Protein 9OC4 (pdb70)

Organism: Escherichia coli (strain K12) (NCBI:txid83333)

Structure (mmCIF, N/CA/C/O backbone):
data_9OC4
#
_entry.id   9OC4
#
_cell.length_a   1.00
_cell.length_b   1.00
_cell.length_c   1.00
_cell.angle_alpha   90.00
_cell.angle_beta   90.00
_cell.angle_gamma   90.00
#
_symmetry.space_group_name_H-M   'P 1'
#
loop_
_entity.id
_entity.type
_entity.pdbx_description
1 polymer 'Potassium-transporting ATPase potassium-binding subunit'
2 polymer 'Potassium-transporting ATPase ATP-binding subunit'
3 polymer 'Potassium-transporting ATPase KdpC subunit'
4 polymer 'Potassium-transporting ATPase KdpF subunit'
5 non-polymer 'POTASSIUM ION'
6 non-polymer '(2R)-3-(((2-aminoethoxy)(hydroxy)phosphoryl)oxy)-2-(palmitoyloxy)propyl (E)-octadec-9-enoate'
7 non-polymer "ADENOSINE-5'-DIPHOSPHATE"
8 non-polymer 'MAGNESIUM ION'
9 water water
#
loop_
_atom_site.group_PDB
_atom_site.id
_atom_site.type_symbol
_atom_site.label_atom_id
_atom_site.label_alt_id
_atom_site.label_comp_id
_atom_site.label_asym_id
_atom_site.label_entity_id
_atom_site.label_seq_id
_atom_site.pdbx_PDB_ins_code
_atom_site.Cartn_x
_atom_site.Cartn_y
_atom_site.Cartn_z
_atom_site.occupancy
_atom_site.B_iso_or_equiv
_atom_site.auth_seq_id
_atom_site.auth_comp_id
_atom_site.auth_asym_id
_atom_site.auth_atom_id
_atom_site.pdbx_PDB_model_num
ATOM 1 N N . MET A 1 1 ? 174.627 198.848 156.240 1.00 36.43 1 MET A N 1
ATOM 2 C CA . MET A 1 1 ? 174.699 197.392 156.269 1.00 31.12 1 MET A CA 1
ATOM 3 C C . MET A 1 1 ? 173.500 196.805 157.004 1.00 31.56 1 MET A C 1
ATOM 4 O O . MET A 1 1 ? 172.880 195.850 156.537 1.00 35.52 1 MET A O 1
ATOM 9 N N . ALA A 1 2 ? 173.183 197.383 158.166 1.00 32.31 2 ALA A N 1
ATOM 10 C CA . ALA A 1 2 ? 172.022 196.929 158.925 1.00 26.17 2 ALA A CA 1
ATOM 11 C C . ALA A 1 2 ? 170.729 197.186 158.162 1.00 24.91 2 ALA A C 1
ATOM 12 O O . ALA A 1 2 ? 169.823 196.345 158.159 1.00 31.11 2 ALA A O 1
ATOM 14 N N . ALA A 1 3 ? 170.622 198.349 157.514 1.00 30.41 3 ALA A N 1
ATOM 15 C CA . ALA A 1 3 ? 169.431 198.651 156.726 1.00 28.76 3 ALA A CA 1
ATOM 16 C C . ALA A 1 3 ? 169.287 197.689 155.553 1.00 27.93 3 ALA A C 1
ATOM 17 O O . ALA A 1 3 ? 168.178 197.235 155.247 1.00 31.37 3 ALA A O 1
ATOM 19 N N . GLN A 1 4 ? 170.396 197.372 154.882 1.00 28.27 4 GLN A N 1
ATOM 20 C CA . GLN A 1 4 ? 170.347 196.418 153.778 1.00 29.53 4 GLN A CA 1
ATOM 21 C C . GLN A 1 4 ? 169.927 195.037 154.263 1.00 23.99 4 GLN A C 1
ATOM 22 O O . GLN A 1 4 ? 169.141 194.350 153.599 1.00 23.85 4 GLN A O 1
ATOM 28 N N . GLY A 1 5 ? 170.445 194.610 155.416 1.00 23.87 5 GLY A N 1
ATOM 29 C CA . GLY A 1 5 ? 170.043 193.326 155.966 1.00 20.37 5 GLY A CA 1
ATOM 30 C C . GLY A 1 5 ? 168.581 193.292 156.366 1.00 25.63 5 GLY A C 1
ATOM 31 O O . GLY A 1 5 ? 167.890 192.296 156.140 1.00 25.06 5 GLY A O 1
ATOM 32 N N . PHE A 1 6 ? 168.091 194.377 156.973 1.00 22.43 6 PHE A N 1
ATOM 33 C CA . PHE A 1 6 ? 166.684 194.443 157.352 1.00 22.63 6 PHE A CA 1
ATOM 34 C C . PHE A 1 6 ? 165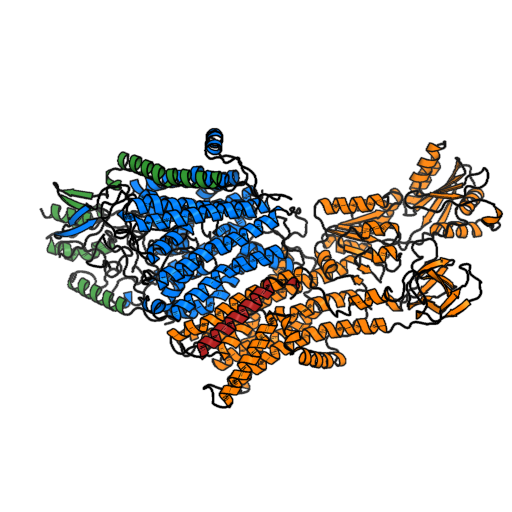.779 194.400 156.127 1.00 20.64 6 PHE A C 1
ATOM 35 O O . PHE A 1 6 ? 164.738 193.733 156.138 1.00 22.87 6 PHE A O 1
ATOM 43 N N . LEU A 1 7 ? 166.156 195.114 155.064 1.00 20.54 7 LEU A N 1
ATOM 44 C CA . LEU A 1 7 ? 165.357 195.104 153.842 1.00 21.46 7 LEU A CA 1
ATOM 45 C C . LEU A 1 7 ? 165.334 193.719 153.209 1.00 14.36 7 LEU A C 1
ATOM 46 O O . LEU A 1 7 ? 164.303 193.286 152.683 1.00 27.53 7 LEU A O 1
ATOM 51 N N . LEU A 1 8 ? 166.468 193.014 153.240 1.00 15.49 8 LEU A N 1
ATOM 52 C CA . LEU A 1 8 ? 166.521 191.668 152.678 1.00 18.73 8 LEU A CA 1
ATOM 53 C C . LEU A 1 8 ? 165.613 190.711 153.443 1.00 17.91 8 LEU A C 1
ATOM 54 O O . LEU A 1 8 ? 164.911 189.893 152.837 1.00 18.93 8 LEU A O 1
ATOM 59 N N . ILE A 1 9 ? 165.616 190.797 154.775 1.00 17.89 9 ILE A N 1
ATOM 60 C CA . ILE A 1 9 ? 164.756 189.934 155.579 1.00 17.27 9 ILE A CA 1
ATOM 61 C C . ILE A 1 9 ? 163.288 190.273 155.350 1.00 24.24 9 ILE A C 1
ATOM 62 O O . ILE A 1 9 ? 162.448 189.379 155.189 1.00 22.86 9 ILE A O 1
ATOM 67 N N . ALA A 1 10 ? 162.955 191.566 155.336 1.00 18.37 10 ALA A N 1
ATOM 68 C CA . ALA A 1 10 ? 161.564 191.973 155.160 1.00 22.65 10 ALA A CA 1
ATOM 69 C C . ALA A 1 10 ? 161.036 191.571 153.789 1.00 21.97 10 ALA A C 1
ATOM 70 O O . ALA A 1 10 ? 159.899 191.102 153.667 1.00 27.12 10 ALA A O 1
ATOM 72 N N . THR A 1 11 ? 161.846 191.752 152.743 1.00 21.12 11 THR A N 1
ATOM 73 C CA . THR A 1 11 ? 161.416 191.374 151.401 1.00 19.82 11 THR A CA 1
ATOM 74 C C . THR A 1 11 ? 161.215 189.867 151.288 1.00 24.98 11 THR A C 1
ATOM 75 O O . THR A 1 11 ? 160.248 189.407 150.671 1.00 26.62 11 THR A O 1
ATOM 79 N N . PHE A 1 12 ? 162.122 189.083 151.877 1.00 15.44 12 PHE A N 1
ATOM 80 C CA . PHE A 1 12 ? 161.999 187.630 151.811 1.00 18.76 12 PHE A CA 1
ATOM 81 C C . PHE A 1 12 ? 160.740 187.145 152.518 1.00 13.41 12 PHE A C 1
ATOM 82 O O . PHE A 1 12 ? 160.021 186.282 152.000 1.00 11.87 12 PHE A O 1
ATOM 90 N N . LEU A 1 13 ? 160.452 187.692 153.701 1.00 21.24 13 LEU A N 1
ATOM 91 C CA . LEU A 1 13 ? 159.281 187.250 154.452 1.00 15.33 13 LEU A CA 1
ATOM 92 C C . LEU A 1 13 ? 157.988 187.712 153.791 1.00 18.80 13 LEU A C 1
ATOM 93 O O . LEU A 1 13 ? 157.002 186.967 153.760 1.00 24.43 13 LEU A O 1
ATOM 98 N N . LEU A 1 14 ? 157.970 188.939 153.263 1.00 19.68 14 LEU A N 1
ATOM 99 C CA . LEU A 1 14 ? 156.757 189.454 152.635 1.00 25.45 14 LEU A CA 1
ATOM 100 C C . LEU A 1 14 ? 156.389 188.652 151.393 1.00 21.71 14 LEU A C 1
ATOM 101 O O . LEU A 1 14 ? 155.217 188.317 151.186 1.00 24.18 14 LEU A O 1
ATOM 106 N N . VAL A 1 15 ? 157.377 188.332 150.555 1.00 17.18 15 VAL A N 1
ATOM 107 C CA . VAL A 1 15 ? 157.103 187.549 149.354 1.00 22.59 15 VAL A CA 1
ATOM 108 C C . VAL A 1 15 ? 156.715 186.122 149.724 1.00 24.56 15 VAL A C 1
ATOM 109 O O . VAL A 1 15 ? 155.836 185.521 149.095 1.00 19.85 15 VAL A O 1
ATOM 113 N N . LEU A 1 16 ? 157.357 185.561 150.752 1.00 16.17 16 LEU A N 1
ATOM 114 C CA . LEU A 1 16 ? 157.042 184.197 151.169 1.00 15.03 16 LEU A CA 1
ATOM 115 C C . LEU A 1 16 ? 155.602 184.082 151.652 1.00 16.25 16 LEU A C 1
ATOM 116 O O . LEU A 1 16 ? 154.900 183.124 151.309 1.00 17.81 16 LEU A O 1
ATOM 121 N N . MET A 1 17 ? 155.142 185.050 152.448 1.00 20.49 17 MET A N 1
ATOM 122 C CA . MET A 1 17 ? 153.771 185.008 152.949 1.00 20.72 17 MET A CA 1
ATOM 123 C C . MET A 1 17 ? 152.762 185.161 151.818 1.00 21.63 17 MET A C 1
ATOM 124 O O . MET A 1 17 ? 151.699 184.530 151.837 1.00 26.08 17 MET A O 1
ATOM 129 N N . VAL A 1 18 ? 153.075 186.000 150.828 1.00 21.16 18 VAL A N 1
ATOM 130 C CA . VAL A 1 18 ? 152.163 186.209 149.707 1.00 20.11 18 VAL A CA 1
ATOM 131 C C . VAL A 1 18 ? 151.991 184.922 148.910 1.00 21.91 18 VAL A C 1
ATOM 132 O O . VAL A 1 18 ? 150.877 184.569 148.506 1.00 29.12 18 VAL A O 1
ATOM 136 N N . LEU A 1 19 ? 153.088 184.201 148.669 1.00 20.98 19 LEU A N 1
ATOM 137 C CA . LEU A 1 19 ? 153.020 182.972 147.886 1.00 20.08 19 LEU A CA 1
ATOM 138 C C . LEU A 1 19 ? 152.458 181.799 148.681 1.00 23.54 19 LEU A C 1
ATOM 139 O O . LEU A 1 19 ? 151.787 180.935 148.107 1.00 22.05 19 LEU A O 1
ATOM 144 N N . ALA A 1 20 ? 152.719 181.746 149.990 1.00 19.77 20 ALA A N 1
ATOM 145 C CA . ALA A 1 20 ? 152.346 180.569 150.769 1.00 17.46 20 ALA A CA 1
ATOM 146 C C . ALA A 1 20 ? 150.848 180.507 151.040 1.00 21.67 20 ALA A C 1
ATOM 147 O O . ALA A 1 20 ? 150.298 179.411 151.195 1.00 25.30 20 ALA A O 1
ATOM 149 N N . ARG A 1 21 ? 150.176 181.656 151.114 1.00 21.89 21 ARG A N 1
ATOM 150 C CA . ARG A 1 21 ? 148.747 181.655 151.424 1.00 24.94 21 ARG A CA 1
ATOM 151 C C . ARG A 1 21 ? 147.908 180.937 150.371 1.00 22.78 21 ARG A C 1
ATOM 152 O O . ARG A 1 21 ? 147.082 180.090 150.753 1.00 28.13 21 ARG A O 1
ATOM 160 N N . PRO A 1 22 ? 148.039 181.213 149.066 1.00 24.19 22 PRO A N 1
ATOM 161 C CA . PRO A 1 22 ? 147.286 180.410 148.087 1.00 26.96 22 PRO A CA 1
ATOM 162 C C . PRO A 1 22 ? 147.651 178.938 148.108 1.00 25.39 22 PRO A C 1
ATOM 163 O O . PRO A 1 22 ? 146.779 178.089 147.882 1.00 26.31 22 PRO A O 1
ATOM 167 N N . LEU A 1 23 ? 148.918 178.608 148.369 1.00 16.08 23 LEU A N 1
ATOM 168 C CA . LEU A 1 23 ? 149.313 177.206 148.447 1.00 17.11 23 LEU A CA 1
ATOM 169 C C . LEU A 1 23 ? 148.705 176.522 149.664 1.00 18.63 23 LEU A C 1
ATOM 170 O O . LEU A 1 23 ? 148.392 175.328 149.609 1.00 19.28 23 LEU A O 1
ATOM 175 N N . GLY A 1 24 ? 148.533 177.257 150.764 1.00 20.09 24 GLY A N 1
ATOM 176 C CA . GLY A 1 24 ? 147.881 176.683 151.930 1.00 19.47 24 GLY A CA 1
ATOM 177 C C . GLY A 1 24 ? 146.445 176.279 151.654 1.00 19.07 24 GLY A C 1
ATOM 178 O O . GLY A 1 24 ? 145.976 175.248 152.141 1.00 28.28 24 GLY A O 1
ATOM 179 N N . SER A 1 25 ? 145.727 177.089 150.873 1.00 24.81 25 SER A N 1
ATOM 180 C CA . SER A 1 25 ? 144.360 176.737 150.501 1.00 22.56 25 SER A CA 1
ATOM 181 C C . SER A 1 25 ? 144.329 175.463 149.666 1.00 24.30 25 SER A C 1
ATOM 182 O O . SER A 1 25 ? 143.449 174.613 149.850 1.00 29.67 25 SER A O 1
ATOM 185 N N . GLY A 1 26 ? 145.275 175.317 148.736 1.00 24.60 26 GLY A N 1
ATOM 186 C CA . GLY A 1 26 ? 145.350 174.092 147.959 1.00 16.40 26 GLY A CA 1
ATOM 187 C C . GLY A 1 26 ? 145.702 172.883 148.806 1.00 23.69 26 GLY A C 1
ATOM 188 O O . GLY A 1 26 ? 145.135 171.802 148.625 1.00 29.24 26 GLY A O 1
ATOM 189 N N . LEU A 1 27 ? 146.641 173.048 149.741 1.00 16.56 27 LEU A N 1
ATOM 190 C CA . LEU A 1 27 ? 146.999 171.949 150.632 1.00 21.00 27 LEU A CA 1
ATOM 191 C C . LEU A 1 27 ? 145.852 171.588 151.565 1.00 16.70 27 LEU A C 1
ATOM 192 O O . LEU A 1 27 ? 145.708 170.420 151.943 1.00 28.14 27 LEU A O 1
ATOM 197 N N . ALA A 1 28 ? 145.033 172.570 151.949 1.00 20.09 28 ALA A N 1
ATOM 198 C CA . ALA A 1 28 ? 143.881 172.287 152.799 1.00 21.31 28 ALA A CA 1
ATOM 199 C C . ALA A 1 28 ? 142.886 171.376 152.091 1.00 22.48 28 ALA A C 1
ATOM 200 O O . ALA A 1 28 ? 142.263 170.515 152.724 1.00 26.23 28 ALA A O 1
ATOM 202 N N . ARG A 1 29 ? 142.717 171.556 150.779 1.00 18.11 29 ARG A N 1
ATOM 203 C CA . ARG A 1 29 ? 141.832 170.681 150.017 1.00 24.77 29 ARG A CA 1
ATOM 204 C C . ARG A 1 29 ? 142.330 169.241 150.036 1.00 25.91 29 ARG A C 1
ATOM 205 O O . ARG A 1 29 ? 141.535 168.303 150.164 1.00 32.22 29 ARG A O 1
ATOM 213 N N . LEU A 1 30 ? 143.644 169.046 149.900 1.00 20.89 30 LEU A N 1
ATOM 214 C CA . LEU A 1 30 ? 144.205 167.700 149.963 1.00 20.41 30 LEU A CA 1
ATOM 215 C C . LEU A 1 30 ? 144.024 167.089 151.347 1.00 20.40 30 LEU A C 1
ATOM 216 O O . LEU A 1 30 ? 143.748 165.890 151.471 1.00 25.09 30 LEU A O 1
ATOM 221 N N . ILE A 1 31 ? 144.186 167.894 152.400 1.00 22.40 31 ILE A N 1
ATOM 222 C CA . ILE A 1 31 ? 143.976 167.397 153.757 1.00 17.29 31 ILE A CA 1
ATOM 223 C C . ILE A 1 31 ? 142.518 167.009 153.963 1.00 22.16 31 ILE A C 1
ATOM 224 O O . ILE A 1 31 ? 142.214 165.966 154.556 1.00 24.52 31 ILE A O 1
ATOM 229 N N . ASN A 1 32 ? 141.594 167.832 153.471 1.00 26.38 32 ASN A N 1
ATOM 230 C CA . ASN A 1 32 ? 140.166 167.573 153.595 1.00 25.13 32 ASN A CA 1
ATOM 231 C C . ASN A 1 32 ? 139.659 166.540 152.595 1.00 25.75 32 ASN A C 1
ATOM 232 O O . ASN A 1 32 ? 138.441 166.364 152.479 1.00 36.25 32 ASN A O 1
ATOM 237 N N . ASP A 1 33 ? 140.560 165.866 151.876 1.00 32.40 33 ASP A N 1
ATOM 238 C CA . ASP A 1 33 ? 140.203 164.849 150.885 1.00 29.16 33 ASP A CA 1
ATOM 239 C C . ASP A 1 33 ? 139.296 165.415 149.796 1.00 30.90 33 ASP A C 1
ATOM 240 O O . ASP A 1 33 ? 138.417 164.722 149.278 1.00 37.22 33 ASP A O 1
ATOM 245 N N . ILE A 1 34 ? 139.500 166.679 149.442 1.00 30.94 34 ILE A N 1
ATOM 246 C CA . ILE A 1 34 ? 138.767 167.343 148.372 1.00 31.09 34 ILE A CA 1
ATOM 247 C C . ILE A 1 34 ? 139.711 167.468 147.177 1.00 38.85 34 ILE A C 1
ATOM 248 O O . ILE A 1 34 ? 140.731 168.167 147.268 1.00 40.23 34 ILE A O 1
ATOM 253 N N . PRO A 1 35 ? 139.429 166.808 146.055 1.00 39.61 35 PRO A N 1
ATOM 254 C CA . PRO A 1 35 ? 140.338 166.887 144.907 1.00 38.38 35 PRO A CA 1
ATOM 255 C C . PRO A 1 35 ? 140.430 168.302 144.357 1.00 37.41 35 PRO A C 1
ATOM 256 O O . PRO A 1 35 ? 139.466 169.070 144.386 1.00 41.91 35 PRO A O 1
ATOM 260 N N . LEU A 1 36 ? 141.614 168.641 143.855 1.00 38.63 36 LEU A N 1
ATOM 261 C CA . LEU A 1 36 ? 141.818 169.942 143.245 1.00 37.40 36 LEU A CA 1
ATOM 262 C C . LEU A 1 36 ? 140.999 170.050 141.958 1.00 42.26 36 LEU A C 1
ATOM 263 O O . LEU A 1 36 ? 140.735 169.042 141.297 1.00 44.91 36 LEU A O 1
ATOM 268 N N . PRO A 1 37 ? 140.569 171.259 141.593 1.00 42.30 37 PRO A N 1
ATOM 269 C CA . PRO A 1 37 ? 139.758 171.411 140.379 1.00 41.25 37 PRO A CA 1
ATOM 270 C C . PRO A 1 37 ? 140.511 170.949 139.140 1.00 40.10 37 PRO A C 1
ATOM 271 O O . PRO A 1 37 ? 141.715 171.174 139.000 1.00 39.43 37 PRO A O 1
ATOM 275 N N . GLY A 1 38 ? 139.784 170.294 138.238 1.00 43.31 38 GLY A N 1
ATOM 276 C CA . GLY A 1 38 ? 140.358 169.782 137.013 1.00 41.32 38 GLY A CA 1
ATOM 277 C C . GLY A 1 38 ? 141.088 168.463 137.141 1.00 43.52 38 GLY A C 1
ATOM 278 O O . GLY A 1 38 ? 141.620 167.973 136.137 1.00 50.47 38 GLY A O 1
ATOM 279 N N . THR A 1 39 ? 141.132 167.871 138.333 1.00 38.04 39 THR A N 1
ATOM 280 C CA . THR A 1 39 ? 141.835 166.615 138.555 1.00 39.40 39 THR A CA 1
ATOM 281 C C . THR A 1 39 ? 140.909 165.466 138.928 1.00 37.40 39 THR A C 1
ATOM 282 O O . THR A 1 39 ? 141.384 164.337 139.088 1.00 41.13 39 THR A O 1
ATOM 286 N N . THR A 1 40 ? 139.606 165.720 139.077 1.00 43.00 40 THR A N 1
ATOM 287 C CA . THR A 1 40 ? 138.684 164.657 139.467 1.00 41.41 40 THR A CA 1
ATOM 288 C C . THR A 1 40 ? 138.613 163.565 138.407 1.00 41.34 40 THR A C 1
ATOM 289 O O . THR A 1 40 ? 138.604 162.372 138.733 1.00 43.83 40 THR A O 1
ATOM 293 N N . GLY A 1 41 ? 138.555 163.952 137.131 1.00 40.68 41 GLY A N 1
ATOM 294 C CA . GLY A 1 41 ? 138.487 162.959 136.071 1.00 38.22 41 GLY A CA 1
ATOM 295 C C . GLY A 1 41 ? 139.753 162.132 135.954 1.00 40.84 41 GLY A C 1
ATOM 296 O O . GLY A 1 41 ? 139.694 160.913 135.769 1.00 43.34 41 GLY A O 1
ATOM 297 N N . VAL A 1 42 ? 140.915 162.780 136.057 1.00 38.22 42 VAL A N 1
ATOM 298 C CA . VAL A 1 42 ? 142.181 162.063 135.936 1.00 36.50 42 VAL A CA 1
ATOM 299 C C . VAL A 1 42 ? 142.396 161.144 137.132 1.00 39.03 42 VAL A C 1
ATOM 300 O O . VAL A 1 42 ? 142.902 160.024 136.987 1.00 42.03 42 VAL A O 1
ATOM 304 N N . GLU A 1 43 ? 142.023 161.600 138.331 1.00 36.88 43 GLU A N 1
ATOM 305 C CA . GLU A 1 43 ? 142.248 160.802 139.532 1.00 38.26 43 GLU A CA 1
ATOM 306 C C . GLU A 1 43 ? 141.436 159.512 139.508 1.00 38.13 43 GLU A C 1
ATOM 307 O O . GLU A 1 43 ? 141.925 158.457 139.928 1.00 38.90 43 GLU A O 1
ATOM 313 N N . ARG A 1 44 ? 140.193 159.578 139.026 1.00 43.03 44 ARG A N 1
ATOM 314 C CA . ARG A 1 44 ? 139.346 158.388 139.002 1.00 43.64 44 ARG A CA 1
ATOM 315 C C . ARG A 1 44 ? 139.937 157.303 138.111 1.00 42.81 44 ARG A C 1
ATOM 316 O O . ARG A 1 44 ? 139.947 156.123 138.479 1.00 43.06 44 ARG A O 1
ATOM 324 N N . VAL A 1 45 ? 140.436 157.683 136.933 1.00 38.96 45 VAL A N 1
ATOM 325 C CA . VAL A 1 45 ? 141.036 156.705 136.033 1.00 38.43 45 VAL A CA 1
ATOM 326 C C . VAL A 1 45 ? 142.365 156.207 136.589 1.00 42.02 45 VAL A C 1
ATOM 327 O O . VAL A 1 45 ? 142.643 155.001 136.584 1.00 44.84 45 VAL A O 1
ATOM 331 N N . LEU A 1 46 ? 143.203 157.122 137.083 1.00 34.11 46 LEU A N 1
ATOM 332 C CA . LEU A 1 46 ? 144.527 156.738 137.565 1.00 30.38 46 LEU A CA 1
ATOM 333 C C . LEU A 1 46 ? 144.442 155.838 138.793 1.00 32.92 46 LEU A C 1
ATOM 334 O O . LEU A 1 46 ? 145.178 154.850 138.894 1.00 34.43 46 LEU A O 1
ATOM 339 N N . PHE A 1 47 ? 143.557 156.166 139.738 1.00 35.67 47 PHE A N 1
ATOM 340 C CA . PHE A 1 47 ? 143.466 155.382 140.967 1.00 34.50 47 PHE A CA 1
ATOM 341 C C . PHE A 1 47 ? 143.010 153.957 140.682 1.00 31.66 47 PHE A C 1
ATOM 342 O O . PHE A 1 47 ? 143.501 153.005 141.302 1.00 37.58 47 PHE A O 1
ATOM 350 N N . ARG A 1 48 ? 142.065 153.790 139.755 1.00 34.09 48 ARG A N 1
ATOM 351 C CA . ARG A 1 48 ? 141.621 152.449 139.385 1.00 37.52 48 ARG A CA 1
ATOM 352 C C . ARG A 1 48 ? 142.743 151.656 138.725 1.00 39.23 48 ARG A C 1
ATOM 353 O O . ARG A 1 48 ? 142.902 150.459 138.990 1.00 42.66 48 ARG A O 1
ATOM 361 N N . ALA A 1 49 ? 143.527 152.306 137.861 1.00 36.91 49 ALA A N 1
ATOM 362 C CA . ALA A 1 49 ? 144.623 151.616 137.186 1.00 34.13 49 ALA A CA 1
ATOM 363 C C . ALA A 1 49 ? 145.689 151.162 138.176 1.00 35.12 49 ALA A C 1
ATOM 364 O O . ALA A 1 49 ? 146.248 150.068 138.035 1.00 40.29 49 ALA A O 1
ATOM 366 N N . LEU A 1 50 ? 145.983 151.984 139.180 1.00 32.12 50 LEU A N 1
ATOM 367 C CA . LEU A 1 50 ? 146.989 151.662 140.183 1.00 30.40 50 LEU A CA 1
ATOM 368 C C . LEU A 1 50 ? 146.446 150.800 141.313 1.00 32.63 50 LEU A C 1
ATOM 369 O O . LEU A 1 50 ? 147.205 150.445 142.221 1.00 39.41 50 LEU A O 1
ATOM 374 N N . GLY A 1 51 ? 145.164 150.455 141.281 1.00 34.59 51 GLY A N 1
ATOM 375 C CA . GLY A 1 51 ? 144.572 149.650 142.335 1.00 30.01 51 GLY A CA 1
ATOM 376 C C . GLY A 1 51 ? 144.487 150.344 143.676 1.00 37.27 51 GLY A C 1
ATOM 377 O O . GLY A 1 51 ? 144.672 149.699 144.717 1.00 35.53 51 GLY A O 1
ATOM 378 N N . VAL A 1 52 ? 144.212 151.644 143.680 1.00 38.61 52 VAL A N 1
ATOM 379 C CA . VAL A 1 52 ? 144.017 152.414 144.903 1.00 37.76 52 VAL A CA 1
ATOM 380 C C . VAL A 1 52 ? 142.548 152.807 144.966 1.00 39.53 52 VAL A C 1
ATOM 381 O O . VAL A 1 52 ? 142.064 153.567 144.119 1.00 42.72 52 VAL A O 1
ATOM 385 N N . SER A 1 53 ? 141.840 152.290 145.968 1.00 48.16 53 SER A N 1
ATOM 386 C CA . SER A 1 53 ? 140.404 152.491 146.100 1.00 45.59 53 SER A CA 1
ATOM 387 C C . SER A 1 53 ? 140.049 153.566 147.117 1.00 46.01 53 SER A C 1
ATOM 388 O O . SER A 1 53 ? 138.878 153.677 147.498 1.00 49.92 53 SER A O 1
ATOM 391 N N . ASP A 1 54 ? 141.029 154.353 147.566 1.00 44.20 54 ASP A N 1
ATOM 392 C CA . ASP A 1 54 ? 140.820 155.390 148.578 1.00 45.24 54 ASP A CA 1
ATOM 393 C C . ASP A 1 54 ? 140.227 154.812 149.860 1.00 47.48 54 ASP A C 1
ATOM 394 O O . ASP A 1 54 ? 139.451 155.475 150.552 1.00 44.12 54 ASP A O 1
ATOM 399 N N . ARG A 1 55 ? 140.588 153.573 150.182 1.00 44.14 55 ARG A N 1
ATOM 400 C CA . ARG A 1 55 ? 140.086 152.934 151.390 1.00 40.79 55 ARG A CA 1
ATOM 401 C C . ARG A 1 55 ? 140.711 153.577 152.621 1.00 37.36 55 ARG A C 1
ATOM 402 O O . ARG A 1 55 ? 141.932 153.751 152.692 1.00 39.91 55 ARG A O 1
ATOM 410 N N . GLU A 1 56 ? 139.871 153.935 153.588 1.00 35.96 56 GLU A N 1
ATOM 411 C CA . GLU A 1 56 ? 140.358 154.553 154.813 1.00 32.27 56 GLU A CA 1
ATOM 412 C C . GLU A 1 56 ? 141.150 153.540 155.631 1.00 31.34 56 GLU A C 1
ATOM 413 O O . GLU A 1 56 ? 140.734 152.387 155.783 1.00 33.36 56 GLU A O 1
ATOM 419 N N . MET A 1 57 ? 142.293 153.970 156.158 1.00 28.30 57 MET A N 1
ATOM 420 C CA . MET A 1 57 ? 143.155 153.111 156.954 1.00 25.97 57 MET A CA 1
ATOM 421 C C . MET A 1 57 ? 143.457 153.779 158.287 1.00 25.04 57 MET A C 1
ATOM 422 O O . MET A 1 57 ? 143.475 155.008 158.396 1.00 30.86 57 MET A O 1
ATOM 427 N N . ASN A 1 58 ? 143.693 152.953 159.304 1.00 17.55 58 ASN A N 1
ATOM 428 C CA . ASN A 1 58 ? 144.040 153.451 160.624 1.00 17.93 58 ASN A CA 1
ATOM 429 C C . ASN A 1 58 ? 145.497 153.910 160.642 1.00 21.33 58 ASN A C 1
ATOM 430 O O . ASN A 1 58 ? 146.203 153.873 159.631 1.00 25.36 58 ASN A O 1
ATOM 435 N N . TRP A 1 59 ? 145.957 154.352 161.815 1.00 20.68 59 TRP A N 1
ATOM 436 C CA . TRP A 1 59 ? 147.320 154.864 161.922 1.00 17.48 59 TRP A CA 1
ATOM 437 C C . TRP A 1 59 ? 148.355 153.768 161.704 1.00 15.50 59 TRP A C 1
ATOM 438 O O . TRP A 1 59 ? 149.422 154.034 161.139 1.00 26.00 59 TRP A O 1
ATOM 449 N N . LYS A 1 60 ? 148.067 152.540 162.143 1.00 23.71 60 LYS A N 1
ATOM 450 C CA . LYS A 1 60 ? 149.002 151.441 161.924 1.00 14.02 60 LYS A CA 1
ATOM 451 C C . LYS A 1 60 ? 149.158 151.131 160.440 1.00 16.48 60 LYS A C 1
ATOM 452 O O . LYS A 1 60 ? 150.277 150.915 159.960 1.00 20.52 60 LYS A O 1
ATOM 458 N N . GLN A 1 61 ? 148.049 151.102 159.699 1.00 20.02 61 GLN A N 1
ATOM 459 C CA . GLN A 1 61 ? 148.127 150.847 158.264 1.00 15.89 61 GLN A CA 1
ATOM 460 C C . GLN A 1 61 ? 148.725 152.037 157.523 1.00 19.57 61 GLN A C 1
ATOM 461 O O . GLN A 1 61 ? 149.491 151.859 156.569 1.00 21.03 61 GLN A O 1
ATOM 467 N N . TYR A 1 62 ? 148.377 153.258 157.940 1.00 21.60 62 TYR A N 1
ATOM 468 C CA . TYR A 1 62 ? 148.948 154.447 157.316 1.00 12.22 62 TYR A CA 1
ATOM 469 C C . TYR A 1 62 ? 150.457 154.504 157.519 1.00 19.14 62 TYR A C 1
ATOM 470 O O . TYR A 1 62 ? 151.205 154.817 156.585 1.00 15.55 62 TYR A O 1
ATOM 479 N N . LEU A 1 63 ? 150.921 154.206 158.735 1.00 17.65 63 LEU A N 1
ATOM 480 C CA . LEU A 1 63 ? 152.356 154.199 159.001 1.00 18.64 63 LEU A CA 1
ATOM 481 C C . LEU A 1 63 ? 153.060 153.113 158.198 1.00 15.57 63 LEU A C 1
ATOM 482 O O . LEU A 1 63 ? 154.154 153.335 157.665 1.00 25.12 63 LEU A O 1
ATOM 487 N N . CYS A 1 64 ? 152.446 151.931 158.098 1.00 20.18 64 CYS A N 1
ATOM 488 C CA . CYS A 1 64 ? 153.053 150.837 157.347 1.00 20.55 64 CYS A CA 1
ATOM 489 C C . CYS A 1 64 ? 153.194 151.189 155.872 1.00 21.25 64 CYS A C 1
ATOM 490 O O . CYS A 1 64 ? 154.191 150.831 155.233 1.00 19.79 64 CYS A O 1
ATOM 493 N N . ALA A 1 65 ? 152.200 151.881 155.310 1.00 20.64 65 ALA A N 1
ATOM 494 C CA . ALA A 1 65 ? 152.282 152.294 153.913 1.00 18.61 65 ALA A CA 1
ATOM 495 C C . ALA A 1 65 ? 153.448 153.248 153.685 1.00 21.97 65 ALA A C 1
ATOM 496 O O . ALA A 1 65 ? 154.173 153.128 152.690 1.00 20.45 65 ALA A O 1
ATOM 498 N N . ILE A 1 66 ? 153.642 154.206 154.594 1.00 16.98 66 ILE A N 1
ATOM 499 C CA . ILE A 1 66 ? 154.772 155.124 154.480 1.00 17.23 66 ILE A CA 1
ATOM 500 C C . ILE A 1 66 ? 156.086 154.375 154.663 1.00 20.38 66 ILE A C 1
ATOM 501 O O . ILE A 1 66 ? 157.042 154.568 153.902 1.00 23.86 66 ILE A O 1
ATOM 506 N N . LEU A 1 67 ? 156.153 153.509 155.678 1.00 21.22 67 LEU A N 1
ATOM 507 C CA . LEU A 1 67 ? 157.372 152.744 155.923 1.00 17.37 67 LEU A CA 1
ATOM 508 C C . LEU A 1 67 ? 157.663 151.779 154.780 1.00 18.18 67 LEU A C 1
ATOM 509 O O . LEU A 1 67 ? 158.821 151.615 154.380 1.00 23.58 67 LEU A O 1
ATOM 514 N N . GLY A 1 68 ? 156.627 151.129 154.247 1.00 19.01 68 GLY A N 1
ATOM 515 C CA . GLY A 1 68 ? 156.839 150.186 153.160 1.00 19.10 68 GLY A CA 1
ATOM 516 C C . GLY A 1 68 ? 157.352 150.849 151.896 1.00 20.39 68 GLY A C 1
ATOM 517 O O . GLY A 1 68 ? 158.253 150.329 151.234 1.00 24.44 68 GLY A O 1
ATOM 518 N N . LEU A 1 69 ? 156.782 152.002 151.540 1.00 20.19 69 LEU A N 1
ATOM 519 C CA . LEU A 1 69 ? 157.239 152.718 150.353 1.00 21.07 69 LEU A CA 1
ATOM 520 C C . LEU A 1 69 ? 158.671 153.211 150.518 1.00 17.26 69 LEU A C 1
ATOM 521 O O . LEU A 1 69 ? 159.467 153.148 149.573 1.00 21.48 69 LEU A O 1
ATOM 526 N N . ASN A 1 70 ? 159.015 153.712 151.707 1.00 16.34 70 ASN A N 1
ATOM 527 C CA . ASN A 1 70 ? 160.375 154.185 151.946 1.00 10.33 70 ASN A CA 1
ATOM 528 C C . ASN A 1 70 ? 161.381 153.042 151.877 1.00 19.91 70 ASN A C 1
ATOM 529 O O . ASN A 1 70 ? 162.477 153.206 151.328 1.00 19.75 70 ASN A O 1
ATOM 534 N N . MET A 1 71 ? 161.032 151.881 152.437 1.00 23.78 71 MET A N 1
ATOM 535 C CA . MET A 1 71 ? 161.931 150.732 152.378 1.00 16.41 71 MET A CA 1
ATOM 536 C C . MET A 1 71 ? 162.123 150.251 150.946 1.00 17.44 71 MET A C 1
ATOM 537 O O . MET A 1 71 ? 163.233 149.871 150.556 1.00 22.61 71 MET A O 1
ATOM 542 N N . LEU A 1 72 ? 161.050 150.249 150.151 1.00 19.17 72 LEU A N 1
ATOM 543 C CA . LEU A 1 72 ? 161.169 149.867 148.747 1.00 17.20 72 LEU A CA 1
ATOM 544 C C . LEU A 1 72 ? 162.063 150.838 147.986 1.00 23.44 72 LEU A C 1
ATOM 545 O O . LEU A 1 72 ? 162.891 150.421 147.169 1.00 22.23 72 LEU A O 1
ATOM 550 N N . GLY A 1 73 ? 161.905 152.139 148.238 1.00 20.94 73 GLY A N 1
ATOM 551 C CA . GLY A 1 73 ? 162.784 153.117 147.622 1.00 14.21 73 GLY A CA 1
ATOM 552 C C . GLY A 1 73 ? 164.223 152.995 148.079 1.00 14.26 73 GLY A C 1
ATOM 553 O O . GLY A 1 73 ? 165.148 153.237 147.298 1.00 18.18 73 GLY A O 1
ATOM 554 N N . LEU A 1 74 ? 164.433 152.630 149.346 1.00 14.25 74 LEU A N 1
ATOM 555 C CA . LEU A 1 74 ? 165.789 152.449 149.854 1.00 16.40 74 LEU A CA 1
ATOM 556 C C . LEU A 1 74 ? 166.504 151.312 149.135 1.00 18.62 74 LEU A C 1
ATOM 557 O O . LEU A 1 74 ? 167.680 151.437 148.775 1.00 22.40 74 LEU A O 1
ATOM 562 N N . ALA A 1 75 ? 165.810 150.191 148.922 1.00 20.01 75 ALA A N 1
ATOM 563 C CA . ALA A 1 75 ? 166.430 149.053 148.250 1.00 21.55 75 ALA A CA 1
ATOM 564 C C . ALA A 1 75 ? 166.736 149.366 146.791 1.00 25.16 75 ALA A C 1
ATOM 565 O O . ALA A 1 75 ? 167.800 148.994 146.282 1.00 26.62 75 ALA A O 1
ATOM 567 N N . VAL A 1 76 ? 165.816 150.044 146.102 1.00 17.77 76 VAL A N 1
ATOM 568 C CA . VAL A 1 76 ? 166.017 150.356 144.690 1.00 12.40 76 VAL A CA 1
ATOM 569 C C . VAL A 1 76 ? 167.197 151.306 144.514 1.00 18.08 76 VAL A C 1
ATOM 570 O O . VAL A 1 76 ? 168.051 151.106 143.642 1.00 25.95 76 VAL A O 1
ATOM 574 N N . LEU A 1 77 ? 167.265 152.350 145.343 1.00 20.84 77 LEU A N 1
ATOM 575 C CA . LEU A 1 77 ? 168.360 153.309 145.237 1.00 20.67 77 LEU A CA 1
ATOM 576 C C . LEU A 1 77 ? 169.696 152.672 145.599 1.00 16.91 77 LEU A C 1
ATOM 577 O O . LEU A 1 77 ? 170.717 152.959 144.964 1.00 18.84 77 LEU A O 1
ATOM 582 N N . PHE A 1 78 ? 169.710 151.809 146.618 1.00 19.53 78 PHE A N 1
ATOM 583 C CA . PHE A 1 78 ? 170.959 151.182 147.040 1.00 14.54 78 PHE A CA 1
ATOM 584 C C . PHE A 1 78 ? 171.546 150.314 145.934 1.00 17.52 78 PHE A C 1
ATOM 585 O O . PHE A 1 78 ? 172.756 150.352 145.682 1.00 18.13 78 PHE A O 1
ATOM 593 N N . PHE A 1 79 ? 170.706 149.528 145.260 1.00 19.93 79 PHE A N 1
ATOM 594 C CA . PHE A 1 79 ? 171.192 148.673 144.184 1.00 22.38 79 PHE A CA 1
ATOM 595 C C . PHE A 1 79 ? 171.470 149.458 142.909 1.00 21.48 79 PHE A C 1
ATOM 596 O O . PHE A 1 79 ? 172.334 149.061 142.120 1.00 23.94 79 PHE A O 1
ATOM 604 N N . MET A 1 80 ? 170.750 150.561 142.686 1.00 22.20 80 MET A N 1
ATOM 605 C CA . MET A 1 80 ? 171.031 151.406 141.529 1.00 19.31 80 MET A CA 1
ATOM 606 C C . MET A 1 80 ? 172.428 152.006 141.614 1.00 21.63 80 MET A C 1
ATOM 607 O O . MET A 1 80 ? 173.154 152.055 140.614 1.00 23.86 80 MET A O 1
ATOM 612 N N . LEU A 1 81 ? 172.821 152.474 142.801 1.00 17.36 81 LEU A N 1
ATOM 613 C CA . LEU A 1 81 ? 174.160 153.026 142.976 1.00 18.95 81 LEU A CA 1
ATOM 614 C C . LEU A 1 81 ? 175.227 151.946 142.844 1.00 24.31 81 LEU A C 1
ATOM 615 O O . LEU A 1 81 ? 176.301 152.193 142.283 1.00 26.81 81 LEU A O 1
ATOM 620 N N . LEU A 1 82 ? 174.956 150.746 143.365 1.00 20.02 82 LEU A N 1
ATOM 621 C CA . LEU A 1 82 ? 175.919 149.654 143.254 1.00 22.33 82 LEU A CA 1
ATOM 622 C C . LEU A 1 82 ? 176.122 149.234 141.803 1.00 18.19 82 LEU A C 1
ATOM 623 O O . LEU A 1 82 ? 177.258 149.008 141.370 1.00 27.43 82 LEU A O 1
ATOM 628 N N . GLY A 1 83 ? 175.038 149.123 141.040 1.00 17.23 83 GLY A N 1
ATOM 629 C CA . GLY A 1 83 ? 175.124 148.709 139.654 1.00 22.56 83 GLY A CA 1
ATOM 630 C C . GLY A 1 83 ? 175.073 149.873 138.689 1.00 15.91 83 GLY A C 1
ATOM 631 O O . GLY A 1 83 ? 174.537 149.753 137.583 1.00 30.88 83 GLY A O 1
ATOM 632 N N . GLN A 1 84 ? 175.634 151.010 139.104 1.00 20.46 84 GLN A N 1
ATOM 633 C CA . GLN A 1 84 ? 175.589 152.213 138.279 1.00 24.60 84 GLN A CA 1
ATOM 634 C C . GLN A 1 84 ? 176.368 152.027 136.982 1.00 24.39 84 GLN A C 1
ATOM 635 O O . GLN A 1 84 ? 175.959 152.527 135.926 1.00 26.20 84 GLN A O 1
ATOM 641 N N . HIS A 1 85 ? 177.489 151.303 137.037 1.00 28.65 85 HIS A N 1
ATOM 642 C CA . HIS A 1 85 ? 178.297 151.082 135.843 1.00 26.03 85 HIS A CA 1
ATOM 643 C C . HIS A 1 85 ? 177.560 150.277 134.780 1.00 29.41 85 HIS A C 1
ATOM 644 O O . HIS A 1 85 ? 177.915 150.361 133.599 1.00 36.97 85 HIS A O 1
ATOM 651 N N . TYR A 1 86 ? 176.549 149.503 135.166 1.00 30.55 86 TYR A N 1
ATOM 652 C CA . TYR A 1 86 ? 175.770 148.709 134.225 1.00 30.24 86 TYR A CA 1
ATOM 653 C C . TYR A 1 86 ? 174.533 149.436 133.715 1.00 30.26 86 TYR A C 1
ATOM 654 O O . TYR A 1 86 ? 173.758 148.848 132.954 1.00 34.87 86 TYR A O 1
ATOM 663 N N . LEU A 1 87 ? 174.329 150.690 134.111 1.00 27.80 87 LEU A N 1
ATOM 664 C CA . LEU A 1 87 ? 173.153 151.457 133.741 1.00 23.89 87 LEU A CA 1
ATOM 665 C C . LEU A 1 87 ? 173.495 152.491 132.670 1.00 23.36 87 LEU A C 1
ATOM 666 O O . LEU A 1 87 ? 174.643 152.937 132.575 1.00 33.72 87 LEU A O 1
ATOM 671 N N . PRO A 1 88 ? 172.521 152.892 131.843 1.00 30.24 88 PRO A N 1
ATOM 672 C CA . PRO A 1 88 ? 172.817 153.845 130.764 1.00 25.57 88 PRO A CA 1
ATOM 673 C C . PRO A 1 88 ? 173.030 155.264 131.265 1.00 24.03 88 PRO A C 1
ATOM 674 O O . PRO A 1 88 ? 173.046 155.509 132.476 1.00 26.27 88 PRO A O 1
ATOM 678 N N . LEU A 1 89 ? 173.197 156.202 130.329 1.00 21.27 89 LEU A N 1
ATOM 679 C CA . LEU A 1 89 ? 173.433 157.613 130.642 1.00 25.16 89 LEU A CA 1
ATOM 680 C C . LEU A 1 89 ? 174.664 157.781 131.532 1.00 22.43 89 LEU A C 1
ATOM 681 O O . LEU A 1 89 ? 174.624 158.432 132.579 1.00 27.36 89 LEU A O 1
ATOM 686 N N . ASN A 1 90 ? 175.770 157.179 131.103 1.00 32.56 90 ASN A N 1
ATOM 687 C CA . ASN A 1 90 ? 177.042 157.228 131.822 1.00 20.96 90 ASN A CA 1
ATOM 688 C C . ASN A 1 90 ? 178.146 157.625 130.850 1.00 25.33 90 ASN A C 1
ATOM 689 O O . ASN A 1 90 ? 178.974 156.794 130.457 1.00 35.80 90 ASN A O 1
ATOM 694 N N . PRO A 1 91 ? 178.180 158.896 130.429 1.00 26.43 91 PRO A N 1
ATOM 695 C CA . PRO A 1 91 ? 179.229 159.319 129.484 1.00 23.88 91 PRO A CA 1
ATOM 696 C C . PRO A 1 91 ? 180.635 159.138 130.029 1.00 26.43 91 PRO A C 1
ATOM 697 O O . PRO A 1 91 ? 181.554 158.806 129.270 1.00 31.33 91 PRO A O 1
ATOM 701 N N . GLN A 1 92 ? 180.826 159.348 131.327 1.00 30.34 92 GLN A N 1
ATOM 702 C CA . GLN A 1 92 ? 182.075 159.031 132.004 1.00 24.67 92 GLN A CA 1
ATOM 703 C C . GLN A 1 92 ? 181.911 157.670 132.665 1.00 31.72 92 GLN A C 1
ATOM 704 O O . GLN A 1 92 ? 181.004 157.482 133.481 1.00 45.27 92 GLN A O 1
ATOM 710 N N . GLN A 1 93 ? 182.790 156.729 132.330 1.00 35.03 93 GLN A N 1
ATOM 711 C CA . GLN A 1 93 ? 182.609 155.357 132.789 1.00 30.06 93 GLN A CA 1
ATOM 712 C C . GLN A 1 93 ? 182.901 155.239 134.280 1.00 32.37 93 GLN A C 1
ATOM 713 O O . GLN A 1 93 ? 183.871 154.591 134.683 1.00 43.02 93 GLN A O 1
ATOM 719 N N . LEU A 1 94 ? 182.062 155.863 135.097 1.00 23.17 94 LEU A N 1
ATOM 720 C CA . LEU A 1 94 ? 182.242 155.811 136.541 1.00 27.31 94 LEU A CA 1
ATOM 721 C C . LEU A 1 94 ? 181.833 154.439 137.066 1.00 30.80 94 LEU A C 1
ATOM 722 O O . LEU A 1 94 ? 180.767 153.933 136.698 1.00 23.86 94 LEU A O 1
ATOM 727 N N . PRO A 1 95 ? 182.641 153.811 137.915 1.00 29.60 95 PRO A N 1
ATOM 728 C CA . PRO A 1 95 ? 182.286 152.486 138.433 1.00 28.21 95 PRO A CA 1
ATOM 729 C C . PRO A 1 95 ? 181.171 152.574 139.464 1.00 26.02 95 PRO A C 1
ATOM 730 O O . PRO A 1 95 ? 180.768 153.650 139.908 1.00 30.25 95 PRO A O 1
ATOM 734 N N . GLY A 1 96 ? 180.664 151.402 139.838 1.00 25.52 96 GLY A N 1
ATOM 735 C CA . GLY A 1 96 ? 179.667 151.339 140.886 1.00 16.69 96 GLY A CA 1
ATOM 736 C C . GLY A 1 96 ? 180.230 151.770 142.227 1.00 24.32 96 GLY A C 1
ATOM 737 O O . GLY A 1 96 ? 181.419 151.623 142.509 1.00 33.22 96 GLY A O 1
ATOM 738 N N . LEU A 1 97 ? 179.354 152.316 143.064 1.00 17.29 97 LEU A N 1
ATOM 739 C CA . LEU A 1 97 ? 179.773 152.818 144.362 1.00 12.84 97 LEU A CA 1
ATOM 740 C C . LEU A 1 97 ? 180.128 151.666 145.298 1.00 22.78 97 LEU A C 1
ATOM 741 O O . LEU A 1 97 ? 179.691 150.526 145.123 1.00 29.74 97 LEU A O 1
ATOM 746 N N . SER A 1 98 ? 180.941 151.981 146.303 1.00 20.72 98 SER A N 1
ATOM 747 C CA . SER A 1 98 ? 181.271 151.009 147.331 1.00 17.22 98 SER A CA 1
ATOM 748 C C . SER A 1 98 ? 180.050 150.743 148.211 1.00 23.26 98 SER A C 1
ATOM 749 O O . SER A 1 98 ? 179.065 151.486 148.196 1.00 27.58 98 SER A O 1
ATOM 752 N N . TRP A 1 99 ? 180.124 149.659 148.987 1.00 18.61 99 TRP A N 1
ATOM 753 C CA . TRP A 1 99 ? 178.981 149.262 149.804 1.00 12.71 99 TRP A CA 1
ATOM 754 C C . TRP A 1 99 ? 178.641 150.325 150.842 1.00 14.60 99 TRP A C 1
ATOM 755 O O . TRP A 1 99 ? 177.462 150.616 151.077 1.00 24.62 99 TRP A O 1
ATOM 766 N N . ASP A 1 100 ? 179.656 150.923 151.470 1.00 16.07 100 ASP A N 1
ATOM 767 C CA . ASP A 1 100 ? 179.395 151.910 152.513 1.00 17.91 100 ASP A CA 1
ATOM 768 C C . ASP A 1 100 ? 178.913 153.229 151.923 1.00 15.27 100 ASP A C 1
ATOM 769 O O . ASP A 1 100 ? 178.006 153.866 152.473 1.00 19.47 100 ASP A O 1
ATOM 774 N N . LEU A 1 101 ? 179.510 153.662 150.810 1.00 15.44 101 LEU A N 1
ATOM 775 C CA . LEU A 1 101 ? 179.076 154.905 150.179 1.00 17.70 101 LEU A CA 1
ATOM 776 C C . LEU A 1 101 ? 177.671 154.773 149.604 1.00 14.18 101 LEU A C 1
ATOM 777 O O . LEU A 1 101 ? 176.853 155.691 149.737 1.00 14.38 101 LEU A O 1
ATOM 782 N N . ALA A 1 102 ? 177.375 153.644 148.955 1.00 16.19 102 ALA A N 1
ATOM 783 C CA . ALA A 1 102 ? 176.038 153.438 148.407 1.00 13.47 102 ALA A CA 1
ATOM 784 C C . ALA A 1 102 ? 174.992 153.364 149.512 1.00 15.23 102 ALA A C 1
ATOM 785 O O . ALA A 1 102 ? 173.904 153.937 149.386 1.00 16.09 102 ALA A O 1
ATOM 787 N N . LEU A 1 103 ? 175.302 152.657 150.602 1.00 16.98 103 LEU A N 1
ATOM 788 C CA . LEU A 1 103 ? 174.358 152.558 151.711 1.00 14.34 103 LEU A CA 1
ATOM 789 C C . LEU A 1 103 ? 174.102 153.921 152.342 1.00 13.80 103 LEU A C 1
ATOM 790 O O . LEU A 1 103 ? 172.954 154.268 152.641 1.00 16.75 103 LEU A O 1
ATOM 795 N N . ASN A 1 104 ? 175.160 154.707 152.550 1.00 6.73 104 ASN A N 1
ATOM 796 C CA . ASN A 1 104 ? 174.987 156.033 153.135 1.00 16.95 104 ASN A CA 1
ATOM 797 C C . ASN A 1 104 ? 174.186 156.944 152.213 1.00 10.05 104 ASN A C 1
ATOM 798 O O . ASN A 1 104 ? 173.288 157.662 152.667 1.00 17.31 104 ASN A O 1
ATOM 803 N N . THR A 1 105 ? 174.493 156.924 150.914 1.00 14.74 105 THR A N 1
ATOM 804 C CA . THR A 1 105 ? 173.779 157.779 149.970 1.00 10.66 105 THR A CA 1
ATOM 805 C C . THR A 1 105 ? 172.323 157.352 149.819 1.00 8.12 105 THR A C 1
ATOM 806 O O . THR A 1 105 ? 171.428 158.202 149.738 1.00 11.19 105 THR A O 1
ATOM 810 N N . ALA A 1 106 ? 172.066 156.042 149.771 1.00 8.31 106 ALA A N 1
ATOM 811 C CA . ALA A 1 106 ? 170.692 155.565 149.647 1.00 10.48 106 ALA A CA 1
ATOM 812 C C . ALA A 1 106 ? 169.864 155.937 150.871 1.00 9.20 106 ALA A C 1
ATOM 813 O O . ALA A 1 106 ? 168.716 156.376 150.742 1.00 17.76 106 ALA A O 1
ATOM 815 N N . VAL A 1 107 ? 170.431 155.767 152.067 1.00 7.70 107 VAL A N 1
ATOM 816 C CA . VAL A 1 107 ? 169.719 156.134 153.287 1.00 6.99 107 VAL A CA 1
ATOM 817 C C . VAL A 1 107 ? 169.539 157.645 153.366 1.00 12.06 107 VAL A C 1
ATOM 818 O O . VAL A 1 107 ? 168.486 158.138 153.790 1.00 12.99 107 VAL A O 1
ATOM 822 N N . SER A 1 108 ? 170.555 158.403 152.945 1.00 10.91 108 SER A N 1
ATOM 823 C CA . SER A 1 108 ? 170.511 159.857 153.068 1.00 15.97 108 SER A CA 1
ATOM 824 C C . SER A 1 108 ? 169.361 160.453 152.265 1.00 14.62 108 SER A C 1
ATOM 825 O O . SER A 1 108 ? 168.628 161.319 152.757 1.00 18.75 108 SER A O 1
ATOM 828 N N . PHE A 1 109 ? 169.188 160.005 151.022 1.00 8.01 109 PHE A N 1
ATOM 829 C CA . PHE A 1 109 ? 168.157 160.587 150.171 1.00 14.32 109 PHE A CA 1
ATOM 830 C C . PHE A 1 109 ? 166.769 160.049 150.493 1.00 13.35 109 PHE A C 1
ATOM 831 O O . PHE A 1 109 ? 165.775 160.757 150.295 1.00 14.71 109 PHE A O 1
ATOM 839 N N . VAL A 1 110 ? 166.677 158.812 150.985 1.00 9.25 110 VAL A N 1
ATOM 840 C CA . VAL A 1 110 ? 165.383 158.267 151.380 1.00 8.08 110 VAL A CA 1
ATOM 841 C C . VAL A 1 110 ? 164.854 158.986 152.617 1.00 5.58 110 VAL A C 1
ATOM 842 O O . VAL A 1 110 ? 163.654 159.266 152.723 1.00 12.17 110 VAL A O 1
ATOM 846 N N . THR A 1 111 ? 165.737 159.308 153.560 1.00 4.02 111 THR A N 1
ATOM 847 C CA . THR A 1 111 ? 165.356 159.972 154.800 1.00 13.96 111 THR A CA 1
ATOM 848 C C . THR A 1 111 ? 165.240 161.487 154.660 1.00 16.61 111 THR A C 1
ATOM 849 O O . THR A 1 111 ? 165.178 162.178 155.683 1.00 15.45 111 THR A O 1
ATOM 853 N N . ASN A 1 112 ? 165.218 162.010 153.432 1.00 11.49 112 ASN A N 1
ATOM 854 C CA . ASN A 1 112 ? 165.090 163.446 153.173 1.00 16.33 112 ASN A CA 1
ATOM 855 C C . ASN A 1 112 ? 166.232 164.243 153.802 1.00 11.23 112 ASN A C 1
ATOM 856 O O . ASN A 1 112 ? 166.062 165.407 154.170 1.00 3.58 112 ASN A O 1
ATOM 861 N N . THR A 1 113 ? 167.405 163.625 153.928 1.00 11.27 113 THR A N 1
ATOM 862 C CA . THR A 1 113 ? 168.585 164.284 154.476 1.00 6.55 113 THR A CA 1
ATOM 863 C C . THR A 1 113 ? 169.506 164.822 153.391 1.00 8.31 113 THR A C 1
ATOM 864 O O . THR A 1 113 ? 169.912 165.987 153.443 1.00 16.20 113 THR A O 1
ATOM 868 N N . ASN A 1 114 ? 169.844 163.984 152.409 1.00 16.77 114 ASN A N 1
ATOM 869 C CA . ASN A 1 114 ? 170.734 164.351 151.307 1.00 11.78 114 ASN A CA 1
ATOM 870 C C . ASN A 1 114 ? 172.113 164.774 151.808 1.00 21.02 114 ASN A C 1
ATOM 871 O O . ASN A 1 114 ? 172.739 165.685 151.265 1.00 19.98 114 ASN A O 1
ATOM 876 N N . TRP A 1 115 ? 172.590 164.109 152.857 1.00 25.52 115 TRP A N 1
ATOM 877 C CA . TRP A 1 115 ? 173.995 164.215 153.220 1.00 14.50 115 TRP A CA 1
ATOM 878 C C . TRP A 1 115 ? 174.842 163.580 152.125 1.00 7.05 115 TRP A C 1
ATOM 879 O O . TRP A 1 115 ? 174.527 162.497 151.625 1.00 26.52 115 TRP A O 1
ATOM 890 N N . GLN A 1 116 ? 175.922 164.258 151.747 1.00 12.22 116 GLN A N 1
ATOM 891 C CA . GLN A 1 116 ? 176.763 163.821 150.637 1.00 14.92 116 GLN A CA 1
ATOM 892 C C . GLN A 1 116 ? 178.218 163.818 151.082 1.00 22.19 116 GLN A C 1
ATOM 893 O O . GLN A 1 116 ? 178.781 164.875 151.385 1.00 31.27 116 GLN A O 1
ATOM 899 N N . SER A 1 117 ? 178.822 162.630 151.121 1.00 18.26 117 SER A N 1
ATOM 900 C CA . SER A 1 117 ? 180.244 162.471 151.394 1.00 26.83 117 SER A CA 1
ATOM 901 C C . SER A 1 117 ? 181.042 162.211 150.121 1.00 23.48 117 SER A C 1
ATOM 902 O O . SER A 1 117 ? 182.092 161.562 150.163 1.00 30.53 117 SER A O 1
ATOM 905 N N . TYR A 1 118 ? 180.556 162.708 148.986 1.00 23.86 118 TYR A N 1
ATOM 906 C CA . TYR A 1 118 ? 181.179 162.485 147.691 1.00 18.38 118 TYR A CA 1
ATOM 907 C C . TYR A 1 118 ? 181.088 163.766 146.873 1.00 19.88 118 TYR A C 1
ATOM 908 O O . TYR A 1 118 ? 180.458 164.746 147.280 1.00 34.37 118 TYR A O 1
ATOM 917 N N . SER A 1 119 ? 181.721 163.747 145.704 1.00 23.94 119 SER A N 1
ATOM 918 C CA . SER A 1 119 ? 181.605 164.817 144.721 1.00 17.70 119 SER A CA 1
ATOM 919 C C . SER A 1 119 ? 180.846 164.276 143.518 1.00 22.22 119 SER A C 1
ATOM 920 O O . SER A 1 119 ? 181.315 163.345 142.855 1.00 30.93 119 SER A O 1
ATOM 923 N N . GLY A 1 120 ? 179.686 164.869 143.232 1.00 24.20 120 GLY A N 1
ATOM 924 C CA . GLY A 1 120 ? 178.809 164.321 142.210 1.00 15.18 120 GLY A CA 1
ATOM 925 C C . GLY A 1 120 ? 179.412 164.315 140.820 1.00 18.38 120 GLY A C 1
ATOM 926 O O . GLY A 1 120 ? 179.140 163.410 140.027 1.00 31.85 120 GLY A O 1
ATOM 927 N N . GLU A 1 121 ? 180.236 165.316 140.502 1.00 20.60 121 GLU A N 1
ATOM 928 C CA . GLU A 1 121 ? 180.790 165.430 139.158 1.00 17.65 121 GLU A CA 1
ATOM 929 C C . GLU A 1 121 ? 181.749 164.296 138.816 1.00 19.44 121 GLU A C 1
ATOM 930 O O . GLU A 1 121 ? 182.005 164.057 137.631 1.00 21.74 121 GLU A O 1
ATOM 936 N N . THR A 1 122 ? 182.285 163.592 139.816 1.00 15.47 122 THR A N 1
ATOM 937 C CA . THR A 1 122 ? 183.210 162.492 139.572 1.00 20.27 122 THR A CA 1
ATOM 938 C C . THR A 1 122 ? 182.767 161.189 140.228 1.00 20.71 122 THR A C 1
ATOM 939 O O . THR A 1 122 ? 183.552 160.235 140.270 1.00 24.53 122 THR A O 1
ATOM 943 N N . THR A 1 123 ? 181.540 161.118 140.741 1.00 25.25 123 THR A N 1
ATOM 944 C CA . THR A 1 123 ? 181.057 159.927 141.430 1.00 16.48 123 THR A CA 1
ATOM 945 C C . THR A 1 123 ? 179.827 159.322 140.775 1.00 21.82 123 THR A C 1
ATOM 946 O O . THR A 1 123 ? 179.776 158.103 140.572 1.00 33.35 123 THR A O 1
ATOM 950 N N . LEU A 1 124 ? 178.835 160.135 140.430 1.00 22.57 124 LEU A N 1
ATOM 951 C CA . LEU A 1 124 ? 177.534 159.643 140.006 1.00 22.12 124 LEU A CA 1
ATOM 952 C C . LEU A 1 124 ? 177.297 159.907 138.525 1.00 17.02 124 LEU A C 1
ATOM 953 O O . LEU A 1 124 ? 177.723 160.928 137.978 1.00 28.35 124 LEU A O 1
ATOM 958 N N . SER A 1 125 ? 176.608 158.967 137.885 1.00 19.49 125 SER A N 1
ATOM 959 C CA . SER A 1 125 ? 176.195 159.110 136.501 1.00 18.04 125 SER A CA 1
ATOM 960 C C . SER A 1 125 ? 174.930 159.960 136.407 1.00 16.60 125 SER A C 1
ATOM 961 O O . SER A 1 125 ? 174.308 160.312 137.412 1.00 19.61 125 SER A O 1
ATOM 964 N N . TYR A 1 126 ? 174.550 160.289 135.171 1.00 18.26 126 TYR A N 1
ATOM 965 C CA . TYR A 1 126 ? 173.312 161.031 134.957 1.00 10.13 126 TYR A CA 1
ATOM 966 C C . TYR A 1 126 ? 172.103 160.209 135.383 1.00 18.67 126 TYR A C 1
ATOM 967 O O . TYR A 1 126 ? 171.145 160.747 135.949 1.00 22.01 126 TYR A O 1
ATOM 976 N N . PHE A 1 127 ? 172.129 158.902 135.111 1.00 23.45 127 PHE A N 1
ATOM 977 C CA . PHE A 1 127 ? 171.029 158.033 135.517 1.00 17.49 127 PHE A CA 1
ATOM 978 C C . PHE A 1 127 ? 170.887 157.991 137.033 1.00 12.87 127 PHE A C 1
ATOM 979 O O . PHE A 1 127 ? 169.770 158.033 137.561 1.00 21.63 127 PHE A O 1
ATOM 987 N N . SER A 1 128 ? 172.010 157.900 137.751 1.00 19.28 128 SER A N 1
ATOM 988 C CA . SER A 1 128 ? 171.957 157.885 139.209 1.00 9.24 128 SER A CA 1
ATOM 989 C C . SER A 1 128 ? 171.391 159.190 139.755 1.00 16.02 128 SER A C 1
ATOM 990 O O . SER A 1 128 ? 170.581 159.182 140.688 1.00 24.75 128 SER A O 1
ATOM 993 N N . GLN A 1 129 ? 171.814 160.323 139.190 1.00 17.21 129 GLN A N 1
ATOM 994 C CA . GLN A 1 129 ? 171.292 161.611 139.633 1.00 19.68 129 GLN A CA 1
ATOM 995 C C . GLN A 1 129 ? 169.815 161.762 139.291 1.00 14.48 129 GLN A C 1
ATOM 996 O O . GLN A 1 129 ? 169.032 162.273 140.100 1.00 18.19 129 GLN A O 1
ATOM 1002 N N . MET A 1 130 ? 169.415 161.318 138.099 1.00 16.13 130 MET A N 1
ATOM 1003 C CA . MET A 1 130 ? 168.056 161.554 137.624 1.00 16.63 130 MET A CA 1
ATOM 1004 C C . MET A 1 130 ? 167.078 160.521 138.176 1.00 23.78 130 MET A C 1
ATOM 1005 O O . MET A 1 130 ? 166.069 160.873 138.795 1.00 22.70 130 MET A O 1
ATOM 1010 N N . ALA A 1 131 ? 167.360 159.238 137.956 1.00 20.91 131 ALA A N 1
ATOM 1011 C CA . ALA A 1 131 ? 166.448 158.177 138.358 1.00 15.93 131 ALA A CA 1
ATOM 1012 C C . ALA A 1 131 ? 166.651 157.712 139.794 1.00 22.32 131 ALA A C 1
ATOM 1013 O O . ALA A 1 131 ? 165.770 157.036 140.337 1.00 27.98 131 ALA A O 1
ATOM 1015 N N . GLY A 1 132 ? 167.777 158.044 140.420 1.00 14.85 132 GLY A N 1
ATOM 1016 C CA . GLY A 1 132 ? 168.028 157.586 141.772 1.00 20.24 132 GLY A CA 1
ATOM 1017 C C . GLY A 1 132 ? 167.887 158.649 142.841 1.00 13.98 132 GLY A C 1
ATOM 1018 O O . GLY A 1 132 ? 167.301 158.397 143.898 1.00 31.89 132 GLY A O 1
ATOM 1019 N N . LEU A 1 133 ? 168.408 159.846 142.578 1.00 17.44 133 LEU A N 1
ATOM 1020 C CA . LEU A 1 133 ? 168.400 160.914 143.571 1.00 13.80 133 LEU A CA 1
ATOM 1021 C C . LEU A 1 133 ? 167.162 161.796 143.455 1.00 15.77 133 LEU A C 1
ATOM 1022 O O . LEU A 1 133 ? 166.519 162.101 144.464 1.00 12.61 133 LEU A O 1
ATOM 1027 N N . THR A 1 134 ? 166.823 162.215 142.234 1.00 14.27 134 THR A N 1
ATOM 1028 C CA . THR A 1 134 ? 165.657 163.071 142.041 1.00 17.83 134 THR A CA 1
ATOM 1029 C C . THR A 1 134 ? 164.372 162.346 142.422 1.00 3.16 134 THR A C 1
ATOM 1030 O O . THR A 1 134 ? 163.446 162.955 142.968 1.00 25.26 134 THR A O 1
ATOM 1034 N N . VAL A 1 135 ? 164.298 161.043 142.139 1.00 20.93 135 VAL A N 1
ATOM 1035 C CA . VAL A 1 135 ? 163.111 160.269 142.494 1.00 18.67 135 VAL A CA 1
ATOM 1036 C C . VAL A 1 135 ? 162.907 160.276 144.004 1.00 19.41 135 VAL A C 1
ATOM 1037 O O . VAL A 1 135 ? 161.799 160.510 144.499 1.00 20.80 135 VAL A O 1
ATOM 1041 N N . GLN A 1 136 ? 163.980 160.033 144.760 1.00 10.49 136 GLN A N 1
ATOM 1042 C CA . GLN A 1 136 ? 163.880 160.074 146.213 1.00 15.53 136 GLN A CA 1
ATOM 1043 C C . GLN A 1 136 ? 163.680 161.488 146.739 1.00 7.58 136 GLN A C 1
ATOM 1044 O O . GLN A 1 136 ? 163.136 161.654 147.834 1.00 15.41 136 GLN A O 1
ATOM 1050 N N . ASN A 1 137 ? 164.105 162.507 145.988 1.00 12.86 137 ASN A N 1
ATOM 1051 C CA . ASN A 1 137 ? 163.803 163.879 146.380 1.00 4.53 137 ASN A CA 1
ATOM 1052 C C . ASN A 1 137 ? 162.299 164.122 146.384 1.00 17.92 137 ASN A C 1
ATOM 1053 O O . ASN A 1 137 ? 161.772 164.790 147.281 1.00 18.26 137 ASN A O 1
ATOM 1058 N N . PHE A 1 138 ? 161.592 163.588 145.386 1.00 11.17 138 PHE A N 1
ATOM 1059 C CA . PHE A 1 138 ? 160.138 163.701 145.363 1.00 16.59 138 PHE A CA 1
ATOM 1060 C C . PHE A 1 138 ? 159.493 162.803 146.412 1.00 7.77 138 PHE A C 1
ATOM 1061 O O . PHE A 1 138 ? 158.581 163.232 147.128 1.00 11.24 138 PHE A O 1
ATOM 1069 N N . LEU A 1 139 ? 159.954 161.554 146.518 1.00 11.55 139 LEU A N 1
ATOM 1070 C CA . LEU A 1 139 ? 159.273 160.579 147.367 1.00 12.97 139 LEU A CA 1
ATOM 1071 C C . LEU A 1 139 ? 159.478 160.878 148.847 1.00 4.38 139 LEU A C 1
ATOM 1072 O O . LEU A 1 139 ? 158.525 160.813 149.633 1.00 11.61 139 LEU A O 1
ATOM 1077 N N . SER A 1 140 ? 160.711 161.197 149.251 1.00 11.78 140 SER A N 1
ATOM 1078 C CA . SER A 1 140 ? 160.969 161.494 150.657 1.00 8.86 140 SER A CA 1
ATOM 1079 C C . SER A 1 140 ? 160.208 162.734 151.106 1.00 13.45 140 SER A C 1
ATOM 1080 O O . SER A 1 140 ? 159.679 162.776 152.223 1.00 20.07 140 SER A O 1
ATOM 1083 N N . ALA A 1 141 ? 160.154 163.760 150.253 1.00 15.56 141 ALA A N 1
ATOM 1084 C CA . ALA A 1 141 ? 159.390 164.957 150.585 1.00 10.92 141 ALA A CA 1
ATOM 1085 C C . ALA A 1 141 ? 157.903 164.648 150.702 1.00 10.84 141 ALA A C 1
ATOM 1086 O O . ALA A 1 141 ? 157.230 165.134 151.618 1.00 12.28 141 ALA A O 1
ATOM 1088 N N . ALA A 1 142 ? 157.371 163.837 149.783 1.00 9.45 142 ALA A N 1
ATOM 1089 C CA . ALA A 1 142 ? 155.958 163.483 149.839 1.00 11.21 142 ALA A CA 1
ATOM 1090 C C . ALA A 1 142 ? 155.635 162.644 151.067 1.00 14.31 142 ALA A C 1
ATOM 1091 O O . ALA A 1 142 ? 154.532 162.750 151.614 1.00 18.20 142 ALA A O 1
ATOM 1093 N N . SER A 1 143 ? 156.575 161.803 151.508 1.00 18.58 143 SER A N 1
ATOM 1094 C CA . SER A 1 143 ? 156.350 161.003 152.708 1.00 11.15 143 SER A CA 1
ATOM 1095 C C . SER A 1 143 ? 156.185 161.886 153.939 1.00 10.14 143 SER A C 1
ATOM 1096 O O . SER A 1 143 ? 155.310 161.638 154.776 1.00 20.22 143 SER A O 1
ATOM 1099 N N . GLY A 1 144 ? 157.018 162.921 154.066 1.00 12.08 144 GLY A N 1
ATOM 1100 C CA . GLY A 1 144 ? 156.891 163.823 155.199 1.00 12.25 144 GLY A CA 1
ATOM 1101 C C . GLY A 1 144 ? 155.598 164.615 155.176 1.00 11.95 144 GLY A C 1
ATOM 1102 O O . GLY A 1 144 ? 154.954 164.799 156.213 1.00 21.62 144 GLY A O 1
ATOM 1103 N N . ILE A 1 145 ? 155.201 165.097 153.996 1.00 13.17 145 ILE A N 1
ATOM 1104 C CA . ILE A 1 145 ? 153.944 165.829 153.874 1.00 16.31 145 ILE A CA 1
ATOM 1105 C C . ILE A 1 145 ? 152.755 164.909 154.123 1.00 15.59 145 ILE A C 1
ATOM 1106 O O . ILE A 1 145 ? 151.735 165.336 154.677 1.00 25.46 145 ILE A O 1
ATOM 1111 N N . ALA A 1 146 ? 152.853 163.642 153.716 1.00 11.80 146 ALA A N 1
ATOM 1112 C CA . ALA A 1 146 ? 151.766 162.701 153.968 1.00 16.20 146 ALA A CA 1
ATOM 1113 C C . ALA A 1 146 ? 151.567 162.472 155.462 1.00 13.21 146 ALA A C 1
ATOM 1114 O O . ALA A 1 146 ? 150.429 162.360 155.934 1.00 16.24 146 ALA A O 1
ATOM 1116 N N . VAL A 1 147 ? 152.661 162.390 156.221 1.00 13.03 147 VAL A N 1
ATOM 1117 C CA . VAL A 1 147 ? 152.557 162.133 157.654 1.00 18.33 147 VAL A CA 1
ATOM 1118 C C . VAL A 1 147 ? 151.874 163.298 158.362 1.00 15.15 147 VAL A C 1
ATOM 1119 O O . VAL A 1 147 ? 150.991 163.099 159.205 1.00 20.47 147 VAL A O 1
ATOM 1123 N N . ILE A 1 148 ? 152.269 164.531 158.033 1.00 8.24 148 ILE A N 1
ATOM 1124 C CA . ILE A 1 148 ? 151.648 165.689 158.670 1.00 18.22 148 ILE A CA 1
ATOM 1125 C C . ILE A 1 148 ? 150.187 165.818 158.252 1.00 11.99 148 ILE A C 1
ATOM 1126 O O . ILE A 1 148 ? 149.376 166.399 158.983 1.00 19.04 148 ILE A O 1
ATOM 1131 N N . PHE A 1 149 ? 149.824 165.284 157.082 1.00 10.60 149 PHE A N 1
ATOM 1132 C CA . PHE A 1 149 ? 148.417 165.244 156.696 1.00 17.08 149 PHE A CA 1
ATOM 1133 C C . PHE A 1 149 ? 147.610 164.395 157.671 1.00 18.40 149 PHE A C 1
ATOM 1134 O O . PHE A 1 149 ? 146.502 164.774 158.068 1.00 25.40 149 PHE A O 1
ATOM 1142 N N . ALA A 1 150 ? 148.152 163.240 158.066 1.00 14.36 150 ALA A N 1
ATOM 1143 C CA . ALA A 1 150 ? 147.457 162.376 159.013 1.00 21.24 150 ALA A CA 1
ATOM 1144 C C . ALA A 1 150 ? 147.332 163.034 160.382 1.00 20.45 150 ALA A C 1
ATOM 1145 O O . ALA A 1 150 ? 146.282 162.936 161.028 1.00 29.44 150 ALA A O 1
ATOM 1147 N N . LEU A 1 151 ? 148.393 163.702 160.844 1.00 10.01 151 LEU A N 1
ATOM 1148 C CA . LEU A 1 151 ? 148.342 164.359 162.146 1.00 18.94 151 LEU A CA 1
ATOM 1149 C C . LEU A 1 151 ? 147.335 165.502 162.156 1.00 15.90 151 LEU A C 1
ATOM 1150 O O . LEU A 1 151 ? 146.604 165.682 163.137 1.00 24.33 151 LEU A O 1
ATOM 1155 N N . ILE A 1 152 ? 147.287 166.290 161.079 1.00 11.22 152 ILE A N 1
ATOM 1156 C CA . ILE A 1 152 ? 146.315 167.377 160.997 1.00 20.51 152 ILE A CA 1
ATOM 1157 C C . ILE A 1 152 ? 144.898 166.819 160.973 1.00 14.01 152 ILE A C 1
ATOM 1158 O O . ILE A 1 152 ? 143.991 167.355 161.622 1.00 23.60 152 ILE A O 1
ATOM 1163 N N . ARG A 1 153 ? 144.686 165.728 160.231 1.00 15.64 153 ARG A N 1
ATOM 1164 C CA . ARG A 1 153 ? 143.371 165.096 160.199 1.00 20.77 153 ARG A CA 1
ATOM 1165 C C . ARG A 1 153 ? 142.965 164.574 161.571 1.00 21.15 153 ARG A C 1
ATOM 1166 O O . ARG A 1 153 ? 141.775 164.567 161.902 1.00 27.97 153 ARG A O 1
ATOM 1174 N N . ALA A 1 154 ? 143.934 164.138 162.379 1.00 17.06 154 ALA A N 1
ATOM 1175 C CA . ALA A 1 154 ? 143.617 163.625 163.708 1.00 20.37 154 ALA A CA 1
ATOM 1176 C C . ALA A 1 154 ? 142.992 164.703 164.585 1.00 25.89 154 ALA A C 1
ATOM 1177 O O . ALA A 1 154 ? 142.077 164.425 165.368 1.00 30.68 154 ALA A O 1
ATOM 1179 N N . PHE A 1 155 ? 143.480 165.940 164.474 1.00 30.10 155 PHE A N 1
ATOM 1180 C CA . PHE A 1 155 ? 142.920 167.029 165.268 1.00 24.89 155 PHE A CA 1
ATOM 1181 C C . PHE A 1 155 ? 141.526 167.416 164.785 1.00 28.25 155 PHE A C 1
ATOM 1182 O O . PHE A 1 155 ? 140.651 167.737 165.596 1.00 36.83 155 PHE A O 1
ATOM 1190 N N . THR A 1 156 ? 141.301 167.394 163.471 1.00 22.04 156 THR A N 1
ATOM 1191 C CA . THR A 1 156 ? 140.053 167.884 162.899 1.00 20.99 156 THR A CA 1
ATOM 1192 C C . THR A 1 156 ? 138.968 166.819 162.790 1.00 28.86 156 THR A C 1
ATOM 1193 O O . THR A 1 156 ? 137.824 167.160 162.470 1.00 39.25 156 THR A O 1
ATOM 1197 N N . ARG A 1 157 ? 139.283 165.553 163.046 1.00 27.47 157 ARG A N 1
ATOM 1198 C CA . ARG A 1 157 ? 138.305 164.478 162.958 1.00 26.14 157 ARG A CA 1
ATOM 1199 C C . ARG A 1 157 ? 137.823 164.096 164.351 1.00 31.68 157 ARG A C 1
ATOM 1200 O O . ARG A 1 157 ? 138.598 164.100 165.312 1.00 28.39 157 ARG A O 1
ATOM 1208 N N . GLN A 1 158 ? 136.538 163.771 164.454 1.00 35.64 158 GLN A N 1
ATOM 1209 C CA . GLN A 1 158 ? 135.889 163.491 165.728 1.00 30.61 158 GLN A CA 1
ATOM 1210 C C . GLN A 1 158 ? 135.489 162.023 165.787 1.00 32.15 158 GLN A C 1
ATOM 1211 O O . GLN A 1 158 ? 134.719 161.554 164.942 1.00 40.22 158 GLN A O 1
ATOM 1217 N N . SER A 1 159 ? 136.005 161.312 166.792 1.00 25.10 159 SER A N 1
ATOM 1218 C CA . SER A 1 159 ? 135.607 159.932 167.082 1.00 29.13 159 SER A CA 1
ATOM 1219 C C . SER A 1 159 ? 135.756 159.030 165.859 1.00 30.56 159 SER A C 1
ATOM 1220 O O . SER A 1 159 ? 134.877 158.227 165.540 1.00 37.51 159 SER A O 1
ATOM 1223 N N . MET A 1 160 ? 136.884 159.162 165.168 1.00 32.94 160 MET A N 1
ATOM 1224 C CA . MET A 1 160 ? 137.177 158.367 163.986 1.00 31.29 160 MET A CA 1
ATOM 1225 C C . MET A 1 160 ? 138.431 157.537 164.222 1.00 28.93 160 MET A C 1
ATOM 1226 O O . MET A 1 160 ? 139.328 157.935 164.971 1.00 42.33 160 MET A O 1
ATOM 1231 N N . SER A 1 161 ? 138.481 156.370 163.582 1.00 30.62 161 SER A N 1
ATOM 1232 C CA . SER A 1 161 ? 139.602 155.449 163.719 1.00 34.53 161 SER A CA 1
ATOM 1233 C C . SER A 1 161 ? 140.489 155.409 162.481 1.00 32.80 161 SER A C 1
ATOM 1234 O O . SER A 1 161 ? 141.393 154.571 162.407 1.00 39.53 161 SER A O 1
ATOM 1237 N N . THR A 1 162 ? 140.257 156.289 161.510 1.00 28.23 162 THR A N 1
ATOM 1238 C CA . THR A 1 162 ? 141.014 156.301 160.268 1.00 24.90 162 THR A CA 1
ATOM 1239 C C . THR A 1 162 ? 141.535 157.706 159.998 1.00 26.77 162 THR A C 1
ATOM 1240 O O . THR A 1 162 ? 140.993 158.699 160.490 1.00 38.44 162 THR A O 1
ATOM 1244 N N . LEU A 1 163 ? 142.604 157.777 159.202 1.00 27.30 163 LEU A N 1
ATOM 1245 C CA . LEU A 1 163 ? 143.292 159.033 158.925 1.00 21.72 163 LEU A CA 1
ATOM 1246 C C . LEU A 1 163 ? 143.484 159.253 157.429 1.00 24.33 163 LEU A C 1
ATOM 1247 O O . LEU A 1 163 ? 144.447 159.901 157.011 1.00 29.12 163 LEU A O 1
ATOM 1252 N N . GLY A 1 164 ? 142.580 158.729 156.610 1.00 25.75 164 GLY A N 1
ATOM 1253 C CA . GLY A 1 164 ? 142.704 158.865 155.174 1.00 20.35 164 GLY A CA 1
ATOM 1254 C C . GLY A 1 164 ? 143.486 157.728 154.549 1.00 23.81 164 GLY A C 1
ATOM 1255 O O . GLY A 1 164 ? 143.842 156.737 155.191 1.00 30.52 164 GLY A O 1
ATOM 1256 N N . ASN A 1 165 ? 143.758 157.886 153.256 1.00 24.08 165 ASN A N 1
ATOM 1257 C CA . ASN A 1 165 ? 144.477 156.892 152.468 1.00 20.52 165 ASN A CA 1
ATOM 1258 C C . ASN A 1 165 ? 145.870 157.422 152.153 1.00 22.28 165 ASN A C 1
ATOM 1259 O O . ASN A 1 165 ? 146.009 158.511 151.586 1.00 24.84 165 ASN A O 1
ATOM 1264 N N . ALA A 1 166 ? 146.896 156.648 152.516 1.00 23.59 166 ALA A N 1
ATOM 1265 C CA . ALA A 1 166 ? 148.270 157.094 152.307 1.00 16.01 166 ALA A CA 1
ATOM 1266 C C . ALA A 1 166 ? 148.641 157.099 150.829 1.00 22.68 166 ALA A C 1
ATOM 1267 O O . ALA A 1 166 ? 149.342 158.006 150.365 1.00 22.51 166 ALA A O 1
ATOM 1269 N N . TRP A 1 167 ? 148.189 156.093 150.076 1.00 20.17 167 TRP A N 1
ATOM 1270 C CA . TRP A 1 167 ? 148.512 156.033 148.653 1.00 18.79 167 TRP A CA 1
ATOM 1271 C C . TRP A 1 167 ? 147.895 157.203 147.897 1.00 21.14 167 TRP A C 1
ATOM 1272 O O . TRP A 1 167 ? 148.532 157.785 147.011 1.00 24.12 167 TRP A O 1
ATOM 1283 N N . VAL A 1 168 ? 146.652 157.558 148.230 1.00 24.20 168 VAL A N 1
ATOM 1284 C CA . VAL A 1 168 ? 146.015 158.712 147.603 1.00 26.78 168 VAL A CA 1
ATOM 1285 C C . VAL A 1 168 ? 146.772 159.989 147.949 1.00 22.02 168 VAL A C 1
ATOM 1286 O O . VAL A 1 168 ? 147.010 160.841 147.084 1.00 27.65 168 VAL A O 1
ATOM 1290 N N . ASP A 1 169 ? 147.167 160.138 149.216 1.00 11.60 169 ASP A N 1
ATOM 1291 C CA . ASP A 1 169 ? 147.893 161.334 149.632 1.00 16.84 169 ASP A CA 1
ATOM 1292 C C . ASP A 1 169 ? 149.230 161.452 148.911 1.00 18.28 169 ASP A C 1
ATOM 1293 O O . ASP A 1 169 ? 149.598 162.537 148.447 1.00 28.74 169 ASP A O 1
ATOM 1298 N N . LEU A 1 170 ? 149.972 160.347 148.809 1.00 12.57 170 LEU A N 1
ATOM 1299 C CA . LEU A 1 170 ? 151.272 160.387 148.147 1.00 15.18 170 LEU A CA 1
ATOM 1300 C C . LEU A 1 170 ? 151.133 160.754 146.675 1.00 20.38 170 LEU A C 1
ATOM 1301 O O . LEU A 1 170 ? 151.915 161.555 146.150 1.00 17.31 170 LEU A O 1
ATOM 1306 N N . LEU A 1 171 ? 150.145 160.173 145.991 1.00 18.90 171 LEU A N 1
ATOM 1307 C CA . LEU A 1 171 ? 149.936 160.488 144.582 1.00 20.42 171 LEU A CA 1
ATOM 1308 C C . LEU A 1 171 ? 149.507 161.938 144.394 1.00 13.20 171 LEU A C 1
ATOM 1309 O O . LEU A 1 171 ? 149.999 162.623 143.491 1.00 27.47 171 LEU A O 1
ATOM 1314 N N . ARG A 1 172 ? 148.590 162.422 145.235 1.00 20.07 172 ARG A N 1
ATOM 1315 C CA . ARG A 1 172 ? 148.099 163.789 145.090 1.00 21.15 172 ARG A CA 1
ATOM 1316 C C . ARG A 1 172 ? 149.190 164.810 145.390 1.00 20.82 172 ARG A C 1
ATOM 1317 O O . ARG A 1 172 ? 149.307 165.824 144.692 1.00 22.51 172 ARG A O 1
ATOM 1325 N N . ILE A 1 173 ? 149.994 164.564 146.426 1.00 17.09 173 ILE A N 1
ATOM 1326 C CA . ILE A 1 173 ? 151.050 165.504 146.791 1.00 18.48 173 ILE A CA 1
ATOM 1327 C C . ILE A 1 173 ? 152.099 165.584 145.688 1.00 18.40 173 ILE A C 1
ATOM 1328 O O . ILE A 1 173 ? 152.520 166.675 145.285 1.00 16.67 173 ILE A O 1
ATOM 1333 N N . THR A 1 174 ? 152.535 164.430 145.180 1.00 19.57 174 THR A N 1
ATOM 1334 C CA . THR A 1 174 ? 153.603 164.416 144.186 1.00 15.59 174 THR A CA 1
ATOM 1335 C C . THR A 1 174 ? 153.126 164.960 142.844 1.00 22.34 174 THR A C 1
ATOM 1336 O O . THR A 1 174 ? 153.783 165.818 142.243 1.00 22.68 174 THR A O 1
ATOM 1340 N N . LEU A 1 175 ? 151.980 164.478 142.361 1.00 18.83 175 LEU A N 1
ATOM 1341 C CA . LEU A 1 175 ? 151.557 164.795 141.000 1.00 19.06 175 LEU A CA 1
ATOM 1342 C C . LEU A 1 175 ? 150.988 166.205 140.880 1.00 22.40 175 LEU A C 1
ATOM 1343 O O . LEU A 1 175 ? 151.243 166.891 139.884 1.00 27.09 175 LEU A O 1
ATOM 1348 N N . TRP A 1 176 ? 150.216 166.656 141.868 1.00 19.04 176 TRP A N 1
ATOM 1349 C CA . TRP A 1 176 ? 149.517 167.929 141.757 1.00 21.77 176 TRP A CA 1
ATOM 1350 C C . TRP A 1 176 ? 150.234 169.087 142.439 1.00 22.12 176 TRP A C 1
ATOM 1351 O O . TRP A 1 176 ? 149.860 170.241 142.208 1.00 29.37 176 TRP A O 1
ATOM 1362 N N . VAL A 1 177 ? 151.241 168.820 143.269 1.00 20.70 177 VAL A N 1
ATOM 1363 C CA . VAL A 1 177 ? 151.920 169.893 143.989 1.00 15.63 177 VAL A CA 1
ATOM 1364 C C . VAL A 1 177 ? 153.410 169.887 143.673 1.00 17.52 177 VAL A C 1
ATOM 1365 O O . VAL A 1 177 ? 153.949 170.873 143.161 1.00 25.90 177 VAL A O 1
ATOM 1369 N N . LEU A 1 178 ? 154.086 168.777 143.978 1.00 18.40 178 LEU A N 1
ATOM 1370 C CA . LEU A 1 178 ? 155.540 168.736 143.849 1.00 6.77 178 LEU A CA 1
ATOM 1371 C C . LEU A 1 178 ? 155.978 168.852 142.393 1.00 17.51 178 LEU A C 1
ATOM 1372 O O . LEU A 1 178 ? 156.834 169.678 142.058 1.00 20.68 178 LEU A O 1
ATOM 1377 N N . VAL A 1 179 ? 155.403 168.028 141.513 1.00 20.58 179 VAL A N 1
ATOM 1378 C CA . VAL A 1 179 ? 155.845 168.011 140.116 1.00 19.36 179 VAL A CA 1
ATOM 1379 C C . VAL A 1 179 ? 155.573 169.329 139.396 1.00 15.53 179 VAL A C 1
ATOM 1380 O O . VAL A 1 179 ? 156.504 169.869 138.777 1.00 14.90 179 VAL A O 1
ATOM 1384 N N . PRO A 1 180 ? 154.358 169.897 139.424 1.00 22.80 180 PRO A N 1
ATOM 1385 C CA . PRO A 1 180 ? 154.136 171.118 138.630 1.00 16.70 180 PRO A CA 1
ATOM 1386 C C . PRO A 1 180 ? 154.896 172.326 139.147 1.00 17.45 180 PRO A C 1
ATOM 1387 O O . PRO A 1 180 ? 155.362 173.145 138.345 1.00 16.90 180 PRO A O 1
ATOM 1391 N N . VAL A 1 181 ? 155.034 172.469 140.467 1.00 10.85 181 VAL A N 1
ATOM 1392 C CA . VAL A 1 181 ? 155.767 173.606 141.013 1.00 15.66 181 VAL A CA 1
ATOM 1393 C C . VAL A 1 181 ? 157.255 173.483 140.702 1.00 17.04 181 VAL A C 1
ATOM 1394 O O . VAL A 1 181 ? 157.917 174.472 140.368 1.00 18.73 181 VAL A O 1
ATOM 1398 N N . ALA A 1 182 ? 157.802 172.269 140.801 1.00 9.45 182 ALA A N 1
ATOM 1399 C CA . ALA A 1 182 ? 159.214 172.067 140.488 1.00 17.24 182 ALA A CA 1
ATOM 1400 C C . ALA A 1 182 ? 159.499 172.338 139.016 1.00 9.84 182 ALA A C 1
ATOM 1401 O O . ALA A 1 182 ? 160.559 172.873 138.671 1.00 19.62 182 ALA A O 1
ATOM 1403 N N . LEU A 1 183 ? 158.567 171.972 138.133 1.00 10.37 183 LEU A N 1
ATOM 1404 C CA . LEU A 1 183 ? 158.770 172.203 136.707 1.00 15.82 183 LEU A CA 1
ATOM 1405 C C . LEU A 1 183 ? 158.888 173.691 136.396 1.00 15.50 183 LEU A C 1
ATOM 1406 O O . LEU A 1 183 ? 159.758 174.103 135.620 1.00 22.67 183 LEU A O 1
ATOM 1411 N N . LEU A 1 184 ? 158.021 174.513 136.993 1.00 13.75 184 LEU A N 1
ATOM 1412 C CA . LEU A 1 184 ? 158.098 175.954 136.776 1.00 18.29 184 LEU A CA 1
ATOM 1413 C C . LEU A 1 184 ? 159.388 176.533 137.344 1.00 15.69 184 LEU A C 1
ATOM 1414 O O . LEU A 1 184 ? 160.012 177.401 136.723 1.00 23.67 184 LEU A O 1
ATOM 1419 N N . ILE A 1 185 ? 159.796 176.072 138.528 1.00 12.84 185 ILE A N 1
ATOM 1420 C CA . ILE A 1 185 ? 161.041 176.543 139.125 1.00 14.77 185 ILE A CA 1
ATOM 1421 C C . ILE A 1 185 ? 162.237 176.113 138.282 1.00 18.55 185 ILE A C 1
ATOM 1422 O O . ILE A 1 185 ? 163.168 176.895 138.058 1.00 13.38 185 ILE A O 1
ATOM 1427 N N . ALA A 1 186 ? 162.231 174.866 137.804 1.00 14.68 186 ALA A N 1
ATOM 1428 C CA . ALA A 1 186 ? 163.343 174.375 136.995 1.00 17.66 186 ALA A CA 1
ATOM 1429 C C . ALA A 1 186 ? 163.473 175.157 135.695 1.00 12.32 186 ALA A C 1
ATOM 1430 O O . ALA A 1 186 ? 164.587 175.482 135.267 1.00 12.30 186 ALA A O 1
ATOM 1432 N N . LEU A 1 187 ? 162.346 175.465 135.049 1.00 18.24 187 LEU A N 1
ATOM 1433 C CA . LEU A 1 187 ? 162.391 176.228 133.806 1.00 12.87 187 LEU A CA 1
ATOM 1434 C C . LEU A 1 187 ? 162.941 177.629 134.039 1.00 11.19 187 LEU A C 1
ATOM 1435 O O . LEU A 1 187 ? 163.693 178.155 133.210 1.00 22.32 187 LEU A O 1
ATOM 1440 N N . PHE A 1 188 ? 162.573 178.253 135.161 1.00 7.70 188 PHE A N 1
ATOM 1441 C CA . PHE A 1 188 ? 163.142 179.551 135.505 1.00 12.10 188 PHE A CA 1
ATOM 1442 C C . PHE A 1 188 ? 164.639 179.442 135.767 1.00 11.64 188 PHE A C 1
ATOM 1443 O O . PHE A 1 188 ? 165.405 180.349 135.422 1.00 13.45 188 PHE A O 1
ATOM 1451 N N . PHE A 1 189 ? 165.072 178.340 136.386 1.00 17.24 189 PHE A N 1
ATOM 1452 C CA . PHE A 1 189 ? 166.497 178.132 136.619 1.00 10.95 189 PHE A CA 1
ATOM 1453 C C . PHE A 1 189 ? 167.262 178.023 135.306 1.00 12.99 189 PHE A C 1
ATOM 1454 O O . PHE A 1 189 ? 168.355 178.585 135.168 1.00 19.12 189 PHE A O 1
ATOM 1462 N N . ILE A 1 190 ? 166.701 177.307 134.327 1.00 16.25 190 ILE A N 1
ATOM 1463 C CA . ILE A 1 190 ? 167.373 177.144 133.039 1.00 10.51 190 ILE A CA 1
ATOM 1464 C C . ILE A 1 190 ? 167.540 178.491 132.349 1.00 8.70 190 ILE A C 1
ATOM 1465 O O . ILE A 1 190 ? 168.601 178.788 131.787 1.00 22.47 190 ILE A O 1
ATOM 1470 N N . GLN A 1 191 ? 166.497 179.325 132.380 1.00 14.36 191 GLN A N 1
ATOM 1471 C CA . GLN A 1 191 ? 166.567 180.630 131.731 1.00 17.54 191 GLN A CA 1
ATOM 1472 C C . GLN A 1 191 ? 167.695 181.482 132.298 1.00 10.62 191 GLN A C 1
ATOM 1473 O O . GLN A 1 191 ? 168.330 182.243 131.559 1.00 22.04 191 GLN A O 1
ATOM 1479 N N . GLN A 1 192 ? 167.962 181.369 133.598 1.00 12.97 192 GLN A N 1
ATOM 1480 C CA . GLN A 1 192 ? 169.008 182.162 134.228 1.00 14.67 192 GLN A CA 1
ATOM 1481 C C . GLN A 1 192 ? 170.400 181.564 134.060 1.00 10.84 192 GLN A C 1
ATOM 1482 O O . GLN A 1 192 ? 171.385 182.254 134.341 1.00 24.54 192 GLN A O 1
ATOM 1488 N N . GLY A 1 193 ? 170.511 180.313 133.617 1.00 9.69 193 GLY A N 1
ATOM 1489 C CA . GLY A 1 193 ? 171.813 179.742 133.335 1.00 1.52 193 GLY A CA 1
ATOM 1490 C C . GLY A 1 193 ? 172.076 178.369 133.920 1.00 6.82 193 GLY A C 1
ATOM 1491 O O . GLY A 1 193 ? 173.201 177.869 133.839 1.00 24.92 193 GLY A O 1
ATOM 1492 N N . ALA A 1 194 ? 171.060 177.743 134.509 1.00 20.27 194 ALA A N 1
ATOM 1493 C CA . ALA A 1 194 ? 171.241 176.414 135.075 1.00 7.58 194 ALA A CA 1
ATOM 1494 C C . ALA A 1 194 ? 171.361 175.367 133.972 1.00 13.91 194 ALA A C 1
ATOM 1495 O O . ALA A 1 194 ? 170.870 175.546 132.855 1.00 24.68 194 ALA A O 1
ATOM 1497 N N . LEU A 1 195 ? 172.025 174.262 134.302 1.00 22.44 195 LEU A N 1
ATOM 1498 C CA . LEU A 1 195 ? 172.254 173.190 133.344 1.00 14.59 195 LEU A CA 1
ATOM 1499 C C . LEU A 1 195 ? 171.037 172.283 133.227 1.00 12.83 195 LEU A C 1
ATOM 1500 O O . LEU A 1 195 ? 170.429 171.900 134.231 1.00 23.29 195 LEU A O 1
ATOM 1505 N N . GLN A 1 196 ? 170.681 171.945 131.988 1.00 16.25 196 GLN A N 1
ATOM 1506 C CA . GLN A 1 196 ? 169.683 170.908 131.728 1.00 16.14 196 GLN A CA 1
ATOM 1507 C C . GLN A 1 196 ? 170.030 170.272 130.384 1.00 16.18 196 GLN A C 1
ATOM 1508 O O . GLN A 1 196 ? 169.624 170.779 129.334 1.00 18.85 196 GLN A O 1
ATOM 1514 N N . ASN A 1 197 ? 170.768 169.168 130.426 1.00 15.41 197 ASN A N 1
ATOM 1515 C CA . ASN A 1 197 ? 171.190 168.475 129.215 1.00 7.10 197 ASN A CA 1
ATOM 1516 C C . ASN A 1 197 ? 171.663 167.078 129.596 1.00 14.76 197 ASN A C 1
ATOM 1517 O O . ASN A 1 197 ? 171.675 166.700 130.770 1.00 12.38 197 ASN A O 1
ATOM 1522 N N . PHE A 1 198 ? 172.050 166.305 128.579 1.00 19.51 198 PHE A N 1
ATOM 1523 C CA . PHE A 1 198 ? 172.633 164.983 128.778 1.00 12.68 198 PHE A CA 1
ATOM 1524 C C . PHE A 1 198 ? 173.916 164.816 127.973 1.00 19.82 198 PHE A C 1
ATOM 1525 O O . PHE A 1 198 ? 174.309 163.686 127.665 1.00 27.19 198 PHE A O 1
ATOM 1533 N N . LEU A 1 199 ? 174.570 165.921 127.625 1.00 21.75 199 LEU A N 1
ATOM 1534 C CA . LEU A 1 199 ? 175.794 165.875 126.850 1.00 21.72 199 LEU A CA 1
ATOM 1535 C C . LEU A 1 199 ? 176.945 165.333 127.693 1.00 19.60 199 LEU A C 1
ATOM 1536 O O . LEU A 1 199 ? 176.923 165.419 128.923 1.00 30.16 199 LEU A O 1
ATOM 1541 N N . PRO A 1 200 ? 177.964 164.764 127.052 1.00 22.67 200 PRO A N 1
ATOM 1542 C CA . PRO A 1 200 ? 179.175 164.381 127.785 1.00 21.44 200 PRO A CA 1
ATOM 1543 C C . PRO A 1 200 ? 179.923 165.612 128.278 1.00 17.49 200 PRO A C 1
ATOM 1544 O O . PRO A 1 200 ? 179.595 166.754 127.950 1.00 25.48 200 PRO A O 1
ATOM 1548 N N . TYR A 1 201 ? 180.948 165.358 129.087 1.00 18.62 201 TYR A N 1
ATOM 1549 C CA . TYR A 1 201 ? 181.735 166.446 129.652 1.00 18.51 201 TYR A CA 1
ATOM 1550 C C . TYR A 1 201 ? 182.439 167.220 128.543 1.00 15.86 201 TYR A C 1
ATOM 1551 O O . TYR A 1 201 ? 182.966 166.637 127.592 1.00 31.67 201 TYR A O 1
ATOM 1560 N N . GLN A 1 202 ? 182.445 168.543 128.672 1.00 13.43 202 GLN A N 1
ATOM 1561 C CA . GLN A 1 202 ? 182.944 169.431 127.631 1.00 20.27 202 GLN A CA 1
ATOM 1562 C C . GLN A 1 202 ? 184.352 169.901 127.971 1.00 21.61 202 GLN A C 1
ATOM 1563 O O . GLN A 1 202 ? 184.589 170.435 129.060 1.00 24.22 202 GLN A O 1
ATOM 1569 N N . ALA A 1 203 ? 185.279 169.700 127.039 1.00 20.78 203 ALA A N 1
ATOM 1570 C CA . ALA A 1 203 ? 186.640 170.190 127.200 1.00 22.61 203 ALA A CA 1
ATOM 1571 C C . ALA A 1 203 ? 186.710 171.668 126.842 1.00 27.94 203 ALA A C 1
ATOM 1572 O O . ALA A 1 203 ? 186.100 172.116 125.867 1.00 29.35 203 ALA A O 1
ATOM 1574 N N . VAL A 1 204 ? 187.458 172.426 127.638 1.00 27.69 204 VAL A N 1
ATOM 1575 C CA . VAL A 1 204 ? 187.565 173.871 127.484 1.00 29.95 204 VAL A CA 1
ATOM 1576 C C . VAL A 1 204 ? 189.033 174.238 127.323 1.00 28.62 204 VAL A C 1
ATOM 1577 O O . VAL A 1 204 ? 189.876 173.818 128.124 1.00 31.55 204 VAL A O 1
ATOM 1581 N N . ASN A 1 205 ? 189.335 175.012 126.283 1.00 31.22 205 ASN A N 1
ATOM 1582 C CA . ASN A 1 205 ? 190.659 175.596 126.084 1.00 32.79 205 ASN A CA 1
ATOM 1583 C C . ASN A 1 205 ? 190.601 177.027 126.608 1.00 35.92 205 ASN A C 1
ATOM 1584 O O . ASN A 1 205 ? 190.075 177.922 125.943 1.00 38.64 205 ASN A O 1
ATOM 1589 N N . THR A 1 206 ? 191.142 177.238 127.805 1.00 29.47 206 THR A N 1
ATOM 1590 C CA . THR A 1 206 ? 191.026 178.526 128.470 1.00 29.42 206 THR A CA 1
ATOM 1591 C C . THR A 1 206 ? 191.853 179.587 127.746 1.00 37.10 206 THR A C 1
ATOM 1592 O O . THR A 1 206 ? 192.659 179.298 126.856 1.00 40.94 206 THR A O 1
ATOM 1596 N N . VAL A 1 207 ? 191.631 180.843 128.141 1.00 38.67 207 VAL A N 1
ATOM 1597 C CA . VAL A 1 207 ? 192.358 181.958 127.539 1.00 39.73 207 VAL A CA 1
ATOM 1598 C C . VAL A 1 207 ? 193.850 181.839 127.823 1.00 42.23 207 VAL A C 1
ATOM 1599 O O . VAL A 1 207 ? 194.686 182.066 126.941 1.00 46.01 207 VAL A O 1
ATOM 1603 N N . GLU A 1 208 ? 194.208 181.484 129.059 1.00 39.67 208 GLU A N 1
ATOM 1604 C CA . GLU A 1 208 ? 195.609 181.340 129.431 1.00 37.94 208 GLU A CA 1
ATOM 1605 C C . GLU A 1 208 ? 196.256 180.095 128.839 1.00 41.98 208 GLU A C 1
ATOM 1606 O O . GLU A 1 208 ? 197.484 179.968 128.904 1.00 46.62 208 GLU A O 1
ATOM 1612 N N . GLY A 1 209 ? 195.474 179.182 128.267 1.00 38.67 209 GLY A N 1
ATOM 1613 C CA . GLY A 1 209 ? 196.004 177.972 127.676 1.00 37.03 209 GLY A CA 1
ATOM 1614 C C . GLY A 1 209 ? 195.884 176.728 128.527 1.00 37.67 209 GLY A C 1
ATOM 1615 O O . GLY A 1 209 ? 196.392 175.675 128.124 1.00 45.83 209 GLY A O 1
ATOM 1616 N N . ALA A 1 210 ? 195.233 176.811 129.684 1.00 39.58 210 ALA A N 1
ATOM 1617 C CA . ALA A 1 210 ? 195.056 175.652 130.544 1.00 34.04 210 ALA A CA 1
ATOM 1618 C C . ALA A 1 210 ? 193.892 174.798 130.045 1.00 37.25 210 ALA A C 1
ATOM 1619 O O . ALA A 1 210 ? 193.205 175.134 129.076 1.00 33.61 210 ALA A O 1
ATOM 1621 N N . GLN A 1 211 ? 193.665 173.675 130.719 1.00 42.35 211 GLN A N 1
ATOM 1622 C CA . GLN A 1 211 ? 192.620 172.729 130.353 1.00 37.60 211 GLN A CA 1
ATOM 1623 C C . GLN A 1 211 ? 191.542 172.712 131.427 1.00 38.11 211 GLN A C 1
ATOM 1624 O O . GLN A 1 211 ? 191.845 172.564 132.616 1.00 44.47 211 GLN A O 1
ATOM 1630 N N . GLN A 1 212 ? 190.289 172.866 131.006 1.00 31.61 212 GLN A N 1
ATOM 1631 C CA . GLN A 1 212 ? 189.138 172.786 131.894 1.00 26.23 212 GLN A CA 1
ATOM 1632 C C . GLN A 1 212 ? 188.151 171.777 131.327 1.00 27.50 212 GLN A C 1
ATOM 1633 O O . GLN A 1 212 ? 187.856 171.802 130.129 1.00 34.22 212 GLN A O 1
ATOM 1639 N N . LEU A 1 213 ? 187.651 170.891 132.183 1.00 23.97 213 LEU A N 1
ATOM 1640 C CA . LEU A 1 213 ? 186.639 169.910 131.806 1.00 19.20 213 LEU A CA 1
ATOM 1641 C C . LEU A 1 213 ? 185.346 170.267 132.530 1.00 16.47 213 LEU A C 1
ATOM 1642 O O . LEU A 1 213 ? 185.272 170.179 133.760 1.00 26.47 213 LEU A O 1
ATOM 1647 N N . LEU A 1 214 ? 184.333 170.669 131.766 1.00 19.03 214 LEU A N 1
ATOM 1648 C CA . LEU A 1 214 ? 183.074 171.119 132.344 1.00 24.25 214 LEU A CA 1
ATOM 1649 C C . LEU A 1 214 ? 182.131 169.938 132.521 1.00 16.70 214 LEU A C 1
ATOM 1650 O O . LEU A 1 214 ? 181.770 169.296 131.525 1.00 27.06 214 LEU A O 1
ATOM 1655 N N . PRO A 1 215 ? 181.716 169.614 133.742 1.00 22.25 215 PRO A N 1
ATOM 1656 C CA . PRO A 1 215 ? 180.702 168.571 133.920 1.00 15.43 215 PRO A CA 1
ATOM 1657 C C . PRO A 1 215 ? 179.348 169.025 133.399 1.00 15.38 215 PRO A C 1
ATOM 1658 O O . PRO A 1 215 ? 179.036 170.218 133.360 1.00 29.37 215 PRO A O 1
ATOM 1662 N N . MET A 1 216 ? 178.539 168.049 132.990 1.00 13.82 216 MET A N 1
ATOM 1663 C CA . MET A 1 216 ? 177.206 168.330 132.471 1.00 16.10 216 MET A CA 1
ATOM 1664 C C . MET A 1 216 ? 176.161 167.499 133.204 1.00 13.19 216 MET A C 1
ATOM 1665 O O . MET A 1 216 ? 176.467 166.867 134.220 1.00 26.44 216 MET A O 1
ATOM 1670 N N . GLY A 1 217 ? 174.926 167.502 132.708 1.00 17.27 217 GLY A N 1
ATOM 1671 C CA . GLY A 1 217 ? 173.870 166.712 133.294 1.00 19.03 217 GLY A CA 1
ATOM 1672 C C . GLY A 1 217 ? 172.599 167.503 133.530 1.00 15.00 217 GLY A C 1
ATOM 1673 O O . GLY A 1 217 ? 172.576 168.734 133.431 1.00 29.27 217 GLY A O 1
ATOM 1674 N N . PRO A 1 218 ? 171.506 166.801 133.845 1.00 19.25 218 PRO A N 1
ATOM 1675 C CA . PRO A 1 218 ? 170.211 167.466 134.114 1.00 12.69 218 PRO A CA 1
ATOM 1676 C C . PRO A 1 218 ? 170.164 168.084 135.507 1.00 9.83 218 PRO A C 1
ATOM 1677 O O . PRO A 1 218 ? 169.500 167.603 136.431 1.00 21.94 218 PRO A O 1
ATOM 1681 N N . VAL A 1 219 ? 170.896 169.187 135.666 1.00 11.17 219 VAL A N 1
ATOM 1682 C CA . VAL A 1 219 ? 171.028 169.820 136.974 1.00 11.63 219 VAL A CA 1
ATOM 1683 C C . VAL A 1 219 ? 169.723 170.493 137.388 1.00 11.44 219 VAL A C 1
ATOM 1684 O O . VAL A 1 219 ? 169.271 170.355 138.530 1.00 23.11 219 VAL A O 1
ATOM 1688 N N . ALA A 1 220 ? 169.098 171.227 136.463 1.00 12.84 220 ALA A N 1
ATOM 1689 C CA . ALA A 1 220 ? 167.989 172.105 136.831 1.00 12.30 220 ALA A CA 1
ATOM 1690 C C . ALA A 1 220 ? 166.788 171.322 137.346 1.00 16.44 220 ALA A C 1
ATOM 1691 O O . ALA A 1 220 ? 166.136 171.740 138.310 1.00 18.57 220 ALA A O 1
ATOM 1693 N N . SER A 1 221 ? 166.470 170.190 136.713 1.00 18.78 221 SER A N 1
ATOM 1694 C CA . SER A 1 221 ? 165.336 169.391 137.167 1.00 16.85 221 SER A CA 1
ATOM 1695 C C . SER A 1 221 ? 165.557 168.881 138.586 1.00 6.33 221 SER A C 1
ATOM 1696 O O . SER A 1 221 ? 164.633 168.885 139.407 1.00 6.96 221 SER A O 1
ATOM 1699 N N . GLN A 1 222 ? 166.778 168.438 138.892 1.00 13.30 222 GLN A N 1
ATOM 1700 C CA . GLN A 1 222 ? 167.098 168.030 140.256 1.00 9.07 222 GLN A CA 1
ATOM 1701 C C . GLN A 1 222 ? 167.110 169.225 141.202 1.00 12.09 222 GLN A C 1
ATOM 1702 O O . GLN A 1 222 ? 166.675 169.115 142.354 1.00 17.41 222 GLN A O 1
ATOM 1708 N N . GLU A 1 223 ? 167.598 170.375 140.730 1.00 8.82 223 GLU A N 1
ATOM 1709 C CA . GLU A 1 223 ? 167.761 171.536 141.601 1.00 9.02 223 GLU A CA 1
ATOM 1710 C C . GLU A 1 223 ? 166.422 172.031 142.135 1.00 19.11 223 GLU A C 1
ATOM 1711 O O . GLU A 1 223 ? 166.323 172.435 143.300 1.00 19.96 223 GLU A O 1
ATOM 1717 N N . ALA A 1 224 ? 165.384 172.018 141.297 1.00 13.30 224 ALA A N 1
ATOM 1718 C CA . ALA A 1 224 ? 164.085 172.536 141.714 1.00 12.05 224 ALA A CA 1
ATOM 1719 C C . ALA A 1 224 ? 163.484 171.697 142.837 1.00 13.63 224 ALA A C 1
ATOM 1720 O O . ALA A 1 224 ? 163.044 172.236 143.859 1.00 24.30 224 ALA A O 1
ATOM 1722 N N . ILE A 1 225 ? 163.455 170.372 142.668 1.00 9.66 225 ILE A N 1
ATOM 1723 C CA . ILE A 1 225 ? 162.900 169.514 143.710 1.00 18.13 225 ILE A CA 1
ATOM 1724 C C . ILE A 1 225 ? 163.831 169.460 144.915 1.00 8.21 225 ILE A C 1
ATOM 1725 O O . ILE A 1 225 ? 163.384 169.224 146.045 1.00 18.49 225 ILE A O 1
ATOM 1730 N N . LYS A 1 226 ? 165.129 169.687 144.705 1.00 10.15 226 LYS A N 1
ATOM 1731 C CA . LYS A 1 226 ? 166.059 169.766 145.827 1.00 5.66 226 LYS A CA 1
ATOM 1732 C C . LYS A 1 226 ? 165.707 170.930 146.745 1.00 20.47 226 LYS A C 1
ATOM 1733 O O . LYS A 1 226 ? 165.799 170.815 147.972 1.00 14.06 226 LYS A O 1
ATOM 1739 N N . MET A 1 227 ? 165.291 172.057 146.165 1.00 19.32 227 MET A N 1
ATOM 1740 C CA . MET A 1 227 ? 164.924 173.223 146.959 1.00 16.36 227 MET A CA 1
ATOM 1741 C C . MET A 1 227 ? 163.503 173.101 147.501 1.00 21.01 227 MET A C 1
ATOM 1742 O O . MET A 1 227 ? 163.257 173.355 148.685 1.00 25.42 227 MET A O 1
ATOM 1747 N N . LEU A 1 228 ? 162.557 172.711 146.641 1.00 13.72 228 LEU A N 1
ATOM 1748 C CA . LEU A 1 228 ? 161.147 172.705 147.023 1.00 9.92 228 LEU A CA 1
ATOM 1749 C C . LEU A 1 228 ? 160.865 171.696 148.130 1.00 18.29 228 LEU A C 1
ATOM 1750 O O . LEU A 1 228 ? 160.095 171.980 149.055 1.00 20.75 228 LEU A O 1
ATOM 1755 N N . GLY A 1 229 ? 161.468 170.516 148.053 1.00 17.56 229 GLY A N 1
ATOM 1756 C CA . GLY A 1 229 ? 161.222 169.465 149.014 1.00 8.59 229 GLY A CA 1
ATOM 1757 C C . GLY A 1 229 ? 162.112 169.476 150.236 1.00 15.42 229 GLY A C 1
ATOM 1758 O O . GLY A 1 229 ? 162.113 168.493 150.984 1.00 9.90 229 GLY A O 1
ATOM 1759 N N . THR A 1 230 ? 162.865 170.556 150.461 1.00 13.33 230 THR A N 1
ATOM 1760 C CA . THR A 1 230 ? 163.830 170.643 151.561 1.00 17.32 230 THR A CA 1
ATOM 1761 C C . THR A 1 230 ? 164.785 169.452 151.547 1.00 14.78 230 THR A C 1
ATOM 1762 O O . THR A 1 230 ? 165.107 168.870 152.584 1.00 9.16 230 THR A O 1
ATOM 1766 N N . ASN A 1 231 ? 165.237 169.085 150.349 1.00 19.44 231 ASN A N 1
ATOM 1767 C CA . ASN A 1 231 ? 166.164 167.971 150.177 1.00 10.22 231 ASN A CA 1
ATOM 1768 C C . ASN A 1 231 ? 167.610 168.421 150.370 1.00 1.00 231 ASN A C 1
ATOM 1769 O O . ASN A 1 231 ? 168.326 167.883 151.220 1.00 11.39 231 ASN A O 1
ATOM 1774 N N . GLY A 1 232 ? 168.048 169.407 149.590 1.00 11.41 232 GLY A N 1
ATOM 1775 C CA . GLY A 1 232 ? 169.364 169.989 149.747 1.00 8.65 232 GLY A CA 1
ATOM 1776 C C . GLY A 1 232 ? 170.498 169.253 149.068 1.00 16.04 232 GLY A C 1
ATOM 1777 O O . GLY A 1 232 ? 171.650 169.685 149.189 1.00 22.44 232 GLY A O 1
ATOM 1778 N N . GLY A 1 233 ? 170.218 168.163 148.358 1.00 9.23 233 GLY A N 1
ATOM 1779 C CA . GLY A 1 233 ? 171.263 167.415 147.687 1.00 3.75 233 GLY A CA 1
ATOM 1780 C C . GLY A 1 233 ? 171.725 168.060 146.398 1.00 14.01 233 GLY A C 1
ATOM 1781 O O . GLY A 1 233 ? 170.996 168.068 145.402 1.00 24.95 233 GLY A O 1
ATOM 1782 N N . GLY A 1 234 ? 172.940 168.604 146.405 1.00 8.34 234 GLY A N 1
ATOM 1783 C CA . GLY A 1 234 ? 173.451 169.278 145.230 1.00 18.04 234 GLY A CA 1
ATOM 1784 C C . GLY A 1 234 ? 173.910 168.311 144.154 1.00 17.33 234 GLY A C 1
ATOM 1785 O O . GLY A 1 234 ? 174.404 167.218 144.428 1.00 19.73 234 GLY A O 1
ATOM 1786 N N . PHE A 1 235 ? 173.732 168.733 142.900 1.00 16.99 235 PHE A N 1
ATOM 1787 C CA . PHE A 1 235 ? 174.221 167.944 141.775 1.00 13.06 235 PHE A CA 1
ATOM 1788 C C . PHE A 1 235 ? 175.740 167.832 141.806 1.00 17.58 235 PHE A C 1
ATOM 1789 O O . PHE A 1 235 ? 176.299 166.763 141.533 1.00 20.37 235 PHE A O 1
ATOM 1797 N N . PHE A 1 236 ? 176.421 168.923 142.134 1.00 15.88 236 PHE A N 1
ATOM 1798 C CA . PHE A 1 236 ? 177.870 168.959 142.251 1.00 15.41 236 PHE A CA 1
ATOM 1799 C C . PHE A 1 236 ? 178.269 169.095 143.715 1.00 16.91 236 PHE A C 1
ATOM 1800 O O . PHE A 1 236 ? 177.433 169.297 144.598 1.00 15.32 236 PHE A O 1
ATOM 1808 N N . ASN A 1 237 ? 179.575 168.975 143.962 1.00 19.19 237 ASN A N 1
ATOM 1809 C CA . ASN A 1 237 ? 180.081 169.054 145.329 1.00 14.89 237 ASN A CA 1
ATOM 1810 C C . ASN A 1 237 ? 179.866 170.441 145.923 1.00 20.96 237 ASN A C 1
ATOM 1811 O O . ASN A 1 237 ? 179.574 170.571 147.118 1.00 20.17 237 ASN A O 1
ATOM 1816 N N . ALA A 1 238 ? 180.003 171.489 145.108 1.00 21.33 238 ALA A N 1
ATOM 1817 C CA . ALA A 1 238 ? 179.820 172.854 145.586 1.00 10.58 238 ALA A CA 1
ATOM 1818 C C . ALA A 1 238 ? 178.383 173.156 145.990 1.00 15.08 238 ALA A C 1
ATOM 1819 O O . ALA A 1 238 ? 178.146 174.184 146.634 1.00 23.00 238 ALA A O 1
ATOM 1821 N N . ASN A 1 239 ? 177.433 172.301 145.625 1.00 16.61 239 ASN A N 1
ATOM 1822 C CA . ASN A 1 239 ? 176.017 172.418 146.017 1.00 7.48 239 ASN A CA 1
ATOM 1823 C C . ASN A 1 239 ? 175.477 173.733 145.445 1.00 11.15 239 ASN A C 1
ATOM 1824 O O . ASN A 1 239 ? 175.753 174.058 144.280 1.00 22.18 239 ASN A O 1
ATOM 1829 N N . SER A 1 240 ? 174.720 174.507 146.224 1.00 9.87 240 SER A N 1
ATOM 1830 C CA . SER A 1 240 ? 174.103 175.728 145.721 1.00 12.39 240 SER A CA 1
ATOM 1831 C C . SER A 1 240 ? 175.104 176.850 145.480 1.00 16.62 240 SER A C 1
ATOM 1832 O O . SER A 1 240 ? 174.727 177.876 144.907 1.00 21.73 240 SER A O 1
ATOM 1835 N N . SER A 1 241 ? 176.357 176.696 145.909 1.00 20.07 241 SER A N 1
ATOM 1836 C CA . SER A 1 241 ? 177.378 177.675 145.559 1.00 11.24 241 SER A CA 1
ATOM 1837 C C . SER A 1 241 ? 177.896 177.487 144.139 1.00 13.87 241 SER A C 1
ATOM 1838 O O . SER A 1 241 ? 178.559 178.386 143.610 1.00 18.70 241 SER A O 1
ATOM 1841 N N . HIS A 1 242 ? 177.610 176.348 143.519 1.00 5.83 242 HIS A N 1
ATOM 1842 C CA . HIS A 1 242 ? 178.056 176.100 142.153 1.00 17.55 242 HIS A CA 1
ATOM 1843 C C . HIS A 1 242 ? 177.313 177.015 141.186 1.00 14.31 242 HIS A C 1
ATOM 1844 O O . HIS A 1 242 ? 176.083 177.117 141.260 1.00 8.47 242 HIS A O 1
ATOM 1851 N N . PRO A 1 243 ? 178.016 177.703 140.282 1.00 20.85 243 PRO A N 1
ATOM 1852 C CA . PRO A 1 243 ? 177.317 178.562 139.311 1.00 12.62 243 PRO A CA 1
ATOM 1853 C C . PRO A 1 243 ? 176.354 177.807 138.412 1.00 18.62 243 PRO A C 1
ATOM 1854 O O . PRO A 1 243 ? 175.333 178.372 138.003 1.00 20.56 243 PRO A O 1
ATOM 1858 N N . PHE A 1 244 ? 176.649 176.548 138.080 1.00 22.08 244 PHE A N 1
ATOM 1859 C CA . PHE A 1 244 ? 175.749 175.774 137.234 1.00 10.64 244 PHE A CA 1
ATOM 1860 C C . PHE A 1 244 ? 174.461 175.391 137.953 1.00 19.46 244 PHE A C 1
ATOM 1861 O O . PHE A 1 244 ? 173.469 175.069 137.290 1.00 19.80 244 PHE A O 1
ATOM 1869 N N . GLU A 1 245 ? 174.453 175.416 139.285 1.00 19.28 245 GLU A N 1
ATOM 1870 C CA . GLU A 1 245 ? 173.263 175.110 140.070 1.00 16.59 245 GLU A CA 1
ATOM 1871 C C . GLU A 1 245 ? 172.483 176.354 140.472 1.00 15.18 245 GLU A C 1
ATOM 1872 O O . GLU A 1 245 ? 171.251 176.357 140.402 1.00 30.28 245 GLU A O 1
ATOM 1878 N N . ASN A 1 246 ? 173.175 177.410 140.896 1.00 14.85 246 ASN A N 1
ATOM 1879 C CA . ASN A 1 246 ? 172.555 178.662 141.328 1.00 20.15 246 ASN A CA 1
ATOM 1880 C C . ASN A 1 246 ? 173.273 179.806 140.624 1.00 5.05 246 ASN A C 1
ATOM 1881 O O . ASN A 1 246 ? 174.187 180.423 141.187 1.00 25.42 246 ASN A O 1
ATOM 1886 N N . PRO A 1 247 ? 172.885 180.115 139.383 1.00 19.60 247 PRO A N 1
ATOM 1887 C CA . PRO A 1 247 ? 173.696 181.051 138.585 1.00 16.10 247 PRO A CA 1
ATOM 1888 C C . PRO A 1 247 ? 173.607 182.498 139.039 1.00 13.41 247 PRO A C 1
ATOM 1889 O O . PRO A 1 247 ? 174.634 183.187 139.075 1.00 27.78 247 PRO A O 1
ATOM 1893 N N . THR A 1 248 ? 172.418 182.988 139.377 1.00 17.26 248 THR A N 1
ATOM 1894 C CA . THR A 1 248 ? 172.219 184.403 139.657 1.00 18.53 248 THR A CA 1
ATOM 1895 C C . THR A 1 248 ? 171.594 184.583 141.033 1.00 19.04 248 THR A C 1
ATOM 1896 O O . THR A 1 248 ? 171.120 183.632 141.660 1.00 32.00 248 THR A O 1
ATOM 1900 N N . ALA A 1 249 ? 171.604 185.834 141.502 1.00 15.97 249 ALA A N 1
ATOM 1901 C CA . ALA A 1 249 ? 170.938 186.160 142.758 1.00 17.21 249 ALA A CA 1
ATOM 1902 C C . ALA A 1 249 ? 169.428 186.000 142.648 1.00 14.82 249 ALA A C 1
ATOM 1903 O O . ALA A 1 249 ? 168.758 185.754 143.657 1.00 14.14 249 ALA A O 1
ATOM 1905 N N . LEU A 1 250 ? 168.876 186.148 141.440 1.00 16.00 250 LEU A N 1
ATOM 1906 C CA . LEU A 1 250 ? 167.450 185.910 141.243 1.00 9.41 250 LEU A CA 1
ATOM 1907 C C . LEU A 1 250 ? 167.092 184.455 141.517 1.00 14.29 250 LEU A C 1
ATOM 1908 O O . LEU A 1 250 ? 166.083 184.168 142.171 1.00 23.92 250 LEU A O 1
ATOM 1913 N N . THR A 1 251 ? 167.909 183.520 141.026 1.00 12.20 251 THR A N 1
ATOM 1914 C CA . THR A 1 251 ? 167.681 182.112 141.335 1.00 19.42 251 THR A CA 1
ATOM 1915 C C . THR A 1 251 ? 167.907 181.834 142.814 1.00 11.39 251 THR A C 1
ATOM 1916 O O . THR A 1 251 ? 167.208 181.007 143.410 1.00 27.43 251 THR A O 1
ATOM 1920 N N . ASN A 1 252 ? 168.884 182.513 143.420 1.00 6.82 252 ASN A N 1
ATOM 1921 C CA . ASN A 1 252 ? 169.139 182.330 144.844 1.00 9.36 252 ASN A CA 1
ATOM 1922 C C . ASN A 1 252 ? 167.941 182.761 145.681 1.00 8.87 252 ASN A C 1
ATOM 1923 O O . ASN A 1 252 ? 167.565 182.075 146.637 1.00 10.14 252 ASN A O 1
ATOM 1928 N N . PHE A 1 253 ? 167.327 183.895 145.333 1.00 8.07 253 PHE A N 1
ATOM 1929 C CA . PHE A 1 253 ? 166.150 184.351 146.066 1.00 17.42 253 PHE A CA 1
ATOM 1930 C C . PHE A 1 253 ? 165.001 183.359 145.934 1.00 13.89 253 PHE A C 1
ATOM 1931 O O . PHE A 1 253 ? 164.289 183.089 146.908 1.00 14.99 253 PHE A O 1
ATOM 1939 N N . VAL A 1 254 ? 164.805 182.809 144.735 1.00 8.29 254 VAL A N 1
ATOM 1940 C CA . VAL A 1 254 ? 163.773 181.796 144.537 1.00 14.62 254 VAL A CA 1
ATOM 1941 C C . VAL A 1 254 ? 164.106 180.535 145.326 1.00 13.35 254 VAL A C 1
ATOM 1942 O O . VAL A 1 254 ? 163.214 179.878 145.878 1.00 21.13 254 VAL A O 1
ATOM 1946 N N . GLN A 1 255 ? 165.393 180.183 145.402 1.00 7.92 255 GLN A N 1
ATOM 1947 C CA . GLN A 1 255 ? 165.795 178.994 146.149 1.00 12.95 255 GLN A CA 1
ATOM 1948 C C . GLN A 1 255 ? 165.432 179.114 147.624 1.00 14.58 255 GLN A C 1
ATOM 1949 O O . GLN A 1 255 ? 164.934 178.156 148.227 1.00 11.15 255 GLN A O 1
ATOM 1955 N N . MET A 1 256 ? 165.676 180.283 148.225 1.00 13.89 256 MET A N 1
ATOM 1956 C CA . MET A 1 256 ? 165.292 180.487 149.619 1.00 14.12 256 MET A CA 1
ATOM 1957 C C . MET A 1 256 ? 163.779 180.440 149.787 1.00 14.37 256 MET A C 1
ATOM 1958 O O . MET A 1 256 ? 163.273 179.872 150.763 1.00 19.25 256 MET A O 1
ATOM 1963 N N . LEU A 1 257 ? 163.040 181.039 148.850 1.00 7.24 257 LEU A N 1
ATOM 1964 C CA . LEU A 1 257 ? 161.583 180.999 148.919 1.00 14.52 257 LEU A CA 1
ATOM 1965 C C . LEU A 1 257 ? 161.066 179.572 148.800 1.00 15.77 257 LEU A C 1
ATOM 1966 O O . LEU A 1 257 ? 160.130 179.182 149.507 1.00 20.98 257 LEU A O 1
ATOM 1971 N N . ALA A 1 258 ? 161.666 178.776 147.910 1.00 16.70 258 ALA A N 1
ATOM 1972 C CA . ALA A 1 258 ? 161.240 177.391 147.745 1.00 18.20 258 ALA A CA 1
ATOM 1973 C C . ALA A 1 258 ? 161.504 176.563 148.996 1.00 14.53 258 ALA A C 1
ATOM 1974 O O . ALA A 1 258 ? 160.767 175.609 149.270 1.00 19.50 258 ALA A O 1
ATOM 1976 N N . ILE A 1 259 ? 162.547 176.903 149.758 1.00 16.69 259 ILE A N 1
ATOM 1977 C CA . ILE A 1 259 ? 162.836 176.178 150.993 1.00 18.19 259 ILE A CA 1
ATOM 1978 C C . ILE A 1 259 ? 161.692 176.345 151.986 1.00 15.56 259 ILE A C 1
ATOM 1979 O O . ILE A 1 259 ? 161.227 175.375 152.597 1.00 27.01 259 ILE A O 1
ATOM 1984 N N . PHE A 1 260 ? 161.217 177.576 152.154 1.00 17.38 260 PHE A N 1
ATOM 1985 C CA . PHE A 1 260 ? 160.195 177.892 153.141 1.00 20.45 260 PHE A CA 1
ATOM 1986 C C . PHE A 1 260 ? 158.778 177.844 152.582 1.00 13.33 260 PHE A C 1
ATOM 1987 O O . PHE A 1 260 ? 157.827 178.026 153.347 1.00 24.82 260 PHE A O 1
ATOM 1995 N N . LEU A 1 261 ? 158.612 177.604 151.279 1.00 13.23 261 LEU A N 1
ATOM 1996 C CA . LEU A 1 261 ? 157.292 177.712 150.661 1.00 11.95 261 LEU A CA 1
ATOM 1997 C C . LEU A 1 261 ? 156.317 176.691 151.239 1.00 14.92 261 LEU A C 1
ATOM 1998 O O . LEU A 1 261 ? 155.310 177.055 151.857 1.00 20.24 261 LEU A O 1
ATOM 2003 N N . ILE A 1 262 ? 156.596 175.403 151.033 1.00 14.83 262 ILE A N 1
ATOM 2004 C CA . ILE A 1 262 ? 155.703 174.360 151.542 1.00 15.13 262 ILE A CA 1
ATOM 2005 C C . ILE A 1 262 ? 155.604 174.376 153.065 1.00 18.91 262 ILE A C 1
ATOM 2006 O O . ILE A 1 262 ? 154.483 174.271 153.588 1.00 22.36 262 ILE A O 1
ATOM 2011 N N . PRO A 1 263 ? 156.701 174.487 153.828 1.00 21.40 263 PRO A N 1
ATOM 2012 C CA . PRO A 1 263 ? 156.548 174.556 155.292 1.00 20.05 263 PRO A CA 1
ATOM 2013 C C . PRO A 1 263 ? 155.671 175.703 155.768 1.00 20.30 263 PRO A C 1
ATOM 2014 O O . PRO A 1 263 ? 154.914 175.536 156.732 1.00 22.28 263 PRO A O 1
ATOM 2018 N N . THR A 1 264 ? 155.754 176.868 155.123 1.00 12.28 264 THR A N 1
ATOM 2019 C CA . THR A 1 264 ? 154.880 177.976 155.499 1.00 14.36 264 THR A CA 1
ATOM 2020 C C . THR A 1 264 ? 153.441 177.708 155.079 1.00 14.80 264 THR A C 1
ATOM 2021 O O . THR A 1 264 ? 152.504 178.007 155.829 1.00 28.33 264 THR A O 1
ATOM 2025 N N . ALA A 1 265 ? 153.245 177.144 153.885 1.00 17.04 265 ALA A N 1
ATOM 2026 C CA . ALA A 1 265 ? 151.896 176.858 153.408 1.00 19.33 265 ALA A CA 1
ATOM 2027 C C . ALA A 1 265 ? 151.204 175.809 154.268 1.00 15.32 265 ALA A C 1
ATOM 2028 O O . ALA A 1 265 ? 149.974 175.829 154.394 1.00 25.17 265 ALA A O 1
ATOM 2030 N N . LEU A 1 266 ? 151.967 174.884 154.854 1.00 13.99 266 LEU A N 1
ATOM 2031 C CA . LEU A 1 266 ? 151.373 173.891 155.742 1.00 12.32 266 LEU A CA 1
ATOM 2032 C C . LEU A 1 266 ? 150.785 174.546 156.985 1.00 19.64 266 LEU A C 1
ATOM 2033 O O . LEU A 1 266 ? 149.724 174.135 157.470 1.00 25.11 266 LEU A O 1
ATOM 2038 N N . CYS A 1 267 ? 151.466 175.562 157.523 1.00 18.54 267 CYS A N 1
ATOM 2039 C CA . CYS A 1 267 ? 150.917 176.301 158.655 1.00 28.81 267 CYS A CA 1
ATOM 2040 C C . CYS A 1 267 ? 149.638 177.032 158.266 1.00 22.36 267 CYS A C 1
ATOM 2041 O O . CYS A 1 267 ? 148.672 177.062 159.038 1.00 25.03 267 CYS A O 1
ATOM 2044 N N . PHE A 1 268 ? 149.616 177.633 157.074 1.00 20.75 268 PHE A N 1
ATOM 2045 C CA . PHE A 1 268 ? 148.398 178.277 156.592 1.00 18.15 268 PHE A CA 1
ATOM 2046 C C . PHE A 1 268 ? 147.285 177.258 156.380 1.00 24.56 268 PHE A C 1
ATOM 2047 O O . PHE A 1 268 ? 146.121 177.521 156.705 1.00 28.55 268 PHE A O 1
ATOM 2055 N N . ALA A 1 269 ? 147.623 176.088 155.831 1.00 16.20 269 ALA A N 1
ATOM 2056 C CA . ALA A 1 269 ? 146.629 175.037 155.648 1.00 20.03 269 ALA A CA 1
ATOM 2057 C C . ALA A 1 269 ? 146.140 174.487 156.981 1.00 24.12 269 ALA A C 1
ATOM 2058 O O . ALA A 1 269 ? 144.980 174.075 157.092 1.00 26.55 269 ALA A O 1
ATOM 2060 N N . PHE A 1 270 ? 147.009 174.462 157.994 1.00 22.09 270 PHE A N 1
ATOM 2061 C CA . PHE A 1 270 ? 146.611 173.958 159.305 1.00 21.69 270 PHE A CA 1
ATOM 2062 C C . PHE A 1 270 ? 145.503 174.810 159.912 1.00 23.47 270 PHE A C 1
ATOM 2063 O O . PHE A 1 270 ? 144.541 174.279 160.480 1.00 27.09 270 PHE A O 1
ATOM 2071 N N . GLY A 1 271 ? 145.620 176.134 159.802 1.00 24.13 271 GLY A N 1
ATOM 2072 C CA . GLY A 1 271 ? 144.576 177.004 160.318 1.00 24.07 271 GLY A CA 1
ATOM 2073 C C . GLY A 1 271 ? 143.272 176.878 159.555 1.00 21.92 271 GLY A C 1
ATOM 2074 O O . GLY A 1 271 ? 142.191 176.884 160.150 1.00 23.28 271 GLY A O 1
ATOM 2075 N N . GLU A 1 272 ? 143.352 176.769 158.226 1.00 26.04 272 GLU A N 1
ATOM 2076 C CA . GLU A 1 272 ? 142.143 176.666 157.414 1.00 23.78 272 GLU A CA 1
ATOM 2077 C C . GLU A 1 272 ? 141.387 175.373 157.699 1.00 26.04 272 GLU A C 1
ATOM 2078 O O . GLU A 1 272 ? 140.154 175.378 157.791 1.00 31.91 272 GLU A O 1
ATOM 2084 N N . VAL A 1 273 ? 142.107 174.258 157.838 1.00 24.14 273 VAL A N 1
ATOM 2085 C CA . VAL A 1 273 ? 141.457 172.977 158.101 1.00 26.02 273 VAL A CA 1
ATOM 2086 C C . VAL A 1 273 ? 140.769 172.993 159.461 1.00 24.87 273 VAL A C 1
ATOM 2087 O O . VAL A 1 273 ? 139.632 172.527 159.602 1.00 35.00 273 VAL A O 1
ATOM 2091 N N . MET A 1 274 ? 141.439 173.536 160.478 1.00 28.69 274 MET A N 1
ATOM 2092 C CA . MET A 1 274 ? 140.866 173.597 161.817 1.00 29.26 274 MET A CA 1
ATOM 2093 C C . MET A 1 274 ? 139.724 174.598 161.930 1.00 30.89 274 MET A C 1
ATOM 2094 O O . MET A 1 274 ? 139.031 174.604 162.953 1.00 36.02 274 MET A O 1
ATOM 2099 N N . GLY A 1 275 ? 139.513 175.438 160.919 1.00 30.79 275 GLY A N 1
ATOM 2100 C CA . GLY A 1 275 ? 138.472 176.440 160.963 1.00 28.35 275 GLY A CA 1
ATOM 2101 C C . GLY A 1 275 ? 138.834 177.709 161.701 1.00 35.59 275 GLY A C 1
ATOM 2102 O O . GLY A 1 275 ? 137.983 178.599 161.820 1.00 44.96 275 GLY A O 1
ATOM 2103 N N . ASP A 1 276 ? 140.064 177.824 162.197 1.00 35.15 276 ASP A N 1
ATOM 2104 C CA . ASP A 1 276 ? 140.526 179.008 162.914 1.00 23.47 276 ASP A CA 1
ATOM 2105 C C . ASP A 1 276 ? 141.901 179.380 162.379 1.00 25.10 276 ASP A C 1
ATOM 2106 O O . ASP A 1 276 ? 142.894 178.717 162.695 1.00 33.07 276 ASP A O 1
ATOM 2111 N N . ARG A 1 277 ? 141.958 180.440 161.569 1.00 30.68 277 ARG A N 1
ATOM 2112 C CA . ARG A 1 277 ? 143.220 180.859 160.972 1.00 25.69 277 ARG A CA 1
ATOM 2113 C C . ARG A 1 277 ? 144.195 181.417 161.999 1.00 26.77 277 ARG A C 1
ATOM 2114 O O . ARG A 1 277 ? 145.392 181.515 161.708 1.00 35.49 277 ARG A O 1
ATOM 2122 N N . ARG A 1 278 ? 143.715 181.789 163.188 1.00 29.43 278 ARG A N 1
ATOM 2123 C CA . ARG A 1 278 ? 144.614 182.281 164.226 1.00 30.34 278 ARG A CA 1
ATOM 2124 C C . ARG A 1 278 ? 145.569 181.194 164.704 1.00 22.24 278 ARG A C 1
ATOM 2125 O O . ARG A 1 278 ? 146.703 181.496 165.092 1.00 27.17 278 ARG A O 1
ATOM 2133 N N . GLN A 1 279 ? 145.128 179.934 164.693 1.00 24.43 279 GLN A N 1
ATOM 2134 C CA . GLN A 1 279 ? 146.010 178.838 165.083 1.00 25.57 279 GLN A CA 1
ATOM 2135 C C . GLN A 1 279 ? 147.189 178.712 164.125 1.00 21.78 279 GLN A C 1
ATOM 2136 O O . GLN A 1 279 ? 148.329 178.504 164.556 1.00 32.29 279 GLN A O 1
ATOM 2142 N N . GLY A 1 280 ? 146.932 178.830 162.821 1.00 22.40 280 GLY A N 1
ATOM 2143 C CA . GLY A 1 280 ? 148.019 178.785 161.857 1.00 22.80 280 GLY A CA 1
ATOM 2144 C C . GLY A 1 280 ? 148.949 179.978 161.964 1.00 24.80 280 GLY A C 1
ATOM 2145 O O . GLY A 1 280 ? 150.167 179.841 161.820 1.00 30.95 280 GLY A O 1
ATOM 2146 N N . ARG A 1 281 ? 148.391 181.164 162.216 1.00 21.67 281 ARG A N 1
ATOM 2147 C CA . ARG A 1 281 ? 149.218 182.358 162.357 1.00 25.25 281 ARG A CA 1
ATOM 2148 C C . ARG A 1 281 ? 150.065 182.310 163.622 1.00 25.54 281 ARG A C 1
ATOM 2149 O O . ARG A 1 281 ? 151.154 182.894 163.657 1.00 26.38 281 ARG A O 1
ATOM 2157 N N . MET A 1 282 ? 149.581 181.636 164.667 1.00 21.26 282 MET A N 1
ATOM 2158 C CA . MET A 1 282 ? 150.362 181.510 165.894 1.00 22.63 282 MET A CA 1
ATOM 2159 C C . MET A 1 282 ? 151.648 180.734 165.639 1.00 21.70 282 MET A C 1
ATOM 2160 O O . MET A 1 282 ? 152.722 181.126 166.112 1.00 24.60 282 MET A O 1
ATOM 2165 N N . LEU A 1 283 ? 151.561 179.637 164.883 1.00 22.34 283 LEU A N 1
ATOM 2166 C CA . LEU A 1 283 ? 152.754 178.857 164.568 1.00 20.70 283 LEU A CA 1
ATOM 2167 C C . LEU A 1 283 ? 153.744 179.670 163.743 1.00 21.52 283 LEU A C 1
ATOM 2168 O O . LEU A 1 283 ? 154.957 179.602 163.972 1.00 20.72 283 LEU A O 1
ATOM 2173 N N . LEU A 1 284 ? 153.244 180.439 162.774 1.00 20.41 284 LEU A N 1
ATOM 2174 C CA . LEU A 1 284 ? 154.126 181.271 161.962 1.00 23.28 284 LEU A CA 1
ATOM 2175 C C . LEU A 1 284 ? 154.788 182.359 162.797 1.00 23.92 284 LEU A C 1
ATOM 2176 O O . LEU A 1 284 ? 155.969 182.665 162.599 1.00 24.97 284 LEU A O 1
ATOM 2181 N N . TRP A 1 285 ? 154.043 182.956 163.732 1.00 22.60 285 TRP A N 1
ATOM 2182 C CA . TRP A 1 285 ? 154.609 184.007 164.573 1.00 18.62 285 TRP A CA 1
ATOM 2183 C C . TRP A 1 285 ? 155.755 183.479 165.427 1.00 17.83 285 TRP A C 1
ATOM 2184 O O . TRP A 1 285 ? 156.803 184.125 165.540 1.00 29.10 285 TRP A O 1
ATOM 2195 N N . ALA A 1 286 ? 155.574 182.306 166.038 1.00 18.56 286 ALA A N 1
ATOM 2196 C CA . ALA A 1 286 ? 156.646 181.715 166.833 1.00 25.24 286 ALA A CA 1
ATOM 2197 C C . ALA A 1 286 ? 157.841 181.352 165.962 1.00 20.01 286 ALA A C 1
ATOM 2198 O O . ALA A 1 286 ? 158.995 181.555 166.359 1.00 22.26 286 ALA A O 1
ATOM 2200 N N . MET A 1 287 ? 157.583 180.810 164.771 1.00 20.37 287 MET A N 1
ATOM 2201 C CA . MET A 1 287 ? 158.667 180.437 163.869 1.00 18.31 287 MET A CA 1
ATOM 2202 C C . MET A 1 287 ? 159.393 181.666 163.333 1.00 18.67 287 MET A C 1
ATOM 2203 O O . MET A 1 287 ? 160.625 181.671 163.233 1.00 20.49 287 MET A O 1
ATOM 2208 N N . SER A 1 288 ? 158.646 182.716 162.982 1.00 23.26 288 SER A N 1
ATOM 2209 C CA . SER A 1 288 ? 159.257 183.897 162.379 1.00 16.38 288 SER A CA 1
ATOM 2210 C C . SER A 1 288 ? 160.120 184.658 163.379 1.00 21.37 288 SER A C 1
ATOM 2211 O O . SER A 1 288 ? 161.188 185.166 163.020 1.00 21.85 288 SER A O 1
ATOM 2214 N N . VAL A 1 289 ? 159.671 184.757 164.633 1.00 15.24 289 VAL A N 1
ATOM 2215 C CA . VAL A 1 289 ? 160.413 185.522 165.633 1.00 16.76 289 VAL A CA 1
ATOM 2216 C C . VAL A 1 289 ? 161.783 184.898 165.871 1.00 15.65 289 VAL A C 1
ATOM 2217 O O . VAL A 1 289 ? 162.804 185.594 165.914 1.00 23.64 289 VAL A O 1
ATOM 2221 N N . ILE A 1 290 ? 161.825 183.573 166.023 1.00 20.67 290 ILE A N 1
ATOM 2222 C CA . ILE A 1 290 ? 163.102 182.884 166.192 1.00 17.09 290 ILE A CA 1
ATOM 2223 C C . ILE A 1 290 ? 163.951 183.025 164.936 1.00 22.49 290 ILE A C 1
ATOM 2224 O O . ILE A 1 290 ? 165.164 183.260 165.010 1.00 18.24 290 ILE A O 1
ATOM 2229 N N . PHE A 1 291 ? 163.328 182.880 163.765 1.00 12.20 291 PHE A N 1
ATOM 2230 C CA . PHE A 1 291 ? 164.066 182.962 162.508 1.00 16.97 291 PHE A CA 1
ATOM 2231 C C . PHE A 1 291 ? 164.672 184.346 162.302 1.00 18.02 291 PHE A C 1
ATOM 2232 O O . PHE A 1 291 ? 165.826 184.467 161.877 1.00 14.97 291 PHE A O 1
ATOM 2240 N N . VAL A 1 292 ? 163.908 185.401 162.595 1.00 11.39 292 VAL A N 1
ATOM 2241 C CA . VAL A 1 292 ? 164.383 186.760 162.346 1.00 22.55 292 VAL A CA 1
ATOM 2242 C C . VAL A 1 292 ? 165.586 187.079 163.226 1.00 17.52 292 VAL A C 1
ATOM 2243 O O . VAL A 1 292 ? 166.575 187.662 162.763 1.00 21.93 292 VAL A O 1
ATOM 2247 N N . ILE A 1 293 ? 165.525 186.700 164.504 1.00 17.82 293 ILE A N 1
ATOM 2248 C CA . ILE A 1 293 ? 166.640 186.954 165.412 1.00 19.04 293 ILE A CA 1
ATOM 2249 C C . ILE A 1 293 ? 167.875 186.177 164.971 1.00 18.60 293 ILE A C 1
ATOM 2250 O O . ILE A 1 293 ? 168.999 186.692 165.012 1.00 23.00 293 ILE A O 1
ATOM 2255 N N . CYS A 1 294 ? 167.684 184.929 164.537 1.00 17.71 294 CYS A N 1
ATOM 2256 C CA . CYS A 1 294 ? 168.813 184.102 164.121 1.00 18.35 294 CYS A CA 1
ATOM 2257 C C . CYS A 1 294 ? 169.528 184.698 162.913 1.00 12.91 294 CYS A C 1
ATOM 2258 O O . CYS A 1 294 ? 170.763 184.672 162.841 1.00 20.43 294 CYS A O 1
ATOM 2261 N N . VAL A 1 295 ? 168.772 185.230 161.949 1.00 17.53 295 VAL A N 1
ATOM 2262 C CA . VAL A 1 295 ? 169.390 185.842 160.774 1.00 15.77 295 VAL A CA 1
ATOM 2263 C C . VAL A 1 295 ? 170.218 187.055 161.176 1.00 23.97 295 VAL A C 1
ATOM 2264 O O . VAL A 1 295 ? 171.341 187.247 160.693 1.00 20.72 295 VAL A O 1
ATOM 2268 N N . GLY A 1 296 ? 169.681 187.891 162.067 1.00 17.51 296 GLY A N 1
ATOM 2269 C CA . GLY A 1 296 ? 170.398 189.090 162.472 1.00 8.44 296 GLY A CA 1
ATOM 2270 C C . GLY A 1 296 ? 171.711 188.788 163.169 1.00 12.53 296 GLY A C 1
ATOM 2271 O O . GLY A 1 296 ? 172.714 189.470 162.944 1.00 17.78 296 GLY A O 1
ATOM 2272 N N . VAL A 1 297 ? 171.721 187.768 164.029 1.00 17.31 297 VAL A N 1
ATOM 2273 C CA . VAL A 1 297 ? 172.946 187.398 164.734 1.00 14.77 297 VAL A CA 1
ATOM 2274 C C . VAL A 1 297 ? 174.000 186.902 163.751 1.00 16.88 297 VAL A C 1
ATOM 2275 O O . VAL A 1 297 ? 175.174 187.286 163.831 1.00 13.07 297 VAL A O 1
ATOM 2279 N N . VAL A 1 298 ? 173.601 186.044 162.810 1.00 17.63 298 VAL A N 1
ATOM 2280 C CA . VAL A 1 298 ? 174.550 185.525 161.829 1.00 16.24 298 VAL A CA 1
ATOM 2281 C C . VAL A 1 298 ? 175.039 186.641 160.914 1.00 7.01 298 VAL A C 1
ATOM 2282 O O . VAL A 1 298 ? 176.229 186.714 160.584 1.00 14.10 298 VAL A O 1
ATOM 2286 N N . MET A 1 299 ? 174.134 187.530 160.493 1.00 13.29 299 MET A N 1
ATOM 2287 C CA . MET A 1 299 ? 174.546 188.669 159.678 1.00 14.66 299 MET A CA 1
ATOM 2288 C C . MET A 1 299 ? 175.535 189.550 160.429 1.00 20.31 299 MET A C 1
ATOM 2289 O O . MET A 1 299 ? 176.546 189.984 159.865 1.00 23.12 299 MET A O 1
ATOM 2294 N N . TRP A 1 300 ? 175.261 189.820 161.707 1.00 18.12 300 TRP A N 1
ATOM 2295 C CA . TRP A 1 300 ? 176.172 190.633 162.505 1.00 17.16 300 TRP A CA 1
ATOM 2296 C C . TRP A 1 300 ? 177.516 189.940 162.690 1.00 17.96 300 TRP A C 1
ATOM 2297 O O . TRP A 1 300 ? 178.570 190.576 162.583 1.00 19.09 300 TRP A O 1
ATOM 2308 N N . ALA A 1 301 ? 177.499 188.633 162.965 1.00 14.73 301 ALA A N 1
ATOM 2309 C CA . ALA A 1 301 ? 178.743 187.903 163.190 1.00 14.69 301 ALA A CA 1
ATOM 2310 C C . ALA A 1 301 ? 179.602 187.860 161.931 1.00 23.02 301 ALA A C 1
ATOM 2311 O O . ALA A 1 301 ? 180.827 188.006 162.004 1.00 25.69 301 ALA A O 1
ATOM 2313 N N . GLU A 1 302 ? 178.979 187.654 160.769 1.00 21.63 302 GLU A N 1
ATOM 2314 C CA . GLU A 1 302 ? 179.746 187.558 159.532 1.00 14.87 302 GLU A CA 1
ATOM 2315 C C . GLU A 1 302 ? 180.239 188.921 159.062 1.00 19.01 302 GLU A C 1
ATOM 2316 O O . GLU A 1 302 ? 181.255 189.001 158.362 1.00 17.65 302 GLU A O 1
ATOM 2322 N N . VAL A 1 303 ? 179.536 189.998 159.423 1.00 20.19 303 VAL A N 1
ATOM 2323 C CA . VAL A 1 303 ? 179.979 191.337 159.040 1.00 21.26 303 VAL A CA 1
ATOM 2324 C C . VAL A 1 303 ? 181.297 191.678 159.726 1.00 20.82 303 VAL A C 1
ATOM 2325 O O . VAL A 1 303 ? 182.228 192.194 159.094 1.00 26.16 303 VAL A O 1
ATOM 2329 N N . GLN A 1 304 ? 181.401 191.396 161.029 1.00 23.07 304 GLN A N 1
ATOM 2330 C CA . GLN A 1 304 ? 182.683 191.557 161.709 1.00 26.56 304 GLN A CA 1
ATOM 2331 C C . GLN A 1 304 ? 183.730 190.621 161.120 1.00 24.83 304 GLN A C 1
ATOM 2332 O O . GLN A 1 304 ? 184.876 191.024 160.890 1.00 34.22 304 GLN A O 1
ATOM 2338 N N . GLY A 1 305 ? 183.351 189.370 160.869 1.00 21.61 305 GLY A N 1
ATOM 2339 C CA . GLY A 1 305 ? 184.201 188.456 160.125 1.00 25.23 305 GLY A CA 1
ATOM 2340 C C . GLY A 1 305 ? 185.509 188.157 160.828 1.00 25.19 305 GLY A C 1
ATOM 2341 O O . GLY A 1 305 ? 185.587 188.084 162.059 1.00 33.17 305 GLY A O 1
ATOM 2342 N N . ASN A 1 306 ? 186.554 187.980 160.028 1.00 30.70 306 ASN A N 1
ATOM 2343 C CA . ASN A 1 306 ? 187.870 187.640 160.552 1.00 26.91 306 ASN A CA 1
ATOM 2344 C C . ASN A 1 306 ? 188.552 188.885 161.104 1.00 29.82 306 ASN A C 1
ATOM 2345 O O . ASN A 1 306 ? 188.790 189.833 160.348 1.00 29.06 306 ASN A O 1
ATOM 2350 N N . PRO A 1 307 ? 188.881 188.929 162.398 1.00 36.58 307 PRO A N 1
ATOM 2351 C CA . PRO A 1 307 ? 189.629 190.082 162.923 1.00 34.45 307 PRO A CA 1
ATOM 2352 C C . PRO A 1 307 ? 191.042 190.185 162.380 1.00 35.55 307 PRO A C 1
ATOM 2353 O O . PRO A 1 307 ? 191.623 191.277 162.419 1.00 42.98 307 PRO A O 1
ATOM 2357 N N . HIS A 1 308 ? 191.614 189.090 161.876 1.00 33.33 308 HIS A N 1
ATOM 2358 C CA . HIS A 1 308 ? 192.980 189.112 161.370 1.00 30.45 308 HIS A CA 1
ATOM 2359 C C . HIS A 1 308 ? 193.082 189.687 159.964 1.00 33.45 308 HIS A C 1
ATOM 2360 O O . HIS A 1 308 ? 194.189 190.023 159.530 1.00 41.05 308 HIS A O 1
ATOM 2367 N N . LEU A 1 309 ? 191.962 189.807 159.247 1.00 32.69 309 LEU A N 1
ATOM 2368 C CA . LEU A 1 309 ? 192.012 190.287 157.869 1.00 33.70 309 LEU A CA 1
ATOM 2369 C C . LEU A 1 309 ? 192.529 191.718 157.795 1.00 30.87 309 LEU A C 1
ATOM 2370 O O . LEU A 1 309 ? 193.341 192.047 156.923 1.00 33.68 309 LEU A O 1
ATOM 2375 N N . LEU A 1 310 ? 192.065 192.586 158.698 1.00 33.67 310 LEU A N 1
ATOM 2376 C CA . LEU A 1 310 ? 192.519 193.973 158.690 1.00 29.57 310 LEU A CA 1
ATOM 2377 C C . LEU A 1 310 ? 194.008 194.070 158.998 1.00 31.22 310 LEU A C 1
ATOM 2378 O O . LEU A 1 310 ? 194.733 194.841 158.358 1.00 33.63 310 LEU A O 1
ATOM 2383 N N . ALA A 1 311 ? 194.482 193.295 159.975 1.00 34.46 311 ALA A N 1
ATOM 2384 C CA . ALA A 1 311 ? 195.898 193.323 160.324 1.00 31.95 311 ALA A CA 1
ATOM 2385 C C . ALA A 1 311 ? 196.764 192.728 159.222 1.00 31.86 311 ALA A C 1
ATOM 2386 O O . ALA A 1 311 ? 197.902 193.167 159.026 1.00 38.80 311 ALA A O 1
ATOM 2388 N N . LEU A 1 312 ? 196.249 191.731 158.498 1.00 34.31 312 LEU A N 1
ATOM 2389 C CA . LEU A 1 312 ? 197.030 191.101 157.441 1.00 27.37 312 LEU A CA 1
ATOM 2390 C C . LEU A 1 312 ? 197.177 191.992 156.214 1.00 27.26 312 LEU A C 1
ATOM 2391 O O . LEU A 1 312 ? 198.073 191.754 155.398 1.00 33.80 312 LEU A O 1
ATOM 2396 N N . GLY A 1 313 ? 196.326 193.005 156.061 1.00 27.97 313 GLY A N 1
ATOM 2397 C CA . GLY A 1 313 ? 196.497 193.963 154.987 1.00 26.45 313 GLY A CA 1
ATOM 2398 C C . GLY A 1 313 ? 195.328 194.094 154.032 1.00 32.70 313 GLY A C 1
ATOM 2399 O O . GLY A 1 313 ? 195.511 194.503 152.882 1.00 35.20 313 GLY A O 1
ATOM 2400 N N . THR A 1 314 ? 194.126 193.755 154.485 1.00 26.98 314 THR A N 1
ATOM 2401 C CA . THR A 1 314 ? 192.928 193.898 153.672 1.00 24.26 314 THR A CA 1
ATOM 2402 C C . THR A 1 314 ? 192.191 195.184 154.031 1.00 27.47 314 THR A C 1
ATOM 2403 O O . THR A 1 314 ? 192.394 195.770 155.097 1.00 35.76 314 THR A O 1
ATOM 2407 N N . ASP A 1 315 ? 191.329 195.623 153.113 1.00 26.66 315 ASP A N 1
ATOM 2408 C CA . ASP A 1 315 ? 190.558 196.842 153.317 1.00 31.60 315 ASP A CA 1
ATOM 2409 C C . ASP A 1 315 ? 189.298 196.625 154.146 1.00 32.91 315 ASP A C 1
ATOM 2410 O O . ASP A 1 315 ? 188.677 197.608 154.565 1.00 35.29 315 ASP A O 1
ATOM 2415 N N . SER A 1 316 ? 188.908 195.376 154.391 1.00 33.66 316 SER A N 1
ATOM 2416 C CA . SER A 1 316 ? 187.707 195.088 155.160 1.00 27.59 316 SER A CA 1
ATOM 2417 C C . SER A 1 316 ? 187.905 193.784 155.919 1.00 27.96 316 SER A C 1
ATOM 2418 O O . SER A 1 316 ? 188.721 192.940 155.542 1.00 37.42 316 SER A O 1
ATOM 2421 N N . SER A 1 317 ? 187.143 193.632 157.000 1.00 32.54 317 SER A N 1
ATOM 2422 C CA . SER A 1 317 ? 187.200 192.443 157.837 1.00 29.05 317 SER A CA 1
ATOM 2423 C C . SER A 1 317 ? 186.034 191.493 157.593 1.00 26.84 317 SER A C 1
ATOM 2424 O O . SER A 1 317 ? 185.910 190.492 158.304 1.00 32.67 317 SER A O 1
ATOM 2427 N N . ILE A 1 318 ? 185.180 191.782 156.607 1.00 18.46 318 ILE A N 1
ATOM 2428 C CA . ILE A 1 318 ? 184.034 190.921 156.344 1.00 18.87 318 ILE A CA 1
ATOM 2429 C C . ILE A 1 318 ? 184.513 189.539 155.920 1.00 19.80 318 ILE A C 1
ATOM 2430 O O . ILE A 1 318 ? 185.460 189.396 155.135 1.00 27.55 318 ILE A O 1
ATOM 2435 N N . ASN A 1 319 ? 183.863 188.508 156.454 1.00 14.52 319 ASN A N 1
ATOM 2436 C CA . ASN A 1 319 ? 184.276 187.124 156.230 1.00 27.29 319 ASN A CA 1
ATOM 2437 C C . ASN A 1 319 ? 183.773 186.676 154.865 1.00 19.62 319 ASN A C 1
ATOM 2438 O O . ASN A 1 319 ? 182.712 186.065 154.735 1.00 25.87 319 ASN A O 1
ATOM 2443 N N . MET A 1 320 ? 184.550 186.985 153.831 1.00 22.68 320 MET A N 1
ATOM 2444 C CA . MET A 1 320 ? 184.247 186.554 152.474 1.00 14.82 320 MET A CA 1
ATOM 2445 C C . MET A 1 320 ? 184.833 185.188 152.147 1.00 12.22 320 MET A C 1
ATOM 2446 O O . MET A 1 320 ? 184.581 184.668 151.055 1.00 22.10 320 MET A O 1
ATOM 2451 N N . GLU A 1 321 ? 185.609 184.602 153.057 1.00 20.03 321 GLU A N 1
ATOM 2452 C CA . GLU A 1 321 ? 186.162 183.273 152.832 1.00 21.00 321 GLU A CA 1
ATOM 2453 C C . GLU A 1 321 ? 185.041 182.245 152.761 1.00 20.92 321 GLU A C 1
ATOM 2454 O O . GLU A 1 321 ? 184.140 182.233 153.606 1.00 20.09 321 GLU A O 1
ATOM 2460 N N . GLY A 1 322 ? 185.098 181.381 151.752 1.00 14.55 322 GLY A N 1
ATOM 2461 C CA . GLY A 1 322 ? 184.041 180.407 151.545 1.00 3.66 322 GLY A CA 1
ATOM 2462 C C . GLY A 1 322 ? 182.705 181.019 151.195 1.00 13.32 322 GLY A C 1
ATOM 2463 O O . GLY A 1 322 ? 181.664 180.494 151.602 1.00 15.56 322 GLY A O 1
ATOM 2464 N N . LYS A 1 323 ? 182.704 182.120 150.446 1.00 15.54 323 LYS A N 1
ATOM 2465 C CA . LYS A 1 323 ? 181.478 182.787 150.035 1.00 15.52 323 LYS A CA 1
ATOM 2466 C C . LYS A 1 323 ? 181.603 183.210 148.579 1.00 6.26 323 LYS A C 1
ATOM 2467 O O . LYS A 1 323 ? 182.706 183.433 148.074 1.00 24.27 323 LYS A O 1
ATOM 2473 N N . GLU A 1 324 ? 180.459 183.317 147.907 1.00 18.80 324 GLU A N 1
ATOM 2474 C CA . GLU A 1 324 ? 180.420 183.707 146.505 1.00 16.05 324 GLU A CA 1
ATOM 2475 C C . GLU A 1 324 ? 180.291 185.219 146.377 1.00 17.87 324 GLU A C 1
ATOM 2476 O O . GLU A 1 324 ? 179.600 185.867 147.169 1.00 25.81 324 GLU A O 1
ATOM 2482 N N . SER A 1 325 ? 180.965 185.778 145.370 1.00 15.29 325 SER A N 1
ATOM 2483 C CA . SER A 1 325 ? 180.941 187.223 145.170 1.00 17.28 325 SER A CA 1
ATOM 2484 C C . SER A 1 325 ? 179.564 187.706 144.731 1.00 17.54 325 SER A C 1
ATOM 2485 O O . SER A 1 325 ? 179.125 188.791 145.130 1.00 25.20 325 SER A O 1
ATOM 2488 N N . ARG A 1 326 ? 178.868 186.920 143.906 1.00 19.93 326 ARG A N 1
ATOM 2489 C CA . ARG A 1 326 ? 177.577 187.341 143.378 1.00 15.76 326 ARG A CA 1
ATOM 2490 C C . ARG A 1 326 ? 176.475 187.351 144.429 1.00 6.63 326 ARG A C 1
ATOM 2491 O O . ARG A 1 326 ? 175.407 187.915 144.171 1.00 23.13 326 ARG A O 1
ATOM 2499 N N . PHE A 1 327 ? 176.702 186.752 145.596 1.00 9.28 327 PHE A N 1
ATOM 2500 C CA . PHE A 1 327 ? 175.712 186.734 146.665 1.00 18.92 327 PHE A CA 1
ATOM 2501 C C . PHE A 1 327 ? 176.031 187.733 147.771 1.00 19.64 327 PHE A C 1
ATOM 2502 O O . PHE A 1 327 ? 175.157 188.499 148.184 1.00 29.00 327 PHE A O 1
ATOM 2510 N N . GLY A 1 328 ? 177.271 187.751 148.248 1.00 9.67 328 GLY A N 1
ATOM 2511 C CA . GLY A 1 328 ? 177.671 188.653 149.305 1.00 18.74 328 GLY A CA 1
ATOM 2512 C C . GLY A 1 328 ? 177.541 188.036 150.686 1.00 16.34 328 GLY A C 1
ATOM 2513 O O . GLY A 1 328 ? 177.014 186.938 150.876 1.00 31.84 328 GLY A O 1
ATOM 2514 N N . VAL A 1 329 ? 178.042 188.777 151.676 1.00 14.29 329 VAL A N 1
ATOM 2515 C CA . VAL A 1 329 ? 178.053 188.280 153.049 1.00 16.50 329 VAL A CA 1
ATOM 2516 C C . VAL A 1 329 ? 176.640 188.237 153.625 1.00 18.55 329 VAL A C 1
ATOM 2517 O O . VAL A 1 329 ? 176.256 187.263 154.283 1.00 25.94 329 VAL A O 1
ATOM 2521 N N . LEU A 1 330 ? 175.847 189.286 153.390 1.00 12.35 330 LEU A N 1
ATOM 2522 C CA . LEU A 1 330 ? 174.508 189.349 153.971 1.00 16.95 330 LEU A CA 1
ATOM 2523 C C . LEU A 1 330 ? 173.601 188.257 153.415 1.00 14.97 330 LEU A C 1
ATOM 2524 O O . LEU A 1 330 ? 172.851 187.625 154.167 1.00 16.35 330 LEU A O 1
ATOM 2529 N N . VAL A 1 331 ? 173.650 188.026 152.102 1.00 19.57 331 VAL A N 1
ATOM 2530 C CA . VAL A 1 331 ? 172.813 186.994 151.498 1.00 16.47 331 VAL A CA 1
ATOM 2531 C C . VAL A 1 331 ? 173.274 185.609 151.934 1.00 12.65 331 VAL A C 1
ATOM 2532 O O . VAL A 1 331 ? 172.454 184.716 152.180 1.00 12.75 331 VAL A O 1
ATOM 2536 N N . SER A 1 332 ? 174.590 185.408 152.043 1.00 14.66 332 SER A N 1
ATOM 2537 C CA . SER A 1 332 ? 175.107 184.129 152.519 1.00 12.12 332 SER A CA 1
ATOM 2538 C C . SER A 1 332 ? 174.667 183.856 153.951 1.00 17.08 332 SER A C 1
ATOM 2539 O O . SER A 1 332 ? 174.354 182.713 154.305 1.00 19.53 332 SER A O 1
ATOM 2542 N N . SER A 1 333 ? 174.646 184.892 154.792 1.00 8.62 333 SER A N 1
ATOM 2543 C CA . SER A 1 333 ? 174.191 184.722 156.169 1.00 10.04 333 SER A CA 1
ATOM 2544 C C . SER A 1 333 ? 172.720 184.327 156.222 1.00 15.53 333 SER A C 1
ATOM 2545 O O . SER A 1 333 ? 172.333 183.452 157.005 1.00 16.17 333 SER A O 1
ATOM 2548 N N . LEU A 1 334 ? 171.884 184.968 155.400 1.00 16.03 334 LEU A N 1
ATOM 2549 C CA . LEU A 1 334 ? 170.463 184.634 155.383 1.00 11.28 334 LEU A CA 1
ATOM 2550 C C . LEU A 1 334 ? 170.236 183.208 154.898 1.00 15.69 334 LEU A C 1
ATOM 2551 O O . LEU A 1 334 ? 169.416 182.475 155.463 1.00 19.92 334 LEU A O 1
ATOM 2556 N N . PHE A 1 335 ? 170.956 182.796 153.851 1.00 12.89 335 PHE A N 1
ATOM 2557 C CA . PHE A 1 335 ? 170.791 181.444 153.325 1.00 8.97 335 PHE A CA 1
ATOM 2558 C C . PHE A 1 335 ? 171.195 180.397 154.355 1.00 6.79 335 PHE A C 1
ATOM 2559 O O . PHE A 1 335 ? 170.552 179.348 154.467 1.00 18.90 335 PHE A O 1
ATOM 2567 N N . ALA A 1 336 ? 172.264 180.662 155.110 1.00 12.11 336 ALA A N 1
ATOM 2568 C CA . ALA A 1 336 ? 172.717 179.705 156.115 1.00 15.58 336 ALA A CA 1
ATOM 2569 C C . ALA A 1 336 ? 171.649 179.471 157.176 1.00 12.59 336 ALA A C 1
ATOM 2570 O O . ALA A 1 336 ? 171.414 178.329 157.588 1.00 16.14 336 ALA A O 1
ATOM 2572 N N . VAL A 1 337 ? 170.994 180.540 157.633 1.00 4.38 337 VAL A N 1
ATOM 2573 C CA . VAL A 1 337 ? 169.929 180.387 158.619 1.00 12.85 337 VAL A CA 1
ATOM 2574 C C . VAL A 1 337 ? 168.721 179.694 158.001 1.00 10.46 337 VAL A C 1
ATOM 2575 O O . VAL A 1 337 ? 168.124 178.800 158.611 1.00 5.91 337 VAL A O 1
ATOM 2579 N N . VAL A 1 338 ? 168.345 180.090 156.782 1.00 15.70 338 VAL A N 1
ATOM 2580 C CA . VAL A 1 338 ? 167.176 179.504 156.129 1.00 9.04 338 VAL A CA 1
ATOM 2581 C C . VAL A 1 338 ? 167.372 178.005 155.937 1.00 16.32 338 VAL A C 1
ATOM 2582 O O . VAL A 1 338 ? 166.475 177.201 156.219 1.00 16.10 338 VAL A O 1
ATOM 2586 N N . THR A 1 339 ? 168.555 177.608 155.469 1.00 18.48 339 THR A N 1
ATOM 2587 C CA . THR A 1 339 ? 168.829 176.204 155.194 1.00 13.89 339 THR A CA 1
ATOM 2588 C C . THR A 1 339 ? 169.046 175.377 156.455 1.00 5.79 339 THR A C 1
ATOM 2589 O O . THR A 1 339 ? 169.017 174.145 156.374 1.00 16.09 339 THR A O 1
ATOM 2593 N N . THR A 1 340 ? 169.262 176.012 157.607 1.00 16.11 340 THR A N 1
ATOM 2594 C CA . THR A 1 340 ? 169.451 175.291 158.860 1.00 14.63 340 THR A CA 1
ATOM 2595 C C . THR A 1 340 ? 168.276 175.411 159.815 1.00 14.02 340 THR A C 1
ATOM 2596 O O . THR A 1 340 ? 168.037 174.484 160.590 1.00 19.98 340 THR A O 1
ATOM 2600 N N . ALA A 1 341 ? 167.546 176.529 159.792 1.00 13.09 341 ALA A N 1
ATOM 2601 C CA . ALA A 1 341 ? 166.255 176.561 160.469 1.00 18.77 341 ALA A CA 1
ATOM 2602 C C . ALA A 1 341 ? 165.310 175.547 159.844 1.00 21.78 341 ALA A C 1
ATOM 2603 O O . ALA A 1 341 ? 164.599 174.824 160.551 1.00 18.86 341 ALA A O 1
ATOM 2605 N N . ALA A 1 342 ? 165.300 175.474 158.517 1.00 23.89 342 ALA A N 1
ATOM 2606 C CA . ALA A 1 342 ? 164.646 174.392 157.807 1.00 14.16 342 ALA A CA 1
ATOM 2607 C C . ALA A 1 342 ? 165.573 173.182 157.732 1.00 16.05 342 ALA A C 1
ATOM 2608 O O . ALA A 1 342 ? 166.749 173.239 158.099 1.00 26.58 342 ALA A O 1
ATOM 2610 N N . SER A 1 343 ? 165.029 172.069 157.242 1.00 14.06 343 SER A N 1
ATOM 2611 C CA . SER A 1 343 ? 165.784 170.834 157.081 1.00 16.43 343 SER A CA 1
ATOM 2612 C C . SER A 1 343 ? 166.288 170.647 155.653 1.00 5.23 343 SER A C 1
ATOM 2613 O O . SER A 1 343 ? 166.399 169.511 155.181 1.00 28.06 343 SER A O 1
ATOM 2616 N N . CYS A 1 344 ? 166.595 171.741 154.955 1.00 8.26 344 CYS A N 1
ATOM 2617 C CA . CYS A 1 344 ? 167.016 171.637 153.561 1.00 14.63 344 CYS A CA 1
ATOM 2618 C C . CYS A 1 344 ? 168.447 171.124 153.453 1.00 10.94 344 CYS A C 1
ATOM 2619 O O . CYS A 1 344 ? 168.697 170.058 152.882 1.00 22.03 344 CYS A O 1
ATOM 2622 N N . GLY A 1 345 ? 169.405 171.872 154.000 1.00 14.64 345 GLY A N 1
ATOM 2623 C CA . GLY A 1 345 ? 170.795 171.473 153.983 1.00 15.13 345 GLY A CA 1
ATOM 2624 C C . GLY A 1 345 ? 171.606 171.971 152.804 1.00 12.61 345 GLY A C 1
ATOM 2625 O O . GLY A 1 345 ? 172.829 171.779 152.794 1.00 30.02 345 GLY A O 1
ATOM 2626 N N . ALA A 1 346 ? 170.977 172.592 151.811 1.00 10.97 346 ALA A N 1
ATOM 2627 C CA . ALA A 1 346 ? 171.724 173.193 150.716 1.00 14.25 346 ALA A CA 1
ATOM 2628 C C . ALA A 1 346 ? 172.502 174.407 151.211 1.00 14.22 346 ALA A C 1
ATOM 2629 O O . ALA A 1 346 ? 172.050 175.145 152.087 1.00 26.35 346 ALA A O 1
ATOM 2631 N N . VAL A 1 347 ? 173.688 174.613 150.644 1.00 11.84 347 VAL A N 1
ATOM 2632 C CA . VAL A 1 347 ? 174.578 175.683 151.078 1.00 17.02 347 VAL A CA 1
ATOM 2633 C C . VAL A 1 347 ? 175.028 176.486 149.866 1.00 14.17 347 VAL A C 1
ATOM 2634 O O . VAL A 1 347 ? 175.410 175.913 148.840 1.00 27.41 347 VAL A O 1
ATOM 2638 N N . ILE A 1 348 ? 174.971 177.816 149.984 1.00 18.65 348 ILE A N 1
ATOM 2639 C CA . ILE A 1 348 ? 175.625 178.708 149.035 1.00 16.74 348 ILE A CA 1
ATOM 2640 C C . ILE A 1 348 ? 176.960 179.212 149.555 1.00 11.26 348 ILE A C 1
ATOM 2641 O O . ILE A 1 348 ? 177.669 179.930 148.837 1.00 25.70 348 ILE A O 1
ATOM 2646 N N . ALA A 1 349 ? 177.321 178.859 150.786 1.00 14.06 349 ALA A N 1
ATOM 2647 C CA . ALA A 1 349 ? 178.589 179.242 151.383 1.00 18.75 349 ALA A CA 1
ATOM 2648 C C . ALA A 1 349 ? 179.071 178.105 152.270 1.00 19.71 349 ALA A C 1
ATOM 2649 O O . ALA A 1 349 ? 178.285 177.271 152.726 1.00 17.46 349 ALA A O 1
ATOM 2651 N N . MET A 1 350 ? 180.378 178.077 152.512 1.00 22.13 350 MET A N 1
ATOM 2652 C CA . MET A 1 350 ? 180.983 177.027 153.324 1.00 12.70 350 MET A CA 1
ATOM 2653 C C . MET A 1 350 ? 180.787 177.365 154.796 1.00 13.53 350 MET A C 1
ATOM 2654 O O . MET A 1 350 ? 181.386 178.316 155.309 1.00 20.58 350 MET A O 1
ATOM 2659 N N . HIS A 1 351 ? 179.943 176.586 155.478 1.00 6.28 351 HIS A N 1
ATOM 2660 C CA . HIS A 1 351 ? 179.685 176.820 156.894 1.00 17.44 351 HIS A CA 1
ATOM 2661 C C . HIS A 1 351 ? 180.920 176.586 157.753 1.00 18.69 351 HIS A C 1
ATOM 2662 O O . HIS A 1 351 ? 181.013 177.150 158.848 1.00 20.13 351 HIS A O 1
ATOM 2669 N N . ASP A 1 352 ? 181.866 175.768 157.283 1.00 19.12 352 ASP A N 1
ATOM 2670 C CA . ASP A 1 352 ? 183.100 175.550 158.030 1.00 9.34 352 ASP A CA 1
ATOM 2671 C C . ASP A 1 352 ? 183.935 176.821 158.122 1.00 17.87 352 ASP A C 1
ATOM 2672 O O . ASP A 1 352 ? 184.645 177.023 159.114 1.00 23.18 352 ASP A O 1
ATOM 2677 N N . SER A 1 353 ? 183.866 177.683 157.111 1.00 23.66 353 SER A N 1
ATOM 2678 C CA . SER A 1 353 ? 184.620 178.930 157.092 1.00 14.45 353 SER A CA 1
ATOM 2679 C C . SER A 1 353 ? 183.893 180.076 157.783 1.00 9.62 353 SER A C 1
ATOM 2680 O O . SER A 1 353 ? 184.437 181.183 157.851 1.00 23.41 353 SER A O 1
ATOM 2683 N N . PHE A 1 354 ? 182.686 179.843 158.292 1.00 11.92 354 PHE A N 1
ATOM 2684 C CA . PHE A 1 354 ? 181.966 180.872 159.023 1.00 19.96 354 PHE A CA 1
ATOM 2685 C C . PHE A 1 354 ? 182.679 181.193 160.334 1.00 13.21 354 PHE A C 1
ATOM 2686 O O . PHE A 1 354 ? 183.484 180.410 160.845 1.00 28.39 354 PHE A O 1
ATOM 2694 N N . THR A 1 355 ? 182.372 182.367 160.880 1.00 19.60 355 THR A N 1
ATOM 2695 C CA . THR A 1 355 ? 182.911 182.740 162.176 1.00 18.17 355 THR A CA 1
ATOM 2696 C C . THR A 1 355 ? 182.340 181.829 163.263 1.00 9.46 355 THR A C 1
ATOM 2697 O O . THR A 1 355 ? 181.372 181.092 163.051 1.00 19.78 355 THR A O 1
ATOM 2701 N N . ALA A 1 356 ? 182.964 181.881 164.442 1.00 16.25 356 ALA A N 1
ATOM 2702 C CA . ALA A 1 356 ? 182.567 180.993 165.531 1.00 20.77 356 ALA A CA 1
ATOM 2703 C C . ALA A 1 356 ? 181.106 181.201 165.909 1.00 21.88 356 ALA A C 1
ATOM 2704 O O . ALA A 1 356 ? 180.336 180.240 166.012 1.00 28.67 356 ALA A O 1
ATOM 2706 N N . LEU A 1 357 ? 180.701 182.456 166.113 1.00 27.64 357 LEU A N 1
ATOM 2707 C CA . LEU A 1 357 ? 179.298 182.742 166.384 1.00 24.68 357 LEU A CA 1
ATOM 2708 C C . LEU A 1 357 ? 178.447 182.644 165.126 1.00 22.59 357 LEU A C 1
ATOM 2709 O O . LEU A 1 357 ? 177.268 182.283 165.207 1.00 25.54 357 LEU A O 1
ATOM 2714 N N . GLY A 1 358 ? 179.023 182.959 163.963 1.00 14.40 358 GLY A N 1
ATOM 2715 C CA . GLY A 1 358 ? 178.273 182.869 162.723 1.00 19.00 358 GLY A CA 1
ATOM 2716 C C . GLY A 1 358 ? 177.853 181.454 162.381 1.00 19.41 358 GLY A C 1
ATOM 2717 O O . GLY A 1 358 ? 176.789 181.245 161.795 1.00 24.70 358 GLY A O 1
ATOM 2718 N N . GLY A 1 359 ? 178.680 180.469 162.728 1.00 18.22 359 GLY A N 1
ATOM 2719 C CA . GLY A 1 359 ? 178.348 179.078 162.497 1.00 17.96 359 GLY A CA 1
ATOM 2720 C C . GLY A 1 359 ? 177.666 178.374 163.645 1.00 25.63 359 GLY A C 1
ATOM 2721 O O . GLY A 1 359 ? 177.128 177.280 163.456 1.00 24.17 359 GLY A O 1
ATOM 2722 N N . MET A 1 360 ? 177.673 178.974 164.837 1.00 23.54 360 MET A N 1
ATOM 2723 C CA . MET A 1 360 ? 177.027 178.348 165.986 1.00 17.49 360 MET A CA 1
ATOM 2724 C C . MET A 1 360 ? 175.509 178.369 165.850 1.00 16.22 360 MET A C 1
ATOM 2725 O O . MET A 1 360 ? 174.840 177.378 166.165 1.00 18.29 360 MET A O 1
ATOM 2730 N N . VAL A 1 361 ? 174.950 179.491 165.391 1.00 16.58 361 VAL A N 1
ATOM 2731 C CA . VAL A 1 361 ? 173.496 179.593 165.253 1.00 21.72 361 VAL A CA 1
ATOM 2732 C C . VAL A 1 361 ? 172.937 178.566 164.273 1.00 15.68 361 VAL A C 1
ATOM 2733 O O . VAL A 1 361 ? 171.948 177.896 164.616 1.00 17.02 361 VAL A O 1
ATOM 2737 N N . PRO A 1 362 ? 173.488 178.391 163.063 1.00 23.05 362 PRO A N 1
ATOM 2738 C CA . PRO A 1 362 ? 172.979 177.311 162.199 1.00 13.39 362 PRO A CA 1
ATOM 2739 C C . PRO A 1 362 ? 173.098 175.933 162.826 1.00 17.61 362 PRO A C 1
ATOM 2740 O O . PRO A 1 362 ? 172.210 175.093 162.639 1.00 22.85 362 PRO A O 1
ATOM 2744 N N . MET A 1 363 ? 174.179 175.678 163.568 1.00 17.48 363 MET A N 1
ATOM 2745 C CA . MET A 1 363 ? 174.324 174.394 164.246 1.00 17.80 363 MET A CA 1
ATOM 2746 C C . MET A 1 363 ? 173.260 174.215 165.322 1.00 19.91 363 MET A C 1
ATOM 2747 O O . MET A 1 363 ? 172.699 173.124 165.474 1.00 24.89 363 MET A O 1
ATOM 2752 N N . TRP A 1 364 ? 172.969 175.276 166.078 1.00 17.63 364 TRP A N 1
ATOM 2753 C CA . TRP A 1 364 ? 171.954 175.185 167.123 1.00 18.73 364 TRP A CA 1
ATOM 2754 C C . TRP A 1 364 ? 170.552 175.073 166.538 1.00 21.30 364 TRP A C 1
ATOM 2755 O O . TRP A 1 364 ? 169.677 174.450 167.150 1.00 10.73 364 TRP A O 1
ATOM 2766 N N . LEU A 1 365 ? 170.317 175.669 165.366 1.00 21.05 365 LEU A N 1
ATOM 2767 C CA . LEU A 1 365 ? 169.009 175.559 164.728 1.00 18.12 365 LEU A CA 1
ATOM 2768 C C . LEU A 1 365 ? 168.688 174.111 164.381 1.00 14.94 365 LEU A C 1
ATOM 2769 O O . LEU A 1 365 ? 167.544 173.667 164.529 1.00 19.95 365 LEU A O 1
ATOM 2774 N N . MET A 1 366 ? 169.683 173.364 163.898 1.00 17.04 366 MET A N 1
ATOM 2775 C CA . MET A 1 366 ? 169.487 171.937 163.662 1.00 17.61 366 MET A CA 1
ATOM 2776 C C . MET A 1 366 ? 169.253 171.187 164.968 1.00 20.53 366 MET A C 1
ATOM 2777 O O . MET A 1 366 ? 168.383 170.314 165.042 1.00 16.42 366 MET A O 1
ATOM 2782 N N . GLN A 1 367 ? 170.011 171.529 166.014 1.00 21.94 367 GLN A N 1
ATOM 2783 C CA . GLN A 1 367 ? 170.007 170.732 167.238 1.00 18.17 367 GLN A CA 1
ATOM 2784 C C . GLN A 1 367 ? 168.674 170.798 167.973 1.00 22.02 367 GLN A C 1
ATOM 2785 O O . GLN A 1 367 ? 168.326 169.859 168.696 1.00 31.92 367 GLN A O 1
ATOM 2791 N N . ILE A 1 368 ? 167.911 171.885 167.805 1.00 16.31 368 ILE A N 1
ATOM 2792 C CA . ILE A 1 368 ? 166.646 172.025 168.526 1.00 19.86 368 ILE A CA 1
ATOM 2793 C C . ILE A 1 368 ? 165.529 171.186 167.930 1.00 23.99 368 ILE A C 1
ATOM 2794 O O . ILE A 1 368 ? 164.388 171.270 168.402 1.00 28.30 368 ILE A O 1
ATOM 2799 N N . GLY A 1 369 ? 165.815 170.380 166.912 1.00 22.82 369 GLY A N 1
ATOM 2800 C CA . GLY A 1 369 ? 164.822 169.512 166.319 1.00 25.00 369 GLY A CA 1
ATOM 2801 C C . GLY A 1 369 ? 164.249 169.973 164.999 1.00 14.17 369 GLY A C 1
ATOM 2802 O O . GLY A 1 369 ? 163.295 169.353 164.515 1.00 28.42 369 GLY A O 1
ATOM 2803 N N . GLU A 1 370 ? 164.793 171.037 164.407 1.00 16.38 370 GLU A N 1
ATOM 2804 C CA . GLU A 1 370 ? 164.333 171.565 163.122 1.00 13.03 370 GLU A CA 1
ATOM 2805 C C . GLU A 1 370 ? 162.849 171.937 163.184 1.00 20.21 370 GLU A C 1
ATOM 2806 O O . GLU A 1 370 ? 162.003 171.364 162.496 1.00 35.29 370 GLU A O 1
ATOM 2812 N N . VAL A 1 371 ? 162.548 172.911 164.039 1.00 25.19 371 VAL A N 1
ATOM 2813 C CA . VAL A 1 371 ? 161.180 173.385 164.222 1.00 25.58 371 VAL A CA 1
ATOM 2814 C C . VAL A 1 371 ? 160.980 174.813 163.741 1.00 23.37 371 VAL A C 1
ATOM 2815 O O . VAL A 1 371 ? 159.831 175.285 163.724 1.00 28.48 371 VAL A O 1
ATOM 2819 N N . VAL A 1 372 ? 162.040 175.511 163.346 1.00 22.17 372 VAL A N 1
ATOM 2820 C CA . VAL A 1 372 ? 161.905 176.874 162.803 1.00 14.00 372 VAL A CA 1
ATOM 2821 C C . VAL A 1 3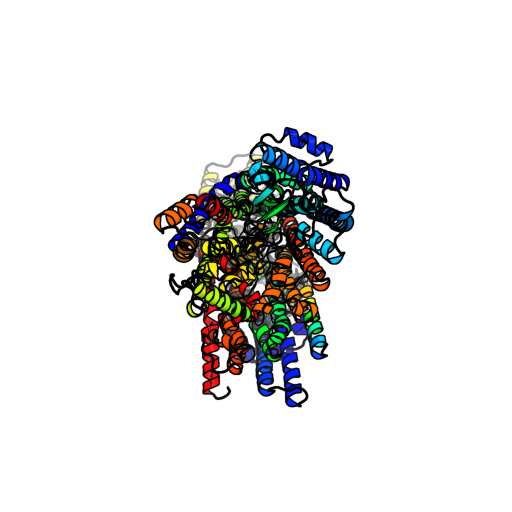72 ? 161.632 176.700 161.314 1.00 19.92 372 VAL A C 1
ATOM 2822 O O . VAL A 1 372 ? 162.525 176.732 160.464 1.00 25.66 372 VAL A O 1
ATOM 2826 N N . PHE A 1 373 ? 160.353 176.481 161.000 1.00 25.99 373 PHE A N 1
ATOM 2827 C CA . PHE A 1 373 ? 159.806 176.176 159.680 1.00 16.51 373 PHE A CA 1
ATOM 2828 C C . PHE A 1 373 ? 160.162 174.761 159.237 1.00 24.48 373 PHE A C 1
ATOM 2829 O O . PHE A 1 373 ? 159.536 174.229 158.317 1.00 43.27 373 PHE A O 1
ATOM 2837 N N . GLY A 1 374 ? 161.114 174.123 159.919 1.00 14.08 374 GLY A N 1
ATOM 2838 C CA . GLY A 1 374 ? 161.465 172.731 159.685 1.00 16.95 374 GLY A CA 1
ATOM 2839 C C . GLY A 1 374 ? 161.602 172.293 158.239 1.00 15.44 374 GLY A C 1
ATOM 2840 O O . GLY A 1 374 ? 161.818 173.113 157.344 1.00 30.10 374 GLY A O 1
ATOM 2841 N N . GLY A 1 375 ? 161.450 170.993 157.996 1.00 27.63 375 GLY A N 1
ATOM 2842 C CA . GLY A 1 375 ? 161.382 170.460 156.653 1.00 9.50 375 GLY A CA 1
ATOM 2843 C C . GLY A 1 375 ? 159.952 170.386 156.155 1.00 18.34 375 GLY A C 1
ATOM 2844 O O . GLY A 1 375 ? 159.017 170.906 156.767 1.00 32.26 375 GLY A O 1
ATOM 2845 N N . VAL A 1 376 ? 159.783 169.718 155.016 1.00 19.56 376 VAL A N 1
ATOM 2846 C CA . VAL A 1 376 ? 158.450 169.544 154.445 1.00 15.36 376 VAL A CA 1
ATOM 2847 C C . VAL A 1 376 ? 157.678 168.557 155.317 1.00 22.48 376 VAL A C 1
ATOM 2848 O O . VAL A 1 376 ? 157.980 167.360 155.350 1.00 23.97 376 VAL A O 1
ATOM 2852 N N . GLY A 1 377 ? 156.694 169.066 156.053 1.00 17.50 377 GLY A N 1
ATOM 2853 C CA . GLY A 1 377 ? 155.912 168.236 156.948 1.00 9.81 377 GLY A CA 1
ATOM 2854 C C . GLY A 1 377 ? 156.603 167.954 158.266 1.00 17.70 377 GLY A C 1
ATOM 2855 O O . GLY A 1 377 ? 155.974 168.018 159.326 1.00 23.58 377 GLY A O 1
ATOM 2856 N N . SER A 1 378 ? 157.902 167.644 158.212 1.00 21.64 378 SER A N 1
ATOM 2857 C CA . SER A 1 378 ? 158.633 167.285 159.424 1.00 11.23 378 SER A CA 1
ATOM 2858 C C . SER A 1 378 ? 158.698 168.450 160.403 1.00 18.26 378 SER A C 1
ATOM 2859 O O . SER A 1 378 ? 158.672 168.248 161.622 1.00 25.61 378 SER A O 1
ATOM 2862 N N . GLY A 1 379 ? 158.790 169.677 159.890 1.00 17.14 379 GLY A N 1
ATOM 2863 C CA . GLY A 1 379 ? 158.809 170.831 160.771 1.00 18.68 379 GLY A CA 1
ATOM 2864 C C . GLY A 1 379 ? 157.498 171.036 161.505 1.00 26.43 379 GLY A C 1
ATOM 2865 O O . GLY A 1 379 ? 157.488 171.438 162.672 1.00 27.32 379 GLY A O 1
ATOM 2866 N N . LEU A 1 380 ? 156.376 170.766 160.836 1.00 20.81 380 LEU A N 1
ATOM 2867 C CA . LEU A 1 380 ? 155.075 171.008 161.452 1.00 21.52 380 LEU A CA 1
ATOM 2868 C C . LEU A 1 380 ? 154.813 170.037 162.599 1.00 17.51 380 LEU A C 1
ATOM 2869 O O . LEU A 1 380 ? 154.414 170.454 163.692 1.00 25.92 380 LEU A O 1
ATOM 2874 N N . TYR A 1 381 ? 155.027 168.737 162.376 1.00 10.74 381 TYR A N 1
ATOM 2875 C CA . TYR A 1 381 ? 154.823 167.798 163.473 1.00 23.54 381 TYR A CA 1
ATOM 2876 C C . TYR A 1 381 ? 155.974 167.814 164.469 1.00 21.20 381 TYR A C 1
ATOM 2877 O O . TYR A 1 381 ? 155.791 167.382 165.612 1.00 24.28 381 TYR A O 1
ATOM 2886 N N . GLY A 1 382 ? 157.149 168.300 164.065 1.00 16.01 382 GLY A N 1
ATOM 2887 C CA . GLY A 1 382 ? 158.196 168.561 165.037 1.00 10.37 382 GLY A CA 1
ATOM 2888 C C . GLY A 1 382 ? 157.827 169.690 165.980 1.00 17.47 382 GLY A C 1
ATOM 2889 O O . GLY A 1 382 ? 158.082 169.615 167.185 1.00 21.36 382 GLY A O 1
ATOM 2890 N N . MET A 1 383 ? 157.221 170.752 165.443 1.00 15.08 383 MET A N 1
ATOM 2891 C CA . MET A 1 383 ? 156.723 171.833 166.286 1.00 20.01 383 MET A CA 1
ATOM 2892 C C . MET A 1 383 ? 155.499 171.400 167.084 1.00 21.29 383 MET A C 1
ATOM 2893 O O . MET A 1 383 ? 155.287 171.886 168.201 1.00 23.19 383 MET A O 1
ATOM 2898 N N . MET A 1 384 ? 154.688 170.493 166.530 1.00 17.42 384 MET A N 1
ATOM 2899 C CA . MET A 1 384 ? 153.536 169.976 167.263 1.00 17.91 384 MET A CA 1
ATOM 2900 C C . MET A 1 384 ? 153.957 169.284 168.552 1.00 17.28 384 MET A C 1
ATOM 2901 O O . MET A 1 384 ? 153.221 169.321 169.544 1.00 27.68 384 MET A O 1
ATOM 2906 N N . LEU A 1 385 ? 155.130 168.646 168.556 1.00 18.59 385 LEU A N 1
ATOM 2907 C CA . LEU A 1 385 ? 155.627 168.024 169.779 1.00 23.57 385 LEU A CA 1
ATOM 2908 C C . LEU A 1 385 ? 155.874 169.066 170.862 1.00 20.73 385 LEU A C 1
ATOM 2909 O O . LEU A 1 385 ? 155.544 168.847 172.034 1.00 30.14 385 LEU A O 1
ATOM 2914 N N . PHE A 1 386 ? 156.451 170.212 170.489 1.00 17.74 386 PHE A N 1
ATOM 2915 C CA . PHE A 1 386 ? 156.667 171.282 171.457 1.00 21.15 386 PHE A CA 1
ATOM 2916 C C . PHE A 1 386 ? 155.364 171.976 171.830 1.00 20.01 386 PHE A C 1
ATOM 2917 O O . PHE A 1 386 ? 155.225 172.463 172.958 1.00 22.78 386 PHE A O 1
ATOM 2925 N N . VAL A 1 387 ? 154.410 172.043 170.899 1.00 17.38 387 VAL A N 1
ATOM 2926 C CA . VAL A 1 387 ? 153.099 172.605 171.213 1.00 19.50 387 VAL A CA 1
ATOM 2927 C C . VAL A 1 387 ? 152.407 171.763 172.278 1.00 19.00 387 VAL A C 1
ATOM 2928 O O . VAL A 1 387 ? 151.775 172.295 173.200 1.00 24.02 387 VAL A O 1
ATOM 2932 N N . LEU A 1 388 ? 152.517 170.437 172.170 1.00 15.42 388 LEU A N 1
ATOM 2933 C CA . LEU A 1 388 ? 151.914 169.556 173.167 1.00 16.12 388 LEU A CA 1
ATOM 2934 C C . LEU A 1 388 ? 152.552 169.749 174.539 1.00 18.07 388 LEU A C 1
ATOM 2935 O O . LEU A 1 388 ? 151.859 169.716 175.563 1.00 23.49 388 LEU A O 1
ATOM 2940 N N . LEU A 1 389 ? 153.873 169.940 174.584 1.00 21.56 389 LEU A N 1
ATOM 2941 C CA . LEU A 1 389 ? 154.523 170.281 175.847 1.00 24.08 389 LEU A CA 1
ATOM 2942 C C . LEU A 1 389 ? 154.051 171.633 176.363 1.00 16.37 389 LEU A C 1
ATOM 2943 O O . LEU A 1 389 ? 153.843 171.808 177.569 1.00 23.15 389 LEU A O 1
ATOM 2948 N N . ALA A 1 390 ? 153.885 172.604 175.462 1.00 24.32 390 ALA A N 1
ATOM 2949 C CA . ALA A 1 390 ? 153.477 173.942 175.876 1.00 21.80 390 ALA A CA 1
ATOM 2950 C C . ALA A 1 390 ? 152.085 173.934 176.497 1.00 22.11 390 ALA A C 1
ATOM 2951 O O . ALA A 1 390 ? 151.862 174.571 177.532 1.00 23.61 390 ALA A O 1
ATOM 2953 N N . VAL A 1 391 ? 151.136 173.224 175.882 1.00 17.95 391 VAL A N 1
ATOM 2954 C CA . VAL A 1 391 ? 149.786 173.183 176.435 1.00 20.75 391 VAL A CA 1
ATOM 2955 C C . VAL A 1 391 ? 149.748 172.358 177.716 1.00 24.34 391 VAL A C 1
ATOM 2956 O O . VAL A 1 391 ? 148.937 172.628 178.610 1.00 22.50 391 VAL A O 1
ATOM 2960 N N . PHE A 1 392 ? 150.607 171.340 177.830 1.00 15.33 392 PHE A N 1
ATOM 2961 C CA . PHE A 1 392 ? 150.660 170.556 179.061 1.00 21.67 392 PHE A CA 1
ATOM 2962 C C . PHE A 1 392 ? 151.145 171.401 180.232 1.00 24.05 392 PHE A C 1
ATOM 2963 O O . PHE A 1 392 ? 150.581 171.336 181.330 1.00 26.10 392 PHE A O 1
ATOM 2971 N N . ILE A 1 393 ? 152.197 172.194 180.020 1.00 27.16 393 ILE A N 1
ATOM 2972 C CA . ILE A 1 393 ? 152.703 173.057 181.082 1.00 24.79 393 ILE A CA 1
ATOM 2973 C C . ILE A 1 393 ? 151.726 174.192 181.361 1.00 27.26 393 ILE A C 1
ATOM 2974 O O . ILE A 1 393 ? 151.455 174.525 182.521 1.00 30.29 393 ILE A O 1
ATOM 2979 N N . ALA A 1 394 ? 151.179 174.802 180.305 1.00 23.03 394 ALA A N 1
ATOM 2980 C CA . ALA A 1 394 ? 150.230 175.896 180.489 1.00 22.15 394 ALA A CA 1
ATOM 2981 C C . ALA A 1 394 ? 148.969 175.423 181.200 1.00 24.07 394 ALA A C 1
ATOM 2982 O O . ALA A 1 394 ? 148.437 176.124 182.068 1.00 33.25 394 ALA A O 1
ATOM 2984 N N . GLY A 1 395 ? 148.470 174.239 180.839 1.00 21.70 395 GLY A N 1
ATOM 2985 C CA . GLY A 1 395 ? 147.288 173.715 181.501 1.00 21.09 395 GLY A CA 1
ATOM 2986 C C . GLY A 1 395 ? 147.511 173.466 182.980 1.00 25.43 395 GLY A C 1
ATOM 2987 O O . GLY A 1 395 ? 146.643 173.754 183.806 1.00 28.99 395 GLY A O 1
ATOM 2988 N N . LEU A 1 396 ? 148.680 172.926 183.332 1.00 26.78 396 LEU A N 1
ATOM 2989 C CA . LEU A 1 396 ? 148.998 172.703 184.739 1.00 28.38 396 LEU A CA 1
ATOM 2990 C C . LEU A 1 396 ? 149.078 174.019 185.502 1.00 25.14 396 LEU A C 1
ATOM 2991 O O . LEU A 1 396 ? 148.572 174.126 186.624 1.00 35.09 396 LEU A O 1
ATOM 2996 N N . MET A 1 397 ? 149.703 175.036 184.905 1.00 23.39 397 MET A N 1
ATOM 2997 C CA . MET A 1 397 ? 149.886 176.315 185.580 1.00 30.23 397 MET A CA 1
ATOM 2998 C C . MET A 1 397 ? 148.588 177.095 185.746 1.00 25.75 397 MET A C 1
ATOM 2999 O O . MET A 1 397 ? 148.569 178.069 186.505 1.00 31.34 397 MET A O 1
ATOM 3004 N N . ILE A 1 398 ? 147.516 176.702 185.062 1.00 28.64 398 ILE A N 1
ATOM 3005 C CA . ILE A 1 398 ? 146.210 177.329 185.221 1.00 22.07 398 ILE A CA 1
ATOM 3006 C C . ILE A 1 398 ? 145.220 176.399 185.910 1.00 26.33 398 ILE A C 1
ATOM 3007 O O . ILE A 1 398 ? 144.035 176.731 186.017 1.00 35.80 398 ILE A O 1
ATOM 3012 N N . GLY A 1 399 ? 145.676 175.244 186.382 1.00 26.80 399 GLY A N 1
ATOM 3013 C CA . GLY A 1 399 ? 144.801 174.300 187.056 1.00 31.64 399 GLY A CA 1
ATOM 3014 C C . GLY A 1 399 ? 143.738 173.687 186.171 1.00 31.05 399 GLY A C 1
ATOM 3015 O O . GLY A 1 399 ? 142.590 173.533 186.606 1.00 36.32 399 GLY A O 1
ATOM 3016 N N . ARG A 1 400 ? 144.091 173.328 184.939 1.00 29.26 400 ARG A N 1
ATOM 3017 C CA . ARG A 1 400 ? 143.145 172.743 184.002 1.00 28.85 400 ARG A CA 1
ATOM 3018 C C . ARG A 1 400 ? 143.799 171.573 183.283 1.00 31.08 400 ARG A C 1
ATOM 3019 O O . ARG A 1 400 ? 145.026 171.474 183.200 1.00 31.52 400 ARG A O 1
ATOM 3027 N N . THR A 1 401 ? 142.960 170.681 182.771 1.00 33.22 401 THR A N 1
ATOM 3028 C CA . THR A 1 401 ? 143.451 169.564 181.979 1.00 34.41 401 THR A CA 1
ATOM 3029 C C . THR A 1 401 ? 144.093 170.090 180.698 1.00 33.75 401 THR A C 1
ATOM 3030 O O . THR A 1 401 ? 143.522 170.974 180.044 1.00 34.15 401 THR A O 1
ATOM 3034 N N . PRO A 1 402 ? 145.274 169.599 180.319 1.00 26.54 402 PRO A N 1
ATOM 3035 C CA . PRO A 1 402 ? 145.907 170.074 179.082 1.00 29.47 402 PRO A CA 1
ATOM 3036 C C . PRO A 1 402 ? 145.023 169.821 177.870 1.00 23.70 402 PRO A C 1
ATOM 3037 O O . PRO A 1 402 ? 144.367 168.783 177.759 1.00 31.04 402 PRO A O 1
ATOM 3041 N N . GLU A 1 403 ? 145.016 170.786 176.954 1.00 34.49 403 GLU A N 1
ATOM 3042 C CA . GLU A 1 403 ? 144.114 170.750 175.813 1.00 32.68 403 GLU A CA 1
ATOM 3043 C C . GLU A 1 403 ? 144.736 171.501 174.647 1.00 30.50 403 GLU A C 1
ATOM 3044 O O . GLU A 1 403 ? 145.421 172.509 174.841 1.00 37.62 403 GLU A O 1
ATOM 3050 N N . TYR A 1 404 ? 144.492 171.002 173.438 1.00 26.33 404 TYR A N 1
ATOM 3051 C CA . TYR A 1 404 ? 144.903 171.690 172.219 1.00 23.27 404 TYR A CA 1
ATOM 3052 C C . TYR A 1 404 ? 143.850 171.435 171.154 1.00 23.95 404 TYR A C 1
ATOM 3053 O O . TYR A 1 404 ? 143.573 170.278 170.825 1.00 31.09 404 TYR A O 1
ATOM 3062 N N . LEU A 1 405 ? 143.267 172.514 170.627 1.00 27.24 405 LEU A N 1
ATOM 3063 C CA . LEU A 1 405 ? 142.208 172.441 169.620 1.00 28.37 405 LEU A CA 1
ATOM 3064 C C . LEU A 1 405 ? 141.014 171.627 170.110 1.00 27.98 405 LEU A C 1
ATOM 3065 O O . LEU A 1 405 ? 140.367 170.922 169.331 1.00 36.85 405 LEU A O 1
ATOM 3070 N N . GLY A 1 406 ? 140.714 171.717 171.404 1.00 28.46 406 GLY A N 1
ATOM 3071 C CA . GLY A 1 406 ? 139.575 171.037 171.978 1.00 31.07 406 GLY A CA 1
ATOM 3072 C C . GLY A 1 406 ? 139.783 169.577 172.310 1.00 32.12 406 GLY A C 1
ATOM 3073 O O . GLY A 1 406 ? 138.851 168.939 172.814 1.00 37.22 406 GLY A O 1
ATOM 3074 N N . LYS A 1 407 ? 140.967 169.027 172.061 1.00 27.77 407 LYS A N 1
ATOM 3075 C CA . LYS A 1 407 ? 141.241 167.617 172.302 1.00 29.72 407 LYS A CA 1
ATOM 3076 C C . LYS A 1 407 ? 142.072 167.460 173.568 1.00 30.34 407 LYS A C 1
ATOM 3077 O O . LYS A 1 407 ? 143.090 168.140 173.738 1.00 35.64 407 LYS A O 1
ATOM 3083 N N . LYS A 1 408 ? 141.632 166.568 174.451 1.00 34.31 408 LYS A N 1
ATOM 3084 C CA . LYS A 1 408 ? 142.346 166.324 175.695 1.00 32.76 408 LYS A CA 1
ATOM 3085 C C . LYS A 1 408 ? 143.691 165.661 175.423 1.00 34.91 408 LYS A C 1
ATOM 3086 O O . LYS A 1 408 ? 143.815 164.804 174.544 1.00 39.75 408 LYS A O 1
ATOM 3092 N N . ILE A 1 409 ? 144.701 166.064 176.185 1.00 31.10 409 ILE A N 1
ATOM 3093 C CA . ILE A 1 409 ? 146.032 165.475 176.111 1.00 32.80 409 ILE A CA 1
ATOM 3094 C C . ILE A 1 409 ? 146.190 164.538 177.299 1.00 34.92 409 ILE A C 1
ATOM 3095 O O . ILE A 1 409 ? 146.129 164.972 178.456 1.00 42.10 409 ILE A O 1
ATOM 3100 N N . ASP A 1 410 ? 146.397 163.255 177.019 1.00 35.03 410 ASP A N 1
ATOM 3101 C CA . ASP A 1 410 ? 146.405 162.215 178.034 1.00 33.65 410 ASP A CA 1
ATOM 3102 C C . ASP A 1 410 ? 147.825 161.700 178.264 1.00 36.83 410 ASP A C 1
ATOM 3103 O O . ASP A 1 410 ? 148.801 162.225 177.716 1.00 36.54 410 ASP A O 1
ATOM 3108 N N . VAL A 1 411 ? 147.933 160.660 179.094 1.00 34.07 411 VAL A N 1
ATOM 3109 C CA . VAL A 1 411 ? 149.235 160.089 179.429 1.00 24.16 411 VAL A CA 1
ATOM 3110 C C . VAL A 1 411 ? 149.893 159.487 178.194 1.00 29.02 411 VAL A C 1
ATOM 3111 O O . VAL A 1 411 ? 151.103 159.637 177.982 1.00 33.83 411 VAL A O 1
ATOM 3115 N N . ARG A 1 412 ? 149.109 158.801 177.357 1.00 32.05 412 ARG A N 1
ATOM 3116 C CA . ARG A 1 412 ? 149.673 158.141 176.183 1.00 30.10 412 ARG A CA 1
ATOM 3117 C C . ARG A 1 412 ? 150.316 159.144 175.232 1.00 25.15 412 ARG A C 1
ATOM 3118 O O . ARG A 1 412 ? 151.393 158.886 174.683 1.00 26.64 412 ARG A O 1
ATOM 3126 N N . GLU A 1 413 ? 149.669 160.293 175.022 1.00 27.55 413 GLU A N 1
ATOM 3127 C CA . GLU A 1 413 ? 150.249 161.318 174.160 1.00 27.81 413 GLU A CA 1
ATOM 3128 C C . GLU A 1 413 ? 151.561 161.842 174.730 1.00 28.26 413 GLU A C 1
ATOM 3129 O O . GLU A 1 413 ? 152.532 162.037 173.990 1.00 35.04 413 GLU A O 1
ATOM 3135 N N . MET A 1 414 ? 151.609 162.075 176.044 1.00 29.08 414 MET A N 1
ATOM 3136 C CA . MET A 1 414 ? 152.848 162.522 176.674 1.00 28.47 414 MET A CA 1
ATOM 3137 C C . MET A 1 414 ? 153.938 161.463 176.574 1.00 24.93 414 MET A C 1
ATOM 3138 O O . MET A 1 414 ? 155.115 161.793 176.388 1.00 31.15 414 MET A O 1
ATOM 3143 N N . LYS A 1 415 ? 153.569 160.186 176.702 1.00 23.24 415 LYS A N 1
ATOM 3144 C CA . LYS A 1 415 ? 154.556 159.119 176.569 1.00 27.54 415 LYS A CA 1
ATOM 3145 C C . LYS A 1 415 ? 155.165 159.103 175.172 1.00 27.12 415 LYS A C 1
ATOM 3146 O O . LYS A 1 415 ? 156.384 158.966 175.018 1.00 35.44 415 LYS A O 1
ATOM 3152 N N . LEU A 1 416 ? 154.332 159.253 174.140 1.00 22.42 416 LEU A N 1
ATOM 3153 C CA . LEU A 1 416 ? 154.845 159.241 172.775 1.00 21.74 416 LEU A CA 1
ATOM 3154 C C . LEU A 1 416 ? 155.574 160.538 172.445 1.00 21.83 416 LEU A C 1
ATOM 3155 O O . LEU A 1 416 ? 156.599 160.521 171.755 1.00 25.70 416 LEU A O 1
ATOM 3160 N N . THR A 1 417 ? 155.055 161.672 172.924 1.00 22.68 417 THR A N 1
ATOM 3161 C CA . THR A 1 417 ? 155.693 162.954 172.641 1.00 13.84 417 THR A CA 1
ATOM 3162 C C . THR A 1 417 ? 157.077 163.030 173.271 1.00 22.62 417 THR A C 1
ATOM 3163 O O . THR A 1 417 ? 158.025 163.527 172.650 1.00 26.13 417 THR A O 1
ATOM 3167 N N . ALA A 1 418 ? 157.212 162.545 174.507 1.00 25.70 418 ALA A N 1
ATOM 3168 C CA . ALA A 1 418 ? 158.517 162.523 175.157 1.00 22.72 418 ALA A CA 1
ATOM 3169 C C . ALA A 1 418 ? 159.493 161.629 174.404 1.00 23.13 418 ALA A C 1
ATOM 3170 O O . ALA A 1 418 ? 160.663 161.986 174.224 1.00 21.72 418 ALA A O 1
ATOM 3172 N N . LEU A 1 419 ? 159.030 160.458 173.961 1.00 25.31 419 LEU A N 1
ATOM 3173 C CA . LEU A 1 419 ? 159.898 159.558 173.209 1.00 20.62 419 LEU A CA 1
ATOM 3174 C C . LEU A 1 419 ? 160.313 160.172 171.878 1.00 24.36 419 LEU A C 1
ATOM 3175 O O . LEU A 1 419 ? 161.479 160.074 171.482 1.00 29.62 419 LEU A O 1
ATOM 3180 N N . ALA A 1 420 ? 159.372 160.809 171.176 1.00 14.23 420 ALA A N 1
ATOM 3181 C CA . ALA A 1 420 ? 159.691 161.418 169.889 1.00 15.98 420 ALA A CA 1
ATOM 3182 C C . ALA A 1 420 ? 160.682 162.564 170.045 1.00 27.84 420 ALA A C 1
ATOM 3183 O O . ALA A 1 420 ? 161.606 162.709 169.236 1.00 23.23 420 ALA A O 1
ATOM 3185 N N . ILE A 1 421 ? 160.503 163.392 171.076 1.00 20.44 421 ILE A N 1
ATOM 3186 C CA . ILE A 1 421 ? 161.401 164.522 171.289 1.00 18.91 421 ILE A CA 1
ATOM 3187 C C . ILE A 1 421 ? 162.797 164.035 171.662 1.00 23.41 421 ILE A C 1
ATOM 3188 O O . ILE A 1 421 ? 163.803 164.626 171.254 1.00 23.50 421 ILE A O 1
ATOM 3193 N N . LEU A 1 422 ? 162.884 162.941 172.418 1.00 21.60 422 LEU A N 1
ATOM 3194 C CA . LEU A 1 422 ? 164.165 162.438 172.899 1.00 22.15 422 LEU A CA 1
ATOM 3195 C C . LEU A 1 422 ? 164.979 161.714 171.834 1.00 24.22 422 LEU A C 1
ATOM 3196 O O . LEU A 1 422 ? 166.161 161.442 172.069 1.00 32.50 422 LEU A O 1
ATOM 3201 N N . VAL A 1 423 ? 164.391 161.395 170.679 1.00 18.85 423 VAL A N 1
ATOM 3202 C CA . VAL A 1 423 ? 165.083 160.562 169.697 1.00 23.66 423 VAL A CA 1
ATOM 3203 C C . VAL A 1 423 ? 166.280 161.302 169.110 1.00 21.19 423 VAL A C 1
ATOM 3204 O O . VAL A 1 423 ? 167.418 160.823 169.169 1.00 15.72 423 VAL A O 1
ATOM 3208 N N . THR A 1 424 ? 166.038 162.478 168.531 1.00 14.88 424 THR A N 1
ATOM 3209 C CA . THR A 1 424 ? 167.102 163.186 167.820 1.00 13.68 424 THR A CA 1
ATOM 3210 C C . THR A 1 424 ? 168.245 163.638 168.726 1.00 22.89 424 THR A C 1
ATOM 3211 O O . THR A 1 424 ? 169.410 163.382 168.376 1.00 23.43 424 THR A O 1
ATOM 3215 N N . PRO A 1 425 ? 168.012 164.301 169.868 1.00 24.48 425 PRO A N 1
ATOM 3216 C CA . PRO A 1 425 ? 169.154 164.685 170.718 1.00 20.97 425 PRO A CA 1
ATOM 3217 C C . PRO A 1 425 ? 169.959 163.503 171.224 1.00 20.71 425 PRO A C 1
ATOM 3218 O O . PRO A 1 425 ? 171.172 163.637 171.429 1.00 23.08 425 PRO A O 1
ATOM 3222 N N . THR A 1 426 ? 169.321 162.351 171.444 1.00 12.03 426 THR A N 1
ATOM 3223 C CA . THR A 1 426 ? 170.060 161.168 171.870 1.00 16.80 426 THR A CA 1
ATOM 3224 C C . THR A 1 426 ? 171.063 160.736 170.808 1.00 22.87 426 THR A C 1
ATOM 3225 O O . THR A 1 426 ? 172.210 160.400 171.126 1.00 23.94 426 THR A O 1
ATOM 3229 N N . LEU A 1 427 ? 170.651 160.744 169.539 1.00 19.41 427 LEU A N 1
ATOM 3230 C CA . LEU A 1 427 ? 171.560 160.363 168.463 1.00 17.24 427 LEU A CA 1
ATOM 3231 C C . LEU A 1 427 ? 172.694 161.369 168.310 1.00 10.97 427 LEU A C 1
ATOM 3232 O O . LEU A 1 427 ? 173.839 160.984 168.043 1.00 20.89 427 LEU A O 1
ATOM 3237 N N . VAL A 1 428 ? 172.396 162.661 168.464 1.00 12.37 428 VAL A N 1
ATOM 3238 C CA . VAL A 1 428 ? 173.418 163.691 168.285 1.00 15.58 428 VAL A CA 1
ATOM 3239 C C . VAL A 1 428 ? 174.507 163.552 169.342 1.00 17.73 428 VAL A C 1
ATOM 3240 O O . VAL A 1 428 ? 175.703 163.569 169.033 1.00 21.90 428 VAL A O 1
ATOM 3244 N N . LEU A 1 429 ? 174.107 163.407 170.607 1.00 14.23 429 LEU A N 1
ATOM 3245 C CA . LEU A 1 429 ? 175.091 163.329 171.682 1.00 16.26 429 LEU A CA 1
ATOM 3246 C C . LEU A 1 429 ? 175.829 161.996 171.665 1.00 23.90 429 LEU A C 1
ATOM 3247 O O . LEU A 1 429 ? 177.056 161.959 171.813 1.00 19.90 429 LEU A O 1
ATOM 3252 N N . MET A 1 430 ? 175.102 160.890 171.490 1.00 23.69 430 MET A N 1
ATOM 3253 C CA . MET A 1 430 ? 175.748 159.583 171.443 1.00 22.55 430 MET A CA 1
ATOM 3254 C C . MET A 1 430 ? 176.598 159.429 170.188 1.00 24.08 430 MET A C 1
ATOM 3255 O O . MET A 1 430 ? 177.704 158.880 170.244 1.00 19.95 430 MET A O 1
ATOM 3260 N N . GLY A 1 431 ? 176.096 159.903 169.045 1.00 15.18 431 GLY A N 1
ATOM 3261 C CA . GLY A 1 431 ? 176.857 159.789 167.812 1.00 11.67 431 GLY A CA 1
ATOM 3262 C C . GLY A 1 431 ? 178.125 160.621 167.821 1.00 15.07 431 GLY A C 1
ATOM 3263 O O . GLY A 1 431 ? 179.186 160.153 167.400 1.00 24.02 431 GLY A O 1
ATOM 3264 N N . ALA A 1 432 ? 178.033 161.865 168.295 1.00 12.69 432 ALA A N 1
ATOM 3265 C CA . ALA A 1 432 ? 179.219 162.710 168.385 1.00 13.33 432 ALA A CA 1
ATOM 3266 C C . ALA A 1 432 ? 180.218 162.151 169.388 1.00 17.22 432 ALA A C 1
ATOM 3267 O O . ALA A 1 432 ? 181.432 162.205 169.159 1.00 18.23 432 ALA A O 1
ATOM 3269 N N . ALA A 1 433 ? 179.727 161.616 170.509 1.00 17.96 433 ALA A N 1
ATOM 3270 C CA . ALA A 1 433 ? 180.623 161.031 171.501 1.00 20.66 433 ALA A CA 1
ATOM 3271 C C . ALA A 1 433 ? 181.379 159.840 170.928 1.00 21.13 433 ALA A C 1
ATOM 3272 O O . ALA A 1 433 ? 182.588 159.706 171.141 1.00 24.30 433 ALA A O 1
ATOM 3274 N N . LEU A 1 434 ? 180.689 158.975 170.181 1.00 24.90 434 LEU A N 1
ATOM 3275 C CA . LEU A 1 434 ? 181.343 157.803 169.607 1.00 18.94 434 LEU A CA 1
ATOM 3276 C C . LEU A 1 434 ? 182.447 158.204 168.637 1.00 18.37 434 LEU A C 1
ATOM 3277 O O . LEU A 1 434 ? 183.507 157.567 168.592 1.00 21.84 434 LEU A O 1
ATOM 3282 N N . ALA A 1 435 ? 182.217 159.257 167.849 1.00 13.36 435 ALA A N 1
ATOM 3283 C CA . ALA A 1 435 ? 183.248 159.734 166.933 1.00 19.56 435 ALA A CA 1
ATOM 3284 C C . ALA A 1 435 ? 184.466 160.250 167.690 1.00 24.38 435 ALA A C 1
ATOM 3285 O O . ALA A 1 435 ? 185.607 160.032 167.268 1.00 26.65 435 ALA A O 1
ATOM 3287 N N . MET A 1 436 ? 184.244 160.936 168.814 1.00 16.61 436 MET A N 1
ATOM 3288 C CA . MET A 1 436 ? 185.349 161.513 169.572 1.00 13.04 436 MET A CA 1
ATOM 3289 C C . MET A 1 436 ? 186.184 160.463 170.295 1.00 21.97 436 MET A C 1
ATOM 3290 O O . MET A 1 436 ? 187.335 160.744 170.644 1.00 31.36 436 MET A O 1
ATOM 3295 N N . MET A 1 437 ? 185.640 159.272 170.535 1.00 26.16 437 MET A N 1
ATOM 3296 C CA . MET A 1 437 ? 186.376 158.207 171.205 1.00 25.19 437 MET A CA 1
ATOM 3297 C C . MET A 1 437 ? 187.040 157.235 170.237 1.00 25.60 437 MET A C 1
ATOM 3298 O O . MET A 1 437 ? 187.646 156.257 170.686 1.00 39.23 437 MET A O 1
ATOM 3303 N N . THR A 1 438 ? 186.945 157.475 168.933 1.00 27.67 438 THR A N 1
ATOM 3304 C CA . THR A 1 438 ? 187.544 156.610 167.928 1.00 24.64 438 THR A CA 1
ATOM 3305 C C . THR A 1 438 ? 188.529 157.407 167.085 1.00 25.13 438 THR A C 1
ATOM 3306 O O . THR A 1 438 ? 188.314 158.594 166.818 1.00 28.23 438 THR A O 1
ATOM 3310 N N . ASP A 1 439 ? 189.615 156.748 166.675 1.00 32.05 439 ASP A N 1
ATOM 3311 C CA . ASP A 1 439 ? 190.603 157.407 165.828 1.00 25.30 439 ASP A CA 1
ATOM 3312 C C . ASP A 1 439 ? 190.016 157.764 164.469 1.00 24.99 439 ASP A C 1
ATOM 3313 O O . ASP A 1 439 ? 190.320 158.827 163.917 1.00 28.22 439 ASP A O 1
ATOM 3318 N N . ALA A 1 440 ? 189.178 156.885 163.913 1.00 27.69 440 ALA A N 1
ATOM 3319 C CA . ALA A 1 440 ? 188.588 157.146 162.603 1.00 30.78 440 ALA A CA 1
ATOM 3320 C C . ALA A 1 440 ? 187.728 158.403 162.622 1.00 30.64 440 ALA A C 1
ATOM 3321 O O . ALA A 1 440 ? 187.774 159.210 161.685 1.00 35.08 440 ALA A O 1
ATOM 3323 N N . GLY A 1 441 ? 186.930 158.584 163.675 1.00 25.56 441 GLY A N 1
ATOM 3324 C CA . GLY A 1 441 ? 186.125 159.790 163.780 1.00 18.39 441 GLY A CA 1
ATOM 3325 C C . GLY A 1 441 ? 186.960 161.042 163.970 1.00 24.20 441 GLY A C 1
ATOM 3326 O O . GLY A 1 441 ? 186.694 162.075 163.350 1.00 27.27 441 GLY A O 1
ATOM 3327 N N . ARG A 1 442 ? 187.981 160.968 164.827 1.00 30.88 442 ARG A N 1
ATOM 3328 C CA . ARG A 1 442 ? 188.790 162.147 165.123 1.00 21.16 442 ARG A CA 1
ATOM 3329 C C . ARG A 1 442 ? 189.671 162.536 163.941 1.00 22.87 442 ARG A C 1
ATOM 3330 O O . ARG A 1 442 ? 189.876 163.726 163.680 1.00 30.07 442 ARG A O 1
ATOM 3338 N N . SER A 1 443 ? 190.203 161.548 163.217 1.00 27.52 443 SER A N 1
ATOM 3339 C CA . SER A 1 443 ? 191.116 161.835 162.116 1.00 22.16 443 SER A CA 1
ATOM 3340 C C . SER A 1 443 ? 190.430 162.530 160.947 1.00 22.59 443 SER A C 1
ATOM 3341 O O . SER A 1 443 ? 191.117 163.107 160.098 1.00 27.93 443 SER A O 1
ATOM 3344 N N . ALA A 1 444 ? 189.098 162.489 160.880 1.00 17.41 444 ALA A N 1
ATOM 3345 C CA . ALA A 1 444 ? 188.377 163.129 159.788 1.00 21.00 444 ALA A CA 1
ATOM 3346 C C . ALA A 1 444 ? 188.365 164.648 159.893 1.00 23.66 444 ALA A C 1
ATOM 3347 O O . ALA A 1 444 ? 187.959 165.312 158.933 1.00 23.74 444 ALA A O 1
ATOM 3349 N N . MET A 1 445 ? 188.789 165.208 161.022 1.00 23.92 445 MET A N 1
ATOM 3350 C CA . MET A 1 445 ? 188.790 166.653 161.193 1.00 19.97 445 MET A CA 1
ATOM 3351 C C . MET A 1 445 ? 189.808 167.310 160.269 1.00 26.03 445 MET A C 1
ATOM 3352 O O . MET A 1 445 ? 190.860 166.744 159.960 1.00 31.82 445 MET A O 1
ATOM 3357 N N . LEU A 1 446 ? 189.482 168.521 159.823 1.00 23.19 446 LEU A N 1
ATOM 3358 C CA . LEU A 1 446 ? 190.392 169.333 159.026 1.00 22.04 446 LEU A CA 1
ATOM 3359 C C . LEU A 1 446 ? 191.016 170.470 159.822 1.00 14.29 446 LEU A C 1
ATOM 3360 O O . LEU A 1 446 ? 192.226 170.696 159.727 1.00 28.33 446 LEU A O 1
ATOM 3365 N N . ASN A 1 447 ? 190.217 171.188 160.610 1.00 8.06 447 ASN A N 1
ATOM 3366 C CA . ASN A 1 447 ? 190.695 172.304 161.409 1.00 16.46 447 ASN A CA 1
ATOM 3367 C C . ASN A 1 447 ? 191.041 171.847 162.822 1.00 15.48 447 ASN A C 1
ATOM 3368 O O . ASN A 1 447 ? 190.439 170.902 163.342 1.00 28.92 447 ASN A O 1
ATOM 3373 N N . PRO A 1 448 ? 192.018 172.491 163.463 1.00 25.86 448 PRO A N 1
ATOM 3374 C CA . PRO A 1 448 ? 192.380 172.105 164.832 1.00 21.51 448 PRO A CA 1
ATOM 3375 C C . PRO A 1 448 ? 191.607 172.883 165.886 1.00 23.59 448 PRO A C 1
ATOM 3376 O O . PRO A 1 448 ? 190.810 173.767 165.559 1.00 31.38 448 PRO A O 1
ATOM 3380 N N . GLY A 1 449 ? 191.837 172.556 167.155 1.00 25.96 449 GLY A N 1
ATOM 3381 C CA . GLY A 1 449 ? 191.246 173.281 168.254 1.00 22.99 449 GLY A CA 1
ATOM 3382 C C . GLY A 1 449 ? 189.765 173.010 168.417 1.00 24.51 449 GLY A C 1
ATOM 3383 O O . GLY A 1 449 ? 189.231 172.017 167.915 1.00 24.40 449 GLY A O 1
ATOM 3384 N N . PRO A 1 450 ? 189.071 173.901 169.131 1.00 28.10 450 PRO A N 1
ATOM 3385 C CA . PRO A 1 450 ? 187.626 173.703 169.344 1.00 19.99 450 PRO A CA 1
ATOM 3386 C C . PRO A 1 450 ? 186.825 173.630 168.056 1.00 19.15 450 PRO A C 1
ATOM 3387 O O . PRO A 1 450 ? 185.790 172.953 168.022 1.00 18.66 450 PRO A O 1
ATOM 3391 N N . HIS A 1 451 ? 187.264 174.314 166.996 1.00 12.82 451 HIS A N 1
ATOM 3392 C CA . HIS A 1 451 ? 186.551 174.235 165.725 1.00 12.46 451 HIS A CA 1
ATOM 3393 C C . HIS A 1 451 ? 186.599 172.830 165.141 1.00 17.99 451 HIS A C 1
ATOM 3394 O O . HIS A 1 451 ? 185.681 172.430 164.416 1.00 17.10 451 HIS A O 1
ATOM 3401 N N . GLY A 1 452 ? 187.655 172.071 165.439 1.00 17.17 452 GLY A N 1
ATOM 3402 C CA . GLY A 1 452 ? 187.708 170.691 164.986 1.00 8.79 452 GLY A CA 1
ATOM 3403 C C . GLY A 1 452 ? 186.593 169.846 165.570 1.00 10.90 452 GLY A C 1
ATOM 3404 O O . GLY A 1 452 ? 185.989 169.029 164.873 1.00 16.45 452 GLY A O 1
ATOM 3405 N N . PHE A 1 453 ? 186.305 170.034 166.861 1.00 15.38 453 PHE A N 1
ATOM 3406 C CA . PHE A 1 453 ? 185.166 169.360 167.472 1.00 14.11 453 PHE A CA 1
ATOM 3407 C C . PHE A 1 453 ? 183.849 169.837 166.874 1.00 11.82 453 PHE A C 1
ATOM 3408 O O . PHE A 1 453 ? 182.896 169.056 166.773 1.00 17.71 453 PHE A O 1
ATOM 3416 N N . SER A 1 454 ? 183.778 171.109 166.470 1.00 7.58 454 SER A N 1
ATOM 3417 C CA . SER A 1 454 ? 182.565 171.623 165.844 1.00 17.97 454 SER A CA 1
ATOM 3418 C C . SER A 1 454 ? 182.259 170.904 164.537 1.00 6.60 454 SER A C 1
ATOM 3419 O O . SER A 1 454 ? 181.086 170.730 164.187 1.00 25.30 454 SER A O 1
ATOM 3422 N N . GLU A 1 455 ? 183.292 170.485 163.801 1.00 8.91 455 GLU A N 1
ATOM 3423 C CA . GLU A 1 455 ? 183.069 169.733 162.570 1.00 13.87 455 GLU A CA 1
ATOM 3424 C C . GLU A 1 455 ? 182.375 168.406 162.853 1.00 15.10 455 GLU A C 1
ATOM 3425 O O . GLU A 1 455 ? 181.446 168.017 162.136 1.00 12.75 455 GLU A O 1
ATOM 3431 N N . VAL A 1 456 ? 182.817 167.697 163.894 1.00 8.03 456 VAL A N 1
ATOM 3432 C CA . VAL A 1 456 ? 182.195 166.426 164.251 1.00 15.27 456 VAL A CA 1
ATOM 3433 C C . VAL A 1 456 ? 180.781 166.649 164.773 1.00 10.81 456 VAL A C 1
ATOM 3434 O O . VAL A 1 456 ? 179.845 165.935 164.395 1.00 17.18 456 VAL A O 1
ATOM 3438 N N . LEU A 1 457 ? 180.603 167.645 165.644 1.00 12.38 457 LEU A N 1
ATOM 3439 C CA . LEU A 1 457 ? 179.285 167.917 166.208 1.00 10.40 457 LEU A CA 1
ATOM 3440 C C . LEU A 1 457 ? 178.294 168.334 165.128 1.00 14.54 457 LEU A C 1
ATOM 3441 O O . LEU A 1 457 ? 177.129 167.921 165.151 1.00 15.86 457 LEU A O 1
ATOM 3446 N N . TYR A 1 458 ? 178.738 169.159 164.176 1.00 7.52 458 TYR A N 1
ATOM 3447 C CA . TYR A 1 458 ? 177.858 169.590 163.094 1.00 13.58 458 TYR A CA 1
ATOM 3448 C C . TYR A 1 458 ? 177.423 168.412 162.230 1.00 13.79 458 TYR A C 1
ATOM 3449 O O . TYR A 1 458 ? 176.259 168.331 161.821 1.00 18.25 458 TYR A O 1
ATOM 3458 N N . ALA A 1 459 ? 178.347 167.495 161.934 1.00 7.96 459 ALA A N 1
ATOM 3459 C CA . ALA A 1 459 ? 178.027 166.368 161.062 1.00 7.11 459 ALA A CA 1
ATOM 3460 C C . ALA A 1 459 ? 176.960 165.472 161.679 1.00 10.63 459 ALA A C 1
ATOM 3461 O O . ALA A 1 459 ? 176.002 165.073 161.006 1.00 12.51 459 ALA A O 1
ATOM 3463 N N . VAL A 1 460 ? 177.108 165.145 162.964 1.00 16.86 460 VAL A N 1
ATOM 3464 C CA . VAL A 1 460 ? 176.146 164.262 163.618 1.00 10.37 460 VAL A CA 1
ATOM 3465 C C . VAL A 1 460 ? 174.810 164.970 163.809 1.00 8.78 460 VAL A C 1
ATOM 3466 O O . VAL A 1 460 ? 173.744 164.366 163.644 1.00 20.98 460 VAL A O 1
ATOM 3470 N N . SER A 1 461 ? 174.844 166.256 164.166 1.00 14.55 461 SER A N 1
ATOM 3471 C CA . SER A 1 461 ? 173.605 167.009 164.333 1.00 15.68 461 SER A CA 1
ATOM 3472 C C . SER A 1 461 ? 172.839 167.113 163.020 1.00 16.79 461 SER A C 1
ATOM 3473 O O . SER A 1 461 ? 171.610 166.985 162.997 1.00 8.22 461 SER A O 1
ATOM 3476 N N . SER A 1 462 ? 173.551 167.350 161.917 1.00 13.18 462 SER A N 1
ATOM 3477 C CA . SER A 1 462 ? 172.896 167.449 160.616 1.00 14.37 462 SER A CA 1
ATOM 3478 C C . SER A 1 462 ? 172.285 166.119 160.193 1.00 14.11 462 SER A C 1
ATOM 3479 O O . SER A 1 462 ? 171.158 166.082 159.685 1.00 5.65 462 SER A O 1
ATOM 3482 N N . ALA A 1 463 ? 173.014 165.017 160.389 1.00 8.21 463 ALA A N 1
ATOM 3483 C CA . ALA A 1 463 ? 172.520 163.715 159.950 1.00 14.44 463 ALA A CA 1
ATOM 3484 C C . ALA A 1 463 ? 171.331 163.256 160.785 1.00 11.40 463 ALA A C 1
ATOM 3485 O O . ALA A 1 463 ? 170.337 162.763 160.239 1.00 14.25 463 ALA A O 1
ATOM 3487 N N . ALA A 1 464 ? 171.412 163.408 162.109 1.00 6.15 464 ALA A N 1
ATOM 3488 C CA . ALA A 1 464 ? 170.326 162.956 162.972 1.00 12.37 464 ALA A CA 1
ATOM 3489 C C . ALA A 1 464 ? 169.055 163.764 162.750 1.00 13.36 464 ALA A C 1
ATOM 3490 O O . ALA A 1 464 ? 167.950 163.220 162.856 1.00 19.01 464 ALA A O 1
ATOM 3492 N N . ASN A 1 465 ? 169.187 165.051 162.441 1.00 10.75 465 ASN A N 1
ATOM 3493 C CA . ASN A 1 465 ? 168.044 165.916 162.188 1.00 7.12 465 ASN A CA 1
ATOM 3494 C C . ASN A 1 465 ? 167.618 165.922 160.727 1.00 10.92 465 ASN A C 1
ATOM 3495 O O . ASN A 1 465 ? 166.706 166.675 160.369 1.00 18.04 465 ASN A O 1
ATOM 3500 N N . ASN A 1 466 ? 168.258 165.109 159.885 1.00 7.90 466 ASN A N 1
ATOM 3501 C CA . ASN A 1 466 ? 167.927 165.013 158.463 1.00 13.25 466 ASN A CA 1
ATOM 3502 C C . ASN A 1 466 ? 168.046 166.367 157.765 1.00 10.37 466 ASN A C 1
ATOM 3503 O O . ASN A 1 466 ? 167.217 166.730 156.928 1.00 16.10 466 ASN A O 1
ATOM 3508 N N . ASN A 1 467 ? 169.090 167.121 158.110 1.00 14.88 467 ASN A N 1
ATOM 3509 C CA . ASN A 1 467 ? 169.345 168.411 157.476 1.00 10.38 467 ASN A CA 1
ATOM 3510 C C . ASN A 1 467 ? 170.176 168.249 156.205 1.00 0.50 467 ASN A C 1
ATOM 3511 O O . ASN A 1 467 ? 169.744 168.646 155.119 1.00 17.87 467 ASN A O 1
ATOM 3516 N N . GLY A 1 468 ? 171.365 167.663 156.326 1.00 8.22 468 GLY A N 1
ATOM 3517 C CA . GLY A 1 468 ? 172.215 167.375 155.194 1.00 19.77 468 GLY A CA 1
ATOM 3518 C C . GLY A 1 468 ? 173.355 168.350 154.979 1.00 1.55 468 GLY A C 1
ATOM 3519 O O . GLY A 1 468 ? 174.315 168.006 154.281 1.00 20.99 468 GLY A O 1
ATOM 3520 N N . SER A 1 469 ? 173.279 169.549 155.550 1.00 14.19 469 SER A N 1
ATOM 3521 C CA . SER A 1 469 ? 174.393 170.480 155.454 1.00 14.02 469 SER A CA 1
ATOM 3522 C C . SER A 1 469 ? 175.574 169.967 156.272 1.00 10.30 469 SER A C 1
ATOM 3523 O O . SER A 1 469 ? 175.426 169.136 157.170 1.00 21.03 469 SER A O 1
ATOM 3526 N N . ALA A 1 470 ? 176.764 170.464 155.949 1.00 3.22 470 ALA A N 1
ATOM 3527 C CA . ALA A 1 470 ? 177.961 169.934 156.578 1.00 21.86 470 ALA A CA 1
ATOM 3528 C C . ALA A 1 470 ? 179.004 171.024 156.756 1.00 18.70 470 ALA A C 1
ATOM 3529 O O . ALA A 1 470 ? 179.042 172.003 156.007 1.00 30.99 470 ALA A O 1
ATOM 3531 N N . PHE A 1 471 ? 179.846 170.839 157.769 1.00 32.79 471 PHE A N 1
ATOM 3532 C CA . PHE A 1 471 ? 181.154 171.483 157.815 1.00 14.27 471 PHE A CA 1
ATOM 3533 C C . PHE A 1 471 ? 182.043 170.672 156.884 1.00 13.85 471 PHE A C 1
ATOM 3534 O O . PHE A 1 471 ? 182.598 169.643 157.275 1.00 30.00 471 PHE A O 1
ATOM 3542 N N . ALA A 1 472 ? 182.175 171.133 155.639 1.00 17.96 472 ALA A N 1
ATOM 3543 C CA . ALA A 1 472 ? 182.694 170.295 154.564 1.00 20.10 472 ALA A CA 1
ATOM 3544 C C . ALA A 1 472 ? 184.159 169.919 154.744 1.00 12.90 472 ALA A C 1
ATOM 3545 O O . ALA A 1 472 ? 184.649 169.057 154.007 1.00 24.27 472 ALA A O 1
ATOM 3547 N N . GLY A 1 473 ? 184.866 170.540 155.690 1.00 14.53 473 GLY A N 1
ATOM 3548 C CA . GLY A 1 473 ? 186.238 170.142 155.954 1.00 13.86 473 GLY A CA 1
ATOM 3549 C C . GLY A 1 473 ? 186.363 168.714 156.447 1.00 13.33 473 GLY A C 1
ATOM 3550 O O . GLY A 1 473 ? 187.393 168.069 156.236 1.00 29.94 473 GLY A O 1
ATOM 3551 N N . LEU A 1 474 ? 185.329 168.203 157.111 1.00 10.46 474 LEU A N 1
ATOM 3552 C CA . LEU A 1 474 ? 185.351 166.829 157.594 1.00 21.67 474 LEU A CA 1
ATOM 3553 C C . LEU A 1 474 ? 185.344 165.846 156.429 1.00 23.68 474 LEU A C 1
ATOM 3554 O O . LEU A 1 474 ? 184.597 166.009 155.460 1.00 30.11 474 LEU A O 1
ATOM 3559 N N . SER A 1 475 ? 186.185 164.818 156.530 1.00 14.42 475 SER A N 1
ATOM 3560 C CA . SER A 1 475 ? 186.282 163.770 155.515 1.00 18.58 475 SER A CA 1
ATOM 3561 C C . SER A 1 475 ? 185.434 162.593 155.985 1.00 23.62 475 SER A C 1
ATOM 3562 O O . SER A 1 475 ? 185.893 161.731 156.735 1.00 27.00 475 SER A O 1
ATOM 3565 N N . ALA A 1 476 ? 184.182 162.558 155.532 1.00 15.71 476 ALA A N 1
ATOM 3566 C CA . ALA A 1 476 ? 183.222 161.553 155.965 1.00 19.31 476 ALA A CA 1
ATOM 3567 C C . ALA A 1 476 ? 183.134 160.358 155.026 1.00 14.14 476 ALA A C 1
ATOM 3568 O O . ALA A 1 476 ? 182.294 159.480 155.245 1.00 29.25 476 ALA A O 1
ATOM 3570 N N . ASN A 1 477 ? 183.971 160.298 153.992 1.00 23.13 477 ASN A N 1
ATOM 3571 C CA . ASN A 1 477 ? 183.946 159.184 153.043 1.00 18.72 477 ASN A CA 1
ATOM 3572 C C . ASN A 1 477 ? 184.791 158.017 153.559 1.00 19.99 477 ASN A C 1
ATOM 3573 O O . ASN A 1 477 ? 185.801 157.624 152.977 1.00 31.95 477 ASN A O 1
ATOM 3578 N N . SER A 1 478 ? 184.350 157.466 154.685 1.00 20.57 478 SER A N 1
ATOM 3579 C CA . SER A 1 478 ? 184.976 156.313 155.310 1.00 18.88 478 SER A CA 1
ATOM 3580 C C . SER A 1 478 ? 183.886 155.359 155.773 1.00 23.18 478 SER A C 1
ATOM 3581 O O . SER A 1 478 ? 182.759 155.790 156.047 1.00 24.07 478 SER A O 1
ATOM 3584 N N . PRO A 1 479 ? 184.186 154.060 155.858 1.00 24.93 479 PRO A N 1
ATOM 3585 C CA . PRO A 1 479 ? 183.161 153.107 156.319 1.00 17.05 479 PRO A CA 1
ATOM 3586 C C . PRO A 1 479 ? 182.622 153.418 157.704 1.00 15.08 479 PRO A C 1
ATOM 3587 O O . PRO A 1 479 ? 181.434 153.184 157.960 1.00 23.91 479 PRO A O 1
ATOM 3591 N N . PHE A 1 480 ? 183.455 153.937 158.609 1.00 19.01 480 PHE A N 1
ATOM 3592 C CA . PHE A 1 480 ? 182.967 154.299 159.936 1.00 15.31 480 PHE A CA 1
ATOM 3593 C C . PHE A 1 480 ? 181.986 155.463 159.862 1.00 14.38 480 PHE A C 1
ATOM 3594 O O . PHE A 1 480 ? 180.895 155.406 160.440 1.00 21.04 480 PHE A O 1
ATOM 3602 N N . TRP A 1 481 ? 182.360 156.531 159.154 1.00 14.75 481 TRP A N 1
ATOM 3603 C CA . TRP A 1 481 ? 181.498 157.706 159.079 1.00 14.44 481 TRP A CA 1
ATOM 3604 C C . TRP A 1 481 ? 180.261 157.435 158.232 1.00 17.95 481 TRP A C 1
ATOM 3605 O O . TRP A 1 481 ? 179.174 157.940 158.535 1.00 15.97 481 TRP A O 1
ATOM 3616 N N . ASN A 1 482 ? 180.406 156.649 157.163 1.00 14.11 482 ASN A N 1
ATOM 3617 C CA . ASN A 1 482 ? 179.252 156.316 156.334 1.00 12.64 482 ASN A CA 1
ATOM 3618 C C . ASN A 1 482 ? 178.220 155.517 157.120 1.00 21.16 482 ASN A C 1
ATOM 3619 O O . ASN A 1 482 ? 177.015 155.771 157.012 1.00 17.68 482 ASN A O 1
ATOM 3624 N N . CYS A 1 483 ? 178.673 154.550 157.920 1.00 23.37 483 CYS A N 1
ATOM 3625 C CA . CYS A 1 483 ? 177.741 153.724 158.681 1.00 20.49 483 CYS A CA 1
ATOM 3626 C C . CYS A 1 483 ? 177.149 154.488 159.859 1.00 19.16 483 CYS A C 1
ATOM 3627 O O . CYS A 1 483 ? 175.950 154.371 160.140 1.00 23.31 483 CYS A O 1
ATOM 3630 N N . LEU A 1 484 ? 177.972 155.270 160.563 1.00 13.91 484 LEU A N 1
ATOM 3631 C CA . LEU A 1 484 ? 177.482 155.998 161.729 1.00 17.96 484 LEU A CA 1
ATOM 3632 C C . LEU A 1 484 ? 176.434 157.033 161.339 1.00 21.96 484 LEU A C 1
ATOM 3633 O O . LEU A 1 484 ? 175.400 157.163 162.005 1.00 14.32 484 LEU A O 1
ATOM 3638 N N . LEU A 1 485 ? 176.679 157.777 160.258 1.00 15.13 485 LEU A N 1
ATOM 3639 C CA . LEU A 1 485 ? 175.715 158.784 159.832 1.00 15.15 485 LEU A CA 1
ATOM 3640 C C . LEU A 1 485 ? 174.474 158.151 159.216 1.00 13.56 485 LEU A C 1
ATOM 3641 O O . LEU A 1 485 ? 173.376 158.704 159.336 1.00 21.99 485 LEU A O 1
ATOM 3646 N N . ALA A 1 486 ? 174.626 156.998 158.557 1.00 18.04 486 ALA A N 1
ATOM 3647 C CA . ALA A 1 486 ? 173.463 156.296 158.021 1.00 14.61 486 ALA A CA 1
ATOM 3648 C C . ALA A 1 486 ? 172.530 155.849 159.138 1.00 14.23 486 ALA A C 1
ATOM 3649 O O . ALA A 1 486 ? 171.304 155.949 159.012 1.00 18.59 486 ALA A O 1
ATOM 3651 N N . PHE A 1 487 ? 173.095 155.349 160.239 1.00 11.13 487 PHE A N 1
ATOM 3652 C CA . PHE A 1 487 ? 172.278 154.982 161.391 1.00 15.78 487 PHE A CA 1
ATOM 3653 C C . PHE A 1 487 ? 171.567 156.199 161.969 1.00 16.32 487 PHE A C 1
ATOM 3654 O O . PHE A 1 487 ? 170.379 156.132 162.304 1.00 20.88 487 PHE A O 1
ATOM 3662 N N . CYS A 1 488 ? 172.279 157.321 162.091 1.00 7.02 488 CYS A N 1
ATOM 3663 C CA . CYS A 1 488 ? 171.668 158.532 162.630 1.00 12.45 488 CYS A CA 1
ATOM 3664 C C . CYS A 1 488 ? 170.569 159.057 161.714 1.00 16.64 488 CYS A C 1
ATOM 3665 O O . CYS A 1 488 ? 169.515 159.495 162.190 1.00 21.45 488 CYS A O 1
ATOM 3668 N N . MET A 1 489 ? 170.798 159.030 160.398 1.00 12.28 489 MET A N 1
ATOM 3669 C CA . MET A 1 489 ? 169.782 159.506 159.464 1.00 16.71 489 MET A CA 1
ATOM 3670 C C . MET A 1 489 ? 168.551 158.607 159.478 1.00 6.56 489 MET A C 1
ATOM 3671 O O . MET A 1 489 ? 167.417 159.099 159.458 1.00 8.49 489 MET A O 1
ATOM 3676 N N . PHE A 1 490 ? 168.753 157.288 159.511 1.00 11.91 490 PHE A N 1
ATOM 3677 C CA . PHE A 1 490 ? 167.628 156.359 159.476 1.00 13.04 490 PHE A CA 1
ATOM 3678 C C . PHE A 1 490 ? 166.807 156.434 160.758 1.00 19.78 490 PHE A C 1
ATOM 3679 O O . PHE A 1 490 ? 165.575 156.536 160.714 1.00 14.33 490 PHE A O 1
ATOM 3687 N N . VAL A 1 491 ? 167.473 156.382 161.913 1.00 13.16 491 VAL A N 1
ATOM 3688 C CA . VAL A 1 491 ? 166.757 156.428 163.184 1.00 14.35 491 VAL A CA 1
ATOM 3689 C C . VAL A 1 491 ? 166.172 157.815 163.420 1.00 12.60 491 VAL A C 1
ATOM 3690 O O . VAL A 1 491 ? 165.049 157.953 163.919 1.00 17.94 491 VAL A O 1
ATOM 3694 N N . GLY A 1 492 ? 166.914 158.863 163.060 1.00 18.49 492 GLY A N 1
ATOM 3695 C CA . GLY A 1 492 ? 166.432 160.218 163.262 1.00 8.38 492 GLY A CA 1
ATOM 3696 C C . GLY A 1 492 ? 165.210 160.567 162.439 1.00 16.38 492 GLY A C 1
ATOM 3697 O O . GLY A 1 492 ? 164.468 161.485 162.805 1.00 27.14 492 GLY A O 1
ATOM 3698 N N . ARG A 1 493 ? 164.979 159.857 161.336 1.00 18.66 493 ARG A N 1
ATOM 3699 C CA . ARG A 1 493 ? 163.832 160.126 160.475 1.00 7.30 493 ARG A CA 1
ATOM 3700 C C . ARG A 1 493 ? 162.632 159.260 160.851 1.00 15.51 493 ARG A C 1
ATOM 3701 O O . ARG A 1 493 ? 161.558 159.779 161.168 1.00 14.05 493 ARG A O 1
ATOM 3709 N N . PHE A 1 494 ? 162.803 157.938 160.817 1.00 13.72 494 PHE A N 1
ATOM 3710 C CA . PHE A 1 494 ? 161.694 157.028 161.075 1.00 14.36 494 PHE A CA 1
ATOM 3711 C C . PHE A 1 494 ? 161.446 156.801 162.559 1.00 19.33 494 PHE A C 1
ATOM 3712 O O . PHE A 1 494 ? 160.381 156.291 162.923 1.00 29.83 494 PHE A O 1
ATOM 3720 N N . GLY A 1 495 ? 162.393 157.170 163.422 1.00 17.83 495 GLY A N 1
ATOM 3721 C CA . GLY A 1 495 ? 162.168 157.083 164.851 1.00 13.05 495 GLY A CA 1
ATOM 3722 C C . GLY A 1 495 ? 161.303 158.183 165.420 1.00 16.53 495 GLY A C 1
ATOM 3723 O O . GLY A 1 495 ? 160.928 158.118 166.594 1.00 25.62 495 GLY A O 1
ATOM 3724 N N . VAL A 1 496 ? 160.987 159.193 164.612 1.00 16.08 496 VAL A N 1
ATOM 3725 C CA . VAL A 1 496 ? 160.093 160.272 165.010 1.00 17.55 496 VAL A CA 1
ATOM 3726 C C . VAL A 1 496 ? 158.756 160.068 164.310 1.00 12.93 496 VAL A C 1
ATOM 3727 O O . VAL A 1 496 ? 157.697 160.402 164.854 1.00 26.08 496 VAL A O 1
ATOM 3731 N N . ILE A 1 497 ? 158.798 159.507 163.100 1.00 20.80 497 ILE A N 1
ATOM 3732 C CA . ILE A 1 497 ? 157.574 159.294 162.332 1.00 13.79 497 ILE A CA 1
ATOM 3733 C C . ILE A 1 497 ? 156.662 158.295 163.034 1.00 9.25 497 ILE A C 1
ATOM 3734 O O . ILE A 1 497 ? 155.444 158.497 163.114 1.00 19.85 497 ILE A O 1
ATOM 3739 N N . ILE A 1 498 ? 157.233 157.207 163.558 1.00 13.81 498 ILE A N 1
ATOM 3740 C CA . ILE A 1 498 ? 156.414 156.184 164.214 1.00 19.78 498 ILE A CA 1
ATOM 3741 C C . ILE A 1 498 ? 155.674 156.728 165.433 1.00 16.04 498 ILE A C 1
ATOM 3742 O O . ILE A 1 498 ? 154.450 156.534 165.519 1.00 23.85 498 ILE A O 1
ATOM 3747 N N . PRO A 1 499 ? 156.324 157.394 166.398 1.00 20.02 499 PRO A N 1
ATOM 3748 C CA . PRO A 1 499 ? 155.550 157.957 167.519 1.00 20.93 499 PRO A CA 1
ATOM 3749 C C . PRO A 1 499 ? 154.562 159.033 167.101 1.00 10.10 499 PRO A C 1
ATOM 3750 O O . PRO A 1 499 ? 153.489 159.141 167.708 1.00 22.50 499 PRO A O 1
ATOM 3754 N N . VAL A 1 500 ? 154.889 159.835 166.085 1.00 6.43 500 VAL A N 1
ATOM 3755 C CA . VAL A 1 500 ? 153.961 160.863 165.622 1.00 17.64 500 VAL A CA 1
ATOM 3756 C C . VAL A 1 500 ? 152.708 160.225 165.036 1.00 19.86 500 VAL A C 1
ATOM 3757 O O . VAL A 1 500 ? 151.586 160.682 165.288 1.00 26.53 500 VAL A O 1
ATOM 3761 N N . MET A 1 501 ? 152.875 159.160 164.249 1.00 18.31 501 MET A N 1
ATOM 3762 C CA . MET A 1 501 ? 151.720 158.442 163.719 1.00 15.61 501 MET A CA 1
ATOM 3763 C C . MET A 1 501 ? 150.886 157.841 164.844 1.00 13.39 501 MET A C 1
ATOM 3764 O O . MET A 1 501 ? 149.651 157.840 164.779 1.00 19.87 501 MET A O 1
ATOM 3769 N N . ALA A 1 502 ? 151.545 157.322 165.883 1.00 14.52 502 ALA A N 1
ATOM 3770 C CA . ALA A 1 502 ? 150.820 156.823 167.046 1.00 20.04 502 ALA A CA 1
ATOM 3771 C C . ALA A 1 502 ? 150.090 157.945 167.774 1.00 12.97 502 ALA A C 1
ATOM 3772 O O . ALA A 1 502 ? 149.009 157.720 168.330 1.00 23.32 502 ALA A O 1
ATOM 3774 N N . ILE A 1 503 ? 150.666 159.150 167.790 1.00 17.24 503 ILE A N 1
ATOM 3775 C CA . ILE A 1 503 ? 149.978 160.299 168.373 1.00 17.99 503 ILE A CA 1
ATOM 3776 C C . ILE A 1 503 ? 148.713 160.615 167.586 1.00 14.94 503 ILE A C 1
ATOM 3777 O O . ILE A 1 503 ? 147.654 160.890 168.164 1.00 20.64 503 ILE A O 1
ATOM 3782 N N . ALA A 1 504 ? 148.801 160.577 166.254 1.00 13.99 504 ALA A N 1
ATOM 3783 C CA . ALA A 1 504 ? 147.628 160.828 165.423 1.00 17.68 504 ALA A CA 1
ATOM 3784 C C . ALA A 1 504 ? 146.557 159.767 165.643 1.00 17.70 504 ALA A C 1
ATOM 3785 O O . ALA A 1 504 ? 145.361 160.077 165.664 1.00 21.38 504 ALA A O 1
ATOM 3787 N N . GLY A 1 505 ? 146.967 158.507 165.801 1.00 18.11 505 GLY A N 1
ATOM 3788 C CA . GLY A 1 505 ? 145.999 157.448 166.034 1.00 14.39 505 GLY A CA 1
ATOM 3789 C C . GLY A 1 505 ? 145.258 157.606 167.348 1.00 20.57 505 GLY A C 1
ATOM 3790 O O . GLY A 1 505 ? 144.064 157.308 167.439 1.00 27.96 505 GLY A O 1
ATOM 3791 N N . SER A 1 506 ? 145.955 158.068 168.388 1.00 17.75 506 SER A N 1
ATOM 3792 C CA . SER A 1 506 ? 145.309 158.263 169.681 1.00 23.29 506 SER A CA 1
ATOM 3793 C C . SER A 1 506 ? 144.431 159.510 169.690 1.00 26.52 506 SER A C 1
ATOM 3794 O O . SER A 1 506 ? 143.374 159.522 170.330 1.00 33.19 506 SER A O 1
ATOM 3797 N N . LEU A 1 507 ? 144.849 160.564 168.987 1.00 17.11 507 LEU A N 1
ATOM 3798 C CA . LEU A 1 507 ? 144.092 161.810 168.984 1.00 24.02 507 LEU A CA 1
ATOM 3799 C C . LEU A 1 507 ? 142.851 161.739 168.102 1.00 26.40 507 LEU A C 1
ATOM 3800 O O . LEU A 1 507 ? 141.846 162.391 168.406 1.00 27.40 507 LEU A O 1
ATOM 3805 N N . VAL A 1 508 ? 142.898 160.968 167.013 1.00 15.51 508 VAL A N 1
ATOM 3806 C CA . VAL A 1 508 ? 141.774 160.935 166.081 1.00 21.64 508 VAL A CA 1
ATOM 3807 C C . VAL A 1 508 ? 140.544 160.303 166.724 1.00 25.12 508 VAL A C 1
ATOM 3808 O O . VAL A 1 508 ? 139.410 160.703 166.433 1.00 23.40 508 VAL A O 1
ATOM 3812 N N . SER A 1 509 ? 140.735 159.321 167.608 1.00 27.91 509 SER A N 1
ATOM 3813 C CA . SER A 1 509 ? 139.608 158.662 168.257 1.00 27.88 509 SER A CA 1
ATOM 3814 C C . SER A 1 509 ? 138.903 159.552 169.273 1.00 27.68 509 SER A C 1
ATOM 3815 O O . SER A 1 509 ? 137.787 159.222 169.686 1.00 33.08 509 SER A O 1
ATOM 3818 N N . LYS A 1 510 ? 139.519 160.657 169.682 1.00 31.05 510 LYS A N 1
ATOM 3819 C CA . LYS A 1 510 ? 138.920 161.538 170.670 1.00 27.96 510 LYS A CA 1
ATOM 3820 C C . LYS A 1 510 ? 137.953 162.518 170.009 1.00 32.16 510 LYS A C 1
ATOM 3821 O O . LYS A 1 510 ? 137.965 162.725 168.793 1.00 39.99 510 LYS A O 1
ATOM 3827 N N . LYS A 1 511 ? 137.108 163.124 170.837 1.00 37.83 511 LYS A N 1
ATOM 3828 C CA . LYS A 1 511 ? 136.133 164.111 170.397 1.00 37.08 511 LYS A CA 1
ATOM 3829 C C . LYS A 1 511 ? 136.528 165.479 170.936 1.00 36.07 511 LYS A C 1
ATOM 3830 O O . LYS A 1 511 ? 136.799 165.623 172.133 1.00 42.94 511 LYS A O 1
ATOM 3836 N N . SER A 1 512 ? 136.571 166.472 170.053 1.00 35.82 512 SER A N 1
ATOM 3837 C CA . SER A 1 512 ? 136.943 167.819 170.461 1.00 35.63 512 SER A CA 1
ATOM 3838 C C . SER A 1 512 ? 135.867 168.429 171.350 1.00 39.71 512 SER A C 1
ATOM 3839 O O . SER A 1 512 ? 134.668 168.276 171.101 1.00 47.85 512 SER A O 1
ATOM 3842 N N . GLN A 1 513 ? 136.304 169.126 172.394 1.00 45.74 513 GLN A N 1
ATOM 3843 C CA . GLN A 1 513 ? 135.407 169.805 173.317 1.00 45.93 513 GLN A CA 1
ATOM 3844 C C . GLN A 1 513 ? 135.326 171.284 172.965 1.00 45.71 513 GLN A C 1
ATOM 3845 O O . GLN A 1 513 ? 136.344 171.922 172.680 1.00 48.04 513 GLN A O 1
ATOM 3851 N N . ALA A 1 514 ? 134.109 171.820 172.980 1.00 50.67 514 ALA A N 1
ATOM 3852 C CA . ALA A 1 514 ? 133.906 173.226 172.662 1.00 51.82 514 ALA A CA 1
ATOM 3853 C C . ALA A 1 514 ? 134.572 174.113 173.706 1.00 52.53 514 ALA A C 1
ATOM 3854 O O . ALA A 1 514 ? 134.610 173.782 174.894 1.00 53.02 514 ALA A O 1
ATOM 3856 N N . ALA A 1 515 ? 135.104 175.245 173.253 1.00 51.67 515 ALA A N 1
ATOM 3857 C CA . ALA A 1 515 ? 135.799 176.159 174.149 1.00 53.05 515 ALA A CA 1
ATOM 3858 C C . ALA A 1 515 ? 134.814 176.814 175.109 1.00 50.80 515 ALA A C 1
ATOM 3859 O O . ALA A 1 515 ? 133.769 177.325 174.693 1.00 53.84 515 ALA A O 1
ATOM 3861 N N . SER A 1 516 ? 135.150 176.799 176.394 1.00 49.73 516 SER A N 1
ATOM 3862 C CA . SER A 1 516 ? 134.334 177.404 177.430 1.00 48.57 516 SER A CA 1
ATOM 3863 C C . SER A 1 516 ? 134.940 178.743 177.845 1.00 50.71 516 SER A C 1
ATOM 3864 O O . SER A 1 516 ? 135.896 179.235 177.237 1.00 49.87 516 SER A O 1
ATOM 3867 N N . SER A 1 517 ? 134.372 179.350 178.890 1.00 52.85 517 SER A N 1
ATOM 3868 C CA . SER A 1 517 ? 134.890 180.625 179.378 1.00 49.59 517 SER A CA 1
ATOM 3869 C C . SER A 1 517 ? 136.300 180.475 179.936 1.00 49.59 517 SER A C 1
ATOM 3870 O O . SER A 1 517 ? 137.150 181.350 179.733 1.00 52.41 517 SER A O 1
ATOM 3873 N N . GLY A 1 518 ? 136.567 179.378 180.641 1.00 44.21 518 GLY A N 1
ATOM 3874 C CA . GLY A 1 518 ? 137.866 179.136 181.232 1.00 42.59 518 GLY A CA 1
ATOM 3875 C C . GLY A 1 518 ? 138.898 178.508 180.326 1.00 43.75 518 GLY A C 1
ATOM 3876 O O . GLY A 1 518 ? 140.019 178.250 180.772 1.00 44.76 518 GLY A O 1
ATOM 3877 N N . THR A 1 519 ? 138.558 178.249 179.066 1.00 44.10 519 THR A N 1
ATOM 3878 C CA . THR A 1 519 ? 139.501 177.630 178.145 1.00 40.31 519 THR A CA 1
ATOM 3879 C C . THR A 1 519 ? 140.636 178.595 177.821 1.00 41.29 519 THR A C 1
ATOM 3880 O O . THR A 1 519 ? 140.400 179.764 177.501 1.00 45.11 519 THR A O 1
ATOM 3884 N N . LEU A 1 520 ? 141.867 178.104 177.905 1.00 33.09 520 LEU A N 1
ATOM 3885 C CA . LEU A 1 520 ? 143.028 178.932 177.607 1.00 33.61 520 LEU A CA 1
ATOM 3886 C C . LEU A 1 520 ? 143.213 179.041 176.099 1.00 36.89 520 LEU A C 1
ATOM 3887 O O . LEU A 1 520 ? 143.346 178.012 175.427 1.00 37.67 520 LEU A O 1
ATOM 3892 N N . PRO A 1 521 ? 143.220 180.245 175.531 1.00 34.88 521 PRO A N 1
ATOM 3893 C CA . PRO A 1 521 ? 143.462 180.372 174.089 1.00 35.36 521 PRO A CA 1
ATOM 3894 C C . PRO A 1 521 ? 144.881 179.961 173.730 1.00 35.63 521 PRO A C 1
ATOM 3895 O O . PRO A 1 521 ? 145.828 180.197 174.485 1.00 37.57 521 PRO A O 1
ATOM 3899 N N . THR A 1 522 ? 145.021 179.344 172.559 1.00 33.14 522 THR A N 1
ATOM 3900 C CA . THR A 1 522 ? 146.312 178.901 172.054 1.00 30.11 522 THR A CA 1
ATOM 3901 C C . THR A 1 522 ? 146.885 179.853 171.014 1.00 28.13 522 THR A C 1
ATOM 3902 O O . THR A 1 522 ? 147.829 179.490 170.306 1.00 34.92 522 THR A O 1
ATOM 3906 N N . HIS A 1 523 ? 146.328 181.055 170.902 1.00 32.11 523 HIS A N 1
ATOM 3907 C CA . HIS A 1 523 ? 146.799 182.066 169.970 1.00 29.01 523 HIS A CA 1
ATOM 3908 C C . HIS A 1 523 ? 147.028 183.368 170.721 1.00 30.61 523 HIS A C 1
ATOM 3909 O O . HIS A 1 523 ? 146.421 183.614 171.766 1.00 40.73 523 HIS A O 1
ATOM 3916 N N . GLY A 1 524 ? 147.912 184.199 170.180 1.00 26.86 524 GLY A N 1
ATOM 3917 C CA . GLY A 1 524 ? 148.214 185.476 170.780 1.00 28.28 524 GLY A CA 1
ATOM 3918 C C . GLY A 1 524 ? 149.653 185.574 171.239 1.00 27.34 524 GLY A C 1
ATOM 3919 O O . GLY A 1 524 ? 150.390 184.584 171.268 1.00 33.57 524 GLY A O 1
ATOM 3920 N N . PRO A 1 525 ? 150.082 186.786 171.603 1.00 29.86 525 PRO A N 1
ATOM 3921 C CA . PRO A 1 525 ? 151.486 186.968 172.016 1.00 33.97 525 PRO A CA 1
ATOM 3922 C C . PRO A 1 525 ? 151.882 186.140 173.228 1.00 32.11 525 PRO A C 1
ATOM 3923 O O . PRO A 1 525 ? 153.029 185.685 173.307 1.00 33.86 525 PRO A O 1
ATOM 3927 N N . LEU A 1 526 ? 150.967 185.935 174.180 1.00 29.79 526 LEU A N 1
ATOM 3928 C CA . LEU A 1 526 ? 151.317 185.190 175.386 1.00 30.77 526 LEU A CA 1
ATOM 3929 C C . LEU A 1 526 ? 151.645 183.735 175.070 1.00 29.13 526 LEU A C 1
ATOM 3930 O O . LEU A 1 526 ? 152.635 183.195 175.576 1.00 31.97 526 LEU A O 1
ATOM 3935 N N . PHE A 1 527 ? 150.828 183.083 174.239 1.00 31.95 527 PHE A N 1
ATOM 3936 C CA . PHE A 1 527 ? 151.111 181.698 173.881 1.00 26.16 527 PHE A CA 1
ATOM 3937 C C . PHE A 1 527 ? 152.294 181.593 172.929 1.00 24.13 527 PHE A C 1
ATOM 3938 O O . PHE A 1 527 ? 153.035 180.605 172.972 1.00 33.74 527 PHE A O 1
ATOM 3946 N N . VAL A 1 528 ? 152.480 182.589 172.059 1.00 22.01 528 VAL A N 1
ATOM 3947 C CA . VAL A 1 528 ? 153.641 182.594 171.173 1.00 24.21 528 VAL A CA 1
ATOM 3948 C C . VAL A 1 528 ? 154.926 182.664 171.988 1.00 25.88 528 VAL A C 1
ATOM 3949 O O . VAL A 1 528 ? 155.889 181.934 171.720 1.00 31.75 528 VAL A O 1
ATOM 3953 N N . GLY A 1 529 ? 154.958 183.533 172.999 1.00 26.87 529 GLY A N 1
ATOM 3954 C CA . GLY A 1 529 ? 156.126 183.607 173.861 1.00 24.77 529 GLY A CA 1
ATOM 3955 C C . GLY A 1 529 ? 156.350 182.333 174.653 1.00 25.97 529 GLY A C 1
ATOM 3956 O O . GLY A 1 529 ? 157.490 181.899 174.840 1.00 32.12 529 GLY A O 1
ATOM 3957 N N . LEU A 1 530 ? 155.267 181.721 175.138 1.00 27.62 530 LEU A N 1
ATOM 3958 C CA . LEU A 1 530 ? 155.392 180.458 175.859 1.00 22.00 530 LEU A CA 1
ATOM 3959 C C . LEU A 1 530 ? 155.910 179.351 174.950 1.00 23.27 530 LEU A C 1
ATOM 3960 O O . LEU A 1 530 ? 156.771 178.560 175.352 1.00 22.76 530 LEU A O 1
ATOM 3965 N N . LEU A 1 531 ? 155.392 179.275 173.722 1.00 22.55 531 LEU A N 1
ATOM 3966 C CA . LEU A 1 531 ? 155.881 178.278 172.775 1.00 16.40 531 LEU A CA 1
ATOM 3967 C C . LEU A 1 531 ? 157.336 178.536 172.405 1.00 23.23 531 LEU A C 1
ATOM 3968 O O . LEU A 1 531 ? 158.132 177.595 172.302 1.00 18.97 531 LEU A O 1
ATOM 3973 N N . ILE A 1 532 ? 157.699 179.804 172.197 1.00 24.87 532 ILE A N 1
ATOM 3974 C CA . ILE A 1 532 ? 159.089 180.145 171.910 1.00 20.64 532 ILE A CA 1
ATOM 3975 C C . ILE A 1 532 ? 159.977 179.797 173.097 1.00 29.25 532 ILE A C 1
ATOM 3976 O O . ILE A 1 532 ? 161.060 179.221 172.935 1.00 29.33 532 ILE A O 1
ATOM 3981 N N . GLY A 1 533 ? 159.531 180.136 174.309 1.00 26.06 533 GLY A N 1
ATOM 3982 C CA . GLY A 1 533 ? 160.311 179.811 175.491 1.00 22.12 533 GLY A CA 1
ATOM 3983 C C . GLY A 1 533 ? 160.482 178.318 175.688 1.00 21.07 533 GLY A C 1
ATOM 3984 O O . GLY A 1 533 ? 161.558 177.853 176.071 1.00 28.85 533 GLY A O 1
ATOM 3985 N N . THR A 1 534 ? 159.423 177.546 175.433 1.00 26.19 534 THR A N 1
ATOM 3986 C CA . THR A 1 534 ? 159.516 176.096 175.562 1.00 24.63 534 THR A CA 1
ATOM 3987 C C . THR A 1 534 ? 160.521 175.515 174.574 1.00 27.38 534 THR A C 1
ATOM 3988 O O . THR A 1 534 ? 161.308 174.628 174.926 1.00 25.72 534 THR A O 1
ATOM 3992 N N . VAL A 1 535 ? 160.509 176.002 173.332 1.00 27.36 535 VAL A N 1
ATOM 3993 C CA . VAL A 1 535 ? 161.432 175.491 172.323 1.00 24.18 535 VAL A CA 1
ATOM 3994 C C . VAL A 1 535 ? 162.865 175.893 172.653 1.00 29.54 535 VAL A C 1
ATOM 3995 O O . VAL A 1 535 ? 163.783 175.066 172.618 1.00 29.89 535 VAL A O 1
ATOM 3999 N N . LEU A 1 536 ? 163.077 177.169 172.985 1.00 26.97 536 LEU A N 1
ATOM 4000 C CA . LEU A 1 536 ? 164.434 177.662 173.208 1.00 26.33 536 LEU A CA 1
ATOM 4001 C C . LEU A 1 536 ? 165.045 177.067 174.471 1.00 28.54 536 LEU A C 1
ATOM 4002 O O . LEU A 1 536 ? 166.202 176.632 174.464 1.00 36.21 536 LEU A O 1
ATOM 4007 N N . LEU A 1 537 ? 164.285 177.044 175.569 1.00 32.05 537 LEU A N 1
ATOM 4008 C CA . LEU A 1 537 ? 164.838 176.571 176.834 1.00 30.63 537 LEU A CA 1
ATOM 4009 C C . LEU A 1 537 ? 165.206 175.094 176.765 1.00 33.82 537 LEU A C 1
ATOM 4010 O O . LEU A 1 537 ? 166.273 174.691 177.240 1.00 43.61 537 LEU A O 1
ATOM 4015 N N . VAL A 1 538 ? 164.338 174.271 176.174 1.00 32.07 538 VAL A N 1
ATOM 4016 C CA . VAL A 1 538 ? 164.641 172.850 176.038 1.00 35.49 538 VAL A CA 1
ATOM 4017 C C . VAL A 1 538 ? 165.838 172.647 175.117 1.00 38.13 538 VAL A C 1
ATOM 4018 O O . VAL A 1 538 ? 166.755 171.875 175.423 1.00 37.82 538 VAL A O 1
ATOM 4022 N N . GLY A 1 539 ? 165.853 173.345 173.980 1.00 30.59 539 GLY A N 1
ATOM 4023 C CA . GLY A 1 539 ? 166.947 173.181 173.037 1.00 26.63 539 GLY A CA 1
ATOM 4024 C C . GLY A 1 539 ? 168.274 173.682 173.572 1.00 31.14 539 GLY A C 1
ATOM 4025 O O . GLY A 1 539 ? 169.311 173.042 173.380 1.00 39.49 539 GLY A O 1
ATOM 4026 N N . ALA A 1 540 ? 168.265 174.835 174.244 1.00 23.64 540 ALA A N 1
ATOM 4027 C CA . ALA A 1 540 ? 169.509 175.395 174.763 1.00 31.99 540 ALA A CA 1
ATOM 4028 C C . ALA A 1 540 ? 170.090 174.522 175.869 1.00 26.64 540 ALA A C 1
ATOM 4029 O O . ALA A 1 540 ? 171.262 174.134 175.812 1.00 33.67 540 ALA A O 1
ATOM 4031 N N . LEU A 1 541 ? 169.273 174.173 176.867 1.00 24.74 541 LEU A N 1
ATOM 4032 C CA . LEU A 1 541 ? 169.784 173.457 178.033 1.00 30.48 541 LEU A CA 1
ATOM 4033 C C . LEU A 1 541 ? 170.387 172.110 177.656 1.00 28.39 541 LEU A C 1
ATOM 4034 O O . LEU A 1 541 ? 171.268 171.606 178.362 1.00 33.81 541 LEU A O 1
ATOM 4039 N N . THR A 1 542 ? 169.931 171.513 176.555 1.00 22.88 542 THR A N 1
ATOM 4040 C CA . THR A 1 542 ? 170.466 170.220 176.143 1.00 18.34 542 THR A CA 1
ATOM 4041 C C . THR A 1 542 ? 171.859 170.359 175.538 1.00 25.42 542 THR A C 1
ATOM 4042 O O . THR A 1 542 ? 172.729 169.511 175.770 1.00 25.60 542 THR A O 1
ATOM 4046 N N . PHE A 1 543 ? 172.098 171.426 174.775 1.00 16.35 543 PHE A N 1
ATOM 4047 C CA . PHE A 1 543 ? 173.295 171.532 173.949 1.00 10.84 543 PHE A CA 1
ATOM 4048 C C . PHE A 1 543 ? 174.258 172.629 174.393 1.00 17.55 543 PHE A C 1
ATOM 4049 O O . PHE A 1 543 ? 175.236 172.891 173.688 1.00 31.52 543 PHE A O 1
ATOM 4057 N N . ILE A 1 544 ? 174.014 173.279 175.535 1.00 21.16 544 ILE A N 1
ATOM 4058 C CA . ILE A 1 544 ? 174.982 174.253 176.047 1.00 23.67 544 ILE A CA 1
ATOM 4059 C C . ILE A 1 544 ? 176.347 173.626 176.314 1.00 22.39 544 ILE A C 1
ATOM 4060 O O . ILE A 1 544 ? 177.357 174.190 175.863 1.00 20.66 544 ILE A O 1
ATOM 4065 N N . PRO A 1 545 ? 176.463 172.494 177.026 1.00 22.92 545 PRO A N 1
ATOM 4066 C CA . PRO A 1 545 ? 177.807 171.928 177.248 1.00 26.76 545 PRO A CA 1
ATOM 4067 C C . PRO A 1 545 ? 178.542 171.577 175.966 1.00 21.38 545 PRO A C 1
ATOM 4068 O O . PRO A 1 545 ? 179.759 171.785 175.880 1.00 21.14 545 PRO A O 1
ATOM 4072 N N . ALA A 1 546 ? 177.837 171.052 174.962 1.00 24.89 546 ALA A N 1
ATOM 4073 C CA . ALA A 1 546 ? 178.492 170.708 173.705 1.00 21.50 546 ALA A CA 1
ATOM 4074 C C . ALA A 1 546 ? 178.925 171.957 172.947 1.00 16.73 546 ALA A C 1
ATOM 4075 O O . ALA A 1 546 ? 180.028 171.999 172.388 1.00 24.35 546 ALA A O 1
ATOM 4077 N N . LEU A 1 547 ? 178.073 172.984 172.918 1.00 18.24 547 LEU A N 1
ATOM 4078 C CA . LEU A 1 547 ? 178.426 174.216 172.222 1.00 19.82 547 LEU A CA 1
ATOM 4079 C C . LEU A 1 547 ? 179.519 174.982 172.955 1.00 15.03 547 LEU A C 1
ATOM 4080 O O . LEU A 1 547 ? 180.296 175.706 172.322 1.00 20.76 547 LEU A O 1
ATOM 4085 N N . ALA A 1 548 ? 179.595 174.838 174.281 1.00 16.87 548 ALA A N 1
ATOM 4086 C CA . ALA A 1 548 ? 180.636 175.520 175.045 1.00 17.40 548 ALA A CA 1
ATOM 4087 C C . ALA A 1 548 ? 182.023 175.035 174.645 1.00 19.20 548 ALA A C 1
ATOM 4088 O O . ALA A 1 548 ? 182.969 175.828 174.571 1.00 23.82 548 ALA A O 1
ATOM 4090 N N . LEU A 1 549 ? 182.165 173.737 174.385 1.00 18.99 549 LEU A N 1
ATOM 4091 C CA . LEU A 1 549 ? 183.445 173.165 173.987 1.00 22.23 549 LEU A CA 1
ATOM 4092 C C . LEU A 1 549 ? 183.731 173.324 172.499 1.00 21.52 549 LEU A C 1
ATOM 4093 O O . LEU A 1 549 ? 184.814 172.936 172.050 1.00 26.96 549 LEU A O 1
ATOM 4098 N N . GLY A 1 550 ? 182.799 173.881 171.731 1.00 20.75 550 GLY A N 1
ATOM 4099 C CA . GLY A 1 550 ? 182.988 174.060 170.312 1.00 15.76 550 GLY A CA 1
ATOM 4100 C C . GLY A 1 550 ? 183.076 175.518 169.912 1.00 16.37 550 GLY A C 1
ATOM 4101 O O . GLY A 1 550 ? 184.084 176.192 170.148 1.00 23.11 550 GLY A O 1
ATOM 4102 N N . PRO A 1 551 ? 182.016 176.029 169.281 1.00 18.41 551 PRO A N 1
ATOM 4103 C CA . PRO A 1 551 ? 182.046 177.424 168.806 1.00 19.34 551 PRO A CA 1
ATOM 4104 C C . PRO A 1 551 ? 182.233 178.451 169.911 1.00 15.25 551 PRO A C 1
ATOM 4105 O O . PRO A 1 551 ? 182.872 179.483 169.674 1.00 27.17 551 PRO A O 1
ATOM 4109 N N . VAL A 1 552 ? 181.687 178.210 171.105 1.00 17.62 552 VAL A N 1
ATOM 4110 C CA . VAL A 1 552 ? 181.849 179.166 172.198 1.00 22.37 552 VAL A CA 1
ATOM 4111 C C . VAL A 1 552 ? 183.312 179.265 172.611 1.00 17.60 552 VAL A C 1
ATOM 4112 O O . VAL A 1 552 ? 183.838 180.365 172.822 1.00 22.45 552 VAL A O 1
ATOM 4116 N N . ALA A 1 553 ? 183.992 178.123 172.734 1.00 23.00 553 ALA A N 1
ATOM 4117 C CA . ALA A 1 553 ? 185.416 178.142 173.054 1.00 23.64 553 ALA A CA 1
ATOM 4118 C C . ALA A 1 553 ? 186.221 178.796 171.938 1.00 24.01 553 ALA A C 1
ATOM 4119 O O . ALA A 1 553 ? 187.182 179.527 172.202 1.00 30.07 553 ALA A O 1
ATOM 4121 N N . GLU A 1 554 ? 185.846 178.536 170.683 1.00 19.17 554 GLU A N 1
ATOM 4122 C CA . GLU A 1 554 ? 186.531 179.166 169.559 1.00 28.36 554 GLU A CA 1
ATOM 4123 C C . GLU A 1 554 ? 186.327 180.676 169.561 1.00 20.13 554 GLU A C 1
ATOM 4124 O O . GLU A 1 554 ? 187.260 181.437 169.278 1.00 29.36 554 GLU A O 1
ATOM 4130 N N . TYR A 1 555 ? 185.108 181.128 169.869 1.00 17.38 555 TYR A N 1
ATOM 4131 C CA . TYR A 1 555 ? 184.826 182.561 169.876 1.00 23.78 555 TYR A CA 1
ATOM 4132 C C . TYR A 1 555 ? 185.605 183.281 170.969 1.00 28.76 555 TYR A C 1
ATOM 4133 O O . TYR A 1 555 ? 186.120 184.383 170.749 1.00 34.34 555 TYR A O 1
ATOM 4142 N N . LEU A 1 556 ? 185.701 182.678 172.154 1.00 26.90 556 LEU A N 1
ATOM 4143 C CA . LEU A 1 556 ? 186.354 183.323 173.285 1.00 24.55 556 LEU A CA 1
ATOM 4144 C C . LEU A 1 556 ? 187.872 183.210 173.245 1.00 23.31 556 LEU A C 1
ATOM 4145 O O . LEU A 1 556 ? 188.544 183.852 174.059 1.00 37.19 556 LEU A O 1
ATOM 4150 N N . SER A 1 557 ? 188.426 182.421 172.330 1.00 26.98 557 SER A N 1
ATOM 4151 C CA . SER A 1 557 ? 189.873 182.275 172.223 1.00 28.70 557 SER A CA 1
ATOM 4152 C C . SER A 1 557 ? 190.464 183.332 171.295 1.00 39.21 557 SER A C 1
ATOM 4153 O O . SER A 1 557 ? 190.403 184.527 171.582 1.00 40.25 557 SER A O 1
ATOM 4156 N N . SER B 2 2 ? 138.916 166.914 212.663 1.00 82.81 2 SER B N 1
ATOM 4157 C CA . SER B 2 2 ? 138.617 167.331 211.269 1.00 83.32 2 SER B CA 1
ATOM 4158 C C . SER B 2 2 ? 138.439 168.850 211.229 1.00 83.99 2 SER B C 1
ATOM 4159 O O . SER B 2 2 ? 137.632 169.353 212.036 1.00 83.17 2 SER B O 1
ATOM 4162 N N . ARG B 2 3 ? 139.217 169.551 210.400 1.00 81.98 3 ARG B N 1
ATOM 4163 C CA . ARG B 2 3 ? 139.102 171.033 210.232 1.00 81.30 3 ARG B CA 1
ATOM 4164 C C . ARG B 2 3 ? 139.869 171.816 211.310 1.00 81.34 3 ARG B C 1
ATOM 4165 O O . ARG B 2 3 ? 139.864 173.056 211.229 1.00 81.35 3 ARG B O 1
ATOM 4173 N N . LYS B 2 4 ? 140.519 171.149 212.266 1.00 86.58 4 LYS B N 1
ATOM 4174 C CA . LYS B 2 4 ? 141.374 171.886 213.239 1.00 87.94 4 LYS B CA 1
ATOM 4175 C C . LYS B 2 4 ? 142.828 171.714 212.792 1.00 87.92 4 LYS B C 1
ATOM 4176 O O . LYS B 2 4 ? 143.369 170.614 212.991 1.00 87.55 4 LYS B O 1
ATOM 4182 N N . GLN B 2 5 ? 143.448 172.761 212.243 1.00 86.28 5 GLN B N 1
ATOM 4183 C CA . GLN B 2 5 ? 144.816 172.606 211.676 1.00 86.47 5 GLN B CA 1
ATOM 4184 C C . GLN B 2 5 ? 145.841 172.509 212.808 1.00 86.46 5 GLN B C 1
ATOM 4185 O O . GLN B 2 5 ? 145.604 173.123 213.864 1.00 86.96 5 GLN B O 1
ATOM 4191 N N . LEU B 2 6 ? 146.940 171.779 212.590 1.00 83.91 6 LEU B N 1
ATOM 4192 C CA . LEU B 2 6 ? 147.913 171.607 213.665 1.00 85.17 6 LEU B CA 1
ATOM 4193 C C . LEU B 2 6 ? 149.018 172.659 213.607 1.00 84.61 6 LEU B C 1
ATOM 4194 O O . LEU B 2 6 ? 149.111 173.517 214.491 1.00 84.99 6 LEU B O 1
ATOM 4199 N N . ALA B 2 7 ? 149.842 172.617 212.563 1.00 77.49 7 ALA B N 1
ATOM 4200 C CA . ALA B 2 7 ? 150.968 173.529 212.391 1.00 77.49 7 ALA B CA 1
ATOM 4201 C C . ALA B 2 7 ? 151.605 173.231 211.040 1.00 78.00 7 ALA B C 1
ATOM 4202 O O . ALA B 2 7 ? 151.176 172.329 210.314 1.00 78.07 7 ALA B O 1
ATOM 4204 N N . LEU B 2 8 ? 152.692 173.934 210.727 1.00 73.55 8 LEU B N 1
ATOM 4205 C CA . LEU B 2 8 ? 153.372 173.548 209.461 1.00 72.81 8 LEU B CA 1
ATOM 4206 C C . LEU B 2 8 ? 154.617 172.780 209.876 1.00 71.95 8 LEU B C 1
ATOM 4207 O O . LEU B 2 8 ? 154.951 171.791 209.216 1.00 71.43 8 LEU B O 1
ATOM 4212 N N . PHE B 2 9 ? 155.226 173.211 210.971 1.00 72.00 9 PHE B N 1
ATOM 4213 C CA . PHE B 2 9 ? 156.415 172.510 211.490 1.00 71.84 9 PHE B CA 1
ATOM 4214 C C . PHE B 2 9 ? 156.248 172.243 212.990 1.00 73.05 9 PHE B C 1
ATOM 4215 O O . PHE B 2 9 ? 156.944 172.906 213.789 1.00 72.55 9 PHE B O 1
ATOM 4223 N N . GLU B 2 10 ? 155.368 171.315 213.367 1.00 69.68 10 GLU B N 1
ATOM 4224 C CA . GLU B 2 10 ? 155.242 170.911 214.791 1.00 68.61 10 GLU B CA 1
ATOM 4225 C C . GLU B 2 10 ? 156.572 170.283 215.216 1.00 70.65 10 GLU B C 1
ATOM 4226 O O . GLU B 2 10 ? 157.022 169.384 214.504 1.00 71.44 10 GLU B O 1
ATOM 4232 N N . PRO B 2 11 ? 157.203 170.622 216.359 1.00 68.43 11 PRO B N 1
ATOM 4233 C CA . PRO B 2 11 ? 158.460 169.964 216.758 1.00 64.76 11 PRO B CA 1
ATOM 4234 C C . PRO B 2 11 ? 158.340 168.464 216.952 1.00 65.69 11 PRO B C 1
ATOM 4235 O O . PRO B 2 11 ? 159.331 167.747 216.765 1.00 65.39 11 PRO B O 1
ATOM 4239 N N . THR B 2 12 ? 157.161 167.963 217.325 1.00 64.03 12 THR B N 1
ATOM 4240 C CA . THR B 2 12 ? 157.002 166.524 217.508 1.00 64.21 12 THR B CA 1
ATOM 4241 C C . THR B 2 12 ? 157.084 165.781 216.179 1.00 64.84 12 THR B C 1
ATOM 4242 O O . THR B 2 12 ? 157.602 164.660 216.121 1.00 66.46 12 THR B O 1
ATOM 4246 N N . LEU B 2 13 ? 156.580 166.386 215.102 1.00 59.84 13 LEU B N 1
ATOM 4247 C CA . LEU B 2 13 ? 156.558 165.713 213.809 1.00 60.49 13 LEU B CA 1
ATOM 4248 C C . LEU B 2 13 ? 157.773 166.030 212.946 1.00 58.56 13 LEU B C 1
ATOM 4249 O O . LEU B 2 13 ? 158.119 165.223 212.076 1.00 60.23 13 LEU B O 1
ATOM 4254 N N . VAL B 2 14 ? 158.421 167.179 213.152 1.00 55.76 14 VAL B N 1
ATOM 4255 C CA . VAL B 2 14 ? 159.628 167.491 212.390 1.00 55.06 14 VAL B CA 1
ATOM 4256 C C . VAL B 2 14 ? 160.745 166.516 212.740 1.00 53.70 14 VAL B C 1
ATOM 4257 O O . VAL B 2 14 ? 161.460 166.024 211.859 1.00 55.15 14 VAL B O 1
ATOM 4261 N N . VAL B 2 15 ? 160.910 166.217 214.031 1.00 54.29 15 VAL B N 1
ATOM 4262 C CA . VAL B 2 15 ? 161.935 165.262 214.438 1.00 56.57 15 VAL B CA 1
ATOM 4263 C C . VAL B 2 15 ? 161.575 163.859 213.963 1.00 55.76 15 VAL B C 1
ATOM 4264 O O . VAL B 2 15 ? 162.457 163.050 213.650 1.00 58.48 15 VAL B O 1
ATOM 4268 N N . GLN B 2 16 ? 160.278 163.547 213.899 1.00 48.66 16 GLN B N 1
ATOM 4269 C CA . GLN B 2 16 ? 159.860 162.246 213.388 1.00 50.92 16 GLN B CA 1
ATOM 4270 C C . GLN B 2 16 ? 159.982 162.186 211.871 1.00 50.17 16 GLN B C 1
ATOM 4271 O O . GLN B 2 16 ? 160.092 161.099 211.294 1.00 49.72 16 GLN B O 1
ATOM 4277 N N . ALA B 2 17 ? 159.970 163.345 211.208 1.00 48.43 17 ALA B N 1
ATOM 4278 C CA . ALA B 2 17 ? 160.135 163.364 209.759 1.00 46.49 17 ALA B CA 1
ATOM 4279 C C . ALA B 2 17 ? 161.594 163.173 209.368 1.00 46.39 17 ALA B C 1
ATOM 4280 O O . ALA B 2 17 ? 161.891 162.577 208.327 1.00 45.88 17 ALA B O 1
ATOM 4282 N N . LEU B 2 18 ? 162.520 163.671 210.192 1.00 48.13 18 LEU B N 1
ATOM 4283 C CA . LEU B 2 18 ? 163.938 163.466 209.915 1.00 47.73 18 LEU B CA 1
ATOM 4284 C C . LEU B 2 18 ? 164.330 162.009 210.120 1.00 48.17 18 LEU B C 1
ATOM 4285 O O . LEU B 2 18 ? 165.237 161.501 209.451 1.00 51.75 18 LEU B O 1
ATOM 4290 N N . LYS B 2 19 ? 163.657 161.319 211.044 1.00 45.84 19 LYS B N 1
ATOM 4291 C CA . LYS B 2 19 ? 163.933 159.902 211.249 1.00 45.15 19 LYS B CA 1
ATOM 4292 C C . LYS B 2 19 ? 163.411 159.070 210.086 1.00 45.31 19 LYS B C 1
ATOM 4293 O O . LYS B 2 19 ? 164.068 158.119 209.649 1.00 50.57 19 LYS B O 1
ATOM 4299 N N . GLU B 2 20 ? 162.231 159.418 209.566 1.00 43.50 20 GLU B N 1
ATOM 4300 C CA . GLU B 2 20 ? 161.694 158.701 208.414 1.00 44.74 20 GLU B CA 1
ATOM 4301 C C . GLU B 2 20 ? 162.472 159.017 207.144 1.00 43.90 20 GLU B C 1
ATOM 4302 O O . GLU B 2 20 ? 162.541 158.180 206.238 1.00 42.26 20 GLU B O 1
ATOM 4308 N N . ALA B 2 21 ? 163.061 160.212 207.058 1.00 41.92 21 ALA B N 1
ATOM 4309 C CA . ALA B 2 21 ? 163.855 160.558 205.885 1.00 39.33 21 ALA B CA 1
ATOM 4310 C C . ALA B 2 21 ? 165.134 159.733 205.825 1.00 42.82 21 ALA B C 1
ATOM 4311 O O . ALA B 2 21 ? 165.601 159.375 204.737 1.00 41.70 21 ALA B O 1
ATOM 4313 N N . VAL B 2 22 ? 165.716 159.425 206.986 1.00 43.20 22 VAL B N 1
ATOM 4314 C CA . VAL B 2 22 ? 166.912 158.588 207.022 1.00 40.25 22 VAL B CA 1
ATOM 4315 C C . VAL B 2 22 ? 166.589 157.177 206.548 1.00 41.84 22 VAL B C 1
ATOM 4316 O O . VAL B 2 22 ? 167.335 156.583 205.759 1.00 49.12 22 VAL B O 1
ATOM 4320 N N . LYS B 2 23 ? 165.465 156.620 207.008 1.00 36.76 23 LYS B N 1
ATOM 4321 C CA . LYS B 2 23 ? 165.078 155.278 206.589 1.00 41.86 23 LYS B CA 1
ATOM 4322 C C . LYS B 2 23 ? 164.571 155.241 205.154 1.00 41.76 23 LYS B C 1
ATOM 4323 O O . LYS B 2 23 ? 164.388 154.151 204.604 1.00 44.21 23 LYS B O 1
ATOM 4329 N N . LYS B 2 24 ? 164.343 156.401 204.537 1.00 39.63 24 LYS B N 1
ATOM 4330 C CA . LYS B 2 24 ? 163.980 156.451 203.128 1.00 41.22 24 LYS B CA 1
ATOM 4331 C C . LYS B 2 24 ? 165.194 156.426 202.212 1.00 40.14 24 LYS B C 1
ATOM 4332 O O . LYS B 2 24 ? 165.027 156.388 200.988 1.00 43.87 24 LYS B O 1
ATOM 4338 N N . LEU B 2 25 ? 166.406 156.444 202.772 1.00 38.79 25 LEU B N 1
ATOM 4339 C CA . LEU B 2 25 ? 167.625 156.353 201.978 1.00 37.60 25 LEU B CA 1
ATOM 4340 C C . LEU B 2 25 ? 167.847 154.963 201.400 1.00 42.87 25 LEU B C 1
ATOM 4341 O O . LEU B 2 25 ? 168.758 154.791 200.584 1.00 47.67 25 LEU B O 1
ATOM 4346 N N . ASN B 2 26 ? 167.054 153.978 201.810 1.00 44.88 26 ASN B N 1
ATOM 4347 C CA . ASN B 2 26 ? 167.214 152.628 201.297 1.00 42.11 26 ASN B CA 1
ATOM 4348 C C . ASN B 2 26 ? 166.955 152.607 199.792 1.00 45.95 26 ASN B C 1
ATOM 4349 O O . ASN B 2 26 ? 166.032 153.276 199.312 1.00 45.89 26 ASN B O 1
ATOM 4354 N N . PRO B 2 27 ? 167.755 151.867 199.019 1.00 47.32 27 PRO B N 1
ATOM 4355 C CA . PRO B 2 27 ? 167.545 151.834 197.561 1.00 44.57 27 PRO B CA 1
ATOM 4356 C C . PRO B 2 27 ? 166.172 151.336 197.144 1.00 43.35 27 PRO B C 1
ATOM 4357 O O . PRO B 2 27 ? 165.685 151.744 196.083 1.00 43.55 27 PRO B O 1
ATOM 4361 N N . GLN B 2 28 ? 165.537 150.463 197.930 1.00 45.99 28 GLN B N 1
ATOM 4362 C CA . GLN B 2 28 ? 164.194 150.008 197.582 1.00 47.46 28 GLN B CA 1
ATOM 4363 C C . GLN B 2 28 ? 163.201 151.164 197.589 1.00 49.59 28 GLN B C 1
ATOM 4364 O O . GLN B 2 28 ? 162.348 151.266 196.699 1.00 52.85 28 GLN B O 1
ATOM 4370 N N . ALA B 2 29 ? 163.292 152.043 198.589 1.00 46.48 29 ALA B N 1
ATOM 4371 C CA . ALA B 2 29 ? 162.407 153.202 198.638 1.00 45.05 29 ALA B CA 1
ATOM 4372 C C . ALA B 2 29 ? 162.696 154.173 197.499 1.00 44.88 29 ALA B C 1
ATOM 4373 O O . ALA B 2 29 ? 161.769 154.725 196.896 1.00 49.46 29 ALA B O 1
ATOM 4375 N N . GLN B 2 30 ? 163.976 154.394 197.189 1.00 36.82 30 GLN B N 1
ATOM 4376 C CA . GLN B 2 30 ? 164.353 155.347 196.152 1.00 38.43 30 GLN B CA 1
ATOM 4377 C C . GLN B 2 30 ? 164.147 154.808 194.743 1.00 34.59 30 GLN B C 1
ATOM 4378 O O . GLN B 2 30 ? 164.244 155.582 193.785 1.00 36.31 30 GLN B O 1
ATOM 4384 N N . TRP B 2 31 ? 163.864 153.512 194.594 1.00 39.95 31 TRP B N 1
ATOM 4385 C CA . TRP B 2 31 ? 163.717 152.930 193.264 1.00 39.75 31 TRP B CA 1
ATOM 4386 C C . TRP B 2 31 ? 162.475 153.451 192.550 1.00 39.61 31 TRP B C 1
ATOM 4387 O O . TRP B 2 31 ? 162.457 153.520 191.316 1.00 40.61 31 TRP B O 1
ATOM 4398 N N . ARG B 2 32 ? 161.439 153.827 193.299 1.00 38.30 32 ARG B N 1
ATOM 4399 C CA . ARG B 2 32 ? 160.181 154.251 192.698 1.00 38.08 32 ARG B CA 1
ATOM 4400 C C . ARG B 2 32 ? 160.185 155.709 192.259 1.00 35.81 32 ARG B C 1
ATOM 4401 O O . ARG B 2 32 ? 159.213 156.151 191.637 1.00 40.19 32 ARG B O 1
ATOM 4409 N N . ASN B 2 33 ? 161.243 156.463 192.560 1.00 32.95 33 ASN B N 1
ATOM 4410 C CA . ASN B 2 33 ? 161.381 157.857 192.140 1.00 31.63 33 ASN B CA 1
ATOM 4411 C C . ASN B 2 33 ? 162.616 157.951 191.255 1.00 32.08 33 ASN B C 1
ATOM 4412 O O . ASN B 2 33 ? 163.741 158.101 191.756 1.00 34.85 33 ASN B O 1
ATOM 4417 N N . PRO B 2 34 ? 162.455 157.859 189.932 1.00 21.81 34 PRO B N 1
ATOM 4418 C CA . PRO B 2 34 ? 163.633 157.849 189.048 1.00 27.24 34 PRO B CA 1
ATOM 4419 C C . PRO B 2 34 ? 164.465 159.116 189.114 1.00 26.42 34 PRO B C 1
ATOM 4420 O O . PRO B 2 34 ? 165.689 159.047 188.947 1.00 32.53 34 PRO B O 1
ATOM 4424 N N . VAL B 2 35 ? 163.844 160.273 189.349 1.00 30.91 35 VAL B N 1
ATOM 4425 C CA . VAL B 2 35 ? 164.605 161.517 189.428 1.00 25.40 35 VAL B CA 1
ATOM 4426 C C . VAL B 2 35 ? 165.497 161.518 190.663 1.00 21.61 35 VAL B C 1
ATOM 4427 O O . VAL B 2 35 ? 166.688 161.842 190.590 1.00 25.89 35 VAL B O 1
ATOM 4431 N N . MET B 2 36 ? 164.937 161.147 191.816 1.00 29.00 36 MET B N 1
ATOM 4432 C CA . MET B 2 36 ? 165.717 161.111 193.046 1.00 28.58 36 MET B CA 1
ATOM 4433 C C . MET B 2 36 ? 166.637 159.900 193.121 1.00 25.01 36 MET B C 1
ATOM 4434 O O . MET B 2 36 ? 167.613 159.929 193.879 1.00 28.19 36 MET B O 1
ATOM 4439 N N . PHE B 2 37 ? 166.350 158.841 192.360 1.00 25.05 37 PHE B N 1
ATOM 4440 C CA . PHE B 2 37 ? 167.254 157.697 192.316 1.00 21.36 37 PHE B CA 1
ATOM 4441 C C . PHE B 2 37 ? 168.577 158.054 191.651 1.00 22.84 37 PHE B C 1
ATOM 4442 O O . PHE B 2 37 ? 169.627 157.538 192.050 1.00 19.06 37 PHE B O 1
ATOM 4450 N N . ILE B 2 38 ? 168.545 158.920 190.636 1.00 20.10 38 ILE B N 1
ATOM 4451 C CA . ILE B 2 38 ? 169.779 159.358 189.989 1.00 23.18 38 ILE B CA 1
ATOM 4452 C C . ILE B 2 38 ? 170.657 160.112 190.979 1.00 21.50 38 ILE B C 1
ATOM 4453 O O . ILE B 2 38 ? 171.879 159.923 191.019 1.00 31.15 38 ILE B O 1
ATOM 4458 N N . VAL B 2 39 ? 170.049 160.979 191.792 1.00 19.31 39 VAL B N 1
ATOM 4459 C CA . VAL B 2 39 ? 170.800 161.686 192.826 1.00 21.50 39 VAL B CA 1
ATOM 4460 C C . VAL B 2 39 ? 171.342 160.704 193.855 1.00 19.84 39 VAL B C 1
ATOM 4461 O O . VAL B 2 39 ? 172.468 160.851 194.344 1.00 28.72 39 VAL B O 1
ATOM 4465 N N . TRP B 2 40 ? 170.543 159.694 194.210 1.00 23.86 40 TRP B N 1
ATOM 4466 C CA . TRP B 2 40 ? 171.012 158.666 195.134 1.00 20.25 40 TRP B CA 1
ATOM 4467 C C . TRP B 2 40 ? 172.195 157.902 194.554 1.00 24.74 40 TRP B C 1
ATOM 4468 O O . TRP B 2 40 ? 173.170 157.622 195.261 1.00 27.69 40 TRP B O 1
ATOM 4479 N N . ILE B 2 41 ? 172.125 157.551 193.268 1.00 21.42 41 ILE B N 1
ATOM 4480 C CA . ILE B 2 41 ? 173.235 156.859 192.622 1.00 26.85 41 ILE B CA 1
ATOM 4481 C C . ILE B 2 41 ? 174.458 157.763 192.546 1.00 24.37 41 ILE B C 1
ATOM 4482 O O . ILE B 2 41 ? 175.586 157.329 192.809 1.00 26.82 41 ILE B O 1
ATOM 4487 N N . GLY B 2 42 ? 174.256 159.035 192.194 1.00 27.23 42 GLY B N 1
ATOM 4488 C CA . GLY B 2 42 ? 175.377 159.957 192.112 1.00 19.92 42 GLY B CA 1
ATOM 4489 C C . GLY B 2 42 ? 176.039 160.197 193.455 1.00 25.16 42 GLY B C 1
ATOM 4490 O O . GLY B 2 42 ? 177.256 160.387 193.532 1.00 29.15 42 GLY B O 1
ATOM 4491 N N . SER B 2 43 ? 175.248 160.200 194.531 1.00 23.05 43 SER B N 1
ATOM 4492 C CA . SER B 2 43 ? 175.817 160.367 195.864 1.00 22.57 43 SER B CA 1
ATOM 4493 C C . SER B 2 43 ? 176.704 159.185 196.237 1.00 23.10 43 SER B C 1
ATOM 4494 O O . SER B 2 43 ? 177.771 159.364 196.835 1.00 28.43 43 SER B O 1
ATOM 4497 N N . LEU B 2 44 ? 176.275 157.968 195.896 1.00 26.04 44 LEU B N 1
ATOM 4498 C CA . LEU B 2 44 ? 177.094 156.791 196.170 1.00 21.87 44 LEU B CA 1
ATOM 4499 C C . LEU B 2 44 ? 178.356 156.783 195.316 1.00 26.35 44 LEU B C 1
ATOM 4500 O O . LEU B 2 44 ? 179.427 156.385 195.787 1.00 33.02 44 LEU B O 1
ATOM 4505 N N . LEU B 2 45 ? 178.246 157.212 194.056 1.00 24.72 45 LEU B N 1
ATOM 4506 C CA . LEU B 2 45 ? 179.411 157.236 193.178 1.00 25.99 45 LEU B CA 1
ATOM 4507 C C . LEU B 2 45 ? 180.455 158.231 193.669 1.00 24.46 45 LEU B C 1
ATOM 4508 O O . LEU B 2 45 ? 181.656 157.940 193.654 1.00 33.58 45 LEU B O 1
ATOM 4513 N N . THR B 2 46 ? 180.017 159.413 194.109 1.00 25.81 46 THR B N 1
ATOM 4514 C CA . THR B 2 46 ? 180.960 160.401 194.622 1.00 28.27 46 THR B CA 1
ATOM 4515 C C . THR B 2 46 ? 181.536 159.979 195.967 1.00 28.03 46 THR B C 1
ATOM 4516 O O . THR B 2 46 ? 182.698 160.282 196.263 1.00 34.79 46 THR B O 1
ATOM 4520 N N . THR B 2 47 ? 180.743 159.295 196.795 1.00 30.52 47 THR B N 1
ATOM 4521 C CA . THR B 2 47 ? 181.257 158.786 198.063 1.00 31.80 47 THR B CA 1
ATOM 4522 C C . THR B 2 47 ? 182.351 157.751 197.836 1.00 33.24 47 THR B C 1
ATOM 4523 O O . THR B 2 47 ? 183.397 157.785 198.496 1.00 37.90 47 THR B O 1
ATOM 4527 N N . CYS B 2 48 ? 182.130 156.824 196.900 1.00 34.17 48 CYS B N 1
ATOM 4528 C CA . CYS B 2 48 ? 183.149 155.827 196.586 1.00 34.10 48 CYS B CA 1
ATOM 4529 C C . CYS B 2 48 ? 184.387 156.476 195.978 1.00 35.29 48 CYS B C 1
ATOM 4530 O O . CYS B 2 48 ? 185.516 156.070 196.275 1.00 37.94 48 CYS B O 1
ATOM 4533 N N . ILE B 2 49 ? 184.192 157.477 195.118 1.00 33.24 49 ILE B N 1
ATOM 4534 C CA . ILE B 2 49 ? 185.322 158.176 194.512 1.00 31.00 49 ILE B CA 1
ATOM 4535 C C . ILE B 2 49 ? 186.138 158.897 195.579 1.00 31.65 49 ILE B C 1
ATOM 4536 O O . ILE B 2 49 ? 187.375 158.863 195.565 1.00 38.19 49 ILE B O 1
ATOM 4541 N N . SER B 2 50 ? 185.460 159.554 196.523 1.00 32.79 50 SER B N 1
ATOM 4542 C CA . SER B 2 50 ? 186.168 160.246 197.596 1.00 30.97 50 SER B CA 1
ATOM 4543 C C . SER B 2 50 ? 186.931 159.265 198.477 1.00 37.78 50 SER B C 1
ATOM 4544 O O . SER B 2 50 ? 188.011 159.587 198.986 1.00 40.60 50 SER B O 1
ATOM 4547 N N . ILE B 2 51 ? 186.381 158.065 198.673 1.00 37.79 51 ILE B N 1
ATOM 4548 C CA . ILE B 2 51 ? 187.075 157.048 199.458 1.00 36.97 51 ILE B CA 1
ATOM 4549 C C . ILE B 2 51 ? 188.347 156.606 198.744 1.00 39.74 51 ILE B C 1
ATOM 4550 O O . ILE B 2 51 ? 189.390 156.391 199.374 1.00 45.29 51 ILE B O 1
ATOM 4555 N N . ALA B 2 52 ? 188.286 156.480 197.416 1.00 40.01 52 ALA B N 1
ATOM 4556 C CA . ALA B 2 52 ? 189.461 156.066 196.657 1.00 38.67 52 ALA B CA 1
ATOM 4557 C C . ALA B 2 52 ? 190.549 157.132 196.694 1.00 45.37 52 ALA B C 1
ATOM 4558 O O . ALA B 2 52 ? 191.741 156.810 196.763 1.00 47.32 52 ALA B O 1
ATOM 4560 N N . MET B 2 53 ? 190.161 158.409 196.647 1.00 40.67 53 MET B N 1
ATOM 4561 C CA . MET B 2 53 ? 191.149 159.480 196.735 1.00 39.25 53 MET B CA 1
ATOM 4562 C C . MET B 2 53 ? 191.768 159.550 198.125 1.00 43.25 53 MET B C 1
ATOM 4563 O O . MET B 2 53 ? 192.968 159.813 198.263 1.00 46.66 53 MET B O 1
ATOM 4568 N N . ALA B 2 54 ? 190.963 159.326 199.167 1.00 44.93 54 ALA B N 1
ATOM 4569 C CA . ALA B 2 54 ? 191.489 159.351 200.528 1.00 43.79 54 ALA B CA 1
ATOM 4570 C C . ALA B 2 54 ? 192.498 158.232 200.751 1.00 47.00 54 ALA B C 1
ATOM 4571 O O . ALA B 2 54 ? 193.534 158.439 201.393 1.00 49.21 54 ALA B O 1
ATOM 4573 N N . SER B 2 55 ? 192.213 157.040 200.227 1.00 50.89 55 SER B N 1
ATOM 4574 C CA . SER B 2 55 ? 193.123 155.910 200.351 1.00 48.05 55 SER B CA 1
ATOM 4575 C C . SER B 2 55 ? 194.323 156.007 199.418 1.00 49.49 55 SER B C 1
ATOM 4576 O O . SER B 2 55 ? 195.249 155.198 199.543 1.00 53.94 55 SER B O 1
ATOM 4579 N N . GLY B 2 56 ? 194.332 156.966 198.495 1.00 51.92 56 GLY B N 1
ATOM 4580 C CA . GLY B 2 56 ? 195.423 157.120 197.558 1.00 49.99 56 GLY B CA 1
ATOM 4581 C C . GLY B 2 56 ? 195.338 156.254 196.321 1.00 52.49 56 GLY B C 1
ATOM 4582 O O . GLY B 2 56 ? 196.262 156.291 195.497 1.00 54.34 56 GLY B O 1
ATOM 4583 N N . ALA B 2 57 ? 194.265 155.477 196.161 1.00 51.69 57 ALA B N 1
ATOM 4584 C CA . ALA B 2 57 ? 194.139 154.626 194.983 1.00 52.18 57 ALA B CA 1
ATOM 4585 C C . ALA B 2 57 ? 193.876 155.439 193.722 1.00 51.03 57 ALA B C 1
ATOM 4586 O O . ALA B 2 57 ? 194.194 154.985 192.617 1.00 51.91 57 ALA B O 1
ATOM 4588 N N . MET B 2 58 ? 193.301 156.634 193.862 1.00 53.03 58 MET B N 1
ATOM 4589 C CA . MET B 2 58 ? 192.983 157.483 192.724 1.00 49.25 58 MET B CA 1
ATOM 4590 C C . MET B 2 58 ? 193.425 158.910 193.024 1.00 50.82 58 MET B C 1
ATOM 4591 O O . MET B 2 58 ? 193.091 159.451 194.093 1.00 53.96 58 MET B O 1
ATOM 4596 N N . PRO B 2 59 ? 194.180 159.546 192.132 1.00 52.38 59 PRO B N 1
ATOM 4597 C CA . PRO B 2 59 ? 194.581 160.938 192.359 1.00 52.80 59 PRO B CA 1
ATOM 4598 C C . PRO B 2 59 ? 193.384 161.876 192.353 1.00 52.22 59 PRO B C 1
ATOM 4599 O O . PRO B 2 59 ? 192.370 161.640 191.693 1.00 52.78 59 PRO B O 1
ATOM 4603 N N . GLY B 2 60 ? 193.519 162.961 193.107 1.00 45.44 60 GLY B N 1
ATOM 4604 C CA . GLY B 2 60 ? 192.512 163.996 193.178 1.00 44.05 60 GLY B CA 1
ATOM 4605 C C . GLY B 2 60 ? 192.404 164.578 194.570 1.00 43.33 60 GLY B C 1
ATOM 4606 O O . GLY B 2 60 ? 193.171 164.257 195.475 1.00 45.31 60 GLY B O 1
ATOM 4607 N N . ASN B 2 61 ? 191.416 165.455 194.731 1.00 41.63 61 ASN B N 1
ATOM 4608 C CA . ASN B 2 61 ? 191.151 166.109 196.008 1.00 40.52 61 ASN B CA 1
ATOM 4609 C C . ASN B 2 61 ? 190.022 165.362 196.709 1.00 41.36 61 ASN B C 1
ATOM 4610 O O . ASN B 2 61 ? 188.859 165.457 196.303 1.00 44.42 61 ASN B O 1
ATOM 4615 N N . ALA B 2 62 ? 190.367 164.617 197.761 1.00 37.23 62 ALA B N 1
ATOM 4616 C CA . ALA B 2 62 ? 189.362 163.843 198.483 1.00 36.67 62 ALA B CA 1
ATOM 4617 C C . ALA B 2 62 ? 188.375 164.750 199.208 1.00 39.08 62 ALA B C 1
ATOM 4618 O O . ALA B 2 62 ? 187.182 164.435 199.290 1.00 41.46 62 ALA B O 1
ATOM 4620 N N . LEU B 2 63 ? 188.854 165.874 199.747 1.00 36.20 63 LEU B N 1
ATOM 4621 C CA . LEU B 2 63 ? 187.974 166.774 200.487 1.00 36.37 63 LEU B CA 1
ATOM 4622 C C . LEU B 2 63 ? 186.903 167.374 199.585 1.00 38.33 63 LEU B C 1
ATOM 4623 O O . LEU B 2 63 ? 185.738 167.488 199.985 1.00 37.93 63 LEU B O 1
ATOM 4628 N N . PHE B 2 64 ? 187.276 167.769 198.365 1.00 33.43 64 PHE B N 1
ATOM 4629 C CA . PHE B 2 64 ? 186.296 168.335 197.444 1.00 26.81 64 PHE B CA 1
ATOM 4630 C C . PHE B 2 64 ? 185.241 167.306 197.059 1.00 27.52 64 PHE B C 1
ATOM 4631 O O . PHE B 2 64 ? 184.048 167.625 196.992 1.00 30.11 64 PHE B O 1
ATOM 4639 N N . SER B 2 65 ? 185.661 166.065 196.802 1.00 31.89 65 SER B N 1
ATOM 4640 C CA . SER B 2 65 ? 184.703 165.017 196.469 1.00 27.29 65 SER B CA 1
ATOM 4641 C C . SER B 2 65 ? 183.811 164.688 197.660 1.00 29.32 65 SER B C 1
ATOM 4642 O O . SER B 2 65 ? 182.622 164.391 197.491 1.00 30.72 65 SER B O 1
ATOM 4645 N N . ALA B 2 66 ? 184.365 164.737 198.873 1.00 28.55 66 ALA B N 1
ATOM 4646 C CA . ALA B 2 66 ? 183.562 164.463 200.060 1.00 23.62 66 ALA B CA 1
ATOM 4647 C C . ALA B 2 66 ? 182.607 165.611 200.355 1.00 27.64 66 ALA B C 1
ATOM 4648 O O . ALA B 2 66 ? 181.560 165.413 200.982 1.00 30.89 66 ALA B O 1
ATOM 4650 N N . ALA B 2 67 ? 182.944 166.820 199.901 1.00 23.67 67 ALA B N 1
ATOM 4651 C CA . ALA B 2 67 ? 182.044 167.951 200.094 1.00 24.70 67 ALA B CA 1
ATOM 4652 C C . ALA B 2 67 ? 180.882 167.896 199.113 1.00 28.67 67 ALA B C 1
ATOM 4653 O O . ALA B 2 67 ? 179.743 168.223 199.467 1.00 25.99 67 ALA B O 1
ATOM 4655 N N . ILE B 2 68 ? 181.149 167.479 197.874 1.00 26.11 68 ILE B N 1
ATOM 4656 C CA . ILE B 2 68 ? 180.077 167.323 196.896 1.00 23.39 68 ILE B CA 1
ATOM 4657 C C . ILE B 2 68 ? 179.194 166.137 197.258 1.00 22.55 68 ILE B C 1
ATOM 4658 O O . ILE B 2 68 ? 177.962 166.218 197.188 1.00 24.00 68 ILE B O 1
ATOM 4663 N N . SER B 2 69 ? 179.808 165.018 197.655 1.00 26.72 69 SER B N 1
ATOM 4664 C CA . SER B 2 69 ? 179.038 163.833 198.017 1.00 24.78 69 SER B CA 1
ATOM 4665 C C . SER B 2 69 ? 178.170 164.088 199.242 1.00 25.14 69 SER B C 1
ATOM 4666 O O . SER B 2 69 ? 177.019 163.640 199.300 1.00 32.63 69 SER B O 1
ATOM 4669 N N . GLY B 2 70 ? 178.707 164.802 200.234 1.00 22.89 70 GLY B N 1
ATOM 4670 C CA . GLY B 2 70 ? 177.934 165.081 201.433 1.00 19.12 70 GLY B CA 1
ATOM 4671 C C . GLY B 2 70 ? 176.684 165.892 201.152 1.00 23.10 70 GLY B C 1
ATOM 4672 O O . GLY B 2 70 ? 175.613 165.607 201.693 1.00 22.40 70 GLY B O 1
ATOM 4673 N N . TRP B 2 71 ? 176.800 166.912 200.299 1.00 24.88 71 TRP B N 1
ATOM 4674 C CA . TRP B 2 71 ? 175.633 167.717 199.956 1.00 20.63 71 TRP B CA 1
ATOM 4675 C C . TRP B 2 71 ? 174.694 166.972 199.017 1.00 23.23 71 TRP B C 1
ATOM 4676 O O . TRP B 2 71 ? 173.490 167.249 199.001 1.00 25.10 71 TRP B O 1
ATOM 4687 N N . LEU B 2 72 ? 175.223 166.036 198.224 1.00 21.93 72 LEU B N 1
ATOM 4688 C CA . LEU B 2 72 ? 174.358 165.179 197.420 1.00 23.38 72 LEU B CA 1
ATOM 4689 C C . LEU B 2 72 ? 173.492 164.291 198.306 1.00 23.59 72 LEU B C 1
ATOM 4690 O O . LEU B 2 72 ? 172.303 164.097 198.027 1.00 33.61 72 LEU B O 1
ATOM 4695 N N . TRP B 2 73 ? 174.073 163.741 199.376 1.00 22.04 73 TRP B N 1
ATOM 4696 C CA . TRP B 2 73 ? 173.283 162.988 200.345 1.00 24.08 73 TRP B CA 1
ATOM 4697 C C . TRP B 2 73 ? 172.291 163.886 201.071 1.00 23.33 73 TRP B C 1
ATOM 4698 O O . TRP B 2 73 ? 171.228 163.422 201.496 1.00 32.29 73 TRP B O 1
ATOM 4709 N N . ILE B 2 74 ? 172.628 165.165 201.242 1.00 28.15 74 ILE B N 1
ATOM 4710 C CA . ILE B 2 74 ? 171.688 166.105 201.843 1.00 24.01 74 ILE B CA 1
ATOM 4711 C C . ILE B 2 74 ? 170.502 166.335 200.913 1.00 22.57 74 ILE B C 1
ATOM 4712 O O . ILE B 2 74 ? 169.358 166.470 201.364 1.00 25.32 74 ILE B O 1
ATOM 4717 N N . THR B 2 75 ? 170.753 166.370 199.602 1.00 17.97 75 THR B N 1
ATOM 4718 C CA . THR B 2 75 ? 169.678 166.594 198.639 1.00 24.00 75 THR B CA 1
ATOM 4719 C C . THR B 2 75 ? 168.650 165.468 198.682 1.00 22.52 75 THR B C 1
ATOM 4720 O O . THR B 2 75 ? 167.440 165.718 198.675 1.00 26.76 75 THR B O 1
ATOM 4724 N N . VAL B 2 76 ? 169.113 164.215 198.727 1.00 29.24 76 VAL B N 1
ATOM 4725 C CA . VAL B 2 76 ? 168.172 163.101 198.798 1.00 25.21 76 VAL B CA 1
ATOM 4726 C C . VAL B 2 76 ? 167.510 163.045 200.168 1.00 22.92 76 VAL B C 1
ATOM 4727 O O . VAL B 2 76 ? 166.360 162.607 200.290 1.00 28.27 76 VAL B O 1
ATOM 4731 N N . LEU B 2 77 ? 168.210 163.486 201.216 1.00 22.74 77 LEU B N 1
ATOM 4732 C CA . LEU B 2 77 ? 167.601 163.527 202.541 1.00 22.54 77 LEU B CA 1
ATOM 4733 C C . LEU B 2 77 ? 166.556 164.632 202.633 1.00 22.05 77 LEU B C 1
ATOM 4734 O O . LEU B 2 77 ? 165.535 164.473 203.312 1.00 30.84 77 LEU B O 1
ATOM 4739 N N . PHE B 2 78 ? 166.793 165.758 201.957 1.00 23.22 78 PHE B N 1
ATOM 4740 C CA . PHE B 2 78 ? 165.823 166.847 201.976 1.00 22.97 78 PHE B CA 1
ATOM 4741 C C . PHE B 2 78 ? 164.563 166.475 201.205 1.00 26.39 78 PHE B C 1
ATOM 4742 O O . PHE B 2 78 ? 163.453 166.843 201.604 1.00 27.59 78 PHE B O 1
ATOM 4750 N N . ALA B 2 79 ? 164.717 165.751 200.093 1.00 22.66 79 ALA B N 1
ATOM 4751 C CA . ALA B 2 79 ? 163.553 165.305 199.334 1.00 28.23 79 ALA B CA 1
ATOM 4752 C C . ALA B 2 79 ? 162.724 164.304 200.129 1.00 26.47 79 ALA B C 1
ATOM 4753 O O . ALA B 2 79 ? 161.489 164.342 200.092 1.00 33.03 79 ALA B O 1
ATOM 4755 N N . ASN B 2 80 ? 163.386 163.399 200.854 1.00 25.80 80 ASN B N 1
ATOM 4756 C CA . ASN B 2 80 ? 162.655 162.420 201.651 1.00 29.12 80 ASN B CA 1
ATOM 4757 C C . ASN B 2 80 ? 162.062 163.057 202.901 1.00 30.86 80 ASN B C 1
ATOM 4758 O O . ASN B 2 80 ? 161.093 162.540 203.468 1.00 37.14 80 ASN B O 1
ATOM 4763 N N . PHE B 2 81 ? 162.627 164.182 203.343 1.00 32.56 81 PHE B N 1
ATOM 4764 C CA . PHE B 2 81 ? 162.088 164.865 204.514 1.00 29.43 81 PHE B CA 1
ATOM 4765 C C . PHE B 2 81 ? 160.774 165.559 204.184 1.00 32.12 81 PHE B C 1
ATOM 4766 O O . PHE B 2 81 ? 159.843 165.563 204.997 1.00 36.68 81 PHE B O 1
ATOM 4774 N N . ALA B 2 82 ? 160.681 166.157 202.993 1.00 33.04 82 ALA B N 1
ATOM 4775 C CA . ALA B 2 82 ? 159.429 166.777 202.573 1.00 29.87 82 ALA B CA 1
ATOM 4776 C C . ALA B 2 82 ? 158.328 165.738 202.407 1.00 36.94 82 ALA B C 1
ATOM 4777 O O . ALA B 2 82 ? 157.177 165.974 202.793 1.00 33.82 82 ALA B O 1
ATOM 4779 N N . GLU B 2 83 ? 158.662 164.584 201.825 1.00 33.45 83 GLU B N 1
ATOM 4780 C CA . GLU B 2 83 ? 157.680 163.514 201.682 1.00 35.64 83 GLU B CA 1
ATOM 4781 C C . GLU B 2 83 ? 157.244 162.978 203.040 1.00 34.63 83 GLU B C 1
ATOM 4782 O O . GLU B 2 83 ? 156.056 162.717 203.258 1.00 39.60 83 GLU B O 1
ATOM 4788 N N . ALA B 2 84 ? 158.192 162.810 203.965 1.00 35.64 84 ALA B N 1
ATOM 4789 C CA . ALA B 2 84 ? 157.848 162.329 205.299 1.00 36.51 84 ALA B CA 1
ATOM 4790 C C . ALA B 2 84 ? 157.023 163.356 206.063 1.00 38.30 84 ALA B C 1
ATOM 4791 O O . ALA B 2 84 ? 156.118 162.992 206.823 1.00 39.89 84 ALA B O 1
ATOM 4793 N N . LEU B 2 85 ? 157.326 164.644 205.883 1.00 34.40 85 LEU B N 1
ATOM 4794 C CA . LEU B 2 85 ? 156.556 165.687 206.553 1.00 35.87 85 LEU B CA 1
ATOM 4795 C C . LEU B 2 85 ? 155.107 165.696 206.082 1.00 39.61 85 LEU B C 1
ATOM 4796 O O . LEU B 2 85 ? 154.183 165.819 206.894 1.00 40.51 85 LEU B O 1
ATOM 4801 N N . ALA B 2 86 ? 154.888 165.573 204.770 1.00 35.12 86 ALA B N 1
ATOM 4802 C CA . ALA B 2 86 ? 153.524 165.526 204.254 1.00 33.66 86 ALA B CA 1
ATOM 4803 C C . ALA B 2 86 ? 152.805 164.263 204.708 1.00 40.34 86 ALA B C 1
ATOM 4804 O O . ALA B 2 86 ? 151.638 164.317 205.112 1.00 41.92 86 ALA B O 1
ATOM 4806 N N . GLU B 2 87 ? 153.485 163.115 204.648 1.00 42.96 87 GLU B N 1
ATOM 4807 C CA . GLU B 2 87 ? 152.882 161.872 205.116 1.00 40.46 87 GLU B CA 1
ATOM 4808 C C . GLU B 2 87 ? 152.661 161.898 206.623 1.00 42.32 87 GLU B C 1
ATOM 4809 O O . GLU B 2 87 ? 151.619 161.444 207.110 1.00 46.17 87 GLU B O 1
ATOM 4815 N N . GLY B 2 88 ? 153.629 162.426 207.376 1.00 45.20 88 GLY B N 1
ATOM 4816 C CA . GLY B 2 88 ? 153.476 162.494 208.820 1.00 43.46 88 GLY B CA 1
ATOM 4817 C C . GLY B 2 88 ? 152.313 163.369 209.245 1.00 46.04 88 GLY B C 1
ATOM 4818 O O . GLY B 2 88 ? 151.580 163.033 210.179 1.00 48.62 88 GLY B O 1
ATOM 4819 N N . ARG B 2 89 ? 152.131 164.505 208.569 1.00 49.21 89 ARG B N 1
ATOM 4820 C CA . ARG B 2 89 ? 150.975 165.350 208.849 1.00 49.83 89 ARG B CA 1
ATOM 4821 C C . ARG B 2 89 ? 149.684 164.677 208.400 1.00 50.46 89 ARG B C 1
ATOM 4822 O O . ARG B 2 89 ? 148.620 164.908 208.985 1.00 50.05 89 ARG B O 1
ATOM 4830 N N . SER B 2 90 ? 149.758 163.843 207.359 1.00 52.57 90 SER B N 1
ATOM 4831 C CA . SER B 2 90 ? 148.572 163.131 206.896 1.00 50.47 90 SER B CA 1
ATOM 4832 C C . SER B 2 90 ? 148.172 162.028 207.870 1.00 51.19 90 SER B C 1
ATOM 4833 O O . SER B 2 90 ? 146.985 161.862 208.173 1.00 53.72 90 SER B O 1
ATOM 4836 N N . LYS B 2 91 ? 149.147 161.263 208.369 1.00 53.30 91 LYS B N 1
ATOM 4837 C CA . LYS B 2 91 ? 148.831 160.212 209.330 1.00 52.83 91 LYS B CA 1
ATOM 4838 C C . LYS B 2 91 ? 148.426 160.788 210.680 1.00 55.33 91 LYS B C 1
ATOM 4839 O O . LYS B 2 91 ? 147.746 160.112 211.460 1.00 56.12 91 LYS B O 1
ATOM 4845 N N . ALA B 2 92 ? 148.838 162.023 210.978 1.00 54.04 92 ALA B N 1
ATOM 4846 C CA . ALA B 2 92 ? 148.387 162.674 212.203 1.00 53.42 92 ALA B CA 1
ATOM 4847 C C . ALA B 2 92 ? 146.879 162.891 212.184 1.00 56.82 92 ALA B C 1
ATOM 4848 O O . ALA B 2 92 ? 146.199 162.674 213.193 1.00 61.44 92 ALA B O 1
ATOM 4850 N N . GLN B 2 93 ? 146.340 163.326 211.042 1.00 57.93 93 GLN B N 1
ATOM 4851 C CA . GLN B 2 93 ? 144.892 163.455 210.910 1.00 56.80 93 GLN B CA 1
ATOM 4852 C C . GLN B 2 93 ? 144.212 162.092 210.949 1.00 56.07 93 GLN B C 1
ATOM 4853 O O . GLN B 2 93 ? 143.134 161.947 211.538 1.00 54.94 93 GLN B O 1
ATOM 4859 N N . ALA B 2 94 ? 144.822 161.085 210.319 1.00 61.79 94 ALA B N 1
ATOM 4860 C CA . ALA B 2 94 ? 144.259 159.739 210.352 1.00 63.03 94 ALA B CA 1
ATOM 4861 C C . ALA B 2 94 ? 144.254 159.177 211.768 1.00 65.08 94 ALA B C 1
ATOM 4862 O O . ALA B 2 94 ? 143.285 158.532 212.185 1.00 66.49 94 ALA B O 1
ATOM 4864 N N . ASN B 2 95 ? 145.332 159.409 212.523 1.00 65.64 95 ASN B N 1
ATOM 4865 C CA . ASN B 2 95 ? 145.371 158.958 213.910 1.00 66.42 95 ASN B CA 1
ATOM 4866 C C . ASN B 2 95 ? 144.346 159.700 214.758 1.00 67.71 95 ASN B C 1
ATOM 4867 O O . ASN B 2 95 ? 143.764 159.126 215.686 1.00 69.93 95 ASN B O 1
ATOM 4872 N N . SER B 2 96 ? 144.081 160.951 214.395 1.00 65.99 96 SER B N 1
ATOM 4873 C CA . SER B 2 96 ? 143.075 161.744 215.138 1.00 65.98 96 SER B CA 1
ATOM 4874 C C . SER B 2 96 ? 141.698 161.111 214.962 1.00 68.21 96 SER B C 1
ATOM 4875 O O . SER B 2 96 ? 140.904 161.162 215.908 1.00 69.60 96 SER B O 1
ATOM 4878 N N . LEU B 2 97 ? 141.432 160.530 213.798 1.00 84.91 97 LEU B N 1
ATOM 4879 C CA . LEU B 2 97 ? 140.080 159.976 213.533 1.00 80.42 97 LEU B CA 1
ATOM 4880 C C . LEU B 2 97 ? 139.991 158.587 214.148 1.00 75.81 97 LEU B C 1
ATOM 4881 O O . LEU B 2 97 ? 138.947 158.273 214.707 1.00 81.41 97 LEU B O 1
ATOM 4886 N N . LYS B 2 98 ? 141.047 157.789 214.067 1.00 81.61 98 LYS B N 1
ATOM 4887 C CA . LYS B 2 98 ? 140.914 156.495 214.728 1.00 81.79 98 LYS B CA 1
ATOM 4888 C C . LYS B 2 98 ? 140.629 156.667 216.214 1.00 84.85 98 LYS B C 1
ATOM 4889 O O . LYS B 2 98 ? 140.164 155.734 216.879 1.00 90.70 98 LYS B O 1
ATOM 4895 N N . GLY B 2 99 ? 140.900 157.854 216.751 1.00 93.33 99 GLY B N 1
ATOM 4896 C CA . GLY B 2 99 ? 140.742 158.114 218.167 1.00 96.52 99 GLY B CA 1
ATOM 4897 C C . GLY B 2 99 ? 139.305 158.210 218.634 1.00 101.12 99 GLY B C 1
ATOM 4898 O O . GLY B 2 99 ? 139.052 158.279 219.841 1.00 103.46 99 GLY B O 1
ATOM 4899 N N . VAL B 2 100 ? 138.357 158.232 217.697 1.00 110.86 100 VAL B N 1
ATOM 4900 C CA . VAL B 2 100 ? 136.940 158.315 218.037 1.00 110.77 100 VAL B CA 1
ATOM 4901 C C . VAL B 2 100 ? 136.563 157.126 218.911 1.00 112.86 100 VAL B C 1
ATOM 4902 O O . VAL B 2 100 ? 136.941 155.983 218.629 1.00 116.27 100 VAL B O 1
ATOM 4906 N N . LYS B 2 101 ? 135.833 157.391 219.990 1.00 120.64 101 LYS B N 1
ATOM 4907 C CA . LYS B 2 101 ? 135.506 156.343 220.943 1.00 119.92 101 LYS B CA 1
ATOM 4908 C C . LYS B 2 101 ? 134.338 155.502 220.444 1.00 121.26 101 LYS B C 1
ATOM 4909 O O . LYS B 2 101 ? 133.305 156.028 220.024 1.00 122.85 101 LYS B O 1
ATOM 4915 N N . LYS B 2 102 ? 134.512 154.185 220.491 1.00 131.52 102 LYS B N 1
ATOM 4916 C CA . LYS B 2 102 ? 133.446 153.233 220.215 1.00 130.86 102 LYS B CA 1
ATOM 4917 C C . LYS B 2 102 ? 132.865 152.764 221.540 1.00 131.89 102 LYS B C 1
ATOM 4918 O O . LYS B 2 102 ? 133.595 152.253 222.396 1.00 132.50 102 LYS B O 1
ATOM 4924 N N . THR B 2 103 ? 131.552 152.942 221.705 1.00 132.54 103 THR B N 1
ATOM 4925 C CA . THR B 2 103 ? 130.928 152.699 223.003 1.00 132.73 103 THR B CA 1
ATOM 4926 C C . THR B 2 103 ? 131.033 151.235 223.414 1.00 133.21 103 THR B C 1
ATOM 4927 O O . THR B 2 103 ? 131.173 150.931 224.605 1.00 133.63 103 THR B O 1
ATOM 4931 N N . ALA B 2 104 ? 130.938 150.317 222.448 1.00 134.74 104 ALA B N 1
ATOM 4932 C CA . ALA B 2 104 ? 130.949 148.877 222.693 1.00 134.21 104 ALA B CA 1
ATOM 4933 C C . ALA B 2 104 ? 129.753 148.454 223.540 1.00 137.82 104 ALA B C 1
ATOM 4934 O O . ALA B 2 104 ? 129.656 147.295 223.956 1.00 138.73 104 ALA B O 1
ATOM 4936 N N . PHE B 2 105 ? 128.839 149.388 223.799 1.00 151.07 105 PHE B N 1
ATOM 4937 C CA . PHE B 2 105 ? 127.620 149.130 224.562 1.00 150.47 105 PHE B CA 1
ATOM 4938 C C . PHE B 2 105 ? 126.449 149.224 223.589 1.00 150.31 105 PHE B C 1
ATOM 4939 O O . PHE B 2 105 ? 125.817 150.271 223.444 1.00 149.72 105 PHE B O 1
ATOM 4947 N N . ALA B 2 106 ? 126.160 148.113 222.918 1.00 137.39 106 ALA B N 1
ATOM 4948 C CA . ALA B 2 106 ? 125.094 148.043 221.929 1.00 135.71 106 ALA B CA 1
ATOM 4949 C C . ALA B 2 106 ? 123.948 147.220 222.499 1.00 137.97 106 ALA B C 1
ATOM 4950 O O . ALA B 2 106 ? 124.130 146.045 222.836 1.00 141.41 106 ALA B O 1
ATOM 4952 N N . ARG B 2 107 ? 122.770 147.837 222.601 1.00 112.59 107 ARG B N 1
ATOM 4953 C CA . ARG B 2 107 ? 121.582 147.159 223.115 1.00 109.13 107 ARG B CA 1
ATOM 4954 C C . ARG B 2 107 ? 120.826 146.561 221.933 1.00 110.09 107 ARG B C 1
ATOM 4955 O O . ARG B 2 107 ? 119.873 147.135 221.402 1.00 118.99 107 ARG B O 1
ATOM 4963 N N . LYS B 2 108 ? 121.274 145.382 221.515 1.00 109.27 108 LYS B N 1
ATOM 4964 C CA . LYS B 2 108 ? 120.629 144.692 220.407 1.00 110.57 108 LYS B CA 1
ATOM 4965 C C . LYS B 2 108 ? 119.216 144.280 220.796 1.00 116.93 108 LYS B C 1
ATOM 4966 O O . LYS B 2 108 ? 118.967 143.831 221.917 1.00 119.44 108 LYS B O 1
ATOM 4972 N N . LEU B 2 109 ? 118.285 144.443 219.862 1.00 132.39 109 LEU B N 1
ATOM 4973 C CA . LEU B 2 109 ? 116.882 144.137 220.097 1.00 131.51 109 LEU B CA 1
ATOM 4974 C C . LEU B 2 109 ? 116.504 142.838 219.399 1.00 133.36 109 LEU B C 1
ATOM 4975 O O . LEU B 2 109 ? 116.879 142.607 218.246 1.00 134.46 109 LEU B O 1
ATOM 4980 N N . ARG B 2 110 ? 115.765 141.986 220.113 1.00 140.26 110 ARG B N 1
ATOM 4981 C CA . ARG B 2 110 ? 115.323 140.723 219.531 1.00 140.31 110 ARG B CA 1
ATOM 4982 C C . ARG B 2 110 ? 114.374 140.951 218.360 1.00 142.93 110 ARG B C 1
ATOM 4983 O O . ARG B 2 110 ? 114.424 140.225 217.360 1.00 143.16 110 ARG B O 1
ATOM 4991 N N . GLU B 2 111 ? 113.489 141.938 218.473 1.00 152.26 111 GLU B N 1
ATOM 4992 C CA . GLU B 2 111 ? 112.568 142.294 217.406 1.00 153.13 111 GLU B CA 1
ATOM 4993 C C . GLU B 2 111 ? 112.583 143.798 217.161 1.00 152.04 111 GLU B C 1
ATOM 4994 O O . GLU B 2 111 ? 112.893 144.577 218.067 1.00 152.32 111 GLU B O 1
ATOM 5000 N N . PRO B 2 112 ? 112.287 144.228 215.929 1.00 129.52 112 PRO B N 1
ATOM 5001 C CA . PRO B 2 112 ? 112.489 145.645 215.571 1.00 129.43 112 PRO B CA 1
ATOM 5002 C C . PRO B 2 112 ? 111.674 146.637 216.388 1.00 130.33 112 PRO B C 1
ATOM 5003 O O . PRO B 2 112 ? 112.135 147.767 216.596 1.00 131.13 112 PRO B O 1
ATOM 5007 N N . LYS B 2 113 ? 110.484 146.262 216.850 1.00 127.79 113 LYS B N 1
ATOM 5008 C CA . LYS B 2 113 ? 109.612 147.216 217.524 1.00 126.71 113 LYS B CA 1
ATOM 5009 C C . LYS B 2 113 ? 110.258 147.721 218.810 1.00 124.95 113 LYS B C 1
ATOM 5010 O O . LYS B 2 113 ? 110.857 146.955 219.569 1.00 127.99 113 LYS B O 1
ATOM 5016 N N . TYR B 2 114 ? 110.142 149.027 219.041 1.00 100.74 114 TYR B N 1
ATOM 5017 C CA . TYR B 2 114 ? 110.675 149.628 220.255 1.00 103.91 114 TYR B CA 1
ATOM 5018 C C . TYR B 2 114 ? 109.975 149.056 221.482 1.00 107.06 114 TYR B C 1
ATOM 5019 O O . TYR B 2 114 ? 108.780 148.749 221.450 1.00 107.44 114 TYR B O 1
ATOM 5028 N N . GLY B 2 115 ? 110.730 148.910 222.569 1.00 118.42 115 GLY B N 1
ATOM 5029 C CA . GLY B 2 115 ? 110.200 148.409 223.819 1.00 117.85 115 GLY B CA 1
ATOM 5030 C C . GLY B 2 115 ? 110.520 146.964 224.131 1.00 117.69 115 GLY B C 1
ATOM 5031 O O . GLY B 2 115 ? 110.058 146.457 225.162 1.00 118.63 115 GLY B O 1
ATOM 5032 N N . ALA B 2 116 ? 111.290 146.285 223.285 1.00 123.18 116 ALA B N 1
ATOM 5033 C CA . ALA B 2 116 ? 111.638 144.896 223.525 1.00 122.71 116 ALA B CA 1
ATOM 5034 C C . ALA B 2 116 ? 112.819 144.793 224.490 1.00 128.22 116 ALA B C 1
ATOM 5035 O O . ALA B 2 116 ? 113.482 145.782 224.822 1.00 130.05 116 ALA B O 1
ATOM 5037 N N . ALA B 2 117 ? 113.077 143.570 224.945 1.00 142.37 117 ALA B N 1
ATOM 5038 C CA . ALA B 2 117 ? 114.219 143.306 225.809 1.00 142.06 117 ALA B CA 1
ATOM 5039 C C . ALA B 2 117 ? 115.514 143.394 225.014 1.00 142.19 117 ALA B C 1
ATOM 5040 O O . ALA B 2 117 ? 115.597 142.923 223.876 1.00 139.60 117 ALA B O 1
ATOM 5042 N N . ALA B 2 118 ? 116.528 144.001 225.624 1.00 147.23 118 ALA B N 1
ATOM 5043 C CA . ALA B 2 118 ? 117.818 144.221 224.986 1.00 146.98 118 ALA B CA 1
ATOM 5044 C C . ALA B 2 118 ? 118.892 143.422 225.712 1.00 147.61 118 ALA B C 1
ATOM 5045 O O . ALA B 2 118 ? 118.946 143.425 226.947 1.00 146.71 118 ALA B O 1
ATOM 5047 N N . ASP B 2 119 ? 119.741 142.744 224.945 1.00 149.42 119 ASP B N 1
ATOM 5048 C CA . ASP B 2 119 ? 120.826 141.938 225.485 1.00 149.82 119 ASP B CA 1
ATOM 5049 C C . ASP B 2 119 ? 122.159 142.634 225.247 1.00 149.51 119 ASP B C 1
ATOM 5050 O O . ASP B 2 119 ? 122.404 143.178 224.165 1.00 148.53 119 ASP B O 1
ATOM 5055 N N . LYS B 2 120 ? 123.014 142.621 226.267 1.00 150.26 120 LYS B N 1
ATOM 5056 C CA . LYS B 2 120 ? 124.322 143.258 226.176 1.00 148.51 120 LYS B CA 1
ATOM 5057 C C . LYS B 2 120 ? 125.174 142.547 225.131 1.00 149.45 120 LYS B C 1
ATOM 5058 O O . LYS B 2 120 ? 125.491 141.362 225.277 1.00 150.71 120 LYS B O 1
ATOM 5064 N N . VAL B 2 121 ? 125.542 143.271 224.079 1.00 142.67 121 VAL B N 1
ATOM 5065 C CA . VAL B 2 121 ? 126.399 142.745 223.019 1.00 144.17 121 VAL B CA 1
ATOM 5066 C C . VAL B 2 121 ? 127.410 143.821 222.638 1.00 144.48 121 VAL B C 1
ATOM 5067 O O . VAL B 2 121 ? 127.020 144.970 222.384 1.00 145.58 121 VAL B O 1
ATOM 5071 N N . PRO B 2 122 ? 128.703 143.509 222.597 1.00 139.73 122 PRO B N 1
ATOM 5072 C CA . PRO B 2 122 ? 129.692 144.514 222.194 1.00 138.83 122 PRO B CA 1
ATOM 5073 C C . PRO B 2 122 ? 129.511 144.923 220.740 1.00 138.46 122 PRO B C 1
ATOM 5074 O O . PRO B 2 122 ? 128.976 144.181 219.912 1.00 139.28 122 PRO B O 1
ATOM 5078 N N . ALA B 2 123 ? 129.972 146.140 220.441 1.00 127.50 123 ALA B N 1
ATOM 5079 C CA . ALA B 2 123 ? 129.710 146.741 219.136 1.00 127.43 123 ALA B CA 1
ATOM 5080 C C . ALA B 2 123 ? 130.349 145.944 218.004 1.00 128.70 123 ALA B C 1
ATOM 5081 O O . ALA B 2 123 ? 129.781 145.847 216.910 1.00 130.66 123 ALA B O 1
ATOM 5083 N N . ASP B 2 124 ? 131.533 145.375 218.241 1.00 130.30 124 ASP B N 1
ATOM 5084 C CA . ASP B 2 124 ? 132.259 144.704 217.168 1.00 130.62 124 ASP B CA 1
ATOM 5085 C C . ASP B 2 124 ? 131.518 143.486 216.628 1.00 131.58 124 ASP B C 1
ATOM 5086 O O . ASP B 2 124 ? 131.733 143.110 215.470 1.00 130.16 124 ASP B O 1
ATOM 5091 N N . GLN B 2 125 ? 130.654 142.860 217.430 1.00 129.87 125 GLN B N 1
ATOM 5092 C CA . GLN B 2 125 ? 129.884 141.720 216.947 1.00 129.72 125 GLN B CA 1
ATOM 5093 C C . GLN B 2 125 ? 128.737 142.124 216.031 1.00 130.88 125 GLN B C 1
ATOM 5094 O O . GLN B 2 125 ? 128.175 141.258 215.350 1.00 131.03 125 GLN B O 1
ATOM 5100 N N . LEU B 2 126 ? 128.374 143.404 216.001 1.00 118.90 126 LEU B N 1
ATOM 5101 C CA . LEU B 2 126 ? 127.261 143.847 215.173 1.00 116.90 126 LEU B CA 1
ATOM 5102 C C . LEU B 2 126 ? 127.599 143.690 213.696 1.00 114.48 126 LEU B C 1
ATOM 5103 O O . LEU B 2 126 ? 128.697 144.045 213.256 1.00 115.69 126 LEU B O 1
ATOM 5108 N N . ARG B 2 127 ? 126.648 143.158 212.930 1.00 112.24 127 ARG B N 1
ATOM 5109 C CA . ARG B 2 127 ? 126.826 142.986 211.494 1.00 115.79 127 ARG B CA 1
ATOM 5110 C C . ARG B 2 127 ? 125.633 143.558 210.741 1.00 118.16 127 ARG B C 1
ATOM 5111 O O . ARG B 2 127 ? 124.773 144.213 211.338 1.00 117.54 127 ARG B O 1
ATOM 5119 N N . LYS B 2 128 ? 125.575 143.318 209.434 1.00 112.34 128 LYS B N 1
ATOM 5120 C CA . LYS B 2 128 ? 124.480 143.838 208.627 1.00 110.76 128 LYS B CA 1
ATOM 5121 C C . LYS B 2 128 ? 123.158 143.204 209.040 1.00 114.59 128 LYS B C 1
ATOM 5122 O O . LYS B 2 128 ? 123.075 141.997 209.282 1.00 114.50 128 LYS B O 1
ATOM 5128 N N . GLY B 2 129 ? 122.117 144.030 209.120 1.00 121.21 129 GLY B N 1
ATOM 5129 C CA . GLY B 2 129 ? 120.787 143.563 209.444 1.00 119.12 129 GLY B CA 1
ATOM 5130 C C . GLY B 2 129 ? 120.483 143.420 210.919 1.00 118.14 129 GLY B C 1
ATOM 5131 O O . GLY B 2 129 ? 119.400 142.931 211.264 1.00 121.49 129 GLY B O 1
ATOM 5132 N N . ASP B 2 130 ? 121.391 143.829 211.800 1.00 111.15 130 ASP B N 1
ATOM 5133 C CA . ASP B 2 130 ? 121.179 143.717 213.238 1.00 113.78 130 ASP B CA 1
ATOM 5134 C C . ASP B 2 130 ? 120.525 144.993 213.754 1.00 111.19 130 ASP B C 1
ATOM 5135 O O . ASP B 2 130 ? 121.035 146.095 213.527 1.00 114.03 130 ASP B O 1
ATOM 5140 N N . ILE B 2 131 ? 119.401 144.841 214.446 1.00 100.03 131 ILE B N 1
ATOM 5141 C CA . ILE B 2 131 ? 118.686 145.983 215.006 1.00 99.23 131 ILE B CA 1
ATOM 5142 C C . ILE B 2 131 ? 119.254 146.285 216.386 1.00 102.64 131 ILE B C 1
ATOM 5143 O O . ILE B 2 131 ? 119.335 145.400 217.246 1.00 110.54 131 ILE B O 1
ATOM 5148 N N . VAL B 2 132 ? 119.658 147.535 216.599 1.00 89.37 132 VAL B N 1
ATOM 5149 C CA . VAL B 2 132 ? 120.234 147.970 217.865 1.00 90.26 132 VAL B CA 1
ATOM 5150 C C . VAL B 2 132 ? 119.439 149.162 218.378 1.00 87.13 132 VAL B C 1
ATOM 5151 O O . VAL B 2 132 ? 119.207 150.126 217.639 1.00 92.24 132 VAL B O 1
ATOM 5155 N N . LEU B 2 133 ? 119.017 149.092 219.635 1.00 91.34 133 LEU B N 1
ATOM 5156 C CA . LEU B 2 133 ? 118.304 150.175 220.291 1.00 88.75 133 LEU B CA 1
ATOM 5157 C C . LEU B 2 133 ? 119.279 151.042 221.076 1.00 89.97 133 LEU B C 1
ATOM 5158 O O . LEU B 2 133 ? 120.186 150.540 221.743 1.00 98.56 133 LEU B O 1
ATOM 5163 N N . VAL B 2 134 ? 119.085 152.356 220.986 1.00 85.63 134 VAL B N 1
ATOM 5164 C CA . VAL B 2 134 ? 119.947 153.315 221.663 1.00 86.80 134 VAL B CA 1
ATOM 5165 C C . VAL B 2 134 ? 119.080 154.322 222.407 1.00 92.39 134 VAL B C 1
ATOM 5166 O O . VAL B 2 134 ? 117.927 154.571 222.040 1.00 96.67 134 VAL B O 1
ATOM 5170 N N . GLU B 2 135 ? 119.641 154.890 223.471 1.00 99.13 135 GLU B N 1
ATOM 5171 C CA . GLU B 2 135 ? 118.963 155.876 224.296 1.00 98.98 135 GLU B CA 1
ATOM 5172 C C . GLU B 2 135 ? 119.760 157.173 224.304 1.00 94.92 135 GLU B C 1
ATOM 5173 O O . GLU B 2 135 ? 120.922 157.214 223.892 1.00 97.03 135 GLU B O 1
ATOM 5179 N N . ALA B 2 136 ? 119.118 158.235 224.787 1.00 95.07 136 ALA B N 1
ATOM 5180 C CA . ALA B 2 136 ? 119.742 159.551 224.792 1.00 100.06 136 ALA B CA 1
ATOM 5181 C C . ALA B 2 136 ? 121.014 159.548 225.631 1.00 100.42 136 ALA B C 1
ATOM 5182 O O . ALA B 2 136 ? 121.078 158.924 226.694 1.00 101.61 136 ALA B O 1
ATOM 5184 N N . GLY B 2 137 ? 122.034 160.251 225.141 1.00 98.43 137 GLY B N 1
ATOM 5185 C CA . GLY B 2 137 ? 123.308 160.340 225.817 1.00 93.50 137 GLY B CA 1
ATOM 5186 C C . GLY B 2 137 ? 124.312 159.272 225.444 1.00 96.80 137 GLY B C 1
ATOM 5187 O O . GLY B 2 137 ? 125.467 159.352 225.883 1.00 101.33 137 GLY B O 1
ATOM 5188 N N . ASP B 2 138 ? 123.918 158.280 224.651 1.00 102.73 138 ASP B N 1
ATOM 5189 C CA . ASP B 2 138 ? 124.812 157.199 224.271 1.00 102.76 138 ASP B CA 1
ATOM 5190 C C . ASP B 2 138 ? 125.505 157.521 222.948 1.00 104.96 138 ASP B C 1
ATOM 5191 O O . ASP B 2 138 ? 125.334 158.595 222.367 1.00 105.51 138 ASP B O 1
ATOM 5196 N N . ILE B 2 139 ? 126.306 156.573 222.467 1.00 100.84 139 ILE B N 1
ATOM 5197 C CA . ILE B 2 139 ? 127.043 156.706 221.216 1.00 98.59 139 ILE B CA 1
ATOM 5198 C C . ILE B 2 139 ? 126.510 155.662 220.245 1.00 96.90 139 ILE B C 1
ATOM 5199 O O . ILE B 2 139 ? 126.307 154.502 220.623 1.00 95.74 139 ILE B O 1
ATOM 5204 N N . ILE B 2 140 ? 126.264 156.078 219.005 1.00 83.79 140 ILE B N 1
ATOM 5205 C CA . ILE B 2 140 ? 125.766 155.135 217.997 1.00 79.50 140 ILE B CA 1
ATOM 5206 C C . ILE B 2 140 ? 126.821 154.063 217.750 1.00 82.39 140 ILE B C 1
ATOM 5207 O O . ILE B 2 140 ? 127.986 154.395 217.456 1.00 86.49 140 ILE B O 1
ATOM 5212 N N . PRO B 2 141 ? 126.483 152.779 217.859 1.00 81.35 141 PRO B N 1
ATOM 5213 C CA . PRO B 2 141 ? 127.501 151.730 217.704 1.00 85.09 141 PRO B CA 1
ATOM 5214 C C . PRO B 2 141 ? 128.017 151.587 216.281 1.00 89.22 141 PRO B C 1
ATOM 5215 O O . PRO B 2 141 ? 129.229 151.502 216.064 1.00 89.27 141 PRO B O 1
ATOM 5219 N N . CYS B 2 142 ? 127.114 151.561 215.303 1.00 90.71 142 CYS B N 1
ATOM 5220 C CA . CYS B 2 142 ? 127.505 151.309 213.925 1.00 91.09 142 CYS B CA 1
ATOM 5221 C C . CYS B 2 142 ? 126.628 152.124 212.988 1.00 91.37 142 CYS B C 1
ATOM 5222 O O . CYS B 2 142 ? 125.540 152.575 213.354 1.00 95.62 142 CYS B O 1
ATOM 5225 N N . ASP B 2 143 ? 127.123 152.309 211.767 1.00 84.46 143 ASP B N 1
ATOM 5226 C CA . ASP B 2 143 ? 126.358 153.000 210.741 1.00 90.41 143 ASP B CA 1
ATOM 5227 C C . ASP B 2 143 ? 125.139 152.178 210.346 1.00 94.06 143 ASP B C 1
ATOM 5228 O O . ASP B 2 143 ? 125.188 150.946 210.300 1.00 98.69 143 ASP B O 1
ATOM 5233 N N . GLY B 2 144 ? 124.043 152.866 210.057 1.00 87.38 144 GLY B N 1
ATOM 5234 C CA . GLY B 2 144 ? 122.830 152.180 209.655 1.00 86.89 144 GLY B CA 1
ATOM 5235 C C . GLY B 2 144 ? 121.733 153.174 209.355 1.00 89.96 144 GLY B C 1
ATOM 5236 O O . GLY B 2 144 ? 121.919 154.392 209.442 1.00 93.11 144 GLY B O 1
ATOM 5237 N N . GLU B 2 145 ? 120.576 152.629 208.997 1.00 91.46 145 GLU B N 1
ATOM 5238 C CA . GLU B 2 145 ? 119.394 153.421 208.689 1.00 87.33 145 GLU B CA 1
ATOM 5239 C C . GLU B 2 145 ? 118.412 153.328 209.847 1.00 83.54 145 GLU B C 1
ATOM 5240 O O . GLU B 2 145 ? 118.088 152.227 210.304 1.00 89.44 145 GLU B O 1
ATOM 5246 N N . VAL B 2 146 ? 117.947 154.483 210.322 1.00 67.37 146 VAL B N 1
ATOM 5247 C CA . VAL B 2 146 ? 116.978 154.505 211.410 1.00 65.40 146 VAL B CA 1
ATOM 5248 C C . VAL B 2 146 ? 115.678 153.875 210.932 1.00 75.38 146 VAL B C 1
ATOM 5249 O O . VAL B 2 146 ? 115.100 154.293 209.920 1.00 88.17 146 VAL B O 1
ATOM 5253 N N . ILE B 2 147 ? 115.214 152.858 211.656 1.00 77.52 147 ILE B N 1
ATOM 5254 C CA . ILE B 2 147 ? 114.005 152.142 211.269 1.00 76.03 147 ILE B CA 1
ATOM 5255 C C . ILE B 2 147 ? 112.774 152.601 212.044 1.00 75.72 147 ILE B C 1
ATOM 5256 O O . ILE B 2 147 ? 111.646 152.336 211.600 1.00 84.43 147 ILE B O 1
ATOM 5261 N N . GLU B 2 148 ? 112.952 153.289 213.170 1.00 85.30 148 GLU B N 1
ATOM 5262 C CA . GLU B 2 148 ? 111.827 153.755 213.968 1.00 94.51 148 GLU B CA 1
ATOM 5263 C C . GLU B 2 148 ? 112.319 154.813 214.943 1.00 90.78 148 GLU B C 1
ATOM 5264 O O . GLU B 2 148 ? 113.442 154.726 215.446 1.00 95.18 148 GLU B O 1
ATOM 5270 N N . GLY B 2 149 ? 111.474 155.806 215.202 1.00 78.34 149 GLY B N 1
ATOM 5271 C CA . GLY B 2 149 ? 111.787 156.853 216.150 1.00 72.18 149 GLY B CA 1
ATOM 5272 C C . GLY B 2 149 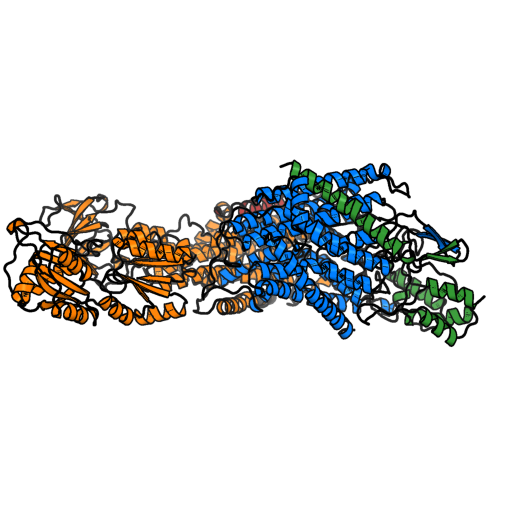? 112.535 158.015 215.523 1.00 77.36 149 GLY B C 1
ATOM 5273 O O . GLY B 2 149 ? 113.026 157.958 214.393 1.00 83.11 149 GLY B O 1
ATOM 5274 N N . GLY B 2 150 ? 112.614 159.100 216.288 1.00 76.14 150 GLY B N 1
ATOM 5275 C CA . GLY B 2 150 ? 113.318 160.290 215.853 1.00 80.19 150 GLY B CA 1
ATOM 5276 C C . GLY B 2 150 ? 113.876 161.086 217.013 1.00 80.29 150 GLY B C 1
ATOM 5277 O O . GLY B 2 150 ? 113.169 161.346 217.990 1.00 83.76 150 GLY B O 1
ATOM 5278 N N . ALA B 2 151 ? 115.142 161.484 216.918 1.00 87.86 151 ALA B N 1
ATOM 5279 C CA . ALA B 2 151 ? 115.798 162.195 218.006 1.00 90.61 151 ALA B CA 1
ATOM 5280 C C . ALA B 2 151 ? 116.955 163.004 217.441 1.00 88.32 151 ALA B C 1
ATOM 5281 O O . ALA B 2 151 ? 117.416 162.772 216.321 1.00 91.13 151 ALA B O 1
ATOM 5283 N N . SER B 2 152 ? 117.418 163.965 218.236 1.00 87.81 152 SER B N 1
ATOM 5284 C CA . SER B 2 152 ? 118.559 164.784 217.856 1.00 87.55 152 SER B CA 1
ATOM 5285 C C . SER B 2 152 ? 119.851 163.994 218.010 1.00 88.55 152 SER B C 1
ATOM 5286 O O . SER B 2 152 ? 119.995 163.181 218.928 1.00 96.97 152 SER B O 1
ATOM 5289 N N . VAL B 2 153 ? 120.792 164.232 217.099 1.00 74.18 153 VAL B N 1
ATOM 5290 C CA . VAL B 2 153 ? 122.074 163.541 217.088 1.00 71.88 153 VAL B CA 1
ATOM 5291 C C . VAL B 2 153 ? 123.188 164.574 217.005 1.00 75.97 153 VAL B C 1
ATOM 5292 O O . VAL B 2 153 ? 123.130 165.498 216.186 1.00 82.06 153 VAL B O 1
ATOM 5296 N N . ASP B 2 154 ? 124.197 164.421 217.858 1.00 86.97 154 ASP B N 1
ATOM 5297 C CA . ASP B 2 154 ? 125.378 165.274 217.853 1.00 89.35 154 ASP B CA 1
ATOM 5298 C C . ASP B 2 154 ? 126.473 164.571 217.062 1.00 91.72 154 ASP B C 1
ATOM 5299 O O . ASP B 2 154 ? 126.894 163.467 217.425 1.00 92.68 154 ASP B O 1
ATOM 5304 N N . GLU B 2 155 ? 126.930 165.210 215.986 1.00 87.87 155 GLU B N 1
ATOM 5305 C CA . GLU B 2 155 ? 127.937 164.641 215.100 1.00 83.40 155 GLU B CA 1
ATOM 5306 C C . GLU B 2 155 ? 129.264 165.389 215.185 1.00 86.37 155 GLU B C 1
ATOM 5307 O O . GLU B 2 155 ? 130.029 165.420 214.218 1.00 93.82 155 GLU B O 1
ATOM 5313 N N . SER B 2 156 ? 129.548 165.999 216.338 1.00 84.43 156 SER B N 1
ATOM 5314 C CA . SER B 2 156 ? 130.799 166.728 216.510 1.00 84.09 156 SER B CA 1
ATOM 5315 C C . SER B 2 156 ? 132.017 165.817 216.460 1.00 88.18 156 SER B C 1
ATOM 5316 O O . SER B 2 156 ? 133.126 166.301 216.215 1.00 88.68 156 SER B O 1
ATOM 5319 N N . ALA B 2 157 ? 131.839 164.515 216.695 1.00 80.10 157 ALA B N 1
ATOM 5320 C CA . ALA B 2 157 ? 132.964 163.591 216.623 1.00 75.60 157 ALA B CA 1
ATOM 5321 C C . ALA B 2 157 ? 133.513 163.495 215.205 1.00 70.77 157 ALA B C 1
ATOM 5322 O O . ALA B 2 157 ? 134.731 163.415 215.009 1.00 75.12 157 ALA B O 1
ATOM 5324 N N . ILE B 2 158 ? 132.635 163.500 214.208 1.00 62.80 158 ILE B N 1
ATOM 5325 C CA . ILE B 2 158 ? 133.031 163.354 212.812 1.00 65.28 158 ILE B CA 1
ATOM 5326 C C . ILE B 2 158 ? 133.088 164.698 212.099 1.00 58.99 158 ILE B C 1
ATOM 5327 O O . ILE B 2 158 ? 134.120 165.068 211.539 1.00 62.57 158 ILE B O 1
ATOM 5332 N N . THR B 2 159 ? 131.983 165.446 212.111 1.00 62.06 159 THR B N 1
ATOM 5333 C CA . THR B 2 159 ? 131.936 166.704 211.373 1.00 61.39 159 THR B CA 1
ATOM 5334 C C . THR B 2 159 ? 132.751 167.795 212.054 1.00 66.29 159 THR B C 1
ATOM 5335 O O . THR B 2 159 ? 133.166 168.755 211.396 1.00 73.80 159 THR B O 1
ATOM 5339 N N . GLY B 2 160 ? 132.988 167.674 213.357 1.00 76.38 160 GLY B N 1
ATOM 5340 C CA . GLY B 2 160 ? 133.721 168.682 214.089 1.00 83.07 160 GLY B CA 1
ATOM 5341 C C . GLY B 2 160 ? 132.899 169.856 214.572 1.00 86.61 160 GLY B C 1
ATOM 5342 O O . GLY B 2 160 ? 133.468 170.790 215.150 1.00 87.23 160 GLY B O 1
ATOM 5343 N N . GLU B 2 161 ? 131.587 169.847 214.353 1.00 98.80 161 GLU B N 1
ATOM 5344 C CA . GLU B 2 161 ? 130.704 170.913 214.798 1.00 97.81 161 GLU B CA 1
ATOM 5345 C C . GLU B 2 161 ? 129.636 170.343 215.721 1.00 103.68 161 GLU B C 1
ATOM 5346 O O . GLU B 2 161 ? 129.082 169.270 215.469 1.00 105.22 161 GLU B O 1
ATOM 5352 N N . SER B 2 162 ? 129.347 171.080 216.795 1.00 118.38 162 SER B N 1
ATOM 5353 C CA . SER B 2 162 ? 128.451 170.602 217.839 1.00 118.28 162 SER B CA 1
ATOM 5354 C C . SER B 2 162 ? 126.982 170.900 217.571 1.00 115.42 162 SER B C 1
ATOM 5355 O O . SER B 2 162 ? 126.140 170.563 218.410 1.00 112.45 162 SER B O 1
ATOM 5358 N N . ALA B 2 163 ? 126.656 171.518 216.442 1.00 105.87 163 ALA B N 1
ATOM 5359 C CA . ALA B 2 163 ? 125.267 171.824 216.139 1.00 103.44 163 ALA B CA 1
ATOM 5360 C C . ALA B 2 163 ? 124.478 170.530 215.951 1.00 105.78 163 ALA B C 1
ATOM 5361 O O . ALA B 2 163 ? 124.865 169.688 215.129 1.00 109.25 163 ALA B O 1
ATOM 5363 N N . PRO B 2 164 ? 123.386 170.332 216.686 1.00 99.73 164 PRO B N 1
ATOM 5364 C CA . PRO B 2 164 ? 122.626 169.085 216.563 1.00 97.60 164 PRO B CA 1
ATOM 5365 C C . PRO B 2 164 ? 121.940 168.968 215.210 1.00 95.07 164 PRO B C 1
ATOM 5366 O O . PRO B 2 164 ? 121.607 169.958 214.556 1.00 96.61 164 PRO B O 1
ATOM 5370 N N . VAL B 2 165 ? 121.729 167.720 214.797 1.00 80.54 165 VAL B N 1
ATOM 5371 C CA . VAL B 2 165 ? 121.019 167.406 213.567 1.00 82.30 165 VAL B CA 1
ATOM 5372 C C . VAL B 2 165 ? 119.802 166.561 213.917 1.00 81.40 165 VAL B C 1
ATOM 5373 O O . VAL B 2 165 ? 119.664 166.056 215.034 1.00 84.67 165 VAL B O 1
ATOM 5377 N N . ILE B 2 166 ? 118.911 166.413 212.943 1.00 84.41 166 ILE B N 1
ATOM 5378 C CA . ILE B 2 166 ? 117.666 165.675 213.120 1.00 86.13 166 ILE B CA 1
ATOM 5379 C C . ILE B 2 166 ? 117.771 164.363 212.356 1.00 85.04 166 ILE B C 1
ATOM 5380 O O . ILE B 2 166 ? 118.053 164.356 211.151 1.00 93.14 166 ILE B O 1
ATOM 5385 N N . ARG B 2 167 ? 117.546 163.253 213.053 1.00 65.74 167 ARG B N 1
ATOM 5386 C CA . ARG B 2 167 ? 117.539 161.927 212.453 1.00 67.80 167 ARG B CA 1
ATOM 5387 C C . ARG B 2 167 ? 116.203 161.260 212.741 1.00 72.44 167 ARG B C 1
ATOM 5388 O O . ARG B 2 167 ? 115.782 161.181 213.900 1.00 74.84 167 ARG B O 1
ATOM 5396 N N . GLU B 2 168 ? 115.542 160.784 211.690 1.00 90.84 168 GLU B N 1
ATOM 5397 C CA . GLU B 2 168 ? 114.243 160.143 211.827 1.00 89.46 168 GLU B CA 1
ATOM 5398 C C . GLU B 2 168 ? 114.060 159.148 210.691 1.00 94.10 168 GLU B C 1
ATOM 5399 O O . GLU B 2 168 ? 114.712 159.239 209.649 1.00 98.90 168 GLU B O 1
ATOM 5405 N N . SER B 2 169 ? 113.156 158.199 210.904 1.00 86.88 169 SER B N 1
ATOM 5406 C CA . SER B 2 169 ? 112.927 157.124 209.952 1.00 86.17 169 SER B CA 1
ATOM 5407 C C . SER B 2 169 ? 111.953 157.554 208.859 1.00 88.43 169 SER B C 1
ATOM 5408 O O . SER B 2 169 ? 111.148 158.471 209.031 1.00 91.84 169 SER B O 1
ATOM 5411 N N . GLY B 2 170 ? 112.043 156.870 207.719 1.00 95.62 170 GLY B N 1
ATOM 5412 C CA . GLY B 2 170 ? 111.108 157.049 206.630 1.00 98.20 170 GLY B CA 1
ATOM 5413 C C . GLY B 2 170 ? 111.434 158.157 205.654 1.00 96.43 170 GLY B C 1
ATOM 5414 O O . GLY B 2 170 ? 110.720 158.306 204.654 1.00 96.03 170 GLY B O 1
ATOM 5415 N N . GLY B 2 171 ? 112.481 158.938 205.902 1.00 103.77 171 GLY B N 1
ATOM 5416 C CA . GLY B 2 171 ? 112.833 160.019 205.004 1.00 102.70 171 GLY B CA 1
ATOM 5417 C C . GLY B 2 171 ? 114.292 160.005 204.601 1.00 103.83 171 GLY B C 1
ATOM 5418 O O . GLY B 2 171 ? 114.934 158.950 204.599 1.00 107.82 171 GLY B O 1
ATOM 5419 N N . ASP B 2 172 ? 114.827 161.173 204.255 1.00 93.10 172 ASP B N 1
ATOM 5420 C CA . ASP B 2 172 ? 116.236 161.299 203.911 1.00 94.41 172 ASP B CA 1
ATOM 5421 C C . ASP B 2 172 ? 117.126 161.469 205.134 1.00 93.71 172 ASP B C 1
ATOM 5422 O O . ASP B 2 172 ? 118.349 161.558 204.984 1.00 97.42 172 ASP B O 1
ATOM 5427 N N . PHE B 2 173 ? 116.546 161.519 206.332 1.00 78.94 173 PHE B N 1
ATOM 5428 C CA . PHE B 2 173 ? 117.299 161.626 207.572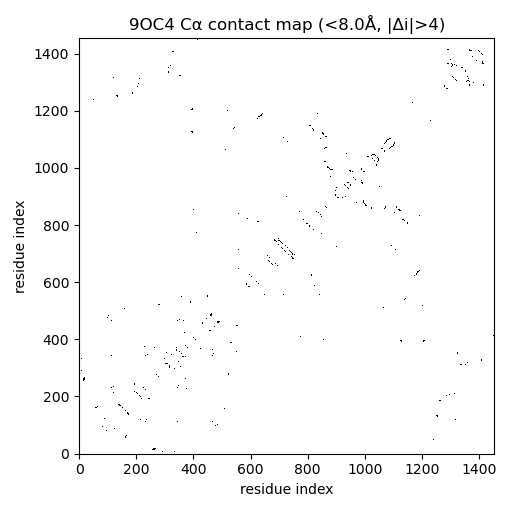 1.00 79.94 173 PHE B CA 1
ATOM 5429 C C . PHE B 2 173 ? 117.458 160.284 208.273 1.00 82.69 173 PHE B C 1
ATOM 5430 O O . PHE B 2 173 ? 117.858 160.248 209.441 1.00 81.82 173 PHE B O 1
ATOM 5438 N N . ALA B 2 174 ? 117.147 159.180 207.590 1.00 82.27 174 ALA B N 1
ATOM 5439 C CA . ALA B 2 174 ? 117.250 157.868 208.216 1.00 79.10 174 ALA B CA 1
ATOM 5440 C C . ALA B 2 174 ? 118.697 157.420 208.364 1.00 85.30 174 ALA B C 1
ATOM 5441 O O . ALA B 2 174 ? 119.016 156.656 209.282 1.00 92.68 174 ALA B O 1
ATOM 5443 N N . SER B 2 175 ? 119.581 157.876 207.479 1.00 75.07 175 SER B N 1
ATOM 5444 C CA . SER B 2 175 ? 120.974 157.453 207.528 1.00 71.75 175 SER B CA 1
ATOM 5445 C C . SER B 2 175 ? 121.664 158.024 208.760 1.00 70.00 175 SER B C 1
ATOM 5446 O O . SER B 2 175 ? 121.562 159.221 209.045 1.00 73.30 175 SER B O 1
ATOM 5449 N N . VAL B 2 176 ? 122.367 157.161 209.492 1.00 74.60 176 VAL B N 1
ATOM 5450 C CA . VAL B 2 176 ? 123.132 157.556 210.664 1.00 78.88 176 VAL B CA 1
ATOM 5451 C C . VAL B 2 176 ? 124.511 156.916 210.570 1.00 81.26 176 VAL B C 1
ATOM 5452 O O . VAL B 2 176 ? 124.715 155.921 209.871 1.00 81.68 176 VAL B O 1
ATOM 5456 N N . THR B 2 177 ? 125.468 157.510 211.277 1.00 74.62 177 THR B N 1
ATOM 5457 C CA . THR B 2 177 ? 126.852 157.061 211.256 1.00 72.33 177 THR B CA 1
ATOM 5458 C C . THR B 2 177 ? 127.331 156.781 212.673 1.00 75.63 177 THR B C 1
ATOM 5459 O O . THR B 2 177 ? 126.964 157.489 213.616 1.00 78.90 177 THR B O 1
ATOM 5463 N N . GLY B 2 178 ? 128.150 155.741 212.815 1.00 83.46 178 GLY B N 1
ATOM 5464 C CA . GLY B 2 178 ? 128.672 155.387 214.116 1.00 81.16 178 GLY B CA 1
ATOM 5465 C C . GLY B 2 178 ? 129.661 156.408 214.642 1.00 80.04 178 GLY B C 1
ATOM 5466 O O . GLY B 2 178 ? 130.301 157.149 213.897 1.00 84.62 178 GLY B O 1
ATOM 5467 N N . GLY B 2 179 ? 129.785 156.439 215.968 1.00 64.57 179 GLY B N 1
ATOM 5468 C CA . GLY B 2 179 ? 130.645 157.387 216.638 1.00 62.69 179 GLY B CA 1
ATOM 5469 C C . GLY B 2 179 ? 129.981 158.690 217.021 1.00 65.93 179 GLY B C 1
ATOM 5470 O O . GLY B 2 179 ? 130.594 159.491 217.739 1.00 66.62 179 GLY B O 1
ATOM 5471 N N . THR B 2 180 ? 128.756 158.930 216.570 1.00 80.14 180 THR B N 1
ATOM 5472 C CA . THR B 2 180 ? 128.016 160.129 216.929 1.00 81.98 180 THR B CA 1
ATOM 5473 C C . THR B 2 180 ? 127.219 159.894 218.208 1.00 84.91 180 THR B C 1
ATOM 5474 O O . THR B 2 180 ? 126.960 158.757 218.610 1.00 86.52 180 THR B O 1
ATOM 5478 N N . ARG B 2 181 ? 126.828 160.992 218.848 1.00 93.60 181 ARG B N 1
ATOM 5479 C CA . ARG B 2 181 ? 126.142 160.951 220.133 1.00 92.96 181 ARG B CA 1
ATOM 5480 C C . ARG B 2 181 ? 124.680 161.333 219.945 1.00 95.91 181 ARG B C 1
ATOM 5481 O O . ARG B 2 181 ? 124.376 162.452 219.518 1.00 100.48 181 ARG B O 1
ATOM 5489 N N . ILE B 2 182 ? 123.781 160.400 220.266 1.00 90.82 182 ILE B N 1
ATOM 5490 C CA . ILE B 2 182 ? 122.359 160.706 220.270 1.00 84.60 182 ILE B CA 1
ATOM 5491 C C . ILE B 2 182 ? 122.043 161.618 221.453 1.00 84.80 182 ILE B C 1
ATOM 5492 O O . ILE B 2 182 ? 122.619 161.487 222.541 1.00 91.42 182 ILE B O 1
ATOM 5497 N N . LEU B 2 183 ? 121.122 162.555 221.241 1.00 88.45 183 LEU B N 1
ATOM 5498 C CA . LEU B 2 183 ? 120.943 163.655 222.178 1.00 88.96 183 LEU B CA 1
ATOM 5499 C C . LEU B 2 183 ? 119.653 163.609 222.983 1.00 93.38 183 LEU B C 1
ATOM 5500 O O . LEU B 2 183 ? 119.703 163.786 224.203 1.00 91.86 183 LEU B O 1
ATOM 5505 N N . SER B 2 184 ? 118.494 163.381 222.361 1.00 103.62 184 SER B N 1
ATOM 5506 C CA . SER B 2 184 ? 117.244 163.774 223.003 1.00 103.89 184 SER B CA 1
ATOM 5507 C C . SER B 2 184 ? 116.389 162.610 223.494 1.00 102.47 184 SER B C 1
ATOM 5508 O O . SER B 2 184 ? 116.160 162.506 224.702 1.00 104.33 184 SER B O 1
ATOM 5511 N N . ASP B 2 185 ? 115.899 161.724 222.621 1.00 97.61 185 ASP B N 1
ATOM 5512 C CA . ASP B 2 185 ? 114.958 160.704 223.084 1.00 98.20 185 ASP B CA 1
ATOM 5513 C C . ASP B 2 185 ? 115.448 159.278 222.860 1.00 99.04 185 ASP B C 1
ATOM 5514 O O . ASP B 2 185 ? 115.754 158.589 223.836 1.00 105.41 185 ASP B O 1
ATOM 5519 N N . TRP B 2 186 ? 115.570 158.826 221.612 1.00 87.71 186 TRP B N 1
ATOM 5520 C CA . TRP B 2 186 ? 115.937 157.448 221.292 1.00 89.50 186 TRP B CA 1
ATOM 5521 C C . TRP B 2 186 ? 115.911 157.278 219.779 1.00 90.76 186 TRP B C 1
ATOM 5522 O O . TRP B 2 186 ? 115.283 158.061 219.062 1.00 99.60 186 TRP B O 1
ATOM 5533 N N . LEU B 2 187 ? 116.589 156.233 219.308 1.00 78.26 187 LEU B N 1
ATOM 5534 C CA . LEU B 2 187 ? 116.501 155.792 217.923 1.00 76.02 187 LEU B CA 1
ATOM 5535 C C . LEU B 2 187 ? 116.583 154.274 217.878 1.00 70.21 187 LEU B C 1
ATOM 5536 O O . LEU B 2 187 ? 117.104 153.631 218.793 1.00 82.17 187 LEU B O 1
ATOM 5541 N N . VAL B 2 188 ? 116.057 153.705 216.798 1.00 67.16 188 VAL B N 1
ATOM 5542 C CA . VAL B 2 188 ? 116.152 152.275 216.523 1.00 70.01 188 VAL B CA 1
ATOM 5543 C C . VAL B 2 188 ? 116.865 152.145 215.185 1.00 75.29 188 VAL B C 1
ATOM 5544 O O . VAL B 2 188 ? 116.269 152.376 214.126 1.00 91.30 188 VAL B O 1
ATOM 5548 N N . ILE B 2 189 ? 118.140 151.771 215.223 1.00 68.95 189 ILE B N 1
ATOM 5549 C CA . ILE B 2 189 ? 118.995 151.750 214.043 1.00 68.38 189 ILE B CA 1
ATOM 5550 C C . ILE B 2 189 ? 119.201 150.309 213.603 1.00 71.21 189 ILE B C 1
ATOM 5551 O O . ILE B 2 189 ? 119.492 149.434 214.428 1.00 86.07 189 ILE B O 1
ATOM 5556 N N . GLU B 2 190 ? 119.042 150.060 212.307 1.00 85.96 190 GLU B N 1
ATOM 5557 C CA . GLU B 2 190 ? 119.370 148.776 211.705 1.00 89.95 190 GLU B CA 1
ATOM 5558 C C . GLU B 2 190 ? 120.714 148.907 210.999 1.00 96.66 190 GLU B C 1
ATOM 5559 O O . GLU B 2 190 ? 120.839 149.672 210.037 1.00 101.48 190 GLU B O 1
ATOM 5565 N N . CYS B 2 191 ? 121.713 148.169 211.481 1.00 110.48 191 CYS B N 1
ATOM 5566 C CA . CYS B 2 191 ? 123.054 148.264 210.920 1.00 107.05 191 CYS B CA 1
ATOM 5567 C C . CYS B 2 191 ? 123.051 147.856 209.453 1.00 107.25 191 CYS B C 1
ATOM 5568 O O . CYS B 2 191 ? 122.479 146.827 209.081 1.00 112.44 191 CYS B O 1
ATOM 5571 N N . SER B 2 192 ? 123.697 148.670 208.616 1.00 99.20 192 SER B N 1
ATOM 5572 C CA . SER B 2 192 ? 123.704 148.453 207.178 1.00 102.68 192 SER B CA 1
ATOM 5573 C C . SER B 2 192 ? 125.051 148.018 206.624 1.00 106.95 192 SER B C 1
ATOM 5574 O O . SER B 2 192 ? 125.094 147.478 205.514 1.00 108.42 192 SER B O 1
ATOM 5577 N N . VAL B 2 193 ? 126.143 148.239 207.352 1.00 106.19 193 VAL B N 1
ATOM 5578 C CA . VAL B 2 193 ? 127.481 147.897 206.887 1.00 104.87 193 VAL B CA 1
ATOM 5579 C C . VAL B 2 193 ? 128.164 147.036 207.940 1.00 103.70 193 VAL B C 1
ATOM 5580 O O . VAL B 2 193 ? 128.121 147.352 209.134 1.00 102.42 193 VAL B O 1
ATOM 5584 N N . ASN B 2 194 ? 128.776 145.941 207.497 1.00 112.30 194 ASN B N 1
ATOM 5585 C CA . ASN B 2 194 ? 129.555 145.100 208.385 1.00 112.57 194 ASN B CA 1
ATOM 5586 C C . ASN B 2 194 ? 130.853 145.810 208.767 1.00 113.73 194 ASN B C 1
ATOM 5587 O O . ASN B 2 194 ? 131.288 146.735 208.077 1.00 116.22 194 ASN B O 1
ATOM 5592 N N . PRO B 2 195 ? 131.478 145.409 209.875 1.00 117.10 195 PRO B N 1
ATOM 5593 C CA . PRO B 2 195 ? 132.750 146.031 210.263 1.00 116.73 195 PRO B CA 1
ATOM 5594 C C . PRO B 2 195 ? 133.795 145.890 209.165 1.00 117.24 195 PRO B C 1
ATOM 5595 O O . PRO B 2 195 ? 133.889 144.859 208.497 1.00 119.59 195 PRO B O 1
ATOM 5599 N N . GLY B 2 196 ? 134.583 146.949 208.986 1.00 99.11 196 GLY B N 1
ATOM 5600 C CA . GLY B 2 196 ? 135.537 147.044 207.908 1.00 99.67 196 GLY B CA 1
ATOM 5601 C C . GLY B 2 196 ? 135.090 147.916 206.754 1.00 96.48 196 GLY B C 1
ATOM 5602 O O . GLY B 2 196 ? 135.924 148.303 205.927 1.00 96.47 196 GLY B O 1
ATOM 5603 N N . GLU B 2 197 ? 133.797 148.237 206.679 1.00 95.30 197 GLU B N 1
ATOM 5604 C CA . GLU B 2 197 ? 133.260 149.125 205.654 1.00 97.42 197 GLU B CA 1
ATOM 5605 C C . GLU B 2 197 ? 132.559 150.331 206.270 1.00 98.79 197 GLU B C 1
ATOM 5606 O O . GLU B 2 197 ? 131.703 150.947 205.627 1.00 100.62 197 GLU B O 1
ATOM 5612 N N . THR B 2 198 ? 132.905 150.675 207.507 1.00 88.27 198 THR B N 1
ATOM 5613 C CA . THR B 2 198 ? 132.303 151.816 208.178 1.00 87.87 198 THR B CA 1
ATOM 5614 C C . THR B 2 198 ? 132.713 153.113 207.486 1.00 85.36 198 THR B C 1
ATOM 5615 O O . THR B 2 198 ? 133.761 153.193 206.840 1.00 86.64 198 THR B O 1
ATOM 5619 N N . PHE B 2 199 ? 131.860 154.133 207.611 1.00 66.97 199 PHE B N 1
ATOM 5620 C CA . PHE B 2 199 ? 132.170 155.438 207.036 1.00 67.17 199 PHE B CA 1
ATOM 5621 C C . PHE B 2 199 ? 133.470 155.995 207.603 1.00 75.49 199 PHE B C 1
ATOM 5622 O O . PHE B 2 199 ? 134.208 156.704 206.912 1.00 78.89 199 PHE B O 1
ATOM 5630 N N . LEU B 2 200 ? 133.765 155.682 208.868 1.00 79.59 200 LEU B N 1
ATOM 5631 C CA . LEU B 2 200 ? 135.030 156.108 209.457 1.00 67.98 200 LEU B CA 1
ATOM 5632 C C . LEU B 2 200 ? 136.213 155.487 208.727 1.00 66.81 200 LEU B C 1
ATOM 5633 O O . LEU B 2 200 ? 137.240 156.143 208.519 1.00 77.06 200 LEU B O 1
ATOM 5638 N N . ASP B 2 201 ? 136.088 154.217 208.335 1.00 72.01 201 ASP B N 1
ATOM 5639 C CA . ASP B 2 201 ? 137.143 153.580 207.553 1.00 75.13 201 ASP B CA 1
ATOM 5640 C C . ASP B 2 201 ? 137.320 154.270 206.207 1.00 74.21 201 ASP B C 1
ATOM 5641 O O . ASP B 2 201 ? 138.425 154.294 205.653 1.00 78.14 201 ASP B O 1
ATOM 5646 N N . ARG B 2 202 ? 136.237 154.828 205.660 1.00 74.93 202 ARG B N 1
ATOM 5647 C CA . ARG B 2 202 ? 136.345 155.589 204.420 1.00 77.18 202 ARG B CA 1
ATOM 5648 C C . ARG B 2 202 ? 137.190 156.841 204.619 1.00 80.62 202 ARG B C 1
ATOM 5649 O O . ARG B 2 202 ? 138.007 157.191 203.758 1.00 87.84 202 ARG B O 1
ATOM 5657 N N . MET B 2 203 ? 136.982 157.468 205.773 1.00 70.38 203 MET B N 1
ATOM 5658 C CA . MET B 2 203 ? 137.723 158.703 206.108 1.00 71.16 203 MET B CA 1
ATOM 5659 C C . MET B 2 203 ? 139.185 158.359 206.388 1.00 72.35 203 MET B C 1
ATOM 5660 O O . MET B 2 203 ? 140.051 159.128 205.963 1.00 69.71 203 MET B O 1
ATOM 5665 N N . ILE B 2 204 ? 139.440 157.261 207.095 1.00 71.96 204 ILE B N 1
ATOM 5666 C CA . ILE B 2 204 ? 140.840 156.839 207.361 1.00 71.00 204 ILE B CA 1
ATOM 5667 C C . ILE B 2 204 ? 141.473 156.531 206.013 1.00 70.61 204 ILE B C 1
ATOM 5668 O O . ILE B 2 204 ? 142.414 157.232 205.649 1.00 72.27 204 ILE B O 1
ATOM 5673 N N . ALA B 2 205 ? 140.971 155.538 205.288 1.00 69.84 205 ALA B N 1
ATOM 5674 C CA . ALA B 2 205 ? 141.672 155.256 204.042 1.00 70.33 205 ALA B CA 1
ATOM 5675 C C . ALA B 2 205 ? 141.877 156.499 203.187 1.00 70.43 205 ALA B C 1
ATOM 5676 O O . ALA B 2 205 ? 142.633 156.441 202.212 1.00 71.28 205 ALA B O 1
ATOM 5678 N N . MET B 2 206 ? 141.225 157.612 203.526 1.00 65.83 206 MET B N 1
ATOM 5679 C CA . MET B 2 206 ? 141.367 158.827 202.733 1.00 65.40 206 MET B CA 1
ATOM 5680 C C . MET B 2 206 ? 142.725 159.484 202.953 1.00 66.03 206 MET B C 1
ATOM 5681 O O . MET B 2 206 ? 143.297 160.064 202.024 1.00 63.95 206 MET B O 1
ATOM 5686 N N . VAL B 2 207 ? 143.258 159.401 204.172 1.00 66.17 207 VAL B N 1
ATOM 5687 C CA . VAL B 2 207 ? 144.492 160.089 204.534 1.00 64.28 207 VAL B CA 1
ATOM 5688 C C . VAL B 2 207 ? 145.579 159.137 204.999 1.00 65.38 207 VAL B C 1
ATOM 5689 O O . VAL B 2 207 ? 146.706 159.585 205.257 1.00 66.16 207 VAL B O 1
ATOM 5693 N N . GLU B 2 208 ? 145.282 157.842 205.129 1.00 74.86 208 GLU B N 1
ATOM 5694 C CA . GLU B 2 208 ? 146.310 156.886 205.532 1.00 74.04 208 GLU B CA 1
ATOM 5695 C C . GLU B 2 208 ? 147.451 156.856 204.523 1.00 76.84 208 GLU B C 1
ATOM 5696 O O . GLU B 2 208 ? 148.628 156.926 204.896 1.00 78.91 208 GLU B O 1
ATOM 5702 N N . GLY B 2 209 ? 147.119 156.759 203.239 1.00 79.76 209 GLY B N 1
ATOM 5703 C CA . GLY B 2 209 ? 148.118 156.862 202.186 1.00 79.89 209 GLY B CA 1
ATOM 5704 C C . GLY B 2 209 ? 149.207 155.812 202.237 1.00 80.36 209 GLY B C 1
ATOM 5705 O O . GLY B 2 209 ? 150.378 156.126 201.986 1.00 81.67 209 GLY B O 1
ATOM 5706 N N . ALA B 2 210 ? 148.851 154.569 202.566 1.00 79.31 210 ALA B N 1
ATOM 5707 C CA . ALA B 2 210 ? 149.839 153.495 202.560 1.00 80.25 210 ALA B CA 1
ATOM 5708 C C . ALA B 2 210 ? 150.385 153.267 201.156 1.00 81.13 210 ALA B C 1
ATOM 5709 O O . ALA B 2 210 ? 151.580 153.461 200.901 1.00 81.31 210 ALA B O 1
ATOM 5711 N N . GLN B 2 211 ? 149.521 152.862 200.230 1.00 78.11 211 GLN B N 1
ATOM 5712 C CA . GLN B 2 211 ? 149.866 152.701 198.819 1.00 78.58 211 GLN B CA 1
ATOM 5713 C C . GLN B 2 211 ? 149.065 153.742 198.042 1.00 77.81 211 GLN B C 1
ATOM 5714 O O . GLN B 2 211 ? 147.966 153.462 197.560 1.00 78.20 211 GLN B O 1
ATOM 5720 N N . ARG B 2 212 ? 149.620 154.946 197.926 1.00 66.01 212 ARG B N 1
ATOM 5721 C CA . ARG B 2 212 ? 148.939 156.033 197.237 1.00 65.64 212 ARG B CA 1
ATOM 5722 C C . ARG B 2 212 ? 148.937 155.782 195.734 1.00 64.98 212 ARG B C 1
ATOM 5723 O O . ARG B 2 212 ? 149.960 155.397 195.159 1.00 64.29 212 ARG B O 1
ATOM 5731 N N . ARG B 2 213 ? 147.787 156.001 195.102 1.00 61.03 213 ARG B N 1
ATOM 5732 C CA . ARG B 2 213 ? 147.645 155.816 193.664 1.00 58.61 213 ARG B CA 1
ATOM 5733 C C . ARG B 2 213 ? 147.902 157.144 192.963 1.00 58.97 213 ARG B C 1
ATOM 5734 O O . ARG B 2 213 ? 147.235 158.144 193.250 1.00 59.84 213 ARG B O 1
ATOM 5742 N N . LYS B 2 214 ? 148.868 157.151 192.049 1.00 47.76 214 LYS B N 1
ATOM 5743 C CA . LYS B 2 214 ? 149.211 158.370 191.330 1.00 43.74 214 LYS B CA 1
ATOM 5744 C C . LYS B 2 214 ? 148.109 158.730 190.341 1.00 41.74 214 LYS B C 1
ATOM 5745 O O . LYS B 2 214 ? 147.645 157.881 189.574 1.00 41.35 214 LYS B O 1
ATOM 5751 N N . THR B 2 215 ? 147.692 159.993 190.361 1.00 38.47 215 THR B N 1
ATOM 5752 C CA . THR B 2 215 ? 146.705 160.471 189.411 1.00 35.04 215 THR B CA 1
ATOM 5753 C C . THR B 2 215 ? 147.320 160.551 188.015 1.00 36.26 215 THR B C 1
ATOM 5754 O O . THR B 2 215 ? 148.541 160.637 187.870 1.00 36.62 215 THR B O 1
ATOM 5758 N N . PRO B 2 216 ? 146.490 160.505 186.967 1.00 37.23 216 PRO B N 1
ATOM 5759 C CA . PRO B 2 216 ? 147.039 160.599 185.603 1.00 30.83 216 PRO B CA 1
ATOM 5760 C C . PRO B 2 216 ? 147.845 161.863 185.359 1.00 29.89 216 PRO B C 1
ATOM 5761 O O . PRO B 2 216 ? 148.789 161.837 184.560 1.00 39.12 216 PRO B O 1
ATOM 5765 N N . ASN B 2 217 ? 147.498 162.973 186.017 1.00 28.82 217 ASN B N 1
ATOM 5766 C CA . ASN B 2 217 ? 148.294 164.188 185.877 1.00 28.07 217 ASN B CA 1
ATOM 5767 C C . ASN B 2 217 ? 149.701 163.995 186.430 1.00 28.03 217 ASN B C 1
ATOM 5768 O O . ASN B 2 217 ? 150.680 164.447 185.825 1.00 28.88 217 ASN B O 1
ATOM 5773 N N . GLU B 2 218 ? 149.820 163.337 187.587 1.00 28.15 218 GLU B N 1
ATOM 5774 C CA . GLU B 2 218 ? 151.141 163.054 188.142 1.00 33.15 218 GLU B CA 1
ATOM 5775 C C . GLU B 2 218 ? 151.926 162.110 187.242 1.00 30.83 218 GLU B C 1
ATOM 5776 O O . GLU B 2 218 ? 153.135 162.285 187.050 1.00 34.22 218 GLU B O 1
ATOM 5782 N N . ILE B 2 219 ? 151.256 161.097 186.688 1.00 27.35 219 ILE B N 1
ATOM 5783 C CA . ILE B 2 219 ? 151.925 160.163 185.788 1.00 30.43 219 ILE B CA 1
ATOM 5784 C C . ILE B 2 219 ? 152.408 160.884 184.537 1.00 21.71 219 ILE B C 1
ATOM 5785 O O . ILE B 2 219 ? 153.527 160.656 184.063 1.00 26.69 219 ILE B O 1
ATOM 5790 N N . ALA B 2 220 ? 151.577 161.773 183.988 1.00 24.64 220 ALA B N 1
ATOM 5791 C CA . ALA B 2 220 ? 151.978 162.523 182.803 1.00 22.39 220 ALA B CA 1
ATOM 5792 C C . ALA B 2 220 ? 153.122 163.479 183.116 1.00 25.78 220 ALA B C 1
ATOM 5793 O O . ALA B 2 220 ? 154.005 163.697 182.278 1.00 20.85 220 ALA B O 1
ATOM 5795 N N . LEU B 2 221 ? 153.127 164.056 184.319 1.00 24.52 221 LEU B N 1
ATOM 5796 C CA . LEU B 2 221 ? 154.231 164.924 184.714 1.00 20.58 221 LEU B CA 1
ATOM 5797 C C . LEU B 2 221 ? 155.508 164.124 184.932 1.00 26.14 221 LEU B C 1
ATOM 5798 O O . LEU B 2 221 ? 156.606 164.601 184.622 1.00 28.27 221 LEU B O 1
ATOM 5803 N N . THR B 2 222 ? 155.384 162.905 185.463 1.00 20.20 222 THR B N 1
ATOM 5804 C CA . THR B 2 222 ? 156.557 162.066 185.683 1.00 18.98 222 THR B CA 1
ATOM 5805 C C . THR B 2 222 ? 157.233 161.707 184.365 1.00 23.84 222 THR B C 1
ATOM 5806 O O . THR B 2 222 ? 158.464 161.610 184.297 1.00 18.08 222 THR B O 1
ATOM 5810 N N . ILE B 2 223 ? 156.443 161.507 183.307 1.00 26.63 223 ILE B N 1
ATOM 5811 C CA . ILE B 2 223 ? 157.012 161.193 181.999 1.00 20.96 223 ILE B CA 1
ATOM 5812 C C . ILE B 2 223 ? 157.901 162.332 181.517 1.00 18.33 223 ILE B C 1
ATOM 5813 O O . ILE B 2 223 ? 159.014 162.107 181.025 1.00 26.96 223 ILE B O 1
ATOM 5818 N N . LEU B 2 224 ? 157.426 163.572 181.652 1.00 16.78 224 LEU B N 1
ATOM 5819 C CA . LEU B 2 224 ? 158.232 164.723 181.257 1.00 23.19 224 LEU B CA 1
ATOM 5820 C C . LEU B 2 224 ? 159.474 164.856 182.131 1.00 17.84 224 LEU B C 1
ATOM 5821 O O . LEU B 2 224 ? 160.561 165.167 181.630 1.00 26.95 224 LEU B O 1
ATOM 5826 N N . LEU B 2 225 ? 159.332 164.626 183.440 1.00 18.63 225 LEU B N 1
ATOM 5827 C CA . LEU B 2 225 ? 160.481 164.710 184.337 1.00 20.40 225 LEU B CA 1
ATOM 5828 C C . LEU B 2 225 ? 161.523 163.650 184.000 1.00 19.36 225 LEU B C 1
ATOM 5829 O O . LEU B 2 225 ? 162.729 163.918 184.048 1.00 21.37 225 LEU B O 1
ATOM 5834 N N . ILE B 2 226 ? 161.076 162.437 183.669 1.00 19.18 226 ILE B N 1
ATOM 5835 C CA . ILE B 2 226 ? 162.003 161.387 183.255 1.00 16.66 226 ILE B CA 1
ATOM 5836 C C . ILE B 2 226 ? 162.691 161.770 181.950 1.00 16.37 226 ILE B C 1
ATOM 5837 O O . ILE B 2 226 ? 163.902 161.577 181.789 1.00 21.53 226 ILE B O 1
ATOM 5842 N N . ALA B 2 227 ? 161.930 162.321 181.001 1.00 19.11 227 ALA B N 1
ATOM 5843 C CA . ALA B 2 227 ? 162.505 162.703 179.714 1.00 20.01 227 ALA B CA 1
ATOM 5844 C C . ALA B 2 227 ? 163.576 163.774 179.882 1.00 24.01 227 ALA B C 1
ATOM 5845 O O . ALA B 2 227 ? 164.620 163.726 179.222 1.00 22.68 227 ALA B O 1
ATOM 5847 N N . LEU B 2 228 ? 163.332 164.752 180.757 1.00 20.71 228 LEU B N 1
ATOM 5848 C CA . LEU B 2 228 ? 164.342 165.769 181.030 1.00 20.13 228 LEU B CA 1
ATOM 5849 C C . LEU B 2 228 ? 165.580 165.156 181.672 1.00 22.12 228 LEU B C 1
ATOM 5850 O O . LEU B 2 228 ? 166.711 165.540 181.350 1.00 24.50 228 LEU B O 1
ATOM 5855 N N . THR B 2 229 ? 165.384 164.201 182.584 1.00 15.51 229 THR B N 1
ATOM 5856 C CA . THR B 2 229 ? 166.516 163.534 183.220 1.00 22.00 229 THR B CA 1
ATOM 5857 C C . THR B 2 229 ? 167.336 162.750 182.203 1.00 20.97 229 THR B C 1
ATOM 5858 O O . THR B 2 229 ? 168.570 162.719 182.280 1.00 25.93 229 THR B O 1
ATOM 5862 N N . ILE B 2 230 ? 166.667 162.109 181.242 1.00 22.53 230 ILE B N 1
ATOM 5863 C CA . ILE B 2 230 ? 167.374 161.341 180.219 1.00 21.02 230 ILE B CA 1
ATOM 5864 C C . ILE B 2 230 ? 168.243 162.261 179.371 1.00 23.63 230 ILE B C 1
ATOM 5865 O O . ILE B 2 230 ? 169.413 161.965 179.100 1.00 24.61 230 ILE B O 1
ATOM 5870 N N . VAL B 2 231 ? 167.684 163.396 178.943 1.00 14.05 231 VAL B N 1
ATOM 5871 C CA . VAL B 2 231 ? 168.419 164.293 178.057 1.00 19.73 231 VAL B CA 1
ATOM 5872 C C . VAL B 2 231 ? 169.584 164.950 178.790 1.00 22.81 231 VAL B C 1
ATOM 5873 O O . VAL B 2 231 ? 170.629 165.220 178.187 1.00 30.68 231 VAL B O 1
ATOM 5877 N N . PHE B 2 232 ? 169.438 165.213 180.092 1.00 27.18 232 PHE B N 1
ATOM 5878 C CA . PHE B 2 232 ? 170.536 165.795 180.854 1.00 18.96 232 PHE B CA 1
ATOM 5879 C C . PHE B 2 232 ? 171.603 164.763 181.190 1.00 20.84 232 PHE B C 1
ATOM 5880 O O . PHE B 2 232 ? 172.783 165.114 181.302 1.00 26.43 232 PHE B O 1
ATOM 5888 N N . LEU B 2 233 ? 171.212 163.499 181.362 1.00 18.70 233 LEU B N 1
ATOM 5889 C CA . LEU B 2 233 ? 172.198 162.442 181.564 1.00 12.10 233 LEU B CA 1
ATOM 5890 C C . LEU B 2 233 ? 173.062 162.255 180.323 1.00 23.65 233 LEU B C 1
ATOM 5891 O O . LEU B 2 233 ? 174.279 162.067 180.429 1.00 23.73 233 LEU B O 1
ATOM 5896 N N . LEU B 2 234 ? 172.449 162.302 179.138 1.00 21.62 234 LEU B N 1
ATOM 5897 C CA . LEU B 2 234 ? 173.217 162.192 177.902 1.00 21.60 234 LEU B CA 1
ATOM 5898 C C . LEU B 2 234 ? 174.115 163.406 177.696 1.00 24.02 234 LEU B C 1
ATOM 5899 O O . LEU B 2 234 ? 175.248 163.275 177.222 1.00 29.20 234 LEU B O 1
ATOM 5904 N N . ALA B 2 235 ? 173.628 164.597 178.052 1.00 23.42 235 ALA B N 1
ATOM 5905 C CA . ALA B 2 235 ? 174.412 165.808 177.831 1.00 24.16 235 ALA B CA 1
ATOM 5906 C C . ALA B 2 235 ? 175.542 165.931 178.845 1.00 24.01 235 ALA B C 1
ATOM 5907 O O . ALA B 2 235 ? 176.454 166.747 178.673 1.00 34.67 235 ALA B O 1
ATOM 5909 N N . THR B 2 236 ? 175.502 165.126 179.909 1.00 22.20 236 THR B N 1
ATOM 5910 C CA . THR B 2 236 ? 176.564 165.173 180.907 1.00 18.27 236 THR B CA 1
ATOM 5911 C C . THR B 2 236 ? 177.544 164.021 180.722 1.00 19.34 236 THR B C 1
ATOM 5912 O O . THR B 2 236 ? 178.758 164.201 180.871 1.00 25.58 236 THR B O 1
ATOM 5916 N N . ALA B 2 237 ? 177.035 162.830 180.398 1.00 25.28 237 ALA B N 1
ATOM 5917 C CA . ALA B 2 237 ? 177.913 161.687 180.168 1.00 25.06 237 ALA B CA 1
ATOM 5918 C C . ALA B 2 237 ? 178.804 161.908 178.953 1.00 26.91 237 ALA B C 1
ATOM 5919 O O . ALA B 2 237 ? 180.002 161.606 178.989 1.00 29.33 237 ALA B O 1
ATOM 5921 N N . THR B 2 238 ? 178.239 162.439 177.866 1.00 24.85 238 THR B N 1
ATOM 5922 C CA . THR B 2 238 ? 179.016 162.694 176.660 1.00 23.39 238 THR B CA 1
ATOM 5923 C C . THR B 2 238 ? 179.982 163.859 176.819 1.00 25.74 238 THR B C 1
ATOM 5924 O O . THR B 2 238 ? 180.815 164.075 175.932 1.00 31.73 238 THR B O 1
ATOM 5928 N N . LEU B 2 239 ? 179.886 164.616 177.914 1.00 22.96 239 LEU B N 1
ATOM 5929 C CA . LEU B 2 239 ? 180.821 165.709 178.145 1.00 24.97 239 LEU B CA 1
ATOM 5930 C C . LEU B 2 239 ? 182.232 165.197 178.409 1.00 25.31 239 LEU B C 1
ATOM 5931 O O . LEU B 2 239 ? 183.207 165.868 178.053 1.00 22.68 239 LEU B O 1
ATOM 5936 N N . TRP B 2 240 ? 182.361 164.027 179.037 1.00 23.72 240 TRP B N 1
ATOM 5937 C CA . TRP B 2 240 ? 183.688 163.481 179.319 1.00 21.29 240 TRP B CA 1
ATOM 5938 C C . TRP B 2 240 ? 184.495 163.200 178.056 1.00 22.38 240 TRP B C 1
ATOM 5939 O O . TRP B 2 240 ? 185.643 163.671 177.973 1.00 26.96 240 TRP B O 1
ATOM 5950 N N . PRO B 2 241 ? 183.995 162.462 177.056 1.00 27.33 241 PRO B N 1
ATOM 5951 C CA . PRO B 2 241 ? 184.775 162.329 175.815 1.00 20.58 241 PRO B CA 1
ATOM 5952 C C . PRO B 2 241 ? 184.928 163.639 175.065 1.00 21.34 241 PRO B C 1
ATOM 5953 O O . PRO B 2 241 ? 185.924 163.825 174.355 1.00 34.85 241 PRO B O 1
ATOM 5957 N N . PHE B 2 242 ? 183.963 164.552 175.199 1.00 22.94 242 PHE B N 1
ATOM 5958 C CA . PHE B 2 242 ? 184.057 165.843 174.525 1.00 20.61 242 PHE B CA 1
ATOM 5959 C C . PHE B 2 242 ? 185.230 166.658 175.055 1.00 22.35 242 PHE B C 1
ATOM 5960 O O . PHE B 2 242 ? 185.998 167.234 174.275 1.00 30.53 242 PHE B O 1
ATOM 5968 N N . SER B 2 243 ? 185.382 166.721 176.378 1.00 24.57 243 SER B N 1
ATOM 5969 C CA . SER B 2 243 ? 186.475 167.460 176.996 1.00 21.02 243 SER B CA 1
ATOM 5970 C C . SER B 2 243 ? 187.809 166.730 176.922 1.00 25.12 243 SER B C 1
ATOM 5971 O O . SER B 2 243 ? 188.855 167.384 176.983 1.00 32.13 243 SER B O 1
ATOM 5974 N N . ALA B 2 244 ? 187.799 165.400 176.801 1.00 29.87 244 ALA B N 1
ATOM 5975 C CA . ALA B 2 244 ? 189.041 164.638 176.792 1.00 23.71 244 ALA B CA 1
ATOM 5976 C C . ALA B 2 244 ? 189.894 164.921 175.564 1.00 29.38 244 ALA B C 1
ATOM 5977 O O . ALA B 2 244 ? 191.113 164.721 175.614 1.00 41.10 244 ALA B O 1
ATOM 5979 N N . TRP B 2 245 ? 189.290 165.375 174.468 1.00 30.06 245 TRP B N 1
ATOM 5980 C CA . TRP B 2 245 ? 190.048 165.672 173.260 1.00 30.17 245 TRP B CA 1
ATOM 5981 C C . TRP B 2 245 ? 190.706 167.044 173.300 1.00 33.89 245 TRP B C 1
ATOM 5982 O O . TRP B 2 245 ? 191.792 167.218 172.734 1.00 41.10 245 TRP B O 1
ATOM 5993 N N . GLY B 2 246 ? 190.081 168.019 173.953 1.00 30.97 246 GLY B N 1
ATOM 5994 C CA . GLY B 2 246 ? 190.643 169.348 174.068 1.00 28.98 246 GLY B CA 1
ATOM 5995 C C . GLY B 2 246 ? 191.629 169.541 175.194 1.00 33.57 246 GLY B C 1
ATOM 5996 O O . GLY B 2 246 ? 192.115 170.657 175.397 1.00 34.57 246 GLY B O 1
ATOM 5997 N N . GLY B 2 247 ? 191.941 168.492 175.929 1.00 37.23 247 GLY B N 1
ATOM 5998 C CA . GLY B 2 247 ? 192.852 168.566 177.053 1.00 37.34 247 GLY B CA 1
ATOM 5999 C C . GLY B 2 247 ? 192.526 167.476 178.059 1.00 37.78 247 GLY B C 1
ATOM 6000 O O . GLY B 2 247 ? 192.059 166.400 177.691 1.00 41.65 247 GLY B O 1
ATOM 6001 N N . ASN B 2 248 ? 192.787 167.778 179.328 1.00 42.79 248 ASN B N 1
ATOM 6002 C CA . ASN B 2 248 ? 192.447 166.849 180.396 1.00 39.49 248 ASN B CA 1
ATOM 6003 C C . ASN B 2 248 ? 190.934 166.712 180.514 1.00 36.31 248 ASN B C 1
ATOM 6004 O O . ASN B 2 248 ? 190.195 167.696 180.420 1.00 37.70 248 ASN B O 1
ATOM 6009 N N . ALA B 2 249 ? 190.476 165.481 180.716 1.00 33.93 249 ALA B N 1
ATOM 6010 C CA . ALA B 2 249 ? 189.049 165.222 180.831 1.00 27.70 249 ALA B CA 1
ATOM 6011 C C . ALA B 2 249 ? 188.494 165.804 182.127 1.00 28.12 249 ALA B C 1
ATOM 6012 O O . ALA B 2 249 ? 189.180 165.871 183.150 1.00 39.48 249 ALA B O 1
ATOM 6014 N N . VAL B 2 250 ? 187.233 166.235 182.069 1.00 28.17 250 VAL B N 1
ATOM 6015 C CA . VAL B 2 250 ? 186.564 166.759 183.252 1.00 26.71 250 VAL B CA 1
ATOM 6016 C C . VAL B 2 250 ? 186.386 165.641 184.271 1.00 28.77 250 VAL B C 1
ATOM 6017 O O . VAL B 2 250 ? 186.077 164.494 183.917 1.00 36.45 250 VAL B O 1
ATOM 6021 N N . SER B 2 251 ? 186.603 165.964 185.543 1.00 24.80 251 SER B N 1
ATOM 6022 C CA . SER B 2 251 ? 186.534 164.962 186.596 1.00 27.69 251 SER B CA 1
ATOM 6023 C C . SER B 2 251 ? 185.117 164.416 186.735 1.00 25.78 251 SER B C 1
ATOM 6024 O O . SER B 2 251 ? 184.130 165.097 186.445 1.00 28.80 251 SER B O 1
ATOM 6027 N N . VAL B 2 252 ? 185.029 163.160 187.180 1.00 24.61 252 VAL B N 1
ATOM 6028 C CA . VAL B 2 252 ? 183.732 162.506 187.334 1.00 25.16 252 VAL B CA 1
ATOM 6029 C C . VAL B 2 252 ? 182.905 163.202 188.408 1.00 21.25 252 VAL B C 1
ATOM 6030 O O . VAL B 2 252 ? 181.679 163.317 188.290 1.00 30.97 252 VAL B O 1
ATOM 6034 N N . THR B 2 253 ? 183.561 163.681 189.468 1.00 21.23 253 THR B N 1
ATOM 6035 C CA . THR B 2 253 ? 182.841 164.358 190.543 1.00 21.82 253 THR B CA 1
ATOM 6036 C C . THR B 2 253 ? 182.132 165.608 190.033 1.00 19.62 253 THR B C 1
ATOM 6037 O O . THR B 2 253 ? 180.984 165.876 190.407 1.00 26.91 253 THR B O 1
ATOM 6041 N N . VAL B 2 254 ? 182.799 166.382 189.175 1.00 22.07 254 VAL B N 1
ATOM 6042 C CA . VAL B 2 254 ? 182.177 167.574 188.606 1.00 21.67 254 VAL B CA 1
ATOM 6043 C C . VAL B 2 254 ? 180.987 167.192 187.735 1.00 20.74 254 VAL B C 1
ATOM 6044 O O . VAL B 2 254 ? 179.930 167.834 187.785 1.00 23.43 254 VAL B O 1
ATOM 6048 N N . LEU B 2 255 ? 181.136 166.140 186.926 1.00 21.06 255 LEU B N 1
ATOM 6049 C CA . LEU B 2 255 ? 180.045 165.708 186.057 1.00 18.69 255 LEU B CA 1
ATOM 6050 C C . LEU B 2 255 ? 178.834 165.260 186.865 1.00 19.41 255 LEU B C 1
ATOM 6051 O O . LEU B 2 255 ? 177.691 165.566 186.506 1.00 24.79 255 LEU B O 1
ATOM 6056 N N . VAL B 2 256 ? 179.063 164.526 187.957 1.00 22.25 256 VAL B N 1
ATOM 6057 C CA . VAL B 2 256 ? 177.956 164.110 188.814 1.00 22.42 256 VAL B CA 1
ATOM 6058 C C . VAL B 2 256 ? 177.273 165.327 189.425 1.00 21.93 256 VAL B C 1
ATOM 6059 O O . VAL B 2 256 ? 176.040 165.402 189.483 1.00 24.96 256 VAL B O 1
ATOM 6063 N N . ALA B 2 257 ? 178.062 166.301 189.884 1.00 22.83 257 ALA B N 1
ATOM 6064 C CA . ALA B 2 257 ? 177.487 167.519 190.445 1.00 21.67 257 ALA B CA 1
ATOM 6065 C C . ALA B 2 257 ? 176.687 168.285 189.399 1.00 19.75 257 ALA B C 1
ATOM 6066 O O . ALA B 2 257 ? 175.625 168.841 189.703 1.00 26.67 257 ALA B O 1
ATOM 6068 N N . LEU B 2 258 ? 177.185 168.330 188.161 1.00 12.94 258 LEU B N 1
ATOM 6069 C CA . LEU B 2 258 ? 176.459 169.007 187.091 1.00 20.01 258 LEU B CA 1
ATOM 6070 C C . LEU B 2 258 ? 175.131 168.319 186.794 1.00 21.06 258 LEU B C 1
ATOM 6071 O O . LEU B 2 258 ? 174.119 168.989 186.561 1.00 19.01 258 LEU B O 1
ATOM 6076 N N . LEU B 2 259 ? 175.117 166.983 186.792 1.00 18.92 259 LEU B N 1
ATOM 6077 C CA . LEU B 2 259 ? 173.898 166.256 186.452 1.00 15.76 259 LEU B CA 1
ATOM 6078 C C . LEU B 2 259 ? 172.796 166.503 187.475 1.00 17.80 259 LEU B C 1
ATOM 6079 O O . LEU B 2 259 ? 171.632 166.703 187.107 1.00 17.43 259 LEU B O 1
ATOM 6084 N N . VAL B 2 260 ? 173.141 166.493 188.765 1.00 24.67 260 VAL B N 1
ATOM 6085 C CA . VAL B 2 260 ? 172.144 166.723 189.808 1.00 15.75 260 VAL B CA 1
ATOM 6086 C C . VAL B 2 260 ? 171.572 168.131 189.705 1.00 20.66 260 VAL B C 1
ATOM 6087 O O . VAL B 2 260 ? 170.359 168.335 189.832 1.00 26.38 260 VAL B O 1
ATOM 6091 N N . CYS B 2 261 ? 172.434 169.124 189.474 1.00 18.66 261 CYS B N 1
ATOM 6092 C CA . CYS B 2 261 ? 171.969 170.499 189.338 1.00 22.93 261 CYS B CA 1
ATOM 6093 C C . CYS B 2 261 ? 171.091 170.697 188.109 1.00 19.24 261 CYS B C 1
ATOM 6094 O O . CYS B 2 261 ? 170.280 171.628 188.085 1.00 22.44 261 CYS B O 1
ATOM 6097 N N . LEU B 2 262 ? 171.230 169.846 187.094 1.00 19.72 262 LEU B N 1
ATOM 6098 C CA . LEU B 2 262 ? 170.468 169.997 185.861 1.00 13.35 262 LEU B CA 1
ATOM 6099 C C . LEU B 2 262 ? 169.129 169.271 185.905 1.00 20.69 262 LEU B C 1
ATOM 6100 O O . LEU B 2 262 ? 168.119 169.816 185.449 1.00 26.48 262 LEU B O 1
ATOM 6105 N N . ILE B 2 263 ? 169.095 168.054 186.442 1.00 19.37 263 ILE B N 1
ATOM 6106 C CA . ILE B 2 263 ? 167.870 167.259 186.472 1.00 23.60 263 ILE B CA 1
ATOM 6107 C C . ILE B 2 263 ? 166.858 167.937 187.388 1.00 25.94 263 ILE B C 1
ATOM 6108 O O . ILE B 2 263 ? 167.249 168.590 188.366 1.00 29.28 263 ILE B O 1
ATOM 6113 N N . PRO B 2 264 ? 165.556 167.819 187.115 1.00 25.08 264 PRO B N 1
ATOM 6114 C CA . PRO B 2 264 ? 164.562 168.532 187.929 1.00 19.85 264 PRO B CA 1
ATOM 6115 C C . PRO B 2 264 ? 164.412 167.951 189.326 1.00 18.43 264 PRO B C 1
ATOM 6116 O O . PRO B 2 264 ? 163.428 167.266 189.622 1.00 22.63 264 PRO B O 1
ATOM 6120 N N . THR B 2 265 ? 165.387 168.224 190.197 1.00 24.69 265 THR B N 1
ATOM 6121 C CA . THR B 2 265 ? 165.334 167.698 191.556 1.00 16.99 265 THR B CA 1
ATOM 6122 C C . THR B 2 265 ? 164.325 168.446 192.417 1.00 16.08 265 THR B C 1
ATOM 6123 O O . THR B 2 265 ? 163.779 167.872 193.366 1.00 25.75 265 THR B O 1
ATOM 6127 N N . THR B 2 266 ? 164.071 169.721 192.114 1.00 16.99 266 THR B N 1
ATOM 6128 C CA . THR B 2 266 ? 163.161 170.511 192.938 1.00 23.69 266 THR B CA 1
ATOM 6129 C C . THR B 2 266 ? 161.734 169.983 192.846 1.00 21.77 266 THR B C 1
ATOM 6130 O O . THR B 2 266 ? 161.086 169.731 193.868 1.00 26.29 266 THR B O 1
ATOM 6134 N N . ILE B 2 267 ? 161.228 169.804 191.624 1.00 16.26 267 ILE B N 1
ATOM 6135 C CA . ILE B 2 267 ? 159.883 169.261 191.459 1.00 15.25 267 ILE B CA 1
ATOM 6136 C C . ILE B 2 267 ? 159.876 167.761 191.734 1.00 17.46 267 ILE B C 1
ATOM 6137 O O . ILE B 2 267 ? 158.931 167.230 192.328 1.00 27.60 267 ILE B O 1
ATOM 6142 N N . GLY B 2 268 ? 160.932 167.058 191.318 1.00 16.23 268 GLY B N 1
ATOM 6143 C CA . GLY B 2 268 ? 160.984 165.620 191.531 1.00 23.53 268 GLY B CA 1
ATOM 6144 C C . GLY B 2 268 ? 160.986 165.241 192.999 1.00 23.48 268 GLY B C 1
ATOM 6145 O O . GLY B 2 268 ? 160.312 164.292 193.406 1.00 34.03 268 GLY B O 1
ATOM 6146 N N . GLY B 2 269 ? 161.746 165.975 193.815 1.00 20.62 269 GLY B N 1
ATOM 6147 C CA . GLY B 2 269 ? 161.763 165.714 195.243 1.00 21.65 269 GLY B CA 1
ATOM 6148 C C . GLY B 2 269 ? 160.533 166.190 195.983 1.00 20.89 269 GLY B C 1
ATOM 6149 O O . GLY B 2 269 ? 160.276 165.724 197.097 1.00 32.48 269 GLY B O 1
ATOM 6150 N N . LEU B 2 270 ? 159.766 167.106 195.391 1.00 21.30 270 LEU B N 1
ATOM 6151 C CA . LEU B 2 270 ? 158.569 167.645 196.018 1.00 24.03 270 LEU B CA 1
ATOM 6152 C C . LEU B 2 270 ? 157.275 167.106 195.425 1.00 25.59 270 LEU B C 1
ATOM 6153 O O . LEU B 2 270 ? 156.202 167.402 195.962 1.00 30.99 270 LEU B O 1
ATOM 6158 N N . LEU B 2 271 ? 157.344 166.326 194.343 1.00 24.19 271 LEU B N 1
ATOM 6159 C CA . LEU B 2 271 ? 156.130 165.865 193.676 1.00 26.56 271 LEU B CA 1
ATOM 6160 C C . LEU B 2 271 ? 155.295 164.971 194.584 1.00 32.13 271 LEU B C 1
ATOM 6161 O O . LEU B 2 271 ? 154.062 165.071 194.603 1.00 30.99 271 LEU B O 1
ATOM 6166 N N . SER B 2 272 ? 155.947 164.091 195.346 1.00 26.87 272 SER B N 1
ATOM 6167 C CA . SER B 2 272 ? 155.205 163.168 196.199 1.00 27.52 272 SER B CA 1
ATOM 6168 C C . SER B 2 272 ? 154.634 163.876 197.422 1.00 28.94 272 SER B C 1
ATOM 6169 O O . SER B 2 272 ? 153.833 163.295 198.162 1.00 32.23 272 SER B O 1
ATOM 6172 N N . ALA B 2 273 ? 155.030 165.129 197.652 1.00 32.08 273 ALA B N 1
ATOM 6173 C CA . ALA B 2 273 ? 154.524 165.853 198.811 1.00 24.16 273 ALA B CA 1
ATOM 6174 C C . ALA B 2 273 ? 153.353 166.756 198.446 1.00 29.55 273 ALA B C 1
ATOM 6175 O O . ALA B 2 273 ? 152.554 167.113 199.319 1.00 30.77 273 ALA B O 1
ATOM 6177 N N . ILE B 2 274 ? 153.229 167.130 197.171 1.00 22.34 274 ILE B N 1
ATOM 6178 C CA . ILE B 2 274 ? 152.109 167.968 196.747 1.00 26.31 274 ILE B CA 1
ATOM 6179 C C . ILE B 2 274 ? 150.808 167.177 196.792 1.00 29.73 274 ILE B C 1
ATOM 6180 O O . ILE B 2 274 ? 149.765 167.684 197.221 1.00 27.91 274 ILE B O 1
ATOM 6185 N N . GLY B 2 275 ? 150.849 165.920 196.344 1.00 35.36 275 GLY B N 1
ATOM 6186 C CA . GLY B 2 275 ? 149.645 165.105 196.341 1.00 32.64 275 GLY B CA 1
ATOM 6187 C C . GLY B 2 275 ? 149.110 164.824 197.733 1.00 32.97 275 GLY B C 1
ATOM 6188 O O . GLY B 2 275 ? 147.905 164.930 197.975 1.00 35.95 275 GLY B O 1
ATOM 6189 N N . VAL B 2 276 ? 149.994 164.461 198.665 1.00 32.78 276 VAL B N 1
ATOM 6190 C CA . VAL B 2 276 ? 149.553 164.159 200.024 1.00 33.22 276 VAL B CA 1
ATOM 6191 C C . VAL B 2 276 ? 149.078 165.422 200.731 1.00 30.23 276 VAL B C 1
ATOM 6192 O O . VAL B 2 276 ? 148.087 165.399 201.470 1.00 32.65 276 VAL B O 1
ATOM 6196 N N . ALA B 2 277 ? 149.776 166.542 200.523 1.00 33.75 277 ALA B N 1
ATOM 6197 C CA . ALA B 2 277 ? 149.361 167.797 201.141 1.00 29.22 277 ALA B CA 1
ATOM 6198 C C . ALA B 2 277 ? 148.005 168.257 200.625 1.00 35.71 277 ALA B C 1
ATOM 6199 O O . ALA B 2 277 ? 147.191 168.771 201.401 1.00 34.20 277 ALA B O 1
ATOM 6201 N N . GLY B 2 278 ? 147.747 168.091 199.326 1.00 32.40 278 GLY B N 1
ATOM 6202 C CA . GLY B 2 278 ? 146.439 168.437 198.794 1.00 31.58 278 GLY B CA 1
ATOM 6203 C C . GLY B 2 278 ? 145.331 167.577 199.370 1.00 35.98 278 GLY B C 1
ATOM 6204 O O . GLY B 2 278 ? 144.237 168.067 199.658 1.00 36.47 278 GLY B O 1
ATOM 6205 N N . MET B 2 279 ? 145.599 166.280 199.546 1.00 35.70 279 MET B N 1
ATOM 6206 C CA . MET B 2 279 ? 144.620 165.403 200.177 1.00 32.33 279 MET B CA 1
ATOM 6207 C C . MET B 2 279 ? 144.416 165.758 201.644 1.00 38.09 279 MET B C 1
ATOM 6208 O O . MET B 2 279 ? 143.309 165.595 202.171 1.00 42.12 279 MET B O 1
ATOM 6213 N N . SER B 2 280 ? 145.464 166.240 202.316 1.00 38.76 280 SER B N 1
ATOM 6214 C CA . SER B 2 280 ? 145.323 166.642 203.711 1.00 35.12 280 SER B CA 1
ATOM 6215 C C . SER B 2 280 ? 144.523 167.933 203.834 1.00 37.63 280 SER B C 1
ATOM 6216 O O . SER B 2 280 ? 143.795 168.128 204.813 1.00 37.67 280 SER B O 1
ATOM 6219 N N . ARG B 2 281 ? 144.644 168.827 202.849 1.00 33.02 281 ARG B N 1
ATOM 6220 C CA . ARG B 2 281 ? 143.861 170.056 202.868 1.00 36.09 281 ARG B CA 1
ATOM 6221 C C . ARG B 2 281 ? 142.385 169.797 202.601 1.00 37.26 281 ARG B C 1
ATOM 6222 O O . ARG B 2 281 ? 141.544 170.615 202.991 1.00 39.64 281 ARG B O 1
ATOM 6230 N N . MET B 2 282 ? 142.053 168.685 201.941 1.00 40.04 282 MET B N 1
ATOM 6231 C CA . MET B 2 282 ? 140.656 168.283 201.818 1.00 37.57 282 MET B CA 1
ATOM 6232 C C . MET B 2 282 ? 140.057 167.948 203.178 1.00 38.03 282 MET B C 1
ATOM 6233 O O . MET B 2 282 ? 138.918 168.329 203.474 1.00 43.81 282 MET B O 1
ATOM 6238 N N . LEU B 2 283 ? 140.808 167.229 204.016 1.00 42.60 283 LEU B N 1
ATOM 6239 C CA . LEU B 2 283 ? 140.315 166.889 205.347 1.00 42.05 283 LEU B CA 1
ATOM 6240 C C . LEU B 2 283 ? 140.121 168.137 206.197 1.00 44.60 283 LEU B C 1
ATOM 6241 O O . LEU B 2 283 ? 139.155 168.232 206.962 1.00 47.40 283 LEU B O 1
ATOM 6246 N N . GLY B 2 284 ? 141.032 169.105 206.079 1.00 40.89 284 GLY B N 1
ATOM 6247 C CA . GLY B 2 284 ? 140.861 170.369 206.771 1.00 41.73 284 GLY B CA 1
ATOM 6248 C C . GLY B 2 284 ? 139.670 171.167 206.287 1.00 42.24 284 GLY B C 1
ATOM 6249 O O . GLY B 2 284 ? 139.201 172.062 206.999 1.00 46.38 284 GLY B O 1
ATOM 6250 N N . ALA B 2 285 ? 139.168 170.865 205.091 1.00 46.52 285 ALA B N 1
ATOM 6251 C CA . ALA B 2 285 ? 137.976 171.499 204.548 1.00 43.93 285 ALA B CA 1
ATOM 6252 C C . ALA B 2 285 ? 136.722 170.664 204.769 1.00 43.89 285 ALA B C 1
ATOM 6253 O O . ALA B 2 285 ? 135.676 170.973 204.191 1.00 51.17 285 ALA B O 1
ATOM 6255 N N . ASN B 2 286 ? 136.808 169.614 205.590 1.00 48.19 286 ASN B N 1
ATOM 6256 C CA . ASN B 2 286 ? 135.671 168.745 205.903 1.00 46.16 286 ASN B CA 1
ATOM 6257 C C . ASN B 2 286 ? 135.073 168.120 204.644 1.00 45.68 286 ASN B C 1
ATOM 6258 O O . ASN B 2 286 ? 133.854 168.022 204.495 1.00 51.68 286 ASN B O 1
ATOM 6263 N N . VAL B 2 287 ? 135.940 167.694 203.729 1.00 42.82 287 VAL B N 1
ATOM 6264 C CA . VAL B 2 287 ? 135.535 167.006 202.508 1.00 46.62 287 VAL B CA 1
ATOM 6265 C C . VAL B 2 287 ? 136.264 165.671 202.453 1.00 45.29 287 VAL B C 1
ATOM 6266 O O . VAL B 2 287 ? 137.493 165.624 202.578 1.00 48.89 287 VAL B O 1
ATOM 6270 N N . ILE B 2 288 ? 135.508 164.592 202.270 1.00 49.34 288 ILE B N 1
ATOM 6271 C CA . ILE B 2 288 ? 136.051 163.240 202.212 1.00 49.02 288 ILE B CA 1
ATOM 6272 C C . ILE B 2 288 ? 135.988 162.780 200.763 1.00 50.48 288 ILE B C 1
ATOM 6273 O O . ILE B 2 288 ? 134.917 162.417 200.263 1.00 56.56 288 ILE B O 1
ATOM 6278 N N . ALA B 2 289 ? 137.134 162.785 200.089 1.00 51.09 289 ALA B N 1
ATOM 6279 C CA . ALA B 2 289 ? 137.221 162.403 198.688 1.00 55.66 289 ALA B CA 1
ATOM 6280 C C . ALA B 2 289 ? 137.711 160.967 198.562 1.00 56.41 289 ALA B C 1
ATOM 6281 O O . ALA B 2 289 ? 138.625 160.546 199.277 1.00 58.11 289 ALA B O 1
ATOM 6283 N N . THR B 2 290 ? 137.090 160.215 197.650 1.00 55.68 290 THR B N 1
ATOM 6284 C CA . THR B 2 290 ? 137.492 158.828 197.438 1.00 57.08 290 THR B CA 1
ATOM 6285 C C . THR B 2 290 ? 138.916 158.739 196.901 1.00 59.88 290 THR B C 1
ATOM 6286 O O . THR B 2 290 ? 139.702 157.892 197.342 1.00 61.29 290 THR B O 1
ATOM 6290 N N . SER B 2 291 ? 139.270 159.611 195.959 1.00 53.75 291 SER B N 1
ATOM 6291 C CA . SER B 2 291 ? 140.593 159.586 195.355 1.00 53.15 291 SER B CA 1
ATOM 6292 C C . SER B 2 291 ? 140.956 160.986 194.883 1.00 53.15 291 SER B C 1
ATOM 6293 O O . SER B 2 291 ? 140.087 161.819 194.616 1.00 54.49 291 SER B O 1
ATOM 6296 N N . GLY B 2 292 ? 142.264 161.235 194.789 1.00 43.65 292 GLY B N 1
ATOM 6297 C CA . GLY B 2 292 ? 142.750 162.517 194.309 1.00 40.17 292 GLY B CA 1
ATOM 6298 C C . GLY B 2 292 ? 142.407 162.809 192.864 1.00 41.58 292 GLY B C 1
ATOM 6299 O O . GLY B 2 292 ? 142.387 163.979 192.468 1.00 44.26 292 GLY B O 1
ATOM 6300 N N . ARG B 2 293 ? 142.143 161.772 192.065 1.00 47.13 293 ARG B N 1
ATOM 6301 C CA . ARG B 2 293 ? 141.797 161.981 190.662 1.00 50.46 293 ARG B CA 1
ATOM 6302 C C . ARG B 2 293 ? 140.495 162.760 190.523 1.00 47.49 293 ARG B C 1
ATOM 6303 O O . ARG B 2 293 ? 140.382 163.642 189.663 1.00 50.35 293 ARG B O 1
ATOM 6311 N N . ALA B 2 294 ? 139.501 162.449 191.358 1.00 44.60 294 ALA B N 1
ATOM 6312 C CA . ALA B 2 294 ? 138.240 163.183 191.313 1.00 45.91 294 ALA B CA 1
ATOM 6313 C C . ALA B 2 294 ? 138.428 164.631 191.748 1.00 44.01 294 ALA B C 1
ATOM 6314 O O . ALA B 2 294 ? 137.741 165.529 191.248 1.00 46.86 294 ALA B O 1
ATOM 6316 N N . VAL B 2 295 ? 139.346 164.874 192.685 1.00 42.81 295 VAL B N 1
ATOM 6317 C CA . VAL B 2 295 ? 139.624 166.240 193.122 1.00 44.56 295 VAL B CA 1
ATOM 6318 C C . VAL B 2 295 ? 140.204 167.061 191.979 1.00 41.24 295 VAL B C 1
ATOM 6319 O O . VAL B 2 295 ? 139.813 168.215 191.762 1.00 44.20 295 VAL B O 1
ATOM 6323 N N . GLU B 2 296 ? 141.145 166.483 191.231 1.00 42.51 296 GLU B N 1
ATOM 6324 C CA . GLU B 2 296 ? 141.758 167.210 190.124 1.00 43.27 296 GLU B CA 1
ATOM 6325 C C . GLU B 2 296 ? 140.771 167.440 188.987 1.00 45.02 296 GLU B C 1
ATOM 6326 O O . GLU B 2 296 ? 140.960 168.357 188.181 1.00 48.23 296 GLU B O 1
ATOM 6332 N N . ALA B 2 297 ? 139.718 166.624 188.906 1.00 46.27 297 ALA B N 1
ATOM 6333 C CA . ALA B 2 297 ? 138.688 166.834 187.897 1.00 46.01 297 ALA B CA 1
ATOM 6334 C C . ALA B 2 297 ? 137.816 168.043 188.206 1.00 44.29 297 ALA B C 1
ATOM 6335 O O . ALA B 2 297 ? 137.146 168.555 187.304 1.00 49.19 297 ALA B O 1
ATOM 6337 N N . ALA B 2 298 ? 137.812 168.510 189.457 1.00 43.07 298 ALA B N 1
ATOM 6338 C CA . ALA B 2 298 ? 137.023 169.677 189.830 1.00 42.29 298 ALA B CA 1
ATOM 6339 C C . ALA B 2 298 ? 137.597 170.977 189.285 1.00 45.32 298 ALA B C 1
ATOM 6340 O O . ALA B 2 298 ? 136.920 172.008 189.355 1.00 47.60 298 ALA B O 1
ATOM 6342 N N . GLY B 2 299 ? 138.815 170.960 188.754 1.00 44.25 299 GLY B N 1
ATOM 6343 C CA . GLY B 2 299 ? 139.384 172.140 188.141 1.00 40.78 299 GLY B CA 1
ATOM 6344 C C . GLY B 2 299 ? 138.925 172.412 186.730 1.00 42.50 299 GLY B C 1
ATOM 6345 O O . GLY B 2 299 ? 139.311 173.429 186.146 1.00 45.43 299 GLY B O 1
ATOM 6346 N N . ASP B 2 300 ? 138.105 171.529 186.161 1.00 47.84 300 ASP B N 1
ATOM 6347 C CA . ASP B 2 300 ? 137.613 171.683 184.801 1.00 46.21 300 ASP B CA 1
ATOM 6348 C C . ASP B 2 300 ? 136.094 171.741 184.711 1.00 47.23 300 ASP B C 1
ATOM 6349 O O . ASP B 2 300 ? 135.562 171.841 183.599 1.00 50.68 300 ASP B O 1
ATOM 6354 N N . VAL B 2 301 ? 135.381 171.678 185.836 1.00 47.83 301 VAL B N 1
ATOM 6355 C CA . VAL B 2 301 ? 133.925 171.684 185.795 1.00 50.64 301 VAL B CA 1
ATOM 6356 C C . VAL B 2 301 ? 133.426 173.068 185.403 1.00 50.01 301 VAL B C 1
ATOM 6357 O O . VAL B 2 301 ? 133.939 174.094 185.871 1.00 52.30 301 VAL B O 1
ATOM 6361 N N . ASP B 2 302 ? 132.420 173.102 184.527 1.00 55.82 302 ASP B N 1
ATOM 6362 C CA . ASP B 2 302 ? 131.834 174.351 184.066 1.00 57.22 302 ASP B CA 1
ATOM 6363 C C . ASP B 2 302 ? 130.394 174.557 184.506 1.00 56.59 302 ASP B C 1
ATOM 6364 O O . ASP B 2 302 ? 129.918 175.697 184.469 1.00 57.32 302 ASP B O 1
ATOM 6369 N N . VAL B 2 303 ? 129.692 173.504 184.918 1.00 57.17 303 VAL B N 1
ATOM 6370 C CA . VAL B 2 303 ? 128.312 173.601 185.376 1.00 57.92 303 VAL B CA 1
ATOM 6371 C C . VAL B 2 303 ? 128.176 172.817 186.675 1.00 56.85 303 VAL B C 1
ATOM 6372 O O . VAL B 2 303 ? 128.782 171.750 186.831 1.00 56.60 303 VAL B O 1
ATOM 6376 N N . LEU B 2 304 ? 127.423 173.369 187.622 1.00 50.99 304 LEU B N 1
ATOM 6377 C CA . LEU B 2 304 ? 127.146 172.720 188.895 1.00 50.79 304 LEU B CA 1
ATOM 6378 C C . LEU B 2 304 ? 125.648 172.475 189.023 1.00 52.22 304 LEU B C 1
ATOM 6379 O O . LEU B 2 304 ? 124.848 173.403 188.863 1.00 54.53 304 LEU B O 1
ATOM 6384 N N . LEU B 2 305 ? 125.275 171.232 189.311 1.00 54.77 305 LEU B N 1
ATOM 6385 C CA . LEU B 2 305 ? 123.881 170.854 189.502 1.00 55.11 305 LEU B CA 1
ATOM 6386 C C . LEU B 2 305 ? 123.608 170.670 190.988 1.00 55.07 305 LEU B C 1
ATOM 6387 O O . LEU B 2 305 ? 124.311 169.911 191.664 1.00 58.97 305 LEU B O 1
ATOM 6392 N N . LEU B 2 306 ? 122.590 171.359 191.491 1.00 55.20 306 LEU B N 1
ATOM 6393 C CA . LEU B 2 306 ? 122.270 171.312 192.913 1.00 59.02 306 LEU B CA 1
ATOM 6394 C C . LEU B 2 306 ? 120.829 170.888 193.163 1.00 58.33 306 LEU B C 1
ATOM 6395 O O . LEU B 2 306 ? 119.918 171.285 192.438 1.00 63.20 306 LEU B O 1
ATOM 6412 N N . LYS B 2 308 ? 117.386 170.931 195.559 1.00 65.15 308 LYS B N 1
ATOM 6413 C CA . LYS B 2 308 ? 116.735 171.965 196.353 1.00 66.56 308 LYS B CA 1
ATOM 6414 C C . LYS B 2 308 ? 116.569 171.526 197.804 1.00 66.77 308 LYS B C 1
ATOM 6415 O O . LYS B 2 308 ? 117.292 171.988 198.687 1.00 68.47 308 LYS B O 1
ATOM 6421 N N . THR B 2 309 ? 115.612 170.634 198.045 1.00 65.55 309 THR B N 1
ATOM 6422 C CA . THR B 2 309 ? 115.334 170.153 199.392 1.00 65.90 309 THR B CA 1
ATOM 6423 C C . THR B 2 309 ? 116.474 169.258 199.862 1.00 65.74 309 THR B C 1
ATOM 6424 O O . THR B 2 309 ? 116.878 168.331 199.152 1.00 66.18 309 THR B O 1
ATOM 6428 N N . GLY B 2 310 ? 116.992 169.534 201.058 1.00 63.41 310 GLY B N 1
ATOM 6429 C CA . GLY B 2 310 ? 118.077 168.771 201.626 1.00 64.90 310 GLY B CA 1
ATOM 6430 C C . GLY B 2 310 ? 119.460 169.322 201.351 1.00 64.55 310 GLY B C 1
ATOM 6431 O O . GLY B 2 310 ? 120.326 169.247 202.229 1.00 65.02 310 GLY B O 1
ATOM 6432 N N . THR B 2 311 ? 119.654 169.886 200.154 1.00 62.34 311 THR B N 1
ATOM 6433 C CA . THR B 2 311 ? 120.979 170.445 199.769 1.00 62.56 311 THR B CA 1
ATOM 6434 C C . THR B 2 311 ? 120.953 171.972 199.905 1.00 61.96 311 THR B C 1
ATOM 6435 O O . THR B 2 311 ? 121.680 172.494 200.770 1.00 65.68 311 THR B O 1
ATOM 6439 N N . ILE B 2 312 ? 120.154 172.654 199.078 1.00 31.32 312 ILE B N 1
ATOM 6440 C CA . ILE B 2 312 ? 120.055 174.144 199.139 1.00 37.33 312 ILE B CA 1
ATOM 6441 C C . ILE B 2 312 ? 119.291 174.529 200.409 1.00 43.53 312 ILE B C 1
ATOM 6442 O O . ILE B 2 312 ? 119.809 175.365 201.174 1.00 60.10 312 ILE B O 1
ATOM 6447 N N . THR B 2 313 ? 118.109 173.943 200.622 1.00 45.73 313 THR B N 1
ATOM 6448 C CA . THR B 2 313 ? 117.338 174.207 201.825 1.00 44.86 313 THR B CA 1
ATOM 6449 C C . THR B 2 313 ? 117.675 173.169 202.886 1.00 52.54 313 THR B C 1
ATOM 6450 O O . THR B 2 313 ? 118.235 172.111 202.588 1.00 55.29 313 THR B O 1
ATOM 6454 N N . LEU B 2 314 ? 117.324 173.481 204.133 1.00 63.45 314 LEU B N 1
ATOM 6455 C CA . LEU B 2 314 ? 117.613 172.578 205.240 1.00 60.92 314 LEU B CA 1
ATOM 6456 C C . LEU B 2 314 ? 116.752 171.324 205.221 1.00 55.60 314 LEU B C 1
ATOM 6457 O O . LEU B 2 314 ? 117.013 170.406 206.005 1.00 60.79 314 LEU B O 1
ATOM 6462 N N . GLY B 2 315 ? 115.744 171.259 204.356 1.00 50.36 315 GLY B N 1
ATOM 6463 C CA . GLY B 2 315 ? 114.832 170.140 204.402 1.00 53.63 315 GLY B CA 1
ATOM 6464 C C . GLY B 2 315 ? 113.889 170.282 205.585 1.00 59.04 315 GLY B C 1
ATOM 6465 O O . GLY B 2 315 ? 113.665 171.375 206.115 1.00 76.57 315 GLY B O 1
ATOM 6466 N N . ASN B 2 316 ? 113.340 169.143 206.004 1.00 59.64 316 ASN B N 1
ATOM 6467 C CA . ASN B 2 316 ? 112.422 169.085 207.140 1.00 69.88 316 ASN B CA 1
ATOM 6468 C C . ASN B 2 316 ? 111.268 170.067 206.957 1.00 71.16 316 ASN B C 1
ATOM 6469 O O . ASN B 2 316 ? 110.993 170.914 207.809 1.00 72.49 316 ASN B O 1
ATOM 6474 N N . ARG B 2 317 ? 110.597 169.954 205.813 1.00 73.36 317 ARG B N 1
ATOM 6475 C CA . ARG B 2 317 ? 109.510 170.865 205.478 1.00 71.25 317 ARG B CA 1
ATOM 6476 C C . ARG B 2 317 ? 108.372 170.728 206.479 1.00 71.92 317 ARG B C 1
ATOM 6477 O O . ARG B 2 317 ? 107.837 169.634 206.681 1.00 77.99 317 ARG B O 1
ATOM 6485 N N . GLN B 2 318 ? 108.006 171.842 207.105 1.00 77.48 318 GLN B N 1
ATOM 6486 C CA . GLN B 2 318 ? 106.963 171.876 208.120 1.00 78.76 318 GLN B CA 1
ATOM 6487 C C . GLN B 2 318 ? 105.742 172.598 207.569 1.00 83.08 318 GLN B C 1
ATOM 6488 O O . GLN B 2 318 ? 105.865 173.691 207.005 1.00 85.93 318 GLN B O 1
ATOM 6494 N N . ALA B 2 319 ? 104.573 171.986 207.729 1.00 77.25 319 ALA B N 1
ATOM 6495 C CA . ALA B 2 319 ? 103.334 172.626 207.313 1.00 73.75 319 ALA B CA 1
ATOM 6496 C C . ALA B 2 319 ? 103.050 173.843 208.183 1.00 79.82 319 ALA B C 1
ATOM 6497 O O . ALA B 2 319 ? 103.238 173.813 209.402 1.00 85.60 319 ALA B O 1
ATOM 6499 N N . SER B 2 320 ? 102.594 174.921 207.549 1.00 91.31 320 SER B N 1
ATOM 6500 C CA . SER B 2 320 ? 102.344 176.182 208.234 1.00 94.20 320 SER B CA 1
ATOM 6501 C C . SER B 2 320 ? 100.863 176.473 208.422 1.00 97.04 320 SER B C 1
ATOM 6502 O O . SER B 2 320 ? 100.425 176.749 209.543 1.00 100.63 320 SER B O 1
ATOM 6505 N N . GLU B 2 321 ? 100.075 176.419 207.351 1.00 107.33 321 GLU B N 1
ATOM 6506 C CA . GLU B 2 321 ? 98.659 176.743 207.424 1.00 109.17 321 GLU B CA 1
ATOM 6507 C C . GLU B 2 321 ? 97.862 175.757 206.584 1.00 111.14 321 GLU B C 1
ATOM 6508 O O . GLU B 2 321 ? 98.373 175.176 205.623 1.00 108.96 321 GLU B O 1
ATOM 6514 N N . PHE B 2 322 ? 96.599 175.576 206.962 1.00 110.95 322 PHE B N 1
ATOM 6515 C CA . PHE B 2 322 ? 95.663 174.727 206.230 1.00 109.36 322 PHE B CA 1
ATOM 6516 C C . PHE B 2 322 ? 94.740 175.639 205.429 1.00 113.30 322 PHE B C 1
ATOM 6517 O O . PHE B 2 322 ? 93.805 176.228 205.975 1.00 114.33 322 PHE B O 1
ATOM 6525 N N . ILE B 2 323 ? 95.007 175.755 204.131 1.00 106.35 323 ILE B N 1
ATOM 6526 C CA . ILE B 2 323 ? 94.203 176.587 203.237 1.00 103.34 323 ILE B CA 1
ATOM 6527 C C . ILE B 2 323 ? 93.112 175.702 202.639 1.00 105.17 323 ILE B C 1
ATOM 6528 O O . ILE B 2 323 ? 93.431 174.793 201.854 1.00 101.43 323 ILE B O 1
ATOM 6533 N N . PRO B 2 324 ? 91.842 175.924 202.968 1.00 117.82 324 PRO B N 1
ATOM 6534 C CA . PRO B 2 324 ? 90.775 175.066 202.452 1.00 115.18 324 PRO B CA 1
ATOM 6535 C C . PRO B 2 324 ? 90.186 175.579 201.148 1.00 112.91 324 PRO B C 1
ATOM 6536 O O . PRO B 2 324 ? 90.202 176.773 200.844 1.00 114.10 324 PRO B O 1
ATOM 6540 N N . ALA B 2 325 ? 89.657 174.638 200.371 1.00 116.10 325 ALA B N 1
ATOM 6541 C CA . ALA B 2 325 ? 88.986 174.980 199.129 1.00 117.89 325 ALA B CA 1
ATOM 6542 C C . ALA B 2 325 ? 87.607 175.570 199.418 1.00 124.83 325 ALA B C 1
ATOM 6543 O O . ALA B 2 325 ? 87.095 175.513 200.540 1.00 128.66 325 ALA B O 1
ATOM 6545 N N . GLN B 2 326 ? 87.007 176.154 198.383 1.00 132.34 326 GLN B N 1
ATOM 6546 C CA . GLN B 2 326 ? 85.671 176.720 198.518 1.00 130.48 326 GLN B CA 1
ATOM 6547 C C . GLN B 2 326 ? 84.664 175.627 198.849 1.00 129.73 326 GLN B C 1
ATOM 6548 O O . GLN B 2 326 ? 84.656 174.561 198.227 1.00 128.65 326 GLN B O 1
ATOM 6554 N N . GLY B 2 327 ? 83.811 175.896 199.835 1.00 130.05 327 GLY B N 1
ATOM 6555 C CA . GLY B 2 327 ? 82.846 174.923 200.297 1.00 131.39 327 GLY B CA 1
ATOM 6556 C C . GLY B 2 327 ? 83.374 173.921 201.299 1.00 133.67 327 GLY B C 1
ATOM 6557 O O . GLY B 2 327 ? 82.612 173.047 201.733 1.00 134.06 327 GLY B O 1
ATOM 6558 N N . VAL B 2 328 ? 84.646 174.012 201.679 1.00 124.55 328 VAL B N 1
ATOM 6559 C CA . VAL B 2 328 ? 85.255 173.116 202.653 1.00 121.78 328 VAL B CA 1
ATOM 6560 C C . VAL B 2 328 ? 85.803 173.957 203.796 1.00 122.13 328 VAL B C 1
ATOM 6561 O O . VAL B 2 328 ? 86.514 174.941 203.562 1.00 122.46 328 VAL B O 1
ATOM 6565 N N . ASP B 2 329 ? 85.468 173.575 205.024 1.00 135.48 329 ASP B N 1
ATOM 6566 C CA . ASP B 2 329 ? 85.982 174.266 206.194 1.00 137.50 329 ASP B CA 1
ATOM 6567 C C . ASP B 2 329 ? 87.364 173.730 206.566 1.00 139.33 329 ASP B C 1
ATOM 6568 O O . ASP B 2 329 ? 87.804 172.677 206.095 1.00 139.06 329 ASP B O 1
ATOM 6573 N N . GLU B 2 330 ? 88.056 174.479 207.427 1.00 139.15 330 GLU B N 1
ATOM 6574 C CA . GLU B 2 330 ? 89.386 174.068 207.864 1.00 136.58 330 GLU B CA 1
ATOM 6575 C C . GLU B 2 330 ? 89.331 172.775 208.668 1.00 138.05 330 GLU B C 1
ATOM 6576 O O . GLU B 2 330 ? 90.267 171.968 208.620 1.00 138.21 330 GLU B O 1
ATOM 6582 N N . LYS B 2 331 ? 88.247 172.566 209.418 1.00 138.41 331 LYS B N 1
ATOM 6583 C CA . LYS B 2 331 ? 88.106 171.341 210.199 1.00 137.68 331 LYS B CA 1
ATOM 6584 C C . LYS B 2 331 ? 88.058 170.115 209.295 1.00 136.89 331 LYS B C 1
ATOM 6585 O O . LYS B 2 331 ? 88.699 169.097 209.582 1.00 137.54 331 LYS B O 1
ATOM 6591 N N . THR B 2 332 ? 87.310 170.195 208.192 1.00 126.08 332 THR B N 1
ATOM 6592 C CA . THR B 2 332 ? 87.234 169.068 207.268 1.00 125.94 332 THR B CA 1
ATOM 6593 C C . THR B 2 332 ? 88.572 168.825 206.580 1.00 125.61 332 THR B C 1
ATOM 6594 O O . THR B 2 332 ? 88.936 167.675 206.306 1.00 127.99 332 THR B O 1
ATOM 6598 N N . LEU B 2 333 ? 89.314 169.896 206.290 1.00 116.00 333 LEU B N 1
ATOM 6599 C CA . LEU B 2 333 ? 90.599 169.749 205.613 1.00 119.16 333 LEU B CA 1
ATOM 6600 C C . LEU B 2 333 ? 91.591 168.965 206.463 1.00 121.87 333 LEU B C 1
ATOM 6601 O O . LEU B 2 333 ? 92.329 168.117 205.946 1.00 120.62 333 LEU B O 1
ATOM 6606 N N . ALA B 2 334 ? 91.625 169.236 207.769 1.00 130.28 334 ALA B N 1
ATOM 6607 C CA . ALA B 2 334 ? 92.585 168.565 208.641 1.00 127.18 334 ALA B CA 1
ATOM 6608 C C . ALA B 2 334 ? 92.291 167.075 208.755 1.00 128.42 334 ALA B C 1
ATOM 6609 O O . ALA B 2 334 ? 93.218 166.260 208.839 1.00 130.17 334 ALA B O 1
ATOM 6611 N N . ASP B 2 335 ? 91.009 166.699 208.770 1.00 128.63 335 ASP B N 1
ATOM 6612 C CA . ASP B 2 335 ? 90.654 165.290 208.909 1.00 129.33 335 ASP B CA 1
ATOM 6613 C C . ASP B 2 335 ? 91.183 164.467 207.742 1.00 129.88 335 ASP B C 1
ATOM 6614 O O . ASP B 2 335 ? 91.713 163.368 207.938 1.00 130.65 335 ASP B O 1
ATOM 6619 N N . ALA B 2 336 ? 91.046 164.982 206.518 1.00 123.77 336 ALA B N 1
ATOM 6620 C CA . ALA B 2 336 ? 91.603 164.286 205.364 1.00 126.06 336 ALA B CA 1
ATOM 6621 C C . ALA B 2 336 ? 93.126 164.306 205.392 1.00 130.47 336 ALA B C 1
ATOM 6622 O O . ALA B 2 336 ? 93.773 163.326 205.004 1.00 131.16 336 ALA B O 1
ATOM 6624 N N . ALA B 2 337 ? 93.714 165.416 205.842 1.00 124.09 337 ALA B N 1
ATOM 6625 C CA . ALA B 2 337 ? 95.168 165.510 205.915 1.00 120.48 337 ALA B CA 1
ATOM 6626 C C . ALA B 2 337 ? 95.738 164.517 206.920 1.00 118.26 337 ALA B C 1
ATOM 6627 O O . ALA B 2 337 ? 96.776 163.894 206.667 1.00 119.23 337 ALA B O 1
ATOM 6629 N N . GLN B 2 338 ? 95.076 164.361 208.070 1.00 115.73 338 GLN B N 1
ATOM 6630 C CA . GLN B 2 338 ? 95.554 163.419 209.077 1.00 115.17 338 GLN B CA 1
ATOM 6631 C C . GLN B 2 338 ? 95.509 161.986 208.563 1.00 115.84 338 GLN B C 1
ATOM 6632 O O . GLN B 2 338 ? 96.431 161.201 208.813 1.00 120.99 338 GLN B O 1
ATOM 6638 N N . LEU B 2 339 ? 94.441 161.627 207.847 1.00 119.20 339 LEU B N 1
ATOM 6639 C CA . LEU B 2 339 ? 94.291 160.253 207.376 1.00 121.35 339 LEU B CA 1
ATOM 6640 C C . LEU B 2 339 ? 95.422 159.859 206.437 1.00 123.06 339 LEU B C 1
ATOM 6641 O O . LEU B 2 339 ? 95.973 158.757 206.543 1.00 127.55 339 LEU B O 1
ATOM 6646 N N . ALA B 2 340 ? 95.788 160.747 205.513 1.00 113.64 340 ALA B N 1
ATOM 6647 C CA . ALA B 2 340 ? 96.833 160.445 204.545 1.00 115.40 340 ALA B CA 1
ATOM 6648 C C . ALA B 2 340 ? 98.233 160.492 205.141 1.00 116.27 340 ALA B C 1
ATOM 6649 O O . ALA B 2 340 ? 99.183 160.063 204.478 1.00 115.51 340 ALA B O 1
ATOM 6651 N N . SER B 2 341 ? 98.387 160.995 206.366 1.00 114.32 341 SER B N 1
ATOM 6652 C CA . SER B 2 341 ? 99.699 161.139 206.985 1.00 112.62 341 SER B CA 1
ATOM 6653 C C . SER B 2 341 ? 99.828 160.371 208.294 1.00 114.30 341 SER B C 1
ATOM 6654 O O . SER B 2 341 ? 100.774 160.619 209.051 1.00 116.99 341 SER B O 1
ATOM 6657 N N . LEU B 2 342 ? 98.906 159.451 208.586 1.00 122.42 342 LEU B N 1
ATOM 6658 C CA . LEU B 2 342 ? 98.994 158.685 209.826 1.00 122.75 342 LEU B CA 1
ATOM 6659 C C . LEU B 2 342 ? 100.248 157.819 209.850 1.00 125.20 342 LEU B C 1
ATOM 6660 O O . LEU B 2 342 ? 100.965 157.770 210.856 1.00 125.83 342 LEU B O 1
ATOM 6665 N N . ALA B 2 343 ? 100.529 157.127 208.747 1.00 120.32 343 ALA B N 1
ATOM 6666 C CA . ALA B 2 343 ? 101.699 156.269 208.640 1.00 121.57 343 ALA B CA 1
ATOM 6667 C C . ALA B 2 343 ? 102.799 156.879 207.781 1.00 121.74 343 ALA B C 1
ATOM 6668 O O . ALA B 2 343 ? 103.782 156.197 207.476 1.00 120.53 343 ALA B O 1
ATOM 6670 N N . ASP B 2 344 ? 102.658 158.141 207.384 1.00 117.82 344 ASP B N 1
ATOM 6671 C CA . ASP B 2 344 ? 103.679 158.804 206.580 1.00 114.43 344 ASP B CA 1
ATOM 6672 C C . ASP B 2 344 ? 104.842 159.207 207.477 1.00 114.45 344 ASP B C 1
ATOM 6673 O O . ASP B 2 344 ? 104.708 160.103 208.317 1.00 112.20 344 ASP B O 1
ATOM 6678 N N . GLU B 2 345 ? 105.983 158.549 207.302 1.00 111.35 345 GLU B N 1
ATOM 6679 C CA . GLU B 2 345 ? 107.171 158.824 208.097 1.00 108.34 345 GLU B CA 1
ATOM 6680 C C . GLU B 2 345 ? 108.047 159.915 207.496 1.00 109.11 345 GLU B C 1
ATOM 6681 O O . GLU B 2 345 ? 109.061 160.277 208.101 1.00 108.83 345 GLU B O 1
ATOM 6687 N N . THR B 2 346 ? 107.685 160.442 206.329 1.00 94.99 346 THR B N 1
ATOM 6688 C CA . THR B 2 346 ? 108.440 161.532 205.737 1.00 90.68 346 THR B CA 1
ATOM 6689 C C . THR B 2 346 ? 108.305 162.788 206.596 1.00 89.40 346 THR B C 1
ATOM 6690 O O . THR B 2 346 ? 107.298 162.970 207.284 1.00 92.80 346 THR B O 1
ATOM 6694 N N . PRO B 2 347 ? 109.314 163.667 206.582 1.00 80.73 347 PRO B N 1
ATOM 6695 C CA . PRO B 2 347 ? 109.229 164.878 207.418 1.00 76.34 347 PRO B CA 1
ATOM 6696 C C . PRO B 2 347 ? 108.009 165.728 207.119 1.00 82.34 347 PRO B C 1
ATOM 6697 O O . PRO B 2 347 ? 107.446 166.340 208.035 1.00 86.59 347 PRO B O 1
ATOM 6701 N N . GLU B 2 348 ? 107.585 165.787 205.856 1.00 88.52 348 GLU B N 1
ATOM 6702 C CA . GLU B 2 348 ? 106.350 166.491 205.528 1.00 86.06 348 GLU B CA 1
ATOM 6703 C C . GLU B 2 348 ? 105.142 165.802 206.150 1.00 84.64 348 GLU B C 1
ATOM 6704 O O . GLU B 2 348 ? 104.239 166.470 206.665 1.00 85.57 348 GLU B O 1
ATOM 6710 N N . GLY B 2 349 ? 105.112 164.468 206.116 1.00 91.48 349 GLY B N 1
ATOM 6711 C CA . GLY B 2 349 ? 103.970 163.747 206.655 1.00 88.73 349 GLY B CA 1
ATOM 6712 C C . GLY B 2 349 ? 103.793 163.944 208.148 1.00 88.34 349 GLY B C 1
ATOM 6713 O O . GLY B 2 349 ? 102.674 164.135 208.630 1.00 93.71 349 GLY B O 1
ATOM 6714 N N . ARG B 2 350 ? 104.893 163.895 208.903 1.00 85.63 350 ARG B N 1
ATOM 6715 C CA . ARG B 2 350 ? 104.805 164.087 210.347 1.00 87.90 350 ARG B CA 1
ATOM 6716 C C . ARG B 2 350 ? 104.341 165.496 210.690 1.00 90.71 350 ARG B C 1
ATOM 6717 O O . ARG B 2 350 ? 103.565 165.690 211.633 1.00 96.54 350 ARG B O 1
ATOM 6725 N N . SER B 2 351 ? 104.811 166.495 209.939 1.00 84.85 351 SER B N 1
ATOM 6726 C CA . SER B 2 351 ? 104.386 167.868 210.185 1.00 85.25 351 SER B CA 1
ATOM 6727 C C . SER B 2 351 ? 102.900 168.057 209.913 1.00 95.40 351 SER B C 1
ATOM 6728 O O . SER B 2 351 ? 102.252 168.879 210.571 1.00 98.37 351 SER B O 1
ATOM 6731 N N . ILE B 2 352 ? 102.347 167.319 208.948 1.00 100.02 352 ILE B N 1
ATOM 6732 C CA . ILE B 2 352 ? 100.918 167.416 208.658 1.00 94.40 352 ILE B CA 1
ATOM 6733 C C . ILE B 2 352 ? 100.101 166.967 209.862 1.00 94.51 352 ILE B C 1
ATOM 6734 O O . ILE B 2 352 ? 99.141 167.632 210.269 1.00 96.17 352 ILE B O 1
ATOM 6739 N N . VAL B 2 353 ? 100.474 165.830 210.452 1.00 96.27 353 VAL B N 1
ATOM 6740 C CA . VAL B 2 353 ? 99.745 165.315 211.605 1.00 99.36 353 VAL B CA 1
ATOM 6741 C C . VAL B 2 353 ? 99.905 166.243 212.802 1.00 100.90 353 VAL B C 1
ATOM 6742 O O . VAL B 2 353 ? 98.930 166.556 213.496 1.00 106.34 353 VAL B O 1
ATOM 6746 N N . ILE B 2 354 ? 101.131 166.708 213.055 1.00 105.23 354 ILE B N 1
ATOM 6747 C CA . ILE B 2 354 ? 101.394 167.527 214.236 1.00 106.22 354 ILE B CA 1
ATOM 6748 C C . ILE B 2 354 ? 100.619 168.837 214.171 1.00 107.79 354 ILE B C 1
ATOM 6749 O O . ILE B 2 354 ? 100.010 169.264 215.160 1.00 110.11 354 ILE B O 1
ATOM 6754 N N . LEU B 2 355 ? 100.621 169.492 213.007 1.00 109.02 355 LEU B N 1
ATOM 6755 C CA . LEU B 2 355 ? 99.952 170.785 212.881 1.00 108.66 355 LEU B CA 1
ATOM 6756 C C . LEU B 2 355 ? 98.446 170.669 213.079 1.00 111.06 355 LEU B C 1
ATOM 6757 O O . LEU B 2 355 ? 97.805 171.626 213.529 1.00 114.65 355 LEU B O 1
ATOM 6762 N N . ALA B 2 356 ? 97.862 169.515 212.754 1.00 115.17 356 ALA B N 1
ATOM 6763 C CA . ALA B 2 356 ? 96.415 169.373 212.858 1.00 116.47 356 ALA B CA 1
ATOM 6764 C C . ALA B 2 356 ? 95.954 169.240 214.305 1.00 117.06 356 ALA B C 1
ATOM 6765 O O . ALA B 2 356 ? 94.799 169.553 214.611 1.00 120.36 356 ALA B O 1
ATOM 6767 N N . LYS B 2 357 ? 96.831 168.783 215.203 1.00 126.70 357 LYS B N 1
ATOM 6768 C CA . LYS B 2 357 ? 96.411 168.514 216.576 1.00 126.92 357 LYS B CA 1
ATOM 6769 C C . LYS B 2 357 ? 96.022 169.794 217.306 1.00 128.66 357 LYS B C 1
ATOM 6770 O O . LYS B 2 357 ? 94.947 169.869 217.913 1.00 131.87 357 LYS B O 1
ATOM 6776 N N . GLN B 2 358 ? 96.883 170.814 217.265 1.00 127.31 358 GLN B N 1
ATOM 6777 C CA . GLN B 2 358 ? 96.580 172.049 217.981 1.00 128.76 358 GLN B CA 1
ATOM 6778 C C . GLN B 2 358 ? 95.415 172.793 217.339 1.00 129.75 358 GLN B C 1
ATOM 6779 O O . GLN B 2 358 ? 94.604 173.407 218.041 1.00 132.15 358 GLN B O 1
ATOM 6785 N N . ARG B 2 359 ? 95.320 172.757 216.008 1.00 125.95 359 ARG B N 1
ATOM 6786 C CA . ARG B 2 359 ? 94.204 173.410 215.331 1.00 127.35 359 ARG B CA 1
ATOM 6787 C C . ARG B 2 359 ? 92.880 172.746 215.691 1.00 129.77 359 ARG B C 1
ATOM 6788 O O . ARG B 2 359 ? 91.895 173.425 216.003 1.00 128.24 359 ARG B O 1
ATOM 6796 N N . PHE B 2 360 ? 92.839 171.415 215.655 1.00 136.46 360 PHE B N 1
ATOM 6797 C CA . PHE B 2 360 ? 91.646 170.655 216.014 1.00 133.44 360 PHE B CA 1
ATOM 6798 C C . PHE B 2 360 ? 92.080 169.394 216.743 1.00 133.75 360 PHE B C 1
ATOM 6799 O O . PHE B 2 360 ? 92.731 168.528 216.152 1.00 135.67 360 PHE B O 1
ATOM 6807 N N . ASN B 2 361 ? 91.710 169.286 218.018 1.00 139.17 361 ASN B N 1
ATOM 6808 C CA . ASN B 2 361 ? 92.120 168.150 218.833 1.00 141.35 361 ASN B CA 1
ATOM 6809 C C . ASN B 2 361 ? 91.337 166.899 218.456 1.00 142.88 361 ASN B C 1
ATOM 6810 O O . ASN B 2 361 ? 90.431 166.481 219.184 1.00 143.08 361 ASN B O 1
ATOM 6815 N N . LEU B 2 362 ? 91.680 166.298 217.321 1.00 146.51 362 LEU B N 1
ATOM 6816 C CA . LEU B 2 362 ? 90.999 165.092 216.874 1.00 145.97 362 LEU B CA 1
ATOM 6817 C C . LEU B 2 362 ? 91.519 163.871 217.624 1.00 147.07 362 LEU B C 1
ATOM 6818 O O . LEU B 2 362 ? 92.662 163.836 218.086 1.00 145.77 362 LEU B O 1
ATOM 6823 N N . ARG B 2 363 ? 90.660 162.862 217.744 1.00 169.52 363 ARG B N 1
ATOM 6824 C CA . ARG B 2 363 ? 91.061 161.615 218.380 1.00 170.61 363 ARG B CA 1
ATOM 6825 C C . ARG B 2 363 ? 92.107 160.904 217.528 1.00 171.08 363 ARG B C 1
ATOM 6826 O O . ARG B 2 363 ? 92.028 160.889 216.297 1.00 172.78 363 ARG B O 1
ATOM 6834 N N . GLU B 2 364 ? 93.105 160.325 218.197 1.00 171.90 364 GLU B N 1
ATOM 6835 C CA . GLU B 2 364 ? 94.283 159.777 217.523 1.00 171.50 364 GLU B CA 1
ATOM 6836 C C . GLU B 2 364 ? 93.941 158.408 216.941 1.00 172.00 364 GLU B C 1
ATOM 6837 O O . GLU B 2 364 ? 94.047 157.368 217.595 1.00 170.87 364 GLU B O 1
ATOM 6843 N N . ARG B 2 365 ? 93.522 158.419 215.679 1.00 173.86 365 ARG B N 1
ATOM 6844 C CA . ARG B 2 365 ? 93.273 157.174 214.968 1.00 173.72 365 ARG B CA 1
ATOM 6845 C C . ARG B 2 365 ? 94.589 156.481 214.636 1.00 172.70 365 ARG B C 1
ATOM 6846 O O . ARG B 2 365 ? 95.609 157.132 214.393 1.00 171.46 365 ARG B O 1
ATOM 6854 N N . ASP B 2 366 ? 94.563 155.154 214.630 1.00 180.03 366 ASP B N 1
ATOM 6855 C CA . ASP B 2 366 ? 95.704 154.353 214.215 1.00 179.05 366 ASP B CA 1
ATOM 6856 C C . ASP B 2 366 ? 95.357 153.555 212.961 1.00 179.67 366 ASP B C 1
ATOM 6857 O O . ASP B 2 366 ? 94.189 153.358 212.620 1.00 180.32 366 ASP B O 1
ATOM 6862 N N . VAL B 2 367 ? 96.403 153.103 212.265 1.00 180.98 367 VAL B N 1
ATOM 6863 C CA . VAL B 2 367 ? 96.210 152.441 210.978 1.00 181.47 367 VAL B CA 1
ATOM 6864 C C . VAL B 2 367 ? 95.446 151.131 211.147 1.00 181.91 367 VAL B C 1
ATOM 6865 O O . VAL B 2 367 ? 94.549 150.816 210.356 1.00 181.26 367 VAL B O 1
ATOM 6869 N N . GLN B 2 368 ? 95.777 150.351 212.180 1.00 186.14 368 GLN B N 1
ATOM 6870 C CA . GLN B 2 368 ? 95.094 149.075 212.376 1.00 185.88 368 GLN B CA 1
ATOM 6871 C C . GLN B 2 368 ? 93.649 149.271 212.820 1.00 184.75 368 GLN B C 1
ATOM 6872 O O . GLN B 2 368 ? 92.805 148.401 212.575 1.00 184.45 368 GLN B O 1
ATOM 6878 N N . SER B 2 369 ? 93.344 150.396 213.472 1.00 176.13 369 SER B N 1
ATOM 6879 C CA . SER B 2 369 ? 91.971 150.653 213.895 1.00 175.29 369 SER B CA 1
ATOM 6880 C C . SER B 2 369 ? 91.052 150.901 212.707 1.00 176.46 369 SER B C 1
ATOM 6881 O O . SER B 2 369 ? 89.858 150.590 212.773 1.00 178.73 369 SER B O 1
ATOM 6884 N N . LEU B 2 370 ? 91.580 151.465 211.623 1.00 171.68 370 LEU B N 1
ATOM 6885 C CA . LEU B 2 370 ? 90.783 151.741 210.436 1.00 171.60 370 LEU B CA 1
ATOM 6886 C C . LEU B 2 370 ? 90.736 150.573 209.461 1.00 171.73 370 LEU B C 1
ATOM 6887 O O . LEU B 2 370 ? 89.944 150.616 208.513 1.00 171.15 370 LEU B O 1
ATOM 6892 N N . HIS B 2 371 ? 91.545 149.535 209.680 1.00 171.73 371 HIS B N 1
ATOM 6893 C CA . HIS B 2 371 ? 91.608 148.368 208.797 1.00 170.74 371 HIS B CA 1
ATOM 6894 C C . HIS B 2 371 ? 91.818 148.787 207.343 1.00 171.31 371 HIS B C 1
ATOM 6895 O O . HIS B 2 371 ? 91.141 148.315 206.427 1.00 171.06 371 HIS B O 1
ATOM 6902 N N . ALA B 2 372 ? 92.773 149.689 207.136 1.00 155.31 372 ALA B N 1
ATOM 6903 C CA . ALA B 2 372 ? 93.062 150.233 205.820 1.00 154.04 372 ALA B CA 1
ATOM 6904 C C . ALA B 2 372 ? 94.558 150.156 205.547 1.00 153.34 372 ALA B C 1
ATOM 6905 O O . ALA B 2 372 ? 95.371 149.938 206.450 1.00 153.39 372 ALA B O 1
ATOM 6907 N N . THR B 2 373 ? 94.913 150.340 204.281 1.00 152.46 373 THR B N 1
ATOM 6908 C CA . THR B 2 373 ? 96.296 150.336 203.833 1.00 154.73 373 THR B CA 1
ATOM 6909 C C . THR B 2 373 ? 96.722 151.749 203.456 1.00 153.11 373 THR B C 1
ATOM 6910 O O . THR B 2 373 ? 95.893 152.634 203.230 1.00 153.35 373 THR B O 1
ATOM 6914 N N . PHE B 2 374 ? 98.035 151.953 203.397 1.00 129.59 374 PHE B N 1
ATOM 6915 C CA . PHE B 2 374 ? 98.610 153.254 203.092 1.00 127.58 374 PHE B CA 1
ATOM 6916 C C . PHE B 2 374 ? 99.475 153.160 201.845 1.00 126.92 374 PHE B C 1
ATOM 6917 O O . PHE B 2 374 ? 100.167 152.159 201.630 1.00 128.85 374 PHE B O 1
ATOM 6925 N N . VAL B 2 375 ? 99.430 154.206 201.025 1.00 106.73 375 VAL B N 1
ATOM 6926 C CA . VAL B 2 375 ? 100.278 154.314 199.842 1.00 107.10 375 VAL B CA 1
ATOM 6927 C C . VAL B 2 375 ? 101.503 155.140 200.227 1.00 109.91 375 VAL B C 1
ATOM 6928 O O . VAL B 2 375 ? 101.359 156.342 200.507 1.00 114.51 375 VAL B O 1
ATOM 6932 N N . PRO B 2 376 ? 102.697 154.554 200.265 1.00 98.70 376 PRO B N 1
ATOM 6933 C CA . PRO B 2 376 ? 103.883 155.328 200.643 1.00 97.30 376 PRO B CA 1
ATOM 6934 C C . PRO B 2 376 ? 104.238 156.361 199.587 1.00 97.96 376 PRO B C 1
ATOM 6935 O O . PRO B 2 376 ? 103.970 156.187 198.395 1.00 99.66 376 PRO B O 1
ATOM 6939 N N . PHE B 2 377 ? 104.848 157.452 200.042 1.00 85.49 377 PHE B N 1
ATOM 6940 C CA . PHE B 2 377 ? 105.283 158.498 199.130 1.00 83.72 377 PHE B CA 1
ATOM 6941 C C . PHE B 2 377 ? 106.409 157.987 198.240 1.00 86.02 377 PHE B C 1
ATOM 6942 O O . PHE B 2 377 ? 107.330 157.309 198.702 1.00 87.44 377 PHE B O 1
ATOM 6950 N N . THR B 2 378 ? 106.329 158.315 196.953 1.00 96.28 378 THR B N 1
ATOM 6951 C CA . THR B 2 378 ? 107.323 157.888 195.981 1.00 98.05 378 THR B CA 1
ATOM 6952 C C . THR B 2 378 ? 107.695 159.072 195.103 1.00 99.01 378 THR B C 1
ATOM 6953 O O . THR B 2 378 ? 106.843 159.902 194.776 1.00 98.79 378 THR B O 1
ATOM 6957 N N . ALA B 2 379 ? 108.975 159.148 194.731 1.00 112.03 379 ALA B N 1
ATOM 6958 C CA . ALA B 2 379 ? 109.438 160.246 193.889 1.00 112.68 379 ALA B CA 1
ATOM 6959 C C . ALA B 2 379 ? 108.753 160.230 192.529 1.00 111.62 379 ALA B C 1
ATOM 6960 O O . ALA B 2 379 ? 108.396 161.285 191.992 1.00 112.32 379 ALA B O 1
ATOM 6962 N N . GLN B 2 380 ? 108.571 159.042 191.947 1.00 114.49 380 GLN B N 1
ATOM 6963 C CA . GLN B 2 380 ? 107.902 158.951 190.653 1.00 113.73 380 GLN B CA 1
ATOM 6964 C C . GLN B 2 380 ? 106.420 159.287 190.769 1.00 114.81 380 GLN B C 1
ATOM 6965 O O . GLN B 2 380 ? 105.877 160.019 189.932 1.00 115.47 380 GLN B O 1
ATOM 6971 N N . SER B 2 381 ? 105.748 158.763 191.797 1.00 108.98 381 SER B N 1
ATOM 6972 C CA . SER B 2 381 ? 104.313 158.992 191.933 1.00 109.12 381 SER B CA 1
ATOM 6973 C C . SER B 2 381 ? 104.012 160.429 192.338 1.00 107.96 381 SER B C 1
ATOM 6974 O O . SER B 2 381 ? 103.012 161.006 191.896 1.00 109.80 381 SER B O 1
ATOM 6977 N N . ARG B 2 382 ? 104.859 161.017 193.186 1.00 102.05 382 ARG B N 1
ATOM 6978 C CA . ARG B 2 382 ? 104.671 162.376 193.697 1.00 99.74 382 ARG B CA 1
ATOM 6979 C C . ARG B 2 382 ? 103.349 162.524 194.445 1.00 97.46 382 ARG B C 1
ATOM 6980 O O . ARG B 2 382 ? 102.761 163.607 194.478 1.00 96.79 382 ARG B O 1
ATOM 6988 N N . MET B 2 383 ? 102.871 161.440 195.051 1.00 97.14 383 MET B N 1
ATOM 6989 C CA . MET B 2 383 ? 101.616 161.479 195.788 1.00 96.80 383 MET B CA 1
ATOM 6990 C C . MET B 2 383 ? 101.598 160.347 196.804 1.00 101.03 383 MET B C 1
ATOM 6991 O O . MET B 2 383 ? 102.336 159.366 196.683 1.00 104.51 383 MET B O 1
ATOM 6996 N N . SER B 2 384 ? 100.740 160.502 197.809 1.00 95.99 384 SER B N 1
ATOM 6997 C CA . SER B 2 384 ? 100.567 159.492 198.843 1.00 96.47 384 SER B CA 1
ATOM 6998 C C . SER B 2 384 ? 99.208 159.698 199.494 1.00 101.04 384 SER B C 1
ATOM 6999 O O . SER B 2 384 ? 98.610 160.772 199.395 1.00 102.33 384 SER B O 1
ATOM 7002 N N . GLY B 2 385 ? 98.728 158.657 200.162 1.00 111.58 385 GLY B N 1
ATOM 7003 C CA . GLY B 2 385 ? 97.439 158.737 200.815 1.00 111.17 385 GLY B CA 1
ATOM 7004 C C . GLY B 2 385 ? 97.019 157.388 201.362 1.00 112.25 385 GLY B C 1
ATOM 7005 O O . GLY B 2 385 ? 97.788 156.424 201.357 1.00 109.46 385 GLY B O 1
ATOM 7006 N N . ILE B 2 386 ? 95.776 157.347 201.833 1.00 130.14 386 ILE B N 1
ATOM 7007 C CA . ILE B 2 386 ? 95.186 156.160 202.438 1.00 129.74 386 ILE B CA 1
ATOM 7008 C C . ILE B 2 386 ? 93.978 155.747 201.609 1.00 128.61 386 ILE B C 1
ATOM 7009 O O . ILE B 2 386 ? 93.112 156.577 201.308 1.00 128.03 386 ILE B O 1
ATOM 7014 N N . ASN B 2 387 ? 93.928 154.470 201.230 1.00 139.60 387 ASN B N 1
ATOM 7015 C CA . ASN B 2 387 ? 92.773 153.913 200.528 1.00 140.06 387 ASN B CA 1
ATOM 7016 C C . ASN B 2 387 ? 91.895 153.171 201.536 1.00 140.03 387 ASN B C 1
ATOM 7017 O O . ASN B 2 387 ? 91.823 151.942 201.571 1.00 140.40 387 ASN B O 1
ATOM 7022 N N . ILE B 2 388 ? 91.195 153.952 202.357 1.00 147.53 388 ILE B N 1
ATOM 7023 C CA . ILE B 2 388 ? 90.284 153.409 203.359 1.00 148.14 388 ILE B CA 1
ATOM 7024 C C . ILE B 2 388 ? 89.079 152.811 202.645 1.00 151.11 388 ILE B C 1
ATOM 7025 O O . ILE B 2 388 ? 88.918 152.984 201.432 1.00 151.85 388 ILE B O 1
ATOM 7030 N N . ASP B 2 389 ? 88.245 152.075 203.380 1.00 171.11 389 ASP B N 1
ATOM 7031 C CA . ASP B 2 389 ? 87.075 151.444 202.784 1.00 170.52 389 ASP B CA 1
ATOM 7032 C C . ASP B 2 389 ? 86.188 152.480 202.105 1.00 170.08 389 ASP B C 1
ATOM 7033 O O . ASP B 2 389 ? 85.864 153.518 202.689 1.00 170.04 389 ASP B O 1
ATOM 7038 N N . ASN B 2 390 ? 85.820 152.194 200.854 1.00 167.85 390 ASN B N 1
ATOM 7039 C CA . ASN B 2 390 ? 84.969 153.058 200.040 1.00 168.88 390 ASN B CA 1
ATOM 7040 C C . ASN B 2 390 ? 85.625 154.410 199.779 1.00 168.97 390 ASN B C 1
ATOM 7041 O O . ASN B 2 390 ? 86.004 154.712 198.642 1.00 167.52 390 ASN B O 1
ATOM 7046 N N . ARG B 2 391 ? 85.761 155.228 200.820 1.00 149.77 391 ARG B N 1
ATOM 7047 C CA . ARG B 2 391 ? 86.330 156.559 200.666 1.00 147.93 391 ARG B CA 1
ATOM 7048 C C . ARG B 2 391 ? 87.813 156.477 200.321 1.00 148.48 391 ARG B C 1
ATOM 7049 O O . ARG B 2 391 ? 88.533 155.601 200.805 1.00 146.75 391 ARG B O 1
ATOM 7057 N N . MET B 2 392 ? 88.269 157.394 199.471 1.00 142.67 392 MET B N 1
ATOM 7058 C CA . MET B 2 392 ? 89.667 157.464 199.066 1.00 138.22 392 MET B CA 1
ATOM 7059 C C . MET B 2 392 ? 90.223 158.839 199.404 1.00 138.05 392 MET B C 1
ATOM 7060 O O . MET B 2 392 ? 89.631 159.860 199.039 1.00 138.50 392 MET B O 1
ATOM 7065 N N . ILE B 2 393 ? 91.358 158.861 200.099 1.00 116.54 393 ILE B N 1
ATOM 7066 C CA . ILE B 2 393 ? 92.040 160.092 200.480 1.00 113.09 393 ILE B CA 1
ATOM 7067 C C . ILE B 2 393 ? 93.438 160.064 199.881 1.00 111.03 393 ILE B C 1
ATOM 7068 O O . ILE B 2 393 ? 94.159 159.069 200.024 1.00 113.26 393 ILE B O 1
ATOM 7073 N N . ARG B 2 394 ? 93.818 161.150 199.212 1.00 94.57 394 ARG B N 1
ATOM 7074 C CA . ARG B 2 394 ? 95.120 161.227 198.568 1.00 96.28 394 ARG B CA 1
ATOM 7075 C C . ARG B 2 394 ? 95.646 162.652 198.656 1.00 99.02 394 ARG B C 1
ATOM 7076 O O . ARG B 2 394 ? 94.874 163.614 198.697 1.00 98.08 394 ARG B O 1
ATOM 7084 N N . LYS B 2 395 ? 96.972 162.774 198.688 1.00 94.86 395 LYS B N 1
ATOM 7085 C CA . LYS B 2 395 ? 97.643 164.064 198.693 1.00 92.16 395 LYS B CA 1
ATOM 7086 C C . LYS B 2 395 ? 98.953 163.943 197.930 1.00 90.60 395 LYS B C 1
ATOM 7087 O O . LYS B 2 395 ? 99.521 162.854 197.814 1.00 90.33 395 LYS B O 1
ATOM 7093 N N . GLY B 2 396 ? 99.429 165.069 197.409 1.00 80.19 396 GLY B N 1
ATOM 7094 C CA . GLY B 2 396 ? 100.667 165.057 196.653 1.00 80.41 396 GLY B CA 1
ATOM 7095 C C . GLY B 2 396 ? 100.869 166.365 195.915 1.00 82.27 396 GLY B C 1
ATOM 7096 O O . GLY B 2 396 ? 100.275 167.388 196.260 1.00 78.81 396 GLY B O 1
ATOM 7097 N N . SER B 2 397 ? 101.720 166.307 194.894 1.00 94.20 397 SER B N 1
ATOM 7098 C CA . SER B 2 397 ? 102.039 167.486 194.105 1.00 90.48 397 SER B CA 1
ATOM 7099 C C . SER B 2 397 ? 100.821 167.950 193.312 1.00 91.75 397 SER B C 1
ATOM 7100 O O . SER B 2 397 ? 99.880 167.192 193.059 1.00 100.74 397 SER B O 1
ATOM 7103 N N . VAL B 2 398 ? 100.849 169.226 192.921 1.00 92.31 398 VAL B N 1
ATOM 7104 C CA . VAL B 2 398 ? 99.726 169.809 192.191 1.00 95.51 398 VAL B CA 1
ATOM 7105 C C . VAL B 2 398 ? 99.540 169.107 190.851 1.00 93.67 398 VAL B C 1
ATOM 7106 O O . VAL B 2 398 ? 98.418 168.764 190.461 1.00 104.49 398 VAL B O 1
ATOM 7110 N N . ASP B 2 399 ? 100.639 168.886 190.126 1.00 94.12 399 ASP B N 1
ATOM 7111 C CA . ASP B 2 399 ? 100.546 168.215 188.834 1.00 100.83 399 ASP B CA 1
ATOM 7112 C C . ASP B 2 399 ? 100.088 166.770 188.989 1.00 105.71 399 ASP B C 1
ATOM 7113 O O . ASP B 2 399 ? 99.270 166.285 188.199 1.00 110.75 399 ASP B O 1
ATOM 7118 N N . ALA B 2 400 ? 100.608 166.064 189.996 1.00 97.69 400 ALA B N 1
ATOM 7119 C CA . ALA B 2 400 ? 100.217 164.674 190.204 1.00 97.01 400 ALA B CA 1
ATOM 7120 C C . ALA B 2 400 ? 98.749 164.561 190.596 1.00 99.79 400 ALA B C 1
ATOM 7121 O O . ALA B 2 400 ? 98.041 163.667 190.119 1.00 105.10 400 ALA B O 1
ATOM 7123 N N . ILE B 2 401 ? 98.276 165.454 191.468 1.00 100.89 401 ILE B N 1
ATOM 7124 C CA . ILE B 2 401 ? 96.882 165.401 191.897 1.00 102.28 401 ILE B CA 1
ATOM 7125 C C . ILE B 2 401 ? 95.953 165.788 190.753 1.00 105.42 401 ILE B C 1
ATOM 7126 O O . ILE B 2 401 ? 94.919 165.146 190.532 1.00 106.60 401 ILE B O 1
ATOM 7131 N N . ARG B 2 402 ? 96.305 166.837 190.005 1.00 105.34 402 ARG B N 1
ATOM 7132 C CA . ARG B 2 402 ? 95.462 167.269 188.894 1.00 100.48 402 ARG B CA 1
ATOM 7133 C C . ARG B 2 402 ? 95.337 166.178 187.839 1.00 103.67 402 ARG B C 1
ATOM 7134 O O . ARG B 2 402 ? 94.240 165.922 187.328 1.00 111.99 402 ARG B O 1
ATOM 7142 N N . ARG B 2 403 ? 96.449 165.521 187.502 1.00 108.12 403 ARG B N 1
ATOM 7143 C CA . ARG B 2 403 ? 96.393 164.428 186.536 1.00 111.72 403 ARG B CA 1
ATOM 7144 C C . ARG B 2 403 ? 95.545 163.275 187.058 1.00 115.18 403 ARG B C 1
ATOM 7145 O O . ARG B 2 403 ? 94.757 162.685 186.310 1.00 121.58 403 ARG B O 1
ATOM 7153 N N . HIS B 2 404 ? 95.694 162.939 188.341 1.00 105.50 404 HIS B N 1
ATOM 7154 C CA . HIS B 2 404 ? 94.878 161.882 188.930 1.00 105.91 404 HIS B CA 1
ATOM 7155 C C . HIS B 2 404 ? 93.407 162.277 188.972 1.00 109.86 404 HIS B C 1
ATOM 7156 O O . HIS B 2 404 ? 92.528 161.443 188.722 1.00 111.64 404 HIS B O 1
ATOM 7163 N N . VAL B 2 405 ? 93.119 163.539 189.293 1.00 117.61 405 VAL B N 1
ATOM 7164 C CA . VAL B 2 405 ? 91.735 164.001 189.345 1.00 118.40 405 VAL B CA 1
ATOM 7165 C C . VAL B 2 405 ? 91.106 163.960 187.957 1.00 121.19 405 VAL B C 1
ATOM 7166 O O . VAL B 2 405 ? 89.971 163.500 187.785 1.00 122.83 405 VAL B O 1
ATOM 7170 N N . GLU B 2 406 ? 91.836 164.436 186.944 1.00 127.86 406 GLU B N 1
ATOM 7171 C CA . GLU B 2 406 ? 91.295 164.457 185.589 1.00 126.06 406 GLU B CA 1
ATOM 7172 C C . GLU B 2 406 ? 91.018 163.048 185.079 1.00 127.06 406 GLU B C 1
ATOM 7173 O O . GLU B 2 406 ? 89.992 162.805 184.432 1.00 128.12 406 GLU B O 1
ATOM 7179 N N . ALA B 2 407 ? 91.925 162.107 185.352 1.00 127.22 407 ALA B N 1
ATOM 7180 C CA . ALA B 2 407 ? 91.702 160.727 184.934 1.00 128.96 407 ALA B CA 1
ATOM 7181 C C . ALA B 2 407 ? 90.483 160.130 185.627 1.00 131.57 407 ALA B C 1
ATOM 7182 O O . ALA B 2 407 ? 89.668 159.452 184.992 1.00 132.12 407 ALA B O 1
ATOM 7184 N N . ASN B 2 408 ? 90.343 160.371 186.932 1.00 131.90 408 ASN B N 1
ATOM 7185 C CA . ASN B 2 408 ? 89.173 159.882 187.654 1.00 131.50 408 ASN B CA 1
ATOM 7186 C C . ASN B 2 408 ? 87.925 160.655 187.242 1.00 132.12 408 ASN B C 1
ATOM 7187 O O . ASN B 2 408 ? 86.878 160.061 186.957 1.00 131.04 408 ASN B O 1
ATOM 7192 N N . GLY B 2 409 ? 88.021 161.973 187.195 1.00 134.42 409 GLY B N 1
ATOM 7193 C CA . GLY B 2 409 ? 86.895 162.828 186.863 1.00 131.47 409 GLY B CA 1
ATOM 7194 C C . GLY B 2 409 ? 86.888 164.046 187.764 1.00 132.69 409 GLY B C 1
ATOM 7195 O O . GLY B 2 409 ? 87.362 164.018 188.901 1.00 133.22 409 GLY B O 1
ATOM 7196 N N . GLY B 2 410 ? 86.339 165.138 187.252 1.00 138.23 410 GLY B N 1
ATOM 7197 C CA . GLY B 2 410 ? 86.285 166.395 187.970 1.00 138.68 410 GLY B CA 1
ATOM 7198 C C . GLY B 2 410 ? 87.239 167.418 187.377 1.00 140.80 410 GLY B C 1
ATOM 7199 O O . GLY B 2 410 ? 88.037 167.132 186.483 1.00 140.26 410 GLY B O 1
ATOM 7200 N N . HIS B 2 411 ? 87.133 168.636 187.903 1.00 150.70 411 HIS B N 1
ATOM 7201 C CA . HIS B 2 411 ? 87.930 169.758 187.435 1.00 151.34 411 HIS B CA 1
ATOM 7202 C C . HIS B 2 411 ? 88.447 170.534 188.637 1.00 149.04 411 HIS B C 1
ATOM 7203 O O . HIS B 2 411 ? 87.752 170.675 189.648 1.00 148.95 411 HIS B O 1
ATOM 7210 N N . PHE B 2 412 ? 89.671 171.037 188.520 1.00 124.72 412 PHE B N 1
ATOM 7211 C CA . PHE B 2 412 ? 90.275 171.788 189.615 1.00 127.22 412 PHE B CA 1
ATOM 7212 C C . PHE B 2 412 ? 89.537 173.106 189.813 1.00 129.97 412 PHE B C 1
ATOM 7213 O O . PHE B 2 412 ? 89.387 173.876 188.857 1.00 128.72 412 PHE B O 1
ATOM 7221 N N . PRO B 2 413 ? 89.068 173.404 191.024 1.00 140.26 413 PRO B N 1
ATOM 7222 C CA . PRO B 2 413 ? 88.382 174.679 191.256 1.00 137.76 413 PRO B CA 1
ATOM 7223 C C . PRO B 2 413 ? 89.293 175.862 190.966 1.00 138.51 413 PRO B C 1
ATOM 7224 O O . PRO B 2 413 ? 90.510 175.802 191.154 1.00 140.88 413 PRO B O 1
ATOM 7228 N N . THR B 2 414 ? 88.679 176.947 190.487 1.00 140.08 414 THR B N 1
ATOM 7229 C CA . THR B 2 414 ? 89.442 178.139 190.130 1.00 142.74 414 THR B CA 1
ATOM 7230 C C . THR B 2 414 ? 90.147 178.727 191.347 1.00 144.72 414 THR B C 1
ATOM 7231 O O . THR B 2 414 ? 91.312 179.135 191.262 1.00 144.59 414 THR B O 1
ATOM 7235 N N . ASP B 2 415 ? 89.462 178.767 192.492 1.00 147.70 415 ASP B N 1
ATOM 7236 C CA . ASP B 2 415 ? 90.078 179.293 193.706 1.00 148.22 415 ASP B CA 1
ATOM 7237 C C . ASP B 2 415 ? 91.267 178.443 194.135 1.00 148.39 415 ASP B C 1
ATOM 7238 O O . ASP B 2 415 ? 92.270 178.971 194.630 1.00 148.01 415 ASP B O 1
ATOM 7243 N N . VAL B 2 416 ? 91.172 177.123 193.956 1.00 138.09 416 VAL B N 1
ATOM 7244 C CA . VAL B 2 416 ? 92.270 176.236 194.332 1.00 134.72 416 VAL B CA 1
ATOM 7245 C C . VAL B 2 416 ? 93.516 176.548 193.513 1.00 134.54 416 VAL B C 1
ATOM 7246 O O . VAL B 2 416 ? 94.630 176.608 194.047 1.00 135.43 416 VAL B O 1
ATOM 7250 N N . ASP B 2 417 ? 93.349 176.756 192.204 1.00 128.98 417 ASP B N 1
ATOM 7251 C CA . ASP B 2 417 ? 94.492 177.080 191.356 1.00 128.70 417 ASP B CA 1
ATOM 7252 C C . ASP B 2 417 ? 95.125 178.403 191.769 1.00 129.37 417 ASP B C 1
ATOM 7253 O O . ASP B 2 417 ? 96.354 178.539 191.765 1.00 132.82 417 ASP B O 1
ATOM 7258 N N . GLN B 2 418 ? 94.301 179.392 192.120 1.00 126.15 418 GLN B N 1
ATOM 7259 C CA . GLN B 2 418 ? 94.835 180.653 192.623 1.00 127.77 418 GLN B CA 1
ATOM 7260 C C . GLN B 2 418 ? 95.565 180.443 193.945 1.00 128.69 418 GLN B C 1
ATOM 7261 O O . GLN B 2 418 ? 96.628 181.032 194.177 1.00 131.48 418 GLN B O 1
ATOM 7267 N N . LYS B 2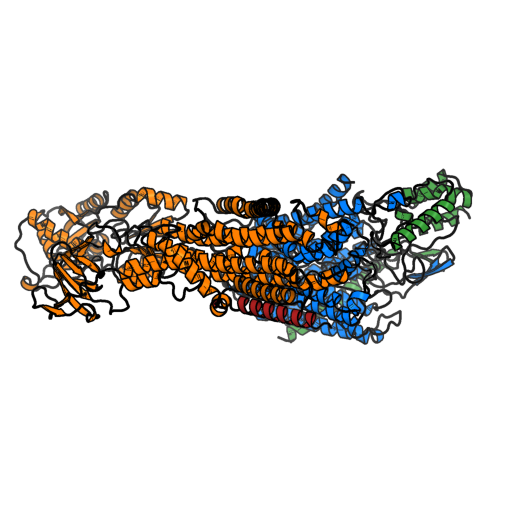 419 ? 95.008 179.605 194.824 1.00 118.73 419 LYS B N 1
ATOM 7268 C CA . LYS B 2 419 ? 95.657 179.332 196.103 1.00 117.12 419 LYS B CA 1
ATOM 7269 C C . LYS B 2 419 ? 97.002 178.644 195.906 1.00 119.37 419 LYS B C 1
ATOM 7270 O O . LYS B 2 419 ? 97.964 178.930 196.629 1.00 119.48 419 LYS B O 1
ATOM 7276 N N . VAL B 2 420 ? 97.087 177.728 194.938 1.00 107.57 420 VAL B N 1
ATOM 7277 C CA . VAL B 2 420 ? 98.347 177.039 194.668 1.00 105.06 420 VAL B CA 1
ATOM 7278 C C . VAL B 2 420 ? 99.419 178.039 194.255 1.00 106.17 420 VAL B C 1
ATOM 7279 O O . VAL B 2 420 ? 100.559 177.989 194.731 1.00 109.42 420 VAL B O 1
ATOM 7283 N N . ASP B 2 421 ? 99.065 178.969 193.365 1.00 113.23 421 ASP B N 1
ATOM 7284 C CA . ASP B 2 421 ? 100.021 179.985 192.938 1.00 111.45 421 ASP B CA 1
ATOM 7285 C C . ASP B 2 421 ? 100.414 180.894 194.095 1.00 110.81 421 ASP B C 1
ATOM 7286 O O . ASP B 2 421 ? 101.578 181.298 194.209 1.00 114.19 421 ASP B O 1
ATOM 7291 N N . GLN B 2 422 ? 99.455 181.233 194.959 1.00 108.06 422 GLN B N 1
ATOM 7292 C CA . GLN B 2 422 ? 99.741 182.134 196.072 1.00 107.58 422 GLN B CA 1
ATOM 7293 C C . GLN B 2 422 ? 100.731 181.508 197.047 1.00 111.35 422 GLN B C 1
ATOM 7294 O O . GLN B 2 422 ? 101.712 182.145 197.447 1.00 112.89 422 GLN B O 1
ATOM 7300 N N . VAL B 2 423 ? 100.493 180.253 197.439 1.00 99.58 423 VAL B N 1
ATOM 7301 C CA . VAL B 2 423 ? 101.363 179.609 198.415 1.00 94.17 423 VAL B CA 1
ATOM 7302 C C . VAL B 2 423 ? 102.710 179.227 197.816 1.00 95.98 423 VAL B C 1
ATOM 7303 O O . VAL B 2 423 ? 103.671 179.001 198.560 1.00 102.17 423 VAL B O 1
ATOM 7307 N N . ALA B 2 424 ? 102.809 179.140 196.492 1.00 91.18 424 ALA B N 1
ATOM 7308 C CA . ALA B 2 424 ? 104.078 178.853 195.840 1.00 87.73 424 ALA B CA 1
ATOM 7309 C C . ALA B 2 424 ? 104.876 180.107 195.514 1.00 89.45 424 ALA B C 1
ATOM 7310 O O . ALA B 2 424 ? 106.033 179.994 195.096 1.00 90.98 424 ALA B O 1
ATOM 7312 N N . ARG B 2 425 ? 104.290 181.293 195.692 1.00 99.46 425 ARG B N 1
ATOM 7313 C CA . ARG B 2 425 ? 105.000 182.524 195.364 1.00 98.90 425 ARG B CA 1
ATOM 7314 C C . ARG B 2 425 ? 106.097 182.824 196.378 1.00 101.49 425 ARG B C 1
ATOM 7315 O O . ARG B 2 425 ? 107.216 183.189 195.998 1.00 103.72 425 ARG B O 1
ATOM 7323 N N . GLN B 2 426 ? 105.799 182.680 197.671 1.00 97.34 426 GLN B N 1
ATOM 7324 C CA . GLN B 2 426 ? 106.805 182.972 198.688 1.00 101.40 426 GLN B CA 1
ATOM 7325 C C . GLN B 2 426 ? 107.882 181.897 198.743 1.00 102.93 426 GLN B C 1
ATOM 7326 O O . GLN B 2 426 ? 109.039 182.198 199.056 1.00 104.35 426 GLN B O 1
ATOM 7332 N N . GLY B 2 427 ? 107.530 180.648 198.448 1.00 88.22 427 GLY B N 1
ATOM 7333 C CA . GLY B 2 427 ? 108.510 179.581 198.437 1.00 87.06 427 GLY B CA 1
ATOM 7334 C C . GLY B 2 427 ? 108.002 178.273 199.007 1.00 88.66 427 GLY B C 1
ATOM 7335 O O . GLY B 2 427 ? 108.653 177.235 198.865 1.00 93.59 427 GLY B O 1
ATOM 7336 N N . ALA B 2 428 ? 106.842 178.309 199.656 1.00 76.48 428 ALA B N 1
ATOM 7337 C CA . ALA B 2 428 ? 106.272 177.098 200.227 1.00 73.12 428 ALA B CA 1
ATOM 7338 C C . ALA B 2 428 ? 105.817 176.149 199.126 1.00 73.78 428 ALA B C 1
ATOM 7339 O O . ALA B 2 428 ? 105.206 176.565 198.138 1.00 86.67 428 ALA B O 1
ATOM 7341 N N . THR B 2 429 ? 106.121 174.869 199.299 1.00 69.77 429 THR B N 1
ATOM 7342 C CA . THR B 2 429 ? 105.708 173.862 198.331 1.00 72.16 429 THR B CA 1
ATOM 7343 C C . THR B 2 429 ? 104.241 173.515 198.548 1.00 74.85 429 THR B C 1
ATOM 7344 O O . THR B 2 429 ? 103.865 173.134 199.662 1.00 84.70 429 THR B O 1
ATOM 7348 N N . PRO B 2 430 ? 103.388 173.631 197.530 1.00 74.42 430 PRO B N 1
ATOM 7349 C CA . PRO B 2 430 ? 101.958 173.359 197.727 1.00 72.19 430 PRO B CA 1
ATOM 7350 C C . PRO B 2 430 ? 101.666 171.867 197.649 1.00 76.88 430 PRO B C 1
ATOM 7351 O O . PRO B 2 430 ? 102.054 171.193 196.693 1.00 80.72 430 PRO B O 1
ATOM 7355 N N . LEU B 2 431 ? 100.979 171.356 198.666 1.00 79.08 431 LEU B N 1
ATOM 7356 C CA . LEU B 2 431 ? 100.489 169.984 198.682 1.00 79.09 431 LEU B CA 1
ATOM 7357 C C . LEU B 2 431 ? 98.974 170.018 198.546 1.00 83.70 431 LEU B C 1
ATOM 7358 O O . LEU B 2 431 ? 98.287 170.616 199.381 1.00 88.20 431 LEU B O 1
ATOM 7363 N N . VAL B 2 432 ? 98.458 169.378 197.503 1.00 93.95 432 VAL B N 1
ATOM 7364 C CA . VAL B 2 432 ? 97.026 169.338 197.234 1.00 94.18 432 VAL B CA 1
ATOM 7365 C C . VAL B 2 432 ? 96.487 168.011 197.744 1.00 94.76 432 VAL B C 1
ATOM 7366 O O . VAL B 2 432 ? 96.968 166.943 197.348 1.00 99.15 432 VAL B O 1
ATOM 7370 N N . VAL B 2 433 ? 95.488 168.075 198.619 1.00 94.74 433 VAL B N 1
ATOM 7371 C CA . VAL B 2 433 ? 94.862 166.894 199.201 1.00 95.82 433 VAL B CA 1
ATOM 7372 C C . VAL B 2 433 ? 93.483 166.729 198.580 1.00 100.17 433 VAL B C 1
ATOM 7373 O O . VAL B 2 433 ? 92.694 167.681 198.536 1.00 103.06 433 VAL B O 1
ATOM 7377 N N . VAL B 2 434 ? 93.199 165.527 198.087 1.00 108.63 434 VAL B N 1
ATOM 7378 C CA . VAL B 2 434 ? 91.940 165.221 197.422 1.00 108.16 434 VAL B CA 1
ATOM 7379 C C . VAL B 2 434 ? 91.245 164.101 198.183 1.00 110.74 434 VAL B C 1
ATOM 7380 O O . VAL B 2 434 ? 91.901 163.234 198.772 1.00 113.25 434 VAL B O 1
ATOM 7384 N N . GLU B 2 435 ? 89.918 164.146 198.201 1.00 122.12 435 GLU B N 1
ATOM 7385 C CA . GLU B 2 435 ? 89.089 163.120 198.826 1.00 121.94 435 GLU B CA 1
ATOM 7386 C C . GLU B 2 435 ? 88.261 162.478 197.719 1.00 122.73 435 GLU B C 1
ATOM 7387 O O . GLU B 2 435 ? 87.263 163.047 197.269 1.00 123.70 435 GLU B O 1
ATOM 7393 N N . GLY B 2 436 ? 88.677 161.292 197.283 1.00 122.72 436 GLY B N 1
ATOM 7394 C CA . GLY B 2 436 ? 88.050 160.663 196.139 1.00 124.57 436 GLY B CA 1
ATOM 7395 C C . GLY B 2 436 ? 88.289 161.462 194.876 1.00 127.34 436 GLY B C 1
ATOM 7396 O O . GLY B 2 436 ? 89.406 161.486 194.349 1.00 129.61 436 GLY B O 1
ATOM 7397 N N . SER B 2 437 ? 87.244 162.121 194.377 1.00 122.96 437 SER B N 1
ATOM 7398 C CA . SER B 2 437 ? 87.360 163.017 193.233 1.00 121.64 437 SER B CA 1
ATOM 7399 C C . SER B 2 437 ? 87.055 164.464 193.597 1.00 120.36 437 SER B C 1
ATOM 7400 O O . SER B 2 437 ? 86.864 165.291 192.698 1.00 119.53 437 SER B O 1
ATOM 7403 N N . ARG B 2 438 ? 87.002 164.792 194.885 1.00 116.84 438 ARG B N 1
ATOM 7404 C CA . ARG B 2 438 ? 86.656 166.128 195.353 1.00 118.02 438 ARG B CA 1
ATOM 7405 C C . ARG B 2 438 ? 87.884 166.769 195.987 1.00 120.93 438 ARG B C 1
ATOM 7406 O O . ARG B 2 438 ? 88.445 166.230 196.947 1.00 121.21 438 ARG B O 1
ATOM 7414 N N . VAL B 2 439 ? 88.290 167.919 195.456 1.00 118.00 439 VAL B N 1
ATOM 7415 C CA . VAL B 2 439 ? 89.436 168.648 195.989 1.00 115.59 439 VAL B CA 1
ATOM 7416 C C . VAL B 2 439 ? 89.014 169.375 197.257 1.00 117.47 439 VAL B C 1
ATOM 7417 O O . VAL B 2 439 ? 88.007 170.094 197.270 1.00 119.48 439 VAL B O 1
ATOM 7421 N N . LEU B 2 440 ? 89.783 169.192 198.329 1.00 106.17 440 LEU B N 1
ATOM 7422 C CA . LEU B 2 440 ? 89.443 169.761 199.627 1.00 107.51 440 LEU B CA 1
ATOM 7423 C C . LEU B 2 440 ? 90.245 171.007 199.975 1.00 107.77 440 LEU B C 1
ATOM 7424 O O . LEU B 2 440 ? 89.766 171.835 200.756 1.00 107.95 440 LEU B O 1
ATOM 7429 N N . GLY B 2 441 ? 91.440 171.162 199.425 1.00 106.56 441 GLY B N 1
ATOM 7430 C CA . GLY B 2 441 ? 92.249 172.326 199.715 1.00 107.73 441 GLY B CA 1
ATOM 7431 C C . GLY B 2 441 ? 93.716 172.039 199.459 1.00 106.03 441 GLY B C 1
ATOM 7432 O O . GLY B 2 441 ? 94.078 171.031 198.853 1.00 104.46 441 GLY B O 1
ATOM 7433 N N . VAL B 2 442 ? 94.553 172.960 199.939 1.00 94.36 442 VAL B N 1
ATOM 7434 C CA . VAL B 2 442 ? 95.996 172.872 199.771 1.00 93.10 442 VAL B CA 1
ATOM 7435 C C . VAL B 2 442 ? 96.671 173.103 201.116 1.00 97.34 442 VAL B C 1
ATOM 7436 O O . VAL B 2 442 ? 96.121 173.741 202.016 1.00 100.18 442 VAL B O 1
ATOM 7440 N N . ILE B 2 443 ? 97.884 172.569 201.241 1.00 92.35 443 ILE B N 1
ATOM 7441 C CA . ILE B 2 443 ? 98.697 172.706 202.443 1.00 87.68 443 ILE B CA 1
ATOM 7442 C C . ILE B 2 443 ? 100.026 173.334 202.051 1.00 83.49 443 ILE B C 1
ATOM 7443 O O . ILE B 2 443 ? 100.669 172.889 201.094 1.00 86.26 443 ILE B O 1
ATOM 7448 N N . ALA B 2 444 ? 100.434 174.362 202.789 1.00 75.18 444 ALA B N 1
ATOM 7449 C CA . ALA B 2 444 ? 101.676 175.076 202.527 1.00 79.16 444 ALA B CA 1
ATOM 7450 C C . ALA B 2 444 ? 102.767 174.538 203.443 1.00 81.72 444 ALA B C 1
ATOM 7451 O O . ALA B 2 444 ? 102.612 174.544 204.669 1.00 90.91 444 ALA B O 1
ATOM 7453 N N . LEU B 2 445 ? 103.865 174.077 202.849 1.00 69.34 445 LEU B N 1
ATOM 7454 C CA . LEU B 2 445 ? 105.002 173.534 203.586 1.00 68.99 445 LEU B CA 1
ATOM 7455 C C . LEU B 2 445 ? 106.134 174.552 203.542 1.00 73.57 445 LEU B C 1
ATOM 7456 O O . LEU B 2 445 ? 106.748 174.760 202.490 1.00 80.48 445 LEU B O 1
ATOM 7461 N N . LYS B 2 446 ? 106.411 175.180 204.680 1.00 78.58 446 LYS B N 1
ATOM 7462 C CA . LYS B 2 446 ? 107.485 176.156 204.761 1.00 77.97 446 LYS B CA 1
ATOM 7463 C C . LYS B 2 446 ? 108.843 175.466 204.756 1.00 81.69 446 LYS B C 1
ATOM 7464 O O . LYS B 2 446 ? 109.012 174.370 205.298 1.00 85.77 446 LYS B O 1
ATOM 7470 N N . ASP B 2 447 ? 109.817 176.124 204.132 1.00 80.50 447 ASP B N 1
ATOM 7471 C CA . ASP B 2 447 ? 111.181 175.624 204.078 1.00 82.82 447 ASP B CA 1
ATOM 7472 C C . ASP B 2 447 ? 112.140 176.766 204.380 1.00 83.59 447 ASP B C 1
ATOM 7473 O O . ASP B 2 447 ? 111.824 177.940 204.174 1.00 88.77 447 ASP B O 1
ATOM 7478 N N . ILE B 2 448 ? 113.321 176.408 204.874 1.00 62.85 448 ILE B N 1
ATOM 7479 C CA . ILE B 2 448 ? 114.339 177.373 205.273 1.00 61.03 448 ILE B CA 1
ATOM 7480 C C . ILE B 2 448 ? 115.528 177.228 204.335 1.00 62.67 448 ILE B C 1
ATOM 7481 O O . ILE B 2 448 ? 116.089 176.135 204.195 1.00 65.55 448 ILE B O 1
ATOM 7486 N N . VAL B 2 449 ? 115.913 178.329 203.700 1.00 55.08 449 VAL B N 1
ATOM 7487 C CA . VAL B 2 449 ? 117.071 178.358 202.815 1.00 47.60 449 VAL B CA 1
ATOM 7488 C C . VAL B 2 449 ? 118.317 178.600 203.655 1.00 54.50 449 VAL B C 1
ATOM 7489 O O . VAL B 2 449 ? 118.323 179.466 204.538 1.00 67.67 449 VAL B O 1
ATOM 7493 N N . LYS B 2 450 ? 119.369 177.830 203.388 1.00 41.02 450 LYS B N 1
ATOM 7494 C CA . LYS B 2 450 ? 120.604 177.957 204.145 1.00 41.88 450 LYS B CA 1
ATOM 7495 C C . LYS B 2 450 ? 121.208 179.346 203.958 1.00 50.88 450 LYS B C 1
ATOM 7496 O O . LYS B 2 450 ? 121.155 179.940 202.878 1.00 57.42 450 LYS B O 1
ATOM 7502 N N . GLY B 2 451 ? 121.786 179.866 205.036 1.00 53.90 451 GLY B N 1
ATOM 7503 C CA . GLY B 2 451 ? 122.309 181.217 205.061 1.00 53.10 451 GLY B CA 1
ATOM 7504 C C . GLY B 2 451 ? 123.666 181.334 204.394 1.00 54.72 451 GLY B C 1
ATOM 7505 O O . GLY B 2 451 ? 124.492 180.427 204.465 1.00 57.48 451 GLY B O 1
ATOM 7506 N N . GLY B 2 452 ? 123.886 182.473 203.739 1.00 63.96 452 GLY B N 1
ATOM 7507 C CA . GLY B 2 452 ? 125.134 182.747 203.062 1.00 66.70 452 GLY B CA 1
ATOM 7508 C C . GLY B 2 452 ? 125.279 182.102 201.703 1.00 60.09 452 GLY B C 1
ATOM 7509 O O . GLY B 2 452 ? 126.328 182.266 201.067 1.00 68.16 452 GLY B O 1
ATOM 7510 N N . ILE B 2 453 ? 124.263 181.374 201.237 1.00 45.98 453 ILE B N 1
ATOM 7511 C CA . ILE B 2 453 ? 124.369 180.678 199.958 1.00 45.66 453 ILE B CA 1
ATOM 7512 C C . ILE B 2 453 ? 124.379 181.671 198.802 1.00 58.18 453 ILE B C 1
ATOM 7513 O O . ILE B 2 453 ? 124.945 181.397 197.736 1.00 67.93 453 ILE B O 1
ATOM 7518 N N . LYS B 2 454 ? 123.848 182.871 199.009 1.00 64.02 454 LYS B N 1
ATOM 7519 C CA . LYS B 2 454 ? 123.748 183.807 197.860 1.00 61.44 454 LYS B CA 1
ATOM 7520 C C . LYS B 2 454 ? 125.138 184.296 197.474 1.00 59.37 454 LYS B C 1
ATOM 7521 O O . LYS B 2 454 ? 125.467 184.255 196.290 1.00 70.16 454 LYS B O 1
ATOM 7527 N N . GLU B 2 455 ? 125.913 184.741 198.450 1.00 61.02 455 GLU B N 1
ATOM 7528 C CA . GLU B 2 455 ? 127.270 185.264 198.188 1.00 60.62 455 GLU B CA 1
ATOM 7529 C C . GLU B 2 455 ? 128.187 184.138 197.723 1.00 61.79 455 GLU B C 1
ATOM 7530 O O . GLU B 2 455 ? 129.003 184.395 196.844 1.00 61.06 455 GLU B O 1
ATOM 7536 N N . ARG B 2 456 ? 128.085 182.955 198.318 1.00 58.67 456 ARG B N 1
ATOM 7537 C CA . ARG B 2 456 ? 128.897 181.856 197.805 1.00 55.02 456 ARG B CA 1
ATOM 7538 C C . ARG B 2 456 ? 128.595 181.577 196.338 1.00 54.32 456 ARG B C 1
ATOM 7539 O O . ARG B 2 456 ? 129.510 181.305 195.551 1.00 56.76 456 ARG B O 1
ATOM 7547 N N . PHE B 2 457 ? 127.318 181.631 195.951 1.00 56.64 457 PHE B N 1
ATOM 7548 C CA . PHE B 2 457 ? 126.960 181.411 194.553 1.00 56.40 457 PHE B CA 1
ATOM 7549 C C . PHE B 2 457 ? 127.513 182.514 193.659 1.00 57.74 457 PHE B C 1
ATOM 7550 O O . PHE B 2 457 ? 127.818 182.274 192.485 1.00 58.31 457 PHE B O 1
ATOM 7558 N N . ALA B 2 458 ? 127.643 183.731 194.193 1.00 58.16 458 ALA B N 1
ATOM 7559 C CA . ALA B 2 458 ? 128.277 184.805 193.436 1.00 58.57 458 ALA B CA 1
ATOM 7560 C C . ALA B 2 458 ? 129.737 184.481 193.146 1.00 59.29 458 ALA B C 1
ATOM 7561 O O . ALA B 2 458 ? 130.246 184.785 192.061 1.00 59.38 458 ALA B O 1
ATOM 7563 N N . GLN B 2 459 ? 130.428 183.868 194.111 1.00 55.62 459 GLN B N 1
ATOM 7564 C CA . GLN B 2 459 ? 131.808 183.451 193.887 1.00 52.45 459 GLN B CA 1
ATOM 7565 C C . GLN B 2 459 ? 131.893 182.389 192.799 1.00 53.41 459 GLN B C 1
ATOM 7566 O O . GLN B 2 459 ? 132.837 182.380 192.000 1.00 57.38 459 GLN B O 1
ATOM 7572 N N . LEU B 2 460 ? 130.917 181.478 192.756 1.00 52.36 460 LEU B N 1
ATOM 7573 C CA . LEU B 2 460 ? 130.896 180.464 191.707 1.00 50.90 460 LEU B CA 1
ATOM 7574 C C . LEU B 2 460 ? 130.662 181.091 190.338 1.00 54.38 460 LEU B C 1
ATOM 7575 O O . LEU B 2 460 ? 131.219 180.632 189.334 1.00 54.53 460 LEU B O 1
ATOM 7580 N N . ARG B 2 461 ? 129.833 182.137 190.277 1.00 58.93 461 ARG B N 1
ATOM 7581 C CA . ARG B 2 461 ? 129.612 182.836 189.014 1.00 57.65 461 ARG B CA 1
ATOM 7582 C C . ARG B 2 461 ? 130.899 183.475 188.507 1.00 56.63 461 ARG B C 1
ATOM 7583 O O . ARG B 2 461 ? 131.206 183.410 187.311 1.00 58.08 461 ARG B O 1
ATOM 7591 N N . LYS B 2 462 ? 131.662 184.102 189.405 1.00 52.63 462 LYS B N 1
ATOM 7592 C CA . LYS B 2 462 ? 132.940 184.693 189.027 1.00 55.93 462 LYS B CA 1
ATOM 7593 C C . LYS B 2 462 ? 133.942 183.640 188.573 1.00 56.60 462 LYS B C 1
ATOM 7594 O O . LYS B 2 462 ? 134.836 183.946 187.776 1.00 58.63 462 LYS B O 1
ATOM 7600 N N . MET B 2 463 ? 133.797 182.403 189.042 1.00 55.11 463 MET B N 1
ATOM 7601 C CA . MET B 2 463 ? 134.721 181.325 188.720 1.00 51.68 463 MET B CA 1
ATOM 7602 C C . MET B 2 463 ? 134.401 180.644 187.397 1.00 52.15 463 MET B C 1
ATOM 7603 O O . MET B 2 463 ? 135.073 179.669 187.042 1.00 54.42 463 MET B O 1
ATOM 7608 N N . GLY B 2 464 ? 133.401 181.127 186.663 1.00 50.25 464 GLY B N 1
ATOM 7609 C CA . GLY B 2 464 ? 132.998 180.505 185.420 1.00 51.06 464 GLY B CA 1
ATOM 7610 C C . GLY B 2 464 ? 132.212 179.223 185.569 1.00 51.92 464 GLY B C 1
ATOM 7611 O O . GLY B 2 464 ? 132.172 178.428 184.624 1.00 54.79 464 GLY B O 1
ATOM 7612 N N . ILE B 2 465 ? 131.584 178.997 186.719 1.00 55.09 465 ILE B N 1
ATOM 7613 C CA . ILE B 2 465 ? 130.803 177.792 186.973 1.00 55.61 465 ILE B CA 1
ATOM 7614 C C . ILE B 2 465 ? 129.329 178.167 187.003 1.00 54.38 465 ILE B C 1
ATOM 7615 O O . ILE B 2 465 ? 128.918 179.045 187.773 1.00 55.10 465 ILE B O 1
ATOM 7620 N N . LYS B 2 466 ? 128.534 177.506 186.167 1.00 56.69 466 LYS B N 1
ATOM 7621 C CA . LYS B 2 466 ? 127.100 177.748 186.104 1.00 58.53 466 LYS B CA 1
ATOM 7622 C C . LYS B 2 466 ? 126.386 176.867 187.121 1.00 58.42 466 LYS B C 1
ATOM 7623 O O . LYS B 2 466 ? 126.607 175.653 187.164 1.00 61.06 466 LYS B O 1
ATOM 7629 N N . THR B 2 467 ? 125.533 177.479 187.936 1.00 56.92 467 THR B N 1
ATOM 7630 C CA . THR B 2 467 ? 124.791 176.769 188.968 1.00 57.87 467 THR B CA 1
ATOM 7631 C C . THR B 2 467 ? 123.355 176.554 188.509 1.00 58.27 467 THR B C 1
ATOM 7632 O O . THR B 2 467 ? 122.659 177.513 188.161 1.00 60.46 467 THR B O 1
ATOM 7636 N N . VAL B 2 468 ? 122.919 175.296 188.510 1.00 57.95 468 VAL B N 1
ATOM 7637 C CA . VAL B 2 468 ? 121.575 174.918 188.092 1.00 57.87 468 VAL B CA 1
ATOM 7638 C C . VAL B 2 468 ? 120.918 174.151 189.230 1.00 57.72 468 VAL B C 1
ATOM 7639 O O . VAL B 2 468 ? 121.508 173.211 189.774 1.00 63.27 468 VAL B O 1
ATOM 7643 N N . MET B 2 469 ? 119.700 174.553 189.585 1.00 61.40 469 MET B N 1
ATOM 7644 C CA . MET B 2 469 ? 118.947 173.936 190.671 1.00 61.62 469 MET B CA 1
ATOM 7645 C C . MET B 2 469 ? 117.927 172.971 190.078 1.00 62.15 469 MET B C 1
ATOM 7646 O O . MET B 2 469 ? 116.938 173.397 189.473 1.00 66.12 469 MET B O 1
ATOM 7651 N N . ILE B 2 470 ? 118.161 171.675 190.260 1.00 63.12 470 ILE B N 1
ATOM 7652 C CA . ILE B 2 470 ? 117.266 170.634 189.770 1.00 63.26 470 ILE B CA 1
ATOM 7653 C C . ILE B 2 470 ? 116.408 170.148 190.929 1.00 65.40 470 ILE B C 1
ATOM 7654 O O . ILE B 2 470 ? 116.928 169.807 191.999 1.00 68.72 470 ILE B O 1
ATOM 7659 N N . THR B 2 471 ? 115.093 170.123 190.722 1.00 69.89 471 THR B N 1
ATOM 7660 C CA . THR B 2 471 ? 114.166 169.703 191.761 1.00 70.30 471 THR B CA 1
ATOM 7661 C C . THR B 2 471 ? 112.893 169.173 191.120 1.00 70.56 471 THR B C 1
ATOM 7662 O O . THR B 2 471 ? 112.542 169.548 189.998 1.00 73.19 471 THR B O 1
ATOM 7666 N N . GLY B 2 472 ? 112.209 168.293 191.844 1.00 71.98 472 GLY B N 1
ATOM 7667 C CA . GLY B 2 472 ? 110.920 167.780 191.439 1.00 73.04 472 GLY B CA 1
ATOM 7668 C C . GLY B 2 472 ? 109.735 168.556 191.960 1.00 73.72 472 GLY B C 1
ATOM 7669 O O . GLY B 2 472 ? 108.594 168.106 191.812 1.00 76.33 472 GLY B O 1
ATOM 7670 N N . ASP B 2 473 ? 109.968 169.716 192.567 1.00 74.20 473 ASP B N 1
ATOM 7671 C CA . ASP B 2 473 ? 108.906 170.497 193.177 1.00 75.08 473 ASP B CA 1
ATOM 7672 C C . ASP B 2 473 ? 108.158 171.311 192.122 1.00 77.10 473 ASP B C 1
ATOM 7673 O O . ASP B 2 473 ? 108.463 171.270 190.927 1.00 78.00 473 ASP B O 1
ATOM 7678 N N . ASN B 2 474 ? 107.157 172.057 192.587 1.00 77.64 474 ASN B N 1
ATOM 7679 C CA . ASN B 2 474 ? 106.350 172.884 191.701 1.00 76.83 474 ASN B CA 1
ATOM 7680 C C . ASN B 2 474 ? 107.196 174.001 191.098 1.00 77.14 474 ASN B C 1
ATOM 7681 O O . ASN B 2 474 ? 108.132 174.507 191.722 1.00 78.27 474 ASN B O 1
ATOM 7686 N N . ARG B 2 475 ? 106.866 174.372 189.858 1.00 77.98 475 ARG B N 1
ATOM 7687 C CA . ARG B 2 475 ? 107.639 175.389 189.151 1.00 77.34 475 ARG B CA 1
ATOM 7688 C C . ARG B 2 475 ? 107.547 176.747 189.836 1.00 76.41 475 ARG B C 1
ATOM 7689 O O . ARG B 2 475 ? 108.546 177.471 189.924 1.00 76.98 475 ARG B O 1
ATOM 7697 N N . LEU B 2 476 ? 106.357 177.117 190.315 1.00 74.70 476 LEU B N 1
ATOM 7698 C CA . LEU B 2 476 ? 106.175 178.444 190.898 1.00 75.83 476 LEU B CA 1
ATOM 7699 C C . LEU B 2 476 ? 107.004 178.618 192.166 1.00 76.33 476 LEU B C 1
ATOM 7700 O O . LEU B 2 476 ? 107.635 179.664 192.363 1.00 75.94 476 LEU B O 1
ATOM 7705 N N . THR B 2 477 ? 107.017 177.609 193.039 1.00 74.25 477 THR B N 1
ATOM 7706 C CA . THR B 2 477 ? 107.785 177.718 194.275 1.00 73.65 477 THR B CA 1
ATOM 7707 C C . THR B 2 477 ? 109.282 177.564 194.035 1.00 73.44 477 THR B C 1
ATOM 7708 O O . THR B 2 477 ? 110.084 178.113 194.798 1.00 73.92 477 THR B O 1
ATOM 7712 N N . ALA B 2 478 ? 109.675 176.825 192.994 1.00 70.27 478 ALA B N 1
ATOM 7713 C CA . ALA B 2 478 ? 111.093 176.679 192.683 1.00 69.16 478 ALA B CA 1
ATOM 7714 C C . ALA B 2 478 ? 111.708 178.011 192.274 1.00 69.43 478 ALA B C 1
ATOM 7715 O O . ALA B 2 478 ? 112.851 178.314 192.637 1.00 70.01 478 ALA B O 1
ATOM 7717 N N . ALA B 2 479 ? 110.968 178.817 191.509 1.00 69.80 479 ALA B N 1
ATOM 7718 C CA . ALA B 2 479 ? 111.479 180.117 191.089 1.00 69.02 479 ALA B CA 1
ATOM 7719 C C . ALA B 2 479 ? 111.683 181.043 192.281 1.00 68.26 479 ALA B C 1
ATOM 7720 O O . ALA B 2 479 ? 112.654 181.809 192.322 1.00 67.20 479 ALA B O 1
ATOM 7722 N N . ALA B 2 480 ? 110.779 180.989 193.262 1.00 68.43 480 ALA B N 1
ATOM 7723 C CA . ALA B 2 480 ? 110.914 181.850 194.433 1.00 69.76 480 ALA B CA 1
ATOM 7724 C C . ALA B 2 480 ? 112.060 181.392 195.326 1.00 69.78 480 ALA B C 1
ATOM 7725 O O . ALA B 2 480 ? 112.578 182.171 196.134 1.00 70.12 480 ALA B O 1
ATOM 7727 N N . ILE B 2 481 ? 112.475 180.132 195.188 1.00 67.55 481 ILE B N 1
ATOM 7728 C CA . ILE B 2 481 ? 113.618 179.641 195.952 1.00 66.60 481 ILE B CA 1
ATOM 7729 C C . ILE B 2 481 ? 114.907 179.862 195.170 1.00 67.80 481 ILE B C 1
ATOM 7730 O O . ILE B 2 481 ? 115.959 180.157 195.750 1.00 68.59 481 ILE B O 1
ATOM 7735 N N . ALA B 2 482 ? 114.842 179.738 193.842 1.00 66.94 482 ALA B N 1
ATOM 7736 C CA . ALA B 2 482 ? 116.015 180.000 193.015 1.00 66.03 482 ALA B CA 1
ATOM 7737 C C . ALA B 2 482 ? 116.445 181.458 193.113 1.00 67.56 482 ALA B C 1
ATOM 7738 O O . ALA B 2 482 ? 117.643 181.762 193.116 1.00 67.90 482 ALA B O 1
ATOM 7740 N N . ALA B 2 483 ? 115.479 182.377 193.198 1.00 68.39 483 ALA B N 1
ATOM 7741 C CA . ALA B 2 483 ? 115.821 183.789 193.332 1.00 67.50 483 ALA B CA 1
ATOM 7742 C C . ALA B 2 483 ? 116.201 184.127 194.767 1.00 67.76 483 ALA B C 1
ATOM 7743 O O . ALA B 2 483 ? 116.792 185.181 195.030 1.00 68.01 483 ALA B O 1
ATOM 7745 N N . GLU B 2 484 ? 115.869 183.244 195.712 1.00 68.69 484 GLU B N 1
ATOM 7746 C CA . GLU B 2 484 ? 116.268 183.450 197.098 1.00 68.81 484 GLU B CA 1
ATOM 7747 C C . GLU B 2 484 ? 117.618 182.818 197.407 1.00 69.94 484 GLU B C 1
ATOM 7748 O O . GLU B 2 484 ? 118.119 182.971 198.525 1.00 70.87 484 GLU B O 1
ATOM 7754 N N . ALA B 2 485 ? 118.214 182.116 196.444 1.00 68.14 485 ALA B N 1
ATOM 7755 C CA . ALA B 2 485 ? 119.514 181.484 196.619 1.00 65.36 485 ALA B CA 1
ATOM 7756 C C . ALA B 2 485 ? 120.581 182.062 195.702 1.00 66.34 485 ALA B C 1
ATOM 7757 O O . ALA B 2 485 ? 121.767 182.031 196.044 1.00 67.02 485 ALA B O 1
ATOM 7759 N N . GLY B 2 486 ? 120.189 182.596 194.550 1.00 63.17 486 GLY B N 1
ATOM 7760 C CA . GLY B 2 486 ? 121.125 183.191 193.621 1.00 63.15 486 GLY B CA 1
ATOM 7761 C C . GLY B 2 486 ? 121.643 182.283 192.528 1.00 63.06 486 GLY B C 1
ATOM 7762 O O . GLY B 2 486 ? 122.647 182.625 191.893 1.00 64.10 486 GLY B O 1
ATOM 7763 N N . VAL B 2 487 ? 120.999 181.139 192.286 1.00 61.97 487 VAL B N 1
ATOM 7764 C CA . VAL B 2 487 ? 121.439 180.253 191.217 1.00 62.61 487 VAL B CA 1
ATOM 7765 C C . VAL B 2 487 ? 121.125 180.883 189.865 1.00 64.14 487 VAL B C 1
ATOM 7766 O O . VAL B 2 487 ? 120.276 181.777 189.747 1.00 64.78 487 VAL B O 1
ATOM 7770 N N . ASP B 2 488 ? 121.822 180.413 188.828 1.00 63.89 488 ASP B N 1
ATOM 7771 C CA . ASP B 2 488 ? 121.612 180.959 187.491 1.00 62.19 488 ASP B CA 1
ATOM 7772 C C . ASP B 2 488 ? 120.291 180.487 186.898 1.00 62.61 488 ASP B C 1
ATOM 7773 O O . ASP B 2 488 ? 119.430 181.305 186.553 1.00 65.62 488 ASP B O 1
ATOM 7778 N N . ASP B 2 489 ? 120.112 179.174 186.770 1.00 64.76 489 ASP B N 1
ATOM 7779 C CA . ASP B 2 489 ? 118.919 178.603 186.166 1.00 65.81 489 ASP B CA 1
ATOM 7780 C C . ASP B 2 489 ? 118.436 177.451 187.036 1.00 66.78 489 ASP B C 1
ATOM 7781 O O . ASP B 2 489 ? 119.162 176.957 187.901 1.00 68.79 489 ASP B O 1
ATOM 7786 N N . PHE B 2 490 ? 117.191 177.033 186.813 1.00 66.20 490 PHE B N 1
ATOM 7787 C CA . PHE B 2 490 ? 116.612 175.932 187.567 1.00 64.58 490 PHE B CA 1
ATOM 7788 C C . PHE B 2 490 ? 115.867 175.001 186.621 1.00 66.17 490 PHE B C 1
ATOM 7789 O O . PHE B 2 490 ? 115.688 175.303 185.439 1.00 68.74 490 PHE B O 1
ATOM 7797 N N . LEU B 2 491 ? 115.429 173.865 187.161 1.00 66.69 491 LEU B N 1
ATOM 7798 C CA . LEU B 2 491 ? 114.669 172.861 186.416 1.00 65.99 491 LEU B CA 1
ATOM 7799 C C . LEU B 2 491 ? 113.720 172.193 187.406 1.00 67.39 491 LEU B C 1
ATOM 7800 O O . LEU B 2 491 ? 114.121 171.310 188.169 1.00 68.14 491 LEU B O 1
ATOM 7805 N N . ALA B 2 492 ? 112.462 172.621 187.393 1.00 72.86 492 ALA B N 1
ATOM 7806 C CA . ALA B 2 492 ? 111.462 172.108 188.312 1.00 72.26 492 ALA B CA 1
ATOM 7807 C C . ALA B 2 492 ? 110.701 170.941 187.688 1.00 72.45 492 ALA B C 1
ATOM 7808 O O . ALA B 2 492 ? 110.763 170.696 186.481 1.00 73.77 492 ALA B O 1
ATOM 7810 N N . GLU B 2 493 ? 109.970 170.218 188.540 1.00 75.58 493 GLU B N 1
ATOM 7811 C CA . GLU B 2 493 ? 109.205 169.039 188.129 1.00 76.40 493 GLU B CA 1
ATOM 7812 C C . GLU B 2 493 ? 110.098 168.026 187.419 1.00 76.55 493 GLU B C 1
ATOM 7813 O O . GLU B 2 493 ? 109.735 167.457 186.387 1.00 77.52 493 GLU B O 1
ATOM 7819 N N . ALA B 2 494 ? 111.281 167.799 187.981 1.00 72.48 494 ALA B N 1
ATOM 7820 C CA . ALA B 2 494 ? 112.270 166.905 187.397 1.00 72.72 494 ALA B CA 1
ATOM 7821 C C . ALA B 2 494 ? 112.211 165.557 188.104 1.00 73.45 494 ALA B C 1
ATOM 7822 O O . ALA B 2 494 ? 112.518 165.463 189.297 1.00 74.59 494 ALA B O 1
ATOM 7824 N N . THR B 2 495 ? 111.814 164.523 187.368 1.00 73.95 495 THR B N 1
ATOM 7825 C CA . THR B 2 495 ? 111.823 163.173 187.896 1.00 73.89 495 THR B CA 1
ATOM 7826 C C . THR B 2 495 ? 113.268 162.709 188.083 1.00 74.40 495 THR B C 1
ATOM 7827 O O . THR B 2 495 ? 114.187 163.252 187.465 1.00 74.46 495 THR B O 1
ATOM 7831 N N . PRO B 2 496 ? 113.502 161.729 188.965 1.00 74.63 496 PRO B N 1
ATOM 7832 C CA . PRO B 2 496 ? 114.882 161.248 189.156 1.00 74.86 496 PRO B CA 1
ATOM 7833 C C . PRO B 2 496 ? 115.535 160.747 187.879 1.00 74.15 496 PRO B C 1
ATOM 7834 O O . PRO B 2 496 ? 116.762 160.830 187.744 1.00 74.82 496 PRO B O 1
ATOM 7838 N N . GLU B 2 497 ? 114.750 160.229 186.931 1.00 74.13 497 GLU B N 1
ATOM 7839 C CA . GLU B 2 497 ? 115.323 159.813 185.656 1.00 74.43 497 GLU B CA 1
ATOM 7840 C C . GLU B 2 497 ? 115.617 161.006 184.755 1.00 74.98 497 GLU B C 1
ATOM 7841 O O . GLU B 2 497 ? 116.318 160.861 183.747 1.00 74.39 497 GLU B O 1
ATOM 7847 N N . ALA B 2 498 ? 115.096 162.187 185.097 1.00 73.78 498 ALA B N 1
ATOM 7848 C CA . ALA B 2 498 ? 115.356 163.371 184.285 1.00 72.33 498 ALA B CA 1
ATOM 7849 C C . ALA B 2 498 ? 116.654 164.052 184.701 1.00 73.66 498 ALA B C 1
ATOM 7850 O O . ALA B 2 498 ? 117.360 164.619 183.859 1.00 75.94 498 ALA B O 1
ATOM 7852 N N . LYS B 2 499 ? 116.980 164.013 185.995 1.00 72.05 499 LYS B N 1
ATOM 7853 C CA . LYS B 2 499 ? 118.256 164.554 186.451 1.00 70.89 499 LYS B CA 1
ATOM 7854 C C . LYS B 2 499 ? 119.422 163.777 185.854 1.00 71.01 499 LYS B C 1
ATOM 7855 O O . LYS B 2 499 ? 120.437 164.367 185.465 1.00 70.90 499 LYS B O 1
ATOM 7861 N N . LEU B 2 500 ? 119.295 162.450 185.778 1.00 69.38 500 LEU B N 1
ATOM 7862 C CA . LEU B 2 500 ? 120.330 161.640 185.142 1.00 69.28 500 LEU B CA 1
ATOM 7863 C C . LEU B 2 500 ? 120.469 161.988 183.666 1.00 70.15 500 LEU B C 1
ATOM 7864 O O . LEU B 2 500 ? 121.584 162.028 183.132 1.00 71.19 500 LEU B O 1
ATOM 7869 N N . ALA B 2 501 ? 119.346 162.234 182.988 1.00 68.78 501 ALA B N 1
ATOM 7870 C CA . ALA B 2 501 ? 119.395 162.614 181.580 1.00 69.07 501 ALA B CA 1
ATOM 7871 C C . ALA B 2 501 ? 120.084 163.960 181.393 1.00 68.83 501 ALA B C 1
ATOM 7872 O O . ALA B 2 501 ? 120.836 164.151 180.430 1.00 70.94 501 ALA B O 1
ATOM 7874 N N . LEU B 2 502 ? 119.832 164.908 182.299 1.00 67.46 502 LEU B N 1
ATOM 7875 C CA . LEU B 2 502 ? 120.453 166.225 182.187 1.00 67.96 502 LEU B CA 1
ATOM 7876 C C . LEU B 2 502 ? 121.968 166.138 182.327 1.00 68.82 502 LEU B C 1
ATOM 7877 O O . LEU B 2 502 ? 122.705 166.825 181.609 1.00 69.26 502 LEU B O 1
ATOM 7882 N N . ILE B 2 503 ? 122.451 165.308 183.253 1.00 68.10 503 ILE B N 1
ATOM 7883 C CA . ILE B 2 503 ? 123.892 165.135 183.418 1.00 67.07 503 ILE B CA 1
ATOM 7884 C C . ILE B 2 503 ? 124.501 164.517 182.167 1.00 68.18 503 ILE B C 1
ATOM 7885 O O . ILE B 2 503 ? 125.566 164.941 181.701 1.00 70.36 503 ILE B O 1
ATOM 7890 N N . ARG B 2 504 ? 123.837 163.505 181.603 1.00 69.94 504 ARG B N 1
ATOM 7891 C CA . ARG B 2 504 ? 124.316 162.907 180.361 1.00 70.14 504 ARG B CA 1
ATOM 7892 C C . ARG B 2 504 ? 124.256 163.904 179.210 1.00 69.15 504 ARG B C 1
ATOM 7893 O O . ARG B 2 504 ? 125.145 163.921 178.351 1.00 70.62 504 ARG B O 1
ATOM 7901 N N . GLN B 2 505 ? 123.211 164.735 179.171 1.00 66.94 505 GLN B N 1
ATOM 7902 C CA . GLN B 2 505 ? 123.114 165.751 178.128 1.00 67.07 505 GLN B CA 1
ATOM 7903 C C . GLN B 2 505 ? 124.256 166.755 178.227 1.00 68.56 505 GLN B C 1
ATOM 7904 O O . GLN B 2 505 ? 124.851 167.133 177.211 1.00 71.59 505 GLN B O 1
ATOM 7910 N N . TYR B 2 506 ? 124.575 167.200 179.445 1.00 69.36 506 TYR B N 1
ATOM 7911 C CA . TYR B 2 506 ? 125.704 168.106 179.629 1.00 67.82 506 TYR B CA 1
ATOM 7912 C C . TYR B 2 506 ? 127.023 167.419 179.296 1.00 67.26 506 TYR B C 1
ATOM 7913 O O . TYR B 2 506 ? 127.913 168.029 178.693 1.00 68.63 506 TYR B O 1
ATOM 7922 N N . GLN B 2 507 ? 127.167 166.149 179.682 1.00 66.88 507 GLN B N 1
ATOM 7923 C CA . GLN B 2 507 ? 128.384 165.406 179.380 1.00 68.11 507 GLN B CA 1
ATOM 7924 C C . GLN B 2 507 ? 128.508 165.070 177.900 1.00 71.87 507 GLN B C 1
ATOM 7925 O O . GLN B 2 507 ? 129.613 164.764 177.439 1.00 71.71 507 GLN B O 1
ATOM 7931 N N . ALA B 2 508 ? 127.404 165.110 177.151 1.00 72.02 508 ALA B N 1
ATOM 7932 C CA . ALA B 2 508 ? 127.466 164.816 175.722 1.00 70.50 508 ALA B CA 1
ATOM 7933 C C . ALA B 2 508 ? 128.318 165.840 174.984 1.00 71.71 508 ALA B C 1
ATOM 7934 O O . ALA B 2 508 ? 129.097 165.485 174.091 1.00 70.85 508 ALA B O 1
ATOM 7936 N N . GLU B 2 509 ? 128.185 167.119 175.342 1.00 67.86 509 GLU B N 1
ATOM 7937 C CA . GLU B 2 509 ? 128.977 168.169 174.716 1.00 68.95 509 GLU B CA 1
ATOM 7938 C C . GLU B 2 509 ? 130.442 168.134 175.133 1.00 70.41 509 GLU B C 1
ATOM 7939 O O . GLU B 2 509 ? 131.251 168.857 174.543 1.00 70.94 509 GLU B O 1
ATOM 7945 N N . GLY B 2 510 ? 130.800 167.320 176.124 1.00 69.23 510 GLY B N 1
ATOM 7946 C CA . GLY B 2 510 ? 132.168 167.213 176.582 1.00 68.60 510 GLY B CA 1
ATOM 7947 C C . GLY B 2 510 ? 132.486 167.974 177.850 1.00 69.33 510 GLY B C 1
ATOM 7948 O O . GLY B 2 510 ? 133.624 167.894 178.329 1.00 67.02 510 GLY B O 1
ATOM 7949 N N . ARG B 2 511 ? 131.526 168.704 178.408 1.00 67.49 511 ARG B N 1
ATOM 7950 C CA . ARG B 2 511 ? 131.759 169.457 179.628 1.00 68.06 511 ARG B CA 1
ATOM 7951 C C . ARG B 2 511 ? 131.776 168.528 180.839 1.00 69.08 511 ARG B C 1
ATOM 7952 O O . ARG B 2 511 ? 131.263 167.406 180.807 1.00 69.63 511 ARG B O 1
ATOM 7960 N N . LEU B 2 512 ? 132.380 169.015 181.919 1.00 62.43 512 LEU B N 1
ATOM 7961 C CA . LEU B 2 512 ? 132.430 168.294 183.183 1.00 58.88 512 LEU B CA 1
ATOM 7962 C C . LEU B 2 512 ? 131.326 168.811 184.095 1.00 58.15 512 LEU B C 1
ATOM 7963 O O . LEU B 2 512 ? 131.175 170.025 184.268 1.00 59.36 512 LEU B O 1
ATOM 7968 N N . VAL B 2 513 ? 130.559 167.891 184.673 1.00 56.66 513 VAL B N 1
ATOM 7969 C CA . VAL B 2 513 ? 129.372 168.219 185.453 1.00 58.48 513 VAL B CA 1
ATOM 7970 C C . VAL B 2 513 ? 129.654 167.937 186.921 1.00 56.42 513 VAL B C 1
ATOM 7971 O O . VAL B 2 513 ? 130.097 166.838 187.276 1.00 57.15 513 VAL B O 1
ATOM 7975 N N . ALA B 2 514 ? 129.401 168.929 187.768 1.00 52.03 514 ALA B N 1
ATOM 7976 C CA . ALA B 2 514 ? 129.464 168.774 189.214 1.00 52.81 514 ALA B CA 1
ATOM 7977 C C . ALA B 2 514 ? 128.046 168.667 189.755 1.00 53.45 514 ALA B C 1
ATOM 7978 O O . ALA B 2 514 ? 127.207 169.532 189.483 1.00 55.12 514 ALA B O 1
ATOM 7980 N N . MET B 2 515 ? 127.779 167.606 190.511 1.00 54.57 515 MET B N 1
ATOM 7981 C CA . MET B 2 515 ? 126.449 167.343 191.041 1.00 56.50 515 MET B CA 1
ATOM 7982 C C . MET B 2 515 ? 126.519 167.151 192.547 1.00 56.81 515 MET B C 1
ATOM 7983 O O . MET B 2 515 ? 127.360 166.400 193.049 1.00 61.12 515 MET B O 1
ATOM 7988 N N . THR B 2 516 ? 125.634 167.838 193.264 1.00 55.49 516 THR B N 1
ATOM 7989 C CA . THR B 2 516 ? 125.498 167.676 194.704 1.00 57.08 516 THR B CA 1
ATOM 7990 C C . THR B 2 516 ? 124.069 167.261 195.027 1.00 56.59 516 THR B C 1
ATOM 7991 O O . THR B 2 516 ? 123.114 167.760 194.424 1.00 61.40 516 THR B O 1
ATOM 7995 N N . GLY B 2 517 ? 123.929 166.324 195.963 1.00 54.95 517 GLY B N 1
ATOM 7996 C CA . GLY B 2 517 ? 122.621 165.784 196.287 1.00 58.17 517 GLY B CA 1
ATOM 7997 C C . GLY B 2 517 ? 122.590 165.231 197.693 1.00 58.90 517 GLY B C 1
ATOM 7998 O O . GLY B 2 517 ? 123.624 164.945 198.301 1.00 59.17 517 GLY B O 1
ATOM 7999 N N . ASP B 2 518 ? 121.375 165.084 198.204 1.00 66.62 518 ASP B N 1
ATOM 8000 C CA . ASP B 2 518 ? 121.148 164.612 199.566 1.00 65.50 518 ASP B CA 1
ATOM 8001 C C . ASP B 2 518 ? 120.257 163.379 199.630 1.00 67.09 518 ASP B C 1
ATOM 8002 O O . ASP B 2 518 ? 120.497 162.501 200.462 1.00 67.07 518 ASP B O 1
ATOM 8007 N N . GLY B 2 519 ? 119.238 163.289 198.774 1.00 73.25 519 GLY B N 1
ATOM 8008 C CA . GLY B 2 519 ? 118.281 162.206 198.862 1.00 70.18 519 GLY B CA 1
ATOM 8009 C C . GLY B 2 519 ? 118.765 160.913 198.232 1.00 70.02 519 GLY B C 1
ATOM 8010 O O . GLY B 2 519 ? 119.827 160.838 197.614 1.00 71.42 519 GLY B O 1
ATOM 8011 N N . THR B 2 520 ? 117.948 159.869 198.403 1.00 72.75 520 THR B N 1
ATOM 8012 C CA . THR B 2 520 ? 118.291 158.556 197.864 1.00 73.48 520 THR B CA 1
ATOM 8013 C C . THR B 2 520 ? 118.102 158.497 196.354 1.00 73.10 520 THR B C 1
ATOM 8014 O O . THR B 2 520 ? 118.821 157.759 195.669 1.00 73.07 520 THR B O 1
ATOM 8018 N N . ASN B 2 521 ? 117.145 159.258 195.817 1.00 71.84 521 ASN B N 1
ATOM 8019 C CA . ASN B 2 521 ? 116.899 159.242 194.380 1.00 71.81 521 ASN B CA 1
ATOM 8020 C C . ASN B 2 521 ? 118.030 159.880 193.586 1.00 72.91 521 ASN B C 1
ATOM 8021 O O . ASN B 2 521 ? 118.059 159.739 192.359 1.00 74.48 521 ASN B O 1
ATOM 8026 N N . ASP B 2 522 ? 118.951 160.580 194.248 1.00 69.56 522 ASP B N 1
ATOM 8027 C CA . ASP B 2 522 ? 120.089 161.189 193.571 1.00 68.13 522 ASP B CA 1
ATOM 8028 C C . ASP B 2 522 ? 121.253 160.223 193.378 1.00 68.05 522 ASP B C 1
ATOM 8029 O O . ASP B 2 522 ? 122.222 160.581 192.701 1.00 70.82 522 ASP B O 1
ATOM 8034 N N . ALA B 2 523 ? 121.186 159.021 193.959 1.00 66.75 523 ALA B N 1
ATOM 8035 C CA . ALA B 2 523 ? 122.304 158.084 193.852 1.00 67.04 523 ALA B CA 1
ATOM 8036 C C . ALA B 2 523 ? 122.621 157.709 192.411 1.00 68.81 523 ALA B C 1
ATOM 8037 O O . ALA B 2 523 ? 123.811 157.697 192.049 1.00 70.26 523 ALA B O 1
ATOM 8039 N N . PRO B 2 524 ? 121.647 157.389 191.551 1.00 69.60 524 PRO B N 1
ATOM 8040 C CA . PRO B 2 524 ? 121.969 157.203 190.117 1.00 68.60 524 PRO B CA 1
ATOM 8041 C C . PRO B 2 524 ? 122.608 158.412 189.450 1.00 67.07 524 PRO B C 1
ATOM 8042 O O . PRO B 2 524 ? 123.485 158.241 188.595 1.00 67.69 524 PRO B O 1
ATOM 8046 N N . ALA B 2 525 ? 122.196 159.631 189.808 1.00 65.41 525 ALA B N 1
ATOM 8047 C CA . ALA B 2 525 ? 122.759 160.814 189.164 1.00 66.97 525 ALA B CA 1
ATOM 8048 C C . ALA B 2 525 ? 124.082 161.214 189.800 1.00 67.54 525 ALA B C 1
ATOM 8049 O O . ALA B 2 525 ? 124.843 162.000 189.224 1.00 66.48 525 ALA B O 1
ATOM 8051 N N . LEU B 2 526 ? 124.377 160.680 190.986 1.00 63.21 526 LEU B N 1
ATOM 8052 C CA . LEU B 2 526 ? 125.650 160.987 191.628 1.00 60.39 526 LEU B CA 1
ATOM 8053 C C . LEU B 2 526 ? 126.772 160.105 191.098 1.00 62.19 526 LEU B C 1
ATOM 8054 O O . LEU B 2 526 ? 127.933 160.527 191.088 1.00 65.09 526 LEU B O 1
ATOM 8059 N N . ALA B 2 527 ? 126.454 158.888 190.651 1.00 64.27 527 ALA B N 1
ATOM 8060 C CA . ALA B 2 527 ? 127.480 158.018 190.093 1.00 65.90 527 ALA B CA 1
ATOM 8061 C C . ALA B 2 527 ? 127.810 158.370 188.650 1.00 66.63 527 ALA B C 1
ATOM 8062 O O . ALA B 2 527 ? 128.777 157.833 188.098 1.00 67.26 527 ALA B O 1
ATOM 8064 N N . GLN B 2 528 ? 127.035 159.258 188.030 1.00 64.44 528 GLN B N 1
ATOM 8065 C CA . GLN B 2 528 ? 127.270 159.643 186.645 1.00 65.00 528 GLN B CA 1
ATOM 8066 C C . GLN B 2 528 ? 128.116 160.901 186.519 1.00 67.38 528 GLN B C 1
ATOM 8067 O O . GLN B 2 528 ? 128.944 160.993 185.604 1.00 68.08 528 GLN B O 1
ATOM 8073 N N . ALA B 2 529 ? 127.929 161.867 187.413 1.00 63.58 529 ALA B N 1
ATOM 8074 C CA . ALA B 2 529 ? 128.690 163.106 187.349 1.00 62.02 529 ALA B CA 1
ATOM 8075 C C . ALA B 2 529 ? 130.159 162.853 187.663 1.00 61.45 529 ALA B C 1
ATOM 8076 O O . ALA B 2 529 ? 130.498 161.999 188.488 1.00 62.33 529 ALA B O 1
ATOM 8078 N N . ASP B 2 530 ? 131.035 163.605 186.992 1.00 59.74 530 ASP B N 1
ATOM 8079 C CA . ASP B 2 530 ? 132.469 163.457 187.223 1.00 59.20 530 ASP B CA 1
ATOM 8080 C C . ASP B 2 530 ? 132.845 163.875 188.639 1.00 59.35 530 ASP B C 1
ATOM 8081 O O . ASP B 2 530 ? 133.660 163.216 189.295 1.00 59.13 530 ASP B O 1
ATOM 8086 N N . VAL B 2 531 ? 132.264 164.968 189.125 1.00 55.05 531 VAL B N 1
ATOM 8087 C CA . VAL B 2 531 ? 132.473 165.444 190.487 1.00 51.10 531 VAL B CA 1
ATOM 8088 C C . VAL B 2 531 ? 131.138 165.373 191.211 1.00 49.97 531 VAL B C 1
ATOM 8089 O O . VAL B 2 531 ? 130.186 166.071 190.840 1.00 53.93 531 VAL B O 1
ATOM 8093 N N . ALA B 2 532 ? 131.066 164.532 192.239 1.00 53.36 532 ALA B N 1
ATOM 8094 C CA . ALA B 2 532 ? 129.843 164.335 193.002 1.00 51.57 532 ALA B CA 1
ATOM 8095 C C . ALA B 2 532 ? 130.128 164.563 194.477 1.00 55.03 532 ALA B C 1
ATOM 8096 O O . ALA B 2 532 ? 131.023 163.929 195.045 1.00 61.81 532 ALA B O 1
ATOM 8098 N N . VAL B 2 533 ? 129.367 165.463 195.093 1.00 46.90 533 VAL B N 1
ATOM 8099 C CA . VAL B 2 533 ? 129.506 165.792 196.506 1.00 50.79 533 VAL B CA 1
ATOM 8100 C C . VAL B 2 533 ? 128.206 165.429 197.207 1.00 49.78 533 VAL B C 1
ATOM 8101 O O . VAL B 2 533 ? 127.129 165.878 196.799 1.00 52.72 533 VAL B O 1
ATOM 8105 N N . ALA B 2 534 ? 128.307 164.619 198.255 1.00 54.04 534 ALA B N 1
ATOM 8106 C CA . ALA B 2 534 ? 127.151 164.161 199.014 1.00 51.52 534 ALA B CA 1
ATOM 8107 C C . ALA B 2 534 ? 127.172 164.786 200.401 1.00 53.13 534 ALA B C 1
ATOM 8108 O O . ALA B 2 534 ? 128.204 164.766 201.080 1.00 58.87 534 ALA B O 1
ATOM 8110 N N . MET B 2 535 ? 126.037 165.343 200.813 1.00 52.94 535 MET B N 1
ATOM 8111 C CA . MET B 2 535 ? 125.923 165.907 202.150 1.00 54.14 535 MET B CA 1
ATOM 8112 C C . MET B 2 535 ? 126.016 164.812 203.205 1.00 55.47 535 MET B C 1
ATOM 8113 O O . MET B 2 535 ? 125.544 163.689 203.004 1.00 57.95 535 MET B O 1
ATOM 8118 N N . ASN B 2 536 ? 126.635 165.148 204.339 1.00 57.69 536 ASN B N 1
ATOM 8119 C CA . ASN B 2 536 ? 126.764 164.191 205.430 1.00 58.71 536 ASN B CA 1
ATOM 8120 C C . ASN B 2 536 ? 125.441 163.954 206.146 1.00 61.53 536 ASN B C 1
ATOM 8121 O O . ASN B 2 536 ? 125.300 162.947 206.848 1.00 61.45 536 ASN B O 1
ATOM 8126 N N . SER B 2 537 ? 124.469 164.846 205.975 1.00 62.34 537 SER B N 1
ATOM 8127 C CA . SER B 2 537 ? 123.156 164.700 206.585 1.00 62.84 537 SER B CA 1
ATOM 8128 C C . SER B 2 537 ? 122.180 163.929 205.707 1.00 62.64 537 SER B C 1
ATOM 8129 O O . SER B 2 537 ? 121.019 163.761 206.095 1.00 65.91 537 SER B O 1
ATOM 8132 N N . GLY B 2 538 ? 122.618 163.457 204.542 1.00 61.28 538 GLY B N 1
ATOM 8133 C CA . GLY B 2 538 ? 121.768 162.711 203.641 1.00 60.96 538 GLY B CA 1
ATOM 8134 C C . GLY B 2 538 ? 121.780 161.224 203.934 1.00 65.02 538 GLY B C 1
ATOM 8135 O O . GLY B 2 538 ? 122.116 160.771 205.030 1.00 66.60 538 GLY B O 1
ATOM 8136 N N . THR B 2 539 ? 121.401 160.452 202.920 1.00 69.70 539 THR B N 1
ATOM 8137 C CA . THR B 2 539 ? 121.324 159.008 203.054 1.00 69.41 539 THR B CA 1
ATOM 8138 C C . THR B 2 539 ? 122.676 158.365 202.757 1.00 68.86 539 THR B C 1
ATOM 8139 O O . THR B 2 539 ? 123.577 158.981 202.181 1.00 69.01 539 THR B O 1
ATOM 8143 N N . GLN B 2 540 ? 122.808 157.099 203.162 1.00 67.92 540 GLN B N 1
ATOM 8144 C CA . GLN B 2 540 ? 124.055 156.377 202.934 1.00 68.10 540 GLN B CA 1
ATOM 8145 C C . GLN B 2 540 ? 124.231 156.004 201.468 1.00 71.25 540 GLN B C 1
ATOM 8146 O O . GLN B 2 540 ? 125.366 155.908 200.988 1.00 72.04 540 GLN B O 1
ATOM 8152 N N . ALA B 2 541 ? 123.129 155.787 200.747 1.00 68.12 541 ALA B N 1
ATOM 8153 C CA . ALA B 2 541 ? 123.227 155.446 199.331 1.00 68.54 541 ALA B CA 1
ATOM 8154 C C . ALA B 2 541 ? 123.848 156.584 198.530 1.00 69.36 541 ALA B C 1
ATOM 8155 O O . ALA B 2 541 ? 124.670 156.348 197.638 1.00 69.74 541 ALA B O 1
ATOM 8157 N N . ALA B 2 542 ? 123.463 157.825 198.834 1.00 67.35 542 ALA B N 1
ATOM 8158 C CA . ALA B 2 542 ? 124.034 158.970 198.131 1.00 65.71 542 ALA B CA 1
ATOM 8159 C C . ALA B 2 542 ? 125.498 159.174 198.500 1.00 65.10 542 ALA B C 1
ATOM 8160 O O . ALA B 2 542 ? 126.298 159.615 197.666 1.00 65.89 542 ALA B O 1
ATOM 8162 N N . LYS B 2 543 ? 125.867 158.866 199.746 1.00 64.23 543 LYS B N 1
ATOM 8163 C CA . LYS B 2 543 ? 127.246 159.065 200.182 1.00 63.31 543 LYS B CA 1
ATOM 8164 C C . LYS B 2 543 ? 128.200 158.118 199.464 1.00 66.95 543 LYS B C 1
ATOM 8165 O O . LYS B 2 543 ? 129.336 158.492 199.149 1.00 69.28 543 LYS B O 1
ATOM 8171 N N . GLU B 2 544 ? 127.758 156.887 199.196 1.00 69.04 544 GLU B N 1
ATOM 8172 C CA . GLU B 2 544 ? 128.630 155.927 198.528 1.00 69.23 544 GLU B CA 1
ATOM 8173 C C . GLU B 2 544 ? 128.618 156.110 197.016 1.00 67.96 544 GLU B C 1
ATOM 8174 O O . GLU B 2 544 ? 129.647 155.907 196.361 1.00 68.11 544 GLU B O 1
ATOM 8180 N N . ALA B 2 545 ? 127.471 156.486 196.445 1.00 65.05 545 ALA B N 1
ATOM 8181 C CA . ALA B 2 545 ? 127.407 156.739 195.009 1.00 66.77 545 ALA B CA 1
ATOM 8182 C C . ALA B 2 545 ? 128.264 157.932 194.608 1.00 67.35 545 ALA B C 1
ATOM 8183 O O . ALA B 2 545 ? 128.929 157.894 193.567 1.00 68.03 545 ALA B O 1
ATOM 8185 N N . GLY B 2 546 ? 128.261 158.995 195.414 1.00 60.83 546 GLY B N 1
ATOM 8186 C CA . GLY B 2 546 ? 129.029 160.175 195.084 1.00 59.91 546 GLY B CA 1
ATOM 8187 C C . GLY B 2 546 ? 130.522 159.988 195.274 1.00 60.41 546 GLY B C 1
ATOM 8188 O O . GLY B 2 546 ? 130.985 159.129 196.024 1.00 62.73 546 GLY B O 1
ATOM 8189 N N . ASN B 2 547 ? 131.288 160.822 194.567 1.00 58.21 547 ASN B N 1
ATOM 8190 C CA . ASN B 2 547 ? 132.743 160.765 194.674 1.00 55.46 547 ASN B CA 1
ATOM 8191 C C . ASN B 2 547 ? 133.223 161.284 196.024 1.00 56.81 547 ASN B C 1
ATOM 8192 O O . ASN B 2 547 ? 134.074 160.659 196.668 1.00 57.39 547 ASN B O 1
ATOM 8197 N N . MET B 2 548 ? 132.695 162.423 196.467 1.00 52.06 548 MET B N 1
ATOM 8198 C CA . MET B 2 548 ? 133.123 163.049 197.708 1.00 49.15 548 MET B CA 1
ATOM 8199 C C . MET B 2 548 ? 131.932 163.238 198.637 1.00 50.04 548 MET B C 1
ATOM 8200 O O . MET B 2 548 ? 130.776 163.268 198.207 1.00 53.78 548 MET B O 1
ATOM 8205 N N . VAL B 2 549 ? 132.236 163.364 199.926 1.00 51.82 549 VAL B N 1
ATOM 8206 C CA . VAL B 2 549 ? 131.243 163.608 200.964 1.00 50.92 549 VAL B CA 1
ATOM 8207 C C . VAL B 2 549 ? 131.638 164.875 201.709 1.00 51.41 549 VAL B C 1
ATOM 8208 O O . VAL B 2 549 ? 132.779 165.000 202.167 1.00 55.33 549 VAL B O 1
ATOM 8212 N N . ASP B 2 550 ? 130.697 165.807 201.831 1.00 47.53 550 ASP B N 1
ATOM 8213 C CA . ASP B 2 550 ? 130.923 167.061 202.537 1.00 47.93 550 ASP B CA 1
ATOM 8214 C C . ASP B 2 550 ? 130.387 166.930 203.957 1.00 52.94 550 ASP B C 1
ATOM 8215 O O . ASP B 2 550 ? 129.187 166.707 204.154 1.00 56.81 550 ASP B O 1
ATOM 8220 N N . LEU B 2 551 ? 131.276 167.072 204.941 1.00 52.43 551 LEU B N 1
ATOM 8221 C CA . LEU B 2 551 ? 130.891 166.913 206.337 1.00 51.21 551 LEU B CA 1
ATOM 8222 C C . LEU B 2 551 ? 130.080 168.088 206.867 1.00 52.70 551 LEU B C 1
ATOM 8223 O O . LEU B 2 551 ? 129.344 167.922 207.845 1.00 56.88 551 LEU B O 1
ATOM 8228 N N . ASP B 2 552 ? 130.195 169.261 206.251 1.00 52.97 552 ASP B N 1
ATOM 8229 C CA . ASP B 2 552 ? 129.475 170.446 206.699 1.00 54.75 552 ASP B CA 1
ATOM 8230 C C . ASP B 2 552 ? 128.121 170.613 206.021 1.00 56.69 552 ASP B C 1
ATOM 8231 O O . ASP B 2 552 ? 127.404 171.568 206.340 1.00 58.23 552 ASP B O 1
ATOM 8236 N N . SER B 2 553 ? 127.755 169.707 205.111 1.00 53.64 553 SER B N 1
ATOM 8237 C CA . SER B 2 553 ? 126.494 169.785 204.369 1.00 53.18 553 SER B CA 1
ATOM 8238 C C . SER B 2 553 ? 126.329 171.146 203.695 1.00 54.26 553 SER B C 1
ATOM 8239 O O . SER B 2 553 ? 125.262 171.761 203.746 1.00 55.20 553 SER B O 1
ATOM 8242 N N . ASN B 2 554 ? 127.395 171.617 203.053 1.00 50.32 554 ASN B N 1
ATOM 8243 C CA . ASN B 2 554 ? 127.380 172.914 202.392 1.00 48.91 554 ASN B CA 1
ATOM 8244 C C . ASN B 2 554 ? 127.090 172.728 200.909 1.00 51.56 554 ASN B C 1
ATOM 8245 O O . ASN B 2 554 ? 127.881 172.077 200.213 1.00 53.05 554 ASN B O 1
ATOM 8250 N N . PRO B 2 555 ? 125.980 173.259 200.391 1.00 52.98 555 PRO B N 1
ATOM 8251 C CA . PRO B 2 555 ? 125.715 173.134 198.948 1.00 50.89 555 PRO B CA 1
ATOM 8252 C C . PRO B 2 555 ? 126.773 173.790 198.081 1.00 49.18 555 PRO B C 1
ATOM 8253 O O . PRO B 2 555 ? 126.984 173.355 196.942 1.00 52.43 555 PRO B O 1
ATOM 8257 N N . THR B 2 556 ? 127.446 174.827 198.582 1.00 49.94 556 THR B N 1
ATOM 8258 C CA . THR B 2 556 ? 128.476 175.536 197.835 1.00 51.25 556 THR B CA 1
ATOM 8259 C C . THR B 2 556 ? 129.882 175.082 198.211 1.00 47.91 556 THR B C 1
ATOM 8260 O O . THR B 2 556 ? 130.831 175.869 198.130 1.00 52.65 556 THR B O 1
ATOM 8264 N N . LYS B 2 557 ? 130.037 173.822 198.621 1.00 44.89 557 LYS B N 1
ATOM 8265 C CA . LYS B 2 557 ? 131.349 173.310 198.995 1.00 45.22 557 LYS B CA 1
ATOM 8266 C C . LYS B 2 557 ? 132.244 173.046 197.793 1.00 46.77 557 LYS B C 1
ATOM 8267 O O . LYS B 2 557 ? 133.434 172.771 197.979 1.00 44.86 557 LYS B O 1
ATOM 8273 N N . LEU B 2 558 ? 131.706 173.122 196.573 1.00 43.80 558 LEU B N 1
ATOM 8274 C CA . LEU B 2 558 ? 132.518 172.928 195.378 1.00 37.63 558 LEU B CA 1
ATOM 8275 C C . LEU B 2 558 ? 133.607 173.986 195.246 1.00 40.10 558 LEU B C 1
ATOM 8276 O O . LEU B 2 558 ? 134.621 173.736 194.585 1.00 41.92 558 LEU B O 1
ATOM 8281 N N . ILE B 2 559 ? 133.424 175.154 195.866 1.00 38.03 559 ILE B N 1
ATOM 8282 C CA . ILE B 2 559 ? 134.437 176.204 195.797 1.00 42.40 559 ILE B CA 1
ATOM 8283 C C . ILE B 2 559 ? 135.741 175.732 196.428 1.00 41.55 559 ILE B C 1
ATOM 8284 O O . ILE B 2 559 ? 136.827 175.932 195.870 1.00 43.88 559 ILE B O 1
ATOM 8289 N N . GLU B 2 560 ? 135.655 175.094 197.598 1.00 37.23 560 GLU B N 1
ATOM 8290 C CA . GLU B 2 560 ? 136.857 174.582 198.250 1.00 32.88 560 GLU B CA 1
ATOM 8291 C C . GLU B 2 560 ? 137.476 173.441 197.453 1.00 33.49 560 GLU B C 1
ATOM 8292 O O . GLU B 2 560 ? 138.704 173.313 197.395 1.00 34.08 560 GLU B O 1
ATOM 8298 N N . VAL B 2 561 ? 136.643 172.601 196.835 1.00 41.01 561 VAL B N 1
ATOM 8299 C CA . VAL B 2 561 ? 137.164 171.507 196.022 1.00 36.24 561 VAL B CA 1
ATOM 8300 C C . VAL B 2 561 ? 137.885 172.050 194.795 1.00 37.76 561 VAL B C 1
ATOM 8301 O O . VAL B 2 561 ? 138.922 171.518 194.382 1.00 37.89 561 VAL B O 1
ATOM 8305 N N . VAL B 2 562 ? 137.348 173.112 194.193 1.00 37.26 562 VAL B N 1
ATOM 8306 C CA . VAL B 2 562 ? 138.015 173.747 193.060 1.00 36.41 562 VAL B CA 1
ATOM 8307 C C . VAL B 2 562 ? 139.352 174.340 193.492 1.00 35.28 562 VAL B C 1
ATOM 8308 O O . VAL B 2 562 ? 140.355 174.227 192.777 1.00 35.76 562 VAL B O 1
ATOM 8312 N N . HIS B 2 563 ? 139.384 174.987 194.661 1.00 36.00 563 HIS B N 1
ATOM 8313 C CA . HIS B 2 563 ? 140.621 175.564 195.181 1.00 33.12 563 HIS B CA 1
ATOM 8314 C C . HIS B 2 563 ? 141.741 174.532 195.228 1.00 36.07 563 HIS B C 1
ATOM 8315 O O . HIS B 2 563 ? 142.773 174.682 194.566 1.00 39.81 563 HIS B O 1
ATOM 8322 N N . ILE B 2 564 ? 141.549 173.468 196.011 1.00 33.61 564 ILE B N 1
ATOM 8323 C CA . ILE B 2 564 ? 142.607 172.482 196.207 1.00 35.26 564 ILE B CA 1
ATOM 8324 C C . ILE B 2 564 ? 142.902 171.737 194.911 1.00 30.32 564 ILE B C 1
ATOM 8325 O O . ILE B 2 564 ? 144.065 171.465 194.588 1.00 35.52 564 ILE B O 1
ATOM 8330 N N . GLY B 2 565 ? 141.860 171.392 194.150 1.00 25.10 565 GLY B N 1
ATOM 8331 C CA . GLY B 2 565 ? 142.076 170.698 192.891 1.00 26.97 565 GLY B CA 1
ATOM 8332 C C . GLY B 2 565 ? 142.922 171.497 191.918 1.00 32.19 565 GLY B C 1
ATOM 8333 O O . GLY B 2 565 ? 143.817 170.954 191.266 1.00 32.91 565 GLY B O 1
ATOM 8334 N N . LYS B 2 566 ? 142.653 172.799 191.809 1.00 31.75 566 LYS B N 1
ATOM 8335 C CA . LYS B 2 566 ? 143.481 173.653 190.966 1.00 27.32 566 LYS B CA 1
ATOM 8336 C C . LYS B 2 566 ? 144.830 173.941 191.614 1.00 26.27 566 LYS B C 1
ATOM 8337 O O . LYS B 2 566 ? 145.831 174.103 190.907 1.00 27.85 566 LYS B O 1
ATOM 8343 N N . GLN B 2 567 ? 144.875 174.010 192.947 1.00 30.43 567 GLN B N 1
ATOM 8344 C CA . GLN B 2 567 ? 146.133 174.281 193.637 1.00 27.85 567 GLN B CA 1
ATOM 8345 C C . GLN B 2 567 ? 147.155 173.181 193.382 1.00 29.84 567 GLN B C 1
ATOM 8346 O O . GLN B 2 567 ? 148.338 173.463 193.159 1.00 33.66 567 GLN B O 1
ATOM 8352 N N . MET B 2 568 ? 146.720 171.919 193.420 1.00 30.43 568 MET B N 1
ATOM 8353 C CA . MET B 2 568 ? 147.641 170.812 193.178 1.00 30.69 568 MET B CA 1
ATOM 8354 C C . MET B 2 568 ? 148.204 170.861 191.764 1.00 29.26 568 MET B C 1
ATOM 8355 O O . MET B 2 568 ? 149.405 170.653 191.559 1.00 34.84 568 MET B O 1
ATOM 8360 N N . LEU B 2 569 ? 147.350 171.131 190.773 1.00 28.21 569 LEU B N 1
ATOM 8361 C CA . LEU B 2 569 ? 147.826 171.253 189.399 1.00 29.01 569 LEU B CA 1
ATOM 8362 C C . LEU B 2 569 ? 148.748 172.456 189.238 1.00 25.70 569 LEU B C 1
ATOM 8363 O O . LEU B 2 569 ? 149.780 172.368 188.563 1.00 23.93 569 LEU B O 1
ATOM 8368 N N . MET B 2 570 ? 148.389 173.587 189.848 1.00 24.10 570 MET B N 1
ATOM 8369 C CA . MET B 2 570 ? 149.201 174.793 189.720 1.00 26.56 570 MET B CA 1
ATOM 8370 C C . MET B 2 570 ? 150.553 174.632 190.405 1.00 29.86 570 MET B C 1
ATOM 8371 O O . MET B 2 570 ? 151.575 175.090 189.883 1.00 27.50 570 MET B O 1
ATOM 8376 N N . THR B 2 571 ? 150.577 173.991 191.576 1.00 27.87 571 THR B N 1
ATOM 8377 C CA . THR B 2 571 ? 151.841 173.780 192.275 1.00 22.24 571 THR B CA 1
ATOM 8378 C C . THR B 2 571 ? 152.778 172.892 191.468 1.00 25.09 571 THR B C 1
ATOM 8379 O O . THR B 2 571 ? 153.984 173.153 191.396 1.00 27.88 571 THR B O 1
ATOM 8383 N N . ARG B 2 572 ? 152.242 171.833 190.856 1.00 23.49 572 ARG B N 1
ATOM 8384 C CA . ARG B 2 572 ? 153.071 170.956 190.036 1.00 29.72 572 ARG B CA 1
ATOM 8385 C C . ARG B 2 572 ? 153.608 171.689 188.813 1.00 24.32 572 ARG B C 1
ATOM 8386 O O . ARG B 2 572 ? 154.794 171.574 188.482 1.00 30.17 572 ARG B O 1
ATOM 8394 N N . GLY B 2 573 ? 152.749 172.446 188.127 1.00 18.57 573 GLY B N 1
ATOM 8395 C CA . GLY B 2 573 ? 153.195 173.176 186.952 1.00 21.64 573 GLY B CA 1
ATOM 8396 C C . GLY B 2 573 ? 154.174 174.288 187.279 1.00 22.99 573 GLY B C 1
ATOM 8397 O O . GLY B 2 573 ? 155.177 174.467 186.584 1.00 29.42 573 GLY B O 1
ATOM 8398 N N . SER B 2 574 ? 153.893 175.056 188.336 1.00 23.54 574 SER B N 1
ATOM 8399 C CA . SER B 2 574 ? 154.773 176.160 188.706 1.00 20.08 574 SER B CA 1
ATOM 8400 C C . SER B 2 574 ? 156.142 175.658 189.147 1.00 25.22 574 SER B C 1
ATOM 8401 O O . SER B 2 574 ? 157.170 176.234 188.773 1.00 28.84 574 SER B O 1
ATOM 8404 N N . LEU B 2 575 ? 156.176 174.590 189.946 1.00 27.56 575 LEU B N 1
ATOM 8405 C CA . LEU B 2 575 ? 157.453 174.050 190.400 1.00 21.22 575 LEU B CA 1
ATOM 8406 C C . LEU B 2 575 ? 158.235 173.421 189.255 1.00 22.73 575 LEU B C 1
ATOM 8407 O O . LEU B 2 575 ? 159.469 173.490 189.239 1.00 30.36 575 LEU B O 1
ATOM 8412 N N . THR B 2 576 ? 157.542 172.799 188.297 1.00 21.94 576 THR B N 1
ATOM 8413 C CA . THR B 2 576 ? 158.225 172.251 187.130 1.00 21.78 576 THR B CA 1
ATOM 8414 C C . THR B 2 576 ? 158.872 173.357 186.305 1.00 25.69 576 THR B C 1
ATOM 8415 O O . THR B 2 576 ? 160.028 173.232 185.883 1.00 26.04 576 THR B O 1
ATOM 8419 N N . THR B 2 577 ? 158.144 174.452 186.073 1.00 24.81 577 THR B N 1
ATOM 8420 C CA . THR B 2 577 ? 158.716 175.589 185.360 1.00 18.82 577 THR B CA 1
ATOM 8421 C C . THR B 2 577 ? 159.855 176.215 186.155 1.00 23.42 577 THR B C 1
ATOM 8422 O O . THR B 2 577 ? 160.867 176.637 185.582 1.00 28.55 577 THR B O 1
ATOM 8426 N N . PHE B 2 578 ? 159.706 176.279 187.480 1.00 22.42 578 PHE B N 1
ATOM 8427 C CA . PHE B 2 578 ? 160.761 176.825 188.327 1.00 25.89 578 PHE B CA 1
ATOM 8428 C C . PHE B 2 578 ? 162.035 175.994 188.231 1.00 24.85 578 PHE B C 1
ATOM 8429 O O . PHE B 2 578 ? 163.139 176.545 188.139 1.00 23.97 578 PHE B O 1
ATOM 8437 N N . SER B 2 579 ? 161.903 174.665 188.249 1.00 23.67 579 SER B N 1
ATOM 8438 C CA . SER B 2 579 ? 163.078 173.799 188.215 1.00 24.03 579 SER B CA 1
ATOM 8439 C C . SER B 2 579 ? 163.818 173.909 186.887 1.00 26.29 579 SER B C 1
ATOM 8440 O O . SER B 2 579 ? 165.052 173.981 186.863 1.00 29.85 579 SER B O 1
ATOM 8443 N N . ILE B 2 580 ? 163.084 173.910 185.772 1.00 23.96 580 ILE B N 1
ATOM 8444 C CA . ILE B 2 580 ? 163.723 173.992 184.462 1.00 26.48 580 ILE B CA 1
ATOM 8445 C C . ILE B 2 580 ? 164.410 175.339 184.281 1.00 28.13 580 ILE B C 1
ATOM 8446 O O . ILE B 2 580 ? 165.540 175.413 183.784 1.00 32.74 580 ILE B O 1
ATOM 8451 N N . ALA B 2 581 ? 163.745 176.426 184.682 1.00 26.27 581 ALA B N 1
ATOM 8452 C CA . ALA B 2 581 ? 164.346 177.749 184.572 1.00 24.89 581 ALA B CA 1
ATOM 8453 C C . ALA B 2 581 ? 165.539 177.923 185.503 1.00 26.90 581 ALA B C 1
ATOM 8454 O O . ALA B 2 581 ? 166.351 178.828 185.286 1.00 29.86 581 ALA B O 1
ATOM 8456 N N . ASN B 2 582 ? 165.665 177.076 186.527 1.00 23.38 582 ASN B N 1
ATOM 8457 C CA . ASN B 2 582 ? 166.797 177.165 187.441 1.00 21.68 582 ASN B CA 1
ATOM 8458 C C . ASN B 2 582 ? 168.098 176.700 186.799 1.00 27.91 582 ASN B C 1
ATOM 8459 O O . ASN B 2 582 ? 169.174 176.985 187.335 1.00 35.18 582 ASN B O 1
ATOM 8464 N N . ASP B 2 583 ? 168.024 175.996 185.667 1.00 20.95 583 ASP B N 1
ATOM 8465 C CA . ASP B 2 583 ? 169.220 175.442 185.042 1.00 22.01 583 ASP B CA 1
ATOM 8466 C C . ASP B 2 583 ? 170.065 176.498 184.342 1.00 27.02 583 ASP B C 1
ATOM 8467 O O . ASP B 2 583 ? 171.245 176.246 184.075 1.00 34.51 583 ASP B O 1
ATOM 8472 N N . VAL B 2 584 ? 169.492 177.662 184.030 1.00 28.16 584 VAL B N 1
ATOM 8473 C CA . VAL B 2 584 ? 170.237 178.688 183.303 1.00 25.08 584 VAL B CA 1
ATOM 8474 C C . VAL B 2 584 ? 171.407 179.191 184.140 1.00 23.16 584 VAL B C 1
ATOM 8475 O O . VAL B 2 584 ? 172.532 179.336 183.646 1.00 26.73 584 VAL B O 1
ATOM 8479 N N . ALA B 2 585 ? 171.163 179.457 185.425 1.00 23.45 585 ALA B N 1
ATOM 8480 C CA . ALA B 2 585 ? 172.239 179.921 186.293 1.00 23.80 585 ALA B CA 1
ATOM 8481 C C . ALA B 2 585 ? 173.201 178.795 186.651 1.00 24.94 585 ALA B C 1
ATOM 8482 O O . ALA B 2 585 ? 174.377 179.055 186.930 1.00 29.38 585 ALA B O 1
ATOM 8484 N N . LYS B 2 586 ? 172.725 177.548 186.653 1.00 22.96 586 LYS B N 1
ATOM 8485 C CA . LYS B 2 586 ? 173.614 176.419 186.912 1.00 24.80 586 LYS B CA 1
ATOM 8486 C C . LYS B 2 586 ? 174.661 176.284 185.814 1.00 30.72 586 LYS B C 1
ATOM 8487 O O . LYS B 2 586 ? 175.815 175.932 186.086 1.00 28.91 586 LYS B O 1
ATOM 8493 N N . TYR B 2 587 ? 174.274 176.553 184.565 1.00 26.10 587 TYR B N 1
ATOM 8494 C CA . TYR B 2 587 ? 175.231 176.491 183.465 1.00 24.71 587 TYR B CA 1
ATOM 8495 C C . TYR B 2 587 ? 176.264 177.605 183.569 1.00 22.02 587 TYR B C 1
ATOM 8496 O O . TYR B 2 587 ? 177.446 177.397 183.274 1.00 24.58 587 TYR B O 1
ATOM 8505 N N . PHE B 2 588 ? 175.837 178.798 183.991 1.00 16.21 588 PHE B N 1
ATOM 8506 C CA . PHE B 2 588 ? 176.762 179.918 184.115 1.00 23.40 588 PHE B CA 1
ATOM 8507 C C . PHE B 2 588 ? 177.700 179.769 185.304 1.00 20.60 588 PHE B C 1
ATOM 8508 O O . PHE B 2 588 ? 178.695 180.496 185.387 1.00 32.42 588 PHE B O 1
ATOM 8516 N N . ALA B 2 589 ? 177.412 178.847 186.221 1.00 23.25 589 ALA B N 1
ATOM 8517 C CA . ALA B 2 589 ? 178.236 178.654 187.407 1.00 22.39 589 ALA B CA 1
ATOM 8518 C C . ALA B 2 589 ? 179.148 177.440 187.322 1.00 28.15 589 ALA B C 1
ATOM 8519 O O . ALA B 2 589 ? 180.214 177.439 187.945 1.00 34.30 589 ALA B O 1
ATOM 8521 N N . ILE B 2 590 ? 178.767 176.415 186.566 1.00 24.05 590 ILE B N 1
ATOM 8522 C CA . ILE B 2 590 ? 179.516 175.168 186.516 1.00 26.55 590 ILE B CA 1
ATOM 8523 C C . ILE B 2 590 ? 180.353 175.058 185.247 1.00 26.57 590 ILE B C 1
ATOM 8524 O O . ILE B 2 590 ? 181.505 174.629 185.303 1.00 31.42 590 ILE B O 1
ATOM 8529 N N . ILE B 2 591 ? 179.790 175.438 184.096 1.00 21.36 591 ILE B N 1
ATOM 8530 C CA . ILE B 2 591 ? 180.519 175.297 182.832 1.00 26.40 591 ILE B CA 1
ATOM 8531 C C . ILE B 2 591 ? 181.831 176.075 182.833 1.00 27.39 591 ILE B C 1
ATOM 8532 O O . ILE B 2 591 ? 182.865 175.496 182.462 1.00 28.88 591 ILE B O 1
ATOM 8537 N N . PRO B 2 592 ? 181.876 177.358 183.219 1.00 31.61 592 PRO B N 1
ATOM 8538 C CA . PRO B 2 592 ? 183.187 178.020 183.330 1.00 24.44 592 PRO B CA 1
ATOM 8539 C C . PRO B 2 592 ? 184.104 177.364 184.346 1.00 25.25 592 PRO B C 1
ATOM 8540 O O . PRO B 2 592 ? 185.324 177.330 184.139 1.00 28.73 592 PRO B O 1
ATOM 8544 N N . ALA B 2 593 ? 183.551 176.841 185.442 1.00 24.08 593 ALA B N 1
ATOM 8545 C CA . ALA B 2 593 ? 184.369 176.204 186.467 1.00 23.55 593 ALA B CA 1
ATOM 8546 C C . ALA B 2 593 ? 184.859 174.829 186.031 1.00 23.44 593 ALA B C 1
ATOM 8547 O O . ALA B 2 593 ? 185.992 174.445 186.342 1.00 32.10 593 ALA B O 1
ATOM 8549 N N . ALA B 2 594 ? 184.019 174.074 185.319 1.00 19.81 594 ALA B N 1
ATOM 8550 C CA . ALA B 2 594 ? 184.380 172.711 184.939 1.00 26.68 594 ALA B CA 1
ATOM 8551 C C . ALA B 2 594 ? 185.584 172.690 184.006 1.00 28.36 594 ALA B C 1
ATOM 8552 O O . ALA B 2 594 ? 186.468 171.836 184.141 1.00 29.98 594 ALA B O 1
ATOM 8554 N N . PHE B 2 595 ? 185.636 173.618 183.055 1.00 27.13 595 PHE B N 1
ATOM 8555 C CA . PHE B 2 595 ? 186.695 173.671 182.053 1.00 28.13 595 PHE B CA 1
ATOM 8556 C C . PHE B 2 595 ? 187.613 174.871 182.270 1.00 32.31 595 PHE B C 1
ATOM 8557 O O . PHE B 2 595 ? 188.055 175.514 181.317 1.00 41.43 595 PHE B O 1
ATOM 8565 N N . ALA B 2 596 ? 187.906 175.184 183.534 1.00 34.53 596 ALA B N 1
ATOM 8566 C CA . ALA B 2 596 ? 188.802 176.296 183.829 1.00 33.72 596 ALA B CA 1
ATOM 8567 C C . ALA B 2 596 ? 190.225 176.015 183.364 1.00 37.31 596 ALA B C 1
ATOM 8568 O O . ALA B 2 596 ? 190.963 176.949 183.034 1.00 38.28 596 ALA B O 1
ATOM 8570 N N . ALA B 2 597 ? 190.626 174.744 183.330 1.00 39.12 597 ALA B N 1
ATOM 8571 C CA . ALA B 2 597 ? 191.971 174.379 182.905 1.00 39.81 597 ALA B CA 1
ATOM 8572 C C . ALA B 2 597 ? 192.011 173.884 181.464 1.00 40.71 597 ALA B C 1
ATOM 8573 O O . ALA B 2 597 ? 193.001 174.110 180.761 1.00 44.62 597 ALA B O 1
ATOM 8575 N N . THR B 2 598 ? 190.953 173.211 181.009 1.00 37.44 598 THR B N 1
ATOM 8576 C CA . THR B 2 598 ? 190.934 172.699 179.643 1.00 38.07 598 THR B CA 1
ATOM 8577 C C . THR B 2 598 ? 190.700 173.821 178.639 1.00 39.64 598 THR B C 1
ATOM 8578 O O . THR B 2 598 ? 191.181 173.763 177.502 1.00 44.38 598 THR B O 1
ATOM 8582 N N . TYR B 2 599 ? 189.966 174.855 179.045 1.00 31.04 599 TYR B N 1
ATOM 8583 C CA . TYR B 2 599 ? 189.643 175.994 178.187 1.00 29.40 599 TYR B CA 1
ATOM 8584 C C . TYR B 2 599 ? 189.560 177.240 179.057 1.00 35.86 599 TYR B C 1
ATOM 8585 O O . TYR B 2 599 ? 188.471 177.636 179.495 1.00 34.87 599 TYR B O 1
ATOM 8594 N N . PRO B 2 600 ? 190.697 177.884 179.332 1.00 34.36 600 PRO B N 1
ATOM 8595 C CA . PRO B 2 600 ? 190.675 179.086 180.181 1.00 29.48 600 PRO B CA 1
ATOM 8596 C C . PRO B 2 600 ? 189.878 180.237 179.593 1.00 29.87 600 PRO B C 1
ATOM 8597 O O . PRO B 2 600 ? 189.438 181.112 180.348 1.00 32.76 600 PRO B O 1
ATOM 8601 N N . GLN B 2 601 ? 189.680 180.267 178.273 1.00 33.30 601 GLN B N 1
ATOM 8602 C CA . GLN B 2 601 ? 188.906 181.338 177.655 1.00 22.83 601 GLN B CA 1
ATOM 8603 C C . GLN B 2 601 ? 187.437 181.302 178.055 1.00 30.12 601 GLN B C 1
ATOM 8604 O O . GLN B 2 601 ? 186.744 182.313 177.906 1.00 38.68 601 GLN B O 1
ATOM 8610 N N . LEU B 2 602 ? 186.948 180.168 178.562 1.00 20.13 602 LEU B N 1
ATOM 8611 C CA . LEU B 2 602 ? 185.548 180.056 178.949 1.00 24.59 602 LEU B CA 1
ATOM 8612 C C . LEU B 2 602 ? 185.236 180.781 180.252 1.00 27.81 602 LEU B C 1
ATOM 8613 O O . LEU B 2 602 ? 184.061 180.869 180.623 1.00 31.17 602 LEU B O 1
ATOM 8618 N N . ASN B 2 603 ? 186.251 181.296 180.951 1.00 27.81 603 ASN B N 1
ATOM 8619 C CA . ASN B 2 603 ? 186.017 182.027 182.190 1.00 24.85 603 ASN B CA 1
ATOM 8620 C C . ASN B 2 603 ? 185.261 183.330 181.961 1.00 28.32 603 ASN B C 1
ATOM 8621 O O . ASN B 2 603 ? 184.747 183.911 182.922 1.00 34.07 603 ASN B O 1
ATOM 8626 N N . ALA B 2 604 ? 185.176 183.797 180.713 1.00 27.00 604 ALA B N 1
ATOM 8627 C CA . ALA B 2 604 ? 184.415 185.004 180.414 1.00 24.79 604 ALA B CA 1
ATOM 8628 C C . ALA B 2 604 ? 182.924 184.830 180.676 1.00 28.77 604 ALA B C 1
ATOM 8629 O O . ALA B 2 604 ? 182.207 185.831 180.781 1.00 26.76 604 ALA B O 1
ATOM 8631 N N . LEU B 2 605 ? 182.444 183.593 180.783 1.00 30.55 605 LEU B N 1
ATOM 8632 C CA . LEU B 2 605 ? 181.048 183.321 181.098 1.00 26.58 605 LEU B CA 1
ATOM 8633 C C . LEU B 2 605 ? 180.768 183.329 182.595 1.00 29.33 605 LEU B C 1
ATOM 8634 O O . LEU B 2 605 ? 179.616 183.132 182.995 1.00 36.96 605 LEU B O 1
ATOM 8639 N N . ASN B 2 606 ? 181.786 183.547 183.428 1.00 25.00 606 ASN B N 1
ATOM 8640 C CA . ASN B 2 606 ? 181.608 183.650 184.877 1.00 29.49 606 ASN B CA 1
ATOM 8641 C C . ASN B 2 606 ? 181.036 185.030 185.210 1.00 30.55 606 ASN B C 1
ATOM 8642 O O . ASN B 2 606 ? 181.690 185.899 185.790 1.00 35.30 606 ASN B O 1
ATOM 8647 N N . ILE B 2 607 ? 179.773 185.220 184.820 1.00 28.47 607 ILE B N 1
ATOM 8648 C CA . ILE B 2 607 ? 179.124 186.516 184.990 1.00 31.33 607 ILE B CA 1
ATOM 8649 C C . ILE B 2 607 ? 178.892 186.816 186.466 1.00 29.79 607 ILE B C 1
ATOM 8650 O O . ILE B 2 607 ? 178.881 187.981 186.881 1.00 38.80 607 ILE B O 1
ATOM 8655 N N . MET B 2 608 ? 178.704 185.777 187.282 1.00 30.51 608 MET B N 1
ATOM 8656 C CA . MET B 2 608 ? 178.512 185.977 188.713 1.00 28.78 608 MET B CA 1
ATOM 8657 C C . MET B 2 608 ? 179.815 186.249 189.450 1.00 33.40 608 MET B C 1
ATOM 8658 O O . MET B 2 608 ? 179.773 186.541 190.650 1.00 35.55 608 MET B O 1
ATOM 8663 N N . CYS B 2 609 ? 180.958 186.165 188.764 1.00 34.88 609 CYS B N 1
ATOM 8664 C CA . CYS B 2 609 ? 182.270 186.428 189.357 1.00 34.43 609 CYS B CA 1
ATOM 8665 C C . CYS B 2 609 ? 182.497 185.568 190.600 1.00 36.19 609 CYS B C 1
ATOM 8666 O O . CYS B 2 609 ? 182.865 186.059 191.669 1.00 44.37 609 CYS B O 1
ATOM 8669 N N . LEU B 2 610 ? 182.271 184.267 190.448 1.00 28.87 610 LEU B N 1
ATOM 8670 C CA . LEU B 2 610 ? 182.438 183.341 191.556 1.00 30.89 610 LEU B CA 1
ATOM 8671 C C . LEU B 2 610 ? 183.915 183.198 191.910 1.00 35.01 610 LEU B C 1
ATOM 8672 O O . LEU B 2 610 ? 184.796 183.295 191.052 1.00 37.72 610 LEU B O 1
ATOM 8677 N N . HIS B 2 611 ? 184.177 182.971 193.200 1.00 36.61 611 HIS B N 1
ATOM 8678 C CA . HIS B 2 611 ? 185.540 183.038 193.720 1.00 32.24 611 HIS B CA 1
ATOM 8679 C C . HIS B 2 611 ? 186.445 182.000 193.065 1.00 35.63 611 HIS B C 1
ATOM 8680 O O . HIS B 2 611 ? 187.437 182.343 192.413 1.00 36.96 611 HIS B O 1
ATOM 8687 N N . SER B 2 612 ? 186.120 180.723 193.230 1.00 38.46 612 SER B N 1
ATOM 8688 C CA . SER B 2 612 ? 186.976 179.649 192.756 1.00 28.62 612 SER B CA 1
ATOM 8689 C C . SER B 2 612 ? 186.170 178.660 191.929 1.00 34.40 612 SER B C 1
ATOM 8690 O O . SER B 2 612 ? 184.957 178.529 192.118 1.00 38.72 612 SER B O 1
ATOM 8693 N N . PRO B 2 613 ? 186.817 177.962 190.989 1.00 30.98 613 PRO B N 1
ATOM 8694 C CA . PRO B 2 613 ? 186.104 176.898 190.262 1.00 30.39 613 PRO B CA 1
ATOM 8695 C C . PRO B 2 613 ? 185.537 175.829 191.178 1.00 29.75 613 PRO B C 1
ATOM 8696 O O . PRO B 2 613 ? 184.434 175.327 190.930 1.00 30.55 613 PRO B O 1
ATOM 8700 N N . ASP B 2 614 ? 186.265 175.463 192.236 1.00 28.20 614 ASP B N 1
ATOM 8701 C CA . ASP B 2 614 ? 185.729 174.516 193.207 1.00 30.28 614 ASP B CA 1
ATOM 8702 C C . ASP B 2 614 ? 184.574 175.127 193.992 1.00 33.57 614 ASP B C 1
ATOM 8703 O O . ASP B 2 614 ? 183.573 174.453 194.260 1.00 39.38 614 ASP B O 1
ATOM 8708 N N . SER B 2 615 ? 184.697 176.402 194.370 1.00 24.60 615 SER B N 1
ATOM 8709 C CA . SER B 2 615 ? 183.612 177.069 195.081 1.00 31.51 615 SER B CA 1
ATOM 8710 C C . SER B 2 615 ? 182.409 177.302 194.177 1.00 26.45 615 SER B C 1
ATOM 8711 O O . SER B 2 615 ? 181.274 177.368 194.663 1.00 29.56 615 SER B O 1
ATOM 8714 N N . ALA B 2 616 ? 182.635 177.430 192.869 1.00 27.14 616 ALA B N 1
ATOM 8715 C CA . ALA B 2 616 ? 181.526 177.630 191.942 1.00 22.14 616 ALA B CA 1
ATOM 8716 C C . ALA B 2 616 ? 180.655 176.384 191.848 1.00 24.60 616 ALA B C 1
ATOM 8717 O O . ALA B 2 616 ? 179.422 176.478 191.837 1.00 28.77 616 ALA B O 1
ATOM 8719 N N . ILE B 2 617 ? 181.279 175.208 191.778 1.00 26.40 617 ILE B N 1
ATOM 8720 C CA . ILE B 2 617 ? 180.520 173.964 191.698 1.00 23.54 617 ILE B CA 1
ATOM 8721 C C . ILE B 2 617 ? 179.835 173.669 193.027 1.00 22.50 617 ILE B C 1
ATOM 8722 O O . ILE B 2 617 ? 178.681 173.226 193.061 1.00 28.55 617 ILE B O 1
ATOM 8727 N N . LEU B 2 618 ? 180.532 173.912 194.141 1.00 27.78 618 LEU B N 1
ATOM 8728 C CA . LEU B 2 618 ? 179.944 173.669 195.455 1.00 27.08 618 LEU B CA 1
ATOM 8729 C C . LEU B 2 618 ? 178.731 174.557 195.696 1.00 22.02 618 LEU B C 1
ATOM 8730 O O . LEU B 2 618 ? 177.717 174.101 196.237 1.00 31.17 618 LEU B O 1
ATOM 8735 N N . SER B 2 619 ? 178.813 175.830 195.300 1.00 21.31 619 SER B N 1
ATOM 8736 C CA . SER B 2 619 ? 177.704 176.750 195.531 1.00 20.25 619 SER B CA 1
ATOM 8737 C C . SER B 2 619 ? 176.464 176.331 194.751 1.00 19.85 619 SER B C 1
ATOM 8738 O O . SER B 2 619 ? 175.336 176.503 195.227 1.00 17.19 619 SER B O 1
ATOM 8741 N N . ALA B 2 620 ? 176.653 175.784 193.549 1.00 20.19 620 ALA B N 1
ATOM 8742 C CA . ALA B 2 620 ? 175.515 175.298 192.776 1.00 22.29 620 ALA B CA 1
ATOM 8743 C C . ALA B 2 620 ? 174.890 174.070 193.427 1.00 20.64 620 ALA B C 1
ATOM 8744 O O . ALA B 2 620 ? 173.662 173.922 193.440 1.00 25.54 620 ALA B O 1
ATOM 8746 N N . VAL B 2 621 ? 175.720 173.177 193.969 1.00 13.23 621 VAL B N 1
ATOM 8747 C CA . VAL B 2 621 ? 175.200 171.984 194.630 1.00 15.06 621 VAL B CA 1
ATOM 8748 C C . VAL B 2 621 ? 174.480 172.356 195.920 1.00 23.35 621 VAL B C 1
ATOM 8749 O O . VAL B 2 621 ? 173.414 171.812 196.231 1.00 27.80 621 VAL B O 1
ATOM 8753 N N . ILE B 2 622 ? 175.049 173.286 196.692 1.00 19.61 622 ILE B N 1
ATOM 8754 C CA . ILE B 2 622 ? 174.421 173.705 197.943 1.00 18.43 622 ILE B CA 1
ATOM 8755 C C . ILE B 2 622 ? 173.074 174.362 197.670 1.00 19.54 622 ILE B C 1
ATOM 8756 O O . ILE B 2 622 ? 172.084 174.094 198.363 1.00 22.23 622 ILE B O 1
ATOM 8761 N N . PHE B 2 623 ? 173.010 175.229 196.656 1.00 22.13 623 PHE B N 1
ATOM 8762 C CA . PHE B 2 623 ? 171.738 175.845 196.291 1.00 20.69 623 PHE B CA 1
ATOM 8763 C C . PHE B 2 623 ? 170.732 174.801 195.828 1.00 20.73 623 PHE B C 1
ATOM 8764 O O . PHE B 2 623 ? 169.533 174.914 196.113 1.00 21.28 623 PHE B O 1
ATOM 8772 N N . ASN B 2 624 ? 171.200 173.781 195.106 1.00 24.62 624 ASN B N 1
ATOM 8773 C CA . ASN B 2 624 ? 170.306 172.731 194.632 1.00 21.27 624 ASN B CA 1
ATOM 8774 C C . ASN B 2 624 ? 169.639 171.998 195.788 1.00 21.90 624 ASN B C 1
ATOM 8775 O O . ASN B 2 624 ? 168.455 171.653 195.703 1.00 25.70 624 ASN B O 1
ATOM 8780 N N . ALA B 2 625 ? 170.378 171.742 196.866 1.00 21.04 625 ALA B N 1
ATOM 8781 C CA . ALA B 2 625 ? 169.812 171.101 198.045 1.00 18.41 625 ALA B CA 1
ATOM 8782 C C . ALA B 2 625 ? 168.948 172.048 198.869 1.00 22.32 625 ALA B C 1
ATOM 8783 O O . ALA B 2 625 ? 167.887 171.648 199.359 1.00 22.07 625 ALA B O 1
ATOM 8785 N N . LEU B 2 626 ? 169.375 173.304 199.023 1.00 22.84 626 LEU B N 1
ATOM 8786 C CA . LEU B 2 626 ? 168.666 174.222 199.910 1.00 22.53 626 LEU B CA 1
ATOM 8787 C C . LEU B 2 626 ? 167.355 174.706 199.306 1.00 23.10 626 LEU B C 1
ATOM 8788 O O . LEU B 2 626 ? 166.428 175.051 200.047 1.00 29.24 626 LEU B O 1
ATOM 8793 N N . ILE B 2 627 ? 167.253 174.741 197.975 1.00 26.94 627 ILE B N 1
ATOM 8794 C CA . ILE B 2 627 ? 166.024 175.220 197.349 1.00 18.48 627 ILE B CA 1
ATOM 8795 C C . ILE B 2 627 ? 164.867 174.265 197.623 1.00 20.84 627 ILE B C 1
ATOM 8796 O O . ILE B 2 627 ? 163.706 174.689 197.683 1.00 26.05 627 ILE B O 1
ATOM 8801 N N . ILE B 2 628 ? 165.155 172.974 197.800 1.00 29.54 628 ILE B N 1
ATOM 8802 C CA . ILE B 2 628 ? 164.102 172.010 198.105 1.00 20.10 628 ILE B CA 1
ATOM 8803 C C . ILE B 2 628 ? 163.504 172.292 199.478 1.00 25.63 628 ILE B C 1
ATOM 8804 O O . ILE B 2 628 ? 162.279 172.331 199.645 1.00 28.20 628 ILE B O 1
ATOM 8809 N N . VAL B 2 629 ? 164.361 172.494 200.482 1.00 27.00 629 VAL B N 1
ATOM 8810 C CA . VAL B 2 629 ? 163.876 172.755 201.833 1.00 28.95 629 VAL B CA 1
ATOM 8811 C C . VAL B 2 629 ? 163.181 174.111 201.909 1.00 25.08 629 VAL B C 1
ATOM 8812 O O . VAL B 2 629 ? 162.216 174.279 202.666 1.00 29.70 629 VAL B O 1
ATOM 8816 N N . PHE B 2 630 ? 163.646 175.096 201.135 1.00 28.31 630 PHE B N 1
ATOM 8817 C CA . PHE B 2 630 ? 163.033 176.418 201.165 1.00 26.65 630 PHE B CA 1
ATOM 8818 C C . PHE B 2 630 ? 161.658 176.439 200.511 1.00 27.43 630 PHE B C 1
ATOM 8819 O O . PHE B 2 630 ? 160.846 177.311 200.836 1.00 34.85 630 PHE B O 1
ATOM 8827 N N . LEU B 2 631 ? 161.377 175.506 199.603 1.00 28.28 631 LEU B N 1
ATOM 8828 C CA . LEU B 2 631 ? 160.086 175.425 198.936 1.00 29.51 631 LEU B CA 1
ATOM 8829 C C . LEU B 2 631 ? 159.161 174.396 199.572 1.00 26.66 631 LEU B C 1
ATOM 8830 O O . LEU B 2 631 ? 158.112 174.083 199.000 1.00 34.55 631 LEU B O 1
ATOM 8835 N N . ILE B 2 632 ? 159.529 173.859 200.736 1.00 26.38 632 ILE B N 1
ATOM 8836 C CA . ILE B 2 632 ? 158.651 172.912 201.427 1.00 29.89 632 ILE B CA 1
ATOM 8837 C C . ILE B 2 632 ? 157.319 173.545 201.819 1.00 31.86 632 ILE B C 1
ATOM 8838 O O . ILE B 2 632 ? 156.271 172.929 201.563 1.00 30.22 632 ILE B O 1
ATOM 8843 N N . PRO B 2 633 ? 157.271 174.736 202.434 1.00 33.15 633 PRO B N 1
ATOM 8844 C CA . PRO B 2 633 ? 155.955 175.330 202.734 1.00 27.66 633 PRO B CA 1
ATOM 8845 C C . PRO B 2 633 ? 155.116 175.594 201.497 1.00 27.96 633 PRO B C 1
ATOM 8846 O O . PRO B 2 633 ? 153.884 175.502 201.567 1.00 38.04 633 PRO B O 1
ATOM 8850 N N . LEU B 2 634 ? 155.742 175.928 200.367 1.00 30.29 634 LEU B N 1
ATOM 8851 C CA . LEU B 2 634 ? 154.985 176.129 199.136 1.00 27.69 634 LEU B CA 1
ATOM 8852 C C . LEU B 2 634 ? 154.331 174.833 198.672 1.00 33.46 634 LEU B C 1
ATOM 8853 O O . LEU B 2 634 ? 153.181 174.840 198.221 1.00 35.10 634 LEU B O 1
ATOM 8858 N N . ALA B 2 635 ? 155.050 173.713 198.768 1.00 27.47 635 ALA B N 1
ATOM 8859 C CA . ALA B 2 635 ? 154.476 172.432 198.371 1.00 25.85 635 ALA B CA 1
ATOM 8860 C C . ALA B 2 635 ? 153.371 171.999 199.327 1.00 30.41 635 ALA B C 1
ATOM 8861 O O . ALA B 2 635 ? 152.363 171.424 198.900 1.00 30.25 635 ALA B O 1
ATOM 8863 N N . LEU B 2 636 ? 153.544 172.261 200.625 1.00 35.91 636 LEU B N 1
ATOM 8864 C CA . LEU B 2 636 ? 152.537 171.857 201.601 1.00 30.10 636 LEU B CA 1
ATOM 8865 C C . LEU B 2 636 ? 151.282 172.715 201.495 1.00 28.89 636 LEU B C 1
ATOM 8866 O O . LEU B 2 636 ? 150.163 172.207 201.638 1.00 35.37 636 LEU B O 1
ATOM 8871 N N . LYS B 2 637 ? 151.444 174.015 201.251 1.00 26.06 637 LYS B N 1
ATOM 8872 C CA . LYS B 2 637 ? 150.303 174.917 201.159 1.00 29.97 637 LYS B CA 1
ATOM 8873 C C . LYS B 2 637 ? 149.748 175.030 199.747 1.00 32.83 637 LYS B C 1
ATOM 8874 O O . LYS B 2 637 ? 148.537 175.216 199.580 1.00 38.13 637 LYS B O 1
ATOM 8880 N N . GLY B 2 638 ? 150.596 174.924 198.733 1.00 29.35 638 GLY B N 1
ATOM 8881 C CA . GLY B 2 638 ? 150.163 175.045 197.358 1.00 21.36 638 GLY B CA 1
ATOM 8882 C C . GLY B 2 638 ? 150.256 176.470 196.839 1.00 31.15 638 GLY B C 1
ATOM 8883 O O . GLY B 2 638 ? 150.323 177.440 197.593 1.00 32.69 638 GLY B O 1
ATOM 8884 N N . VAL B 2 639 ? 150.262 176.585 195.512 1.00 36.49 639 VAL B N 1
ATOM 8885 C CA . VAL B 2 639 ? 150.280 177.894 194.871 1.00 32.16 639 VAL B CA 1
ATOM 8886 C C . VAL B 2 639 ? 148.949 178.588 195.121 1.00 39.85 639 VAL B C 1
ATOM 8887 O O . VAL B 2 639 ? 147.878 177.992 194.948 1.00 44.33 639 VAL B O 1
ATOM 8891 N N . SER B 2 640 ? 149.011 179.851 195.541 1.00 38.98 640 SER B N 1
ATOM 8892 C CA . SER B 2 640 ? 147.803 180.594 195.875 1.00 42.65 640 SER B CA 1
ATOM 8893 C C . SER B 2 640 ? 146.888 180.715 194.663 1.00 42.64 640 SER B C 1
ATOM 8894 O O . SER B 2 640 ? 147.335 181.043 193.560 1.00 47.69 640 SER B O 1
ATOM 8897 N N . TYR B 2 641 ? 145.604 180.448 194.875 1.00 45.69 641 TYR B N 1
ATOM 8898 C CA . TYR B 2 641 ? 144.603 180.496 193.819 1.00 44.73 641 TYR B CA 1
ATOM 8899 C C . TYR B 2 641 ? 143.923 181.858 193.796 1.00 46.82 641 TYR B C 1
ATOM 8900 O O . TYR B 2 641 ? 143.603 182.423 194.846 1.00 49.39 641 TYR B O 1
ATOM 8909 N N . LYS B 2 642 ? 143.704 182.379 192.591 1.00 47.83 642 LYS B N 1
ATOM 8910 C CA . LYS B 2 642 ? 142.996 183.633 192.397 1.00 44.53 642 LYS B CA 1
ATOM 8911 C C . LYS B 2 642 ? 141.985 183.483 191.268 1.00 46.79 642 LYS B C 1
ATOM 8912 O O . LYS B 2 642 ? 142.296 182.892 190.227 1.00 48.80 642 LYS B O 1
ATOM 8918 N N . PRO B 2 643 ? 140.770 184.004 191.443 1.00 49.20 643 PRO B N 1
ATOM 8919 C CA . PRO B 2 643 ? 139.754 183.878 190.389 1.00 44.64 643 PRO B CA 1
ATOM 8920 C C . PRO B 2 643 ? 140.042 184.774 189.194 1.00 44.46 643 PRO B C 1
ATOM 8921 O O . PRO B 2 643 ? 139.407 185.820 189.024 1.00 50.59 643 PRO B O 1
ATOM 8925 N N . LEU B 2 644 ? 140.996 184.372 188.362 1.00 42.08 644 LEU B N 1
ATOM 8926 C CA . LEU B 2 644 ? 141.386 185.122 187.179 1.00 38.95 644 LEU B CA 1
ATOM 8927 C C . LEU B 2 644 ? 141.098 184.300 185.929 1.00 35.16 644 LEU B C 1
ATOM 8928 O O . LEU B 2 644 ? 140.768 183.114 185.996 1.00 42.12 644 LEU B O 1
ATOM 8933 N N . THR B 2 645 ? 141.229 184.951 184.776 1.00 33.68 645 THR B N 1
ATOM 8934 C CA . THR B 2 645 ? 141.061 184.260 183.509 1.00 31.70 645 THR B CA 1
ATOM 8935 C C . THR B 2 645 ? 142.259 183.350 183.243 1.00 32.73 645 THR B C 1
ATOM 8936 O O . THR B 2 645 ? 143.295 183.423 183.911 1.00 36.46 645 THR B O 1
ATOM 8940 N N . ALA B 2 646 ? 142.102 182.472 182.250 1.00 32.68 646 ALA B N 1
ATOM 8941 C CA . ALA B 2 646 ? 143.171 181.536 181.920 1.00 30.39 646 ALA B CA 1
ATOM 8942 C C . ALA B 2 646 ? 144.413 182.264 181.422 1.00 31.19 646 ALA B C 1
ATOM 8943 O O . ALA B 2 646 ? 145.540 181.886 181.760 1.00 36.84 646 ALA B O 1
ATOM 8945 N N . SER B 2 647 ? 144.228 183.318 180.623 1.00 34.08 647 SER B N 1
ATOM 8946 C CA . SER B 2 647 ? 145.376 184.050 180.098 1.00 31.77 647 SER B CA 1
ATOM 8947 C C . SER B 2 647 ? 145.990 184.955 181.159 1.00 32.26 647 SER B C 1
ATOM 8948 O O . SER B 2 647 ? 147.133 185.405 181.013 1.00 32.56 647 SER B O 1
ATOM 8951 N N . ALA B 2 648 ? 145.254 185.225 182.239 1.00 28.96 648 ALA B N 1
ATOM 8952 C CA . ALA B 2 648 ? 145.796 186.065 183.301 1.00 27.17 648 ALA B CA 1
ATOM 8953 C C . ALA B 2 648 ? 146.432 185.220 184.396 1.00 33.63 648 ALA B C 1
ATOM 8954 O O . ALA B 2 648 ? 147.426 185.631 185.007 1.00 30.34 648 ALA B O 1
ATOM 8956 N N . MET B 2 649 ? 145.872 184.039 184.660 1.00 35.98 649 MET B N 1
ATOM 8957 C CA . MET B 2 649 ? 146.479 183.138 185.634 1.00 31.59 649 MET B CA 1
ATOM 8958 C C . MET B 2 649 ? 147.798 182.580 185.112 1.00 32.69 649 MET B C 1
ATOM 8959 O O . MET B 2 649 ? 148.764 182.440 185.871 1.00 28.23 649 MET B O 1
ATOM 8964 N N . LEU B 2 650 ? 147.854 182.254 183.818 1.00 26.64 650 LEU B N 1
ATOM 8965 C CA . LEU B 2 650 ? 149.105 181.804 183.218 1.00 29.22 650 LEU B CA 1
ATOM 8966 C C . LEU B 2 650 ? 150.149 182.913 183.225 1.00 28.25 650 LEU B C 1
ATOM 8967 O O . LEU B 2 650 ? 151.332 182.663 183.484 1.00 26.75 650 LEU B O 1
ATOM 8972 N N . ARG B 2 651 ? 149.728 184.146 182.933 1.00 30.02 651 ARG B N 1
ATOM 8973 C CA . ARG B 2 651 ? 150.662 185.267 182.912 1.00 27.38 651 ARG B CA 1
ATOM 8974 C C . ARG B 2 651 ? 151.264 185.513 184.290 1.00 31.12 651 ARG B C 1
ATOM 8975 O O . ARG B 2 651 ? 152.469 185.758 184.415 1.00 36.61 651 ARG B O 1
ATOM 8983 N N . ARG B 2 652 ? 150.437 185.453 185.337 1.00 29.64 652 ARG B N 1
ATOM 8984 C CA . ARG B 2 652 ? 150.938 185.676 186.690 1.00 28.16 652 ARG B CA 1
ATOM 8985 C C . ARG B 2 652 ? 151.859 184.545 187.132 1.00 30.10 652 ARG B C 1
ATOM 8986 O O . ARG B 2 652 ? 152.880 184.789 187.786 1.00 32.28 652 ARG B O 1
ATOM 8994 N N . ASN B 2 653 ? 151.521 183.302 186.781 1.00 30.69 653 ASN B N 1
ATOM 8995 C CA . ASN B 2 653 ? 152.351 182.171 187.185 1.00 29.41 653 ASN B CA 1
ATOM 8996 C C . ASN B 2 653 ? 153.665 182.148 186.415 1.00 30.80 653 ASN B C 1
ATOM 8997 O O . ASN B 2 653 ? 154.692 181.705 186.943 1.00 31.32 653 ASN B O 1
ATOM 9002 N N . LEU B 2 654 ? 153.654 182.621 185.167 1.00 30.77 654 LEU B N 1
ATOM 9003 C CA . LEU B 2 654 ? 154.885 182.664 184.386 1.00 32.09 654 LEU B CA 1
ATOM 9004 C C . LEU B 2 654 ? 155.790 183.806 184.829 1.00 33.18 654 LEU B C 1
ATOM 9005 O O . LEU B 2 654 ? 156.984 183.809 184.511 1.00 40.53 654 LEU B O 1
ATOM 9010 N N . TRP B 2 655 ? 155.244 184.779 185.561 1.00 29.94 655 TRP B N 1
ATOM 9011 C CA . TRP B 2 655 ? 156.058 185.892 186.035 1.00 34.57 655 TRP B CA 1
ATOM 9012 C C . TRP B 2 655 ? 156.689 185.589 187.388 1.00 34.23 655 TRP B C 1
ATOM 9013 O O . TRP B 2 655 ? 157.779 186.088 187.689 1.00 42.06 655 TRP B O 1
ATOM 9024 N N . ILE B 2 656 ? 156.029 184.771 188.207 1.00 32.39 656 ILE B N 1
ATOM 9025 C CA . ILE B 2 656 ? 156.545 184.465 189.537 1.00 27.42 656 ILE B CA 1
ATOM 9026 C C . ILE B 2 656 ? 157.519 183.296 189.483 1.00 32.38 656 ILE B C 1
ATOM 9027 O O . ILE B 2 656 ? 158.583 183.324 190.113 1.00 36.26 656 ILE B O 1
ATOM 9032 N N . TYR B 2 657 ? 157.178 182.256 188.726 1.00 32.27 657 TYR B N 1
ATOM 9033 C CA . TYR B 2 657 ? 157.978 181.039 188.685 1.00 30.64 657 TYR B CA 1
ATOM 9034 C C . TYR B 2 657 ? 158.780 180.887 187.402 1.00 26.69 657 TYR B C 1
ATOM 9035 O O . TYR B 2 657 ? 159.804 180.196 187.406 1.00 31.36 657 TYR B O 1
ATOM 9044 N N . GLY B 2 658 ? 158.346 181.508 186.310 1.00 32.04 658 GLY B N 1
ATOM 9045 C CA . GLY B 2 658 ? 159.120 181.491 185.085 1.00 32.07 658 GLY B CA 1
ATOM 9046 C C . GLY B 2 658 ? 160.283 182.458 185.140 1.00 32.25 658 GLY B C 1
ATOM 9047 O O . GLY B 2 658 ? 161.445 182.047 185.070 1.00 37.17 658 GLY B O 1
ATOM 9048 N N . LEU B 2 659 ? 159.981 183.752 185.267 1.00 32.36 659 LEU B N 1
ATOM 9049 C CA . LEU B 2 659 ? 161.040 184.745 185.420 1.00 35.30 659 LEU B CA 1
ATOM 9050 C C . LEU B 2 659 ? 161.740 184.600 186.765 1.00 32.65 659 LEU B C 1
ATOM 9051 O O . LEU B 2 659 ? 162.961 184.769 186.857 1.00 33.71 659 LEU B O 1
ATOM 9056 N N . GLY B 2 660 ? 160.981 184.294 187.820 1.00 30.62 660 GLY B N 1
ATOM 9057 C CA . GLY B 2 660 ? 161.590 184.106 189.127 1.00 24.39 660 GLY B CA 1
ATOM 9058 C C . GLY B 2 660 ? 162.562 182.943 189.155 1.00 31.31 660 GLY B C 1
ATOM 9059 O O . GLY B 2 660 ? 163.587 182.995 189.838 1.00 36.61 660 GLY B O 1
ATOM 9060 N N . GLY B 2 661 ? 162.258 181.880 188.409 1.00 30.82 661 GLY B N 1
ATOM 9061 C CA . GLY B 2 661 ? 163.173 180.755 188.338 1.00 25.62 661 GLY B CA 1
ATOM 9062 C C . GLY B 2 661 ? 164.444 181.071 187.578 1.00 26.94 661 GLY B C 1
ATOM 9063 O O . GLY B 2 661 ? 165.461 180.395 187.755 1.00 36.14 661 GLY B O 1
ATOM 9064 N N . LEU B 2 662 ? 164.408 182.092 186.720 1.00 28.05 662 LEU B N 1
ATOM 9065 C CA . LEU B 2 662 ? 165.605 182.492 185.990 1.00 30.07 662 LEU B CA 1
ATOM 9066 C C . LEU B 2 662 ? 166.551 183.312 186.859 1.00 31.69 662 LEU B C 1
ATOM 9067 O O . LEU B 2 662 ? 167.769 183.278 186.653 1.00 39.97 662 LEU B O 1
ATOM 9072 N N . LEU B 2 663 ? 166.018 184.047 187.834 1.00 27.62 663 LEU B N 1
ATOM 9073 C CA . LEU B 2 663 ? 166.806 185.018 188.585 1.00 28.95 663 LEU B CA 1
ATOM 9074 C C . LEU B 2 663 ? 167.169 184.562 189.990 1.00 31.26 663 LEU B C 1
ATOM 9075 O O . LEU B 2 663 ? 168.199 184.995 190.518 1.00 40.84 663 LEU B O 1
ATOM 9080 N N . VAL B 2 664 ? 166.349 183.713 190.614 1.00 29.27 664 VAL B N 1
ATOM 9081 C CA . VAL B 2 664 ? 166.633 183.277 191.984 1.00 25.79 664 VAL B CA 1
ATOM 9082 C C . VAL B 2 664 ? 167.965 182.542 192.098 1.00 31.47 664 VAL B C 1
ATOM 9083 O O . VAL B 2 664 ? 168.749 182.872 193.003 1.00 34.75 664 VAL B O 1
ATOM 9087 N N . PRO B 2 665 ? 168.287 181.555 191.249 1.00 31.11 665 PRO B N 1
ATOM 9088 C CA . PRO B 2 665 ? 169.582 180.869 191.408 1.00 23.11 665 PRO B CA 1
ATOM 9089 C C . PRO B 2 665 ? 170.784 181.785 191.254 1.00 23.02 665 PRO B C 1
ATOM 9090 O O . PRO B 2 665 ? 171.818 181.537 191.886 1.00 30.64 665 PRO B O 1
ATOM 9094 N N . PHE B 2 666 ? 170.688 182.830 190.428 1.00 32.11 666 PHE B N 1
ATOM 9095 C CA . PHE B 2 666 ? 171.804 183.761 190.289 1.00 30.94 666 PHE B CA 1
ATOM 9096 C C . PHE B 2 666 ? 172.119 184.441 191.615 1.00 30.40 666 PHE B C 1
ATOM 9097 O O . PHE B 2 666 ? 173.288 184.556 192.001 1.00 36.01 666 PHE B O 1
ATOM 9105 N N . ILE B 2 667 ? 171.087 184.898 192.326 1.00 23.94 667 ILE B N 1
ATOM 9106 C CA . ILE B 2 667 ? 171.297 185.500 193.638 1.00 29.05 667 ILE B CA 1
ATOM 9107 C C . ILE B 2 667 ? 171.697 184.440 194.656 1.00 33.18 667 ILE B C 1
ATOM 9108 O O . ILE B 2 667 ? 172.608 184.651 195.465 1.00 32.19 667 ILE B O 1
ATOM 9113 N N . GLY B 2 668 ? 171.030 183.284 194.629 1.00 30.29 668 GLY B N 1
ATOM 9114 C CA . GLY B 2 668 ? 171.285 182.266 195.637 1.00 24.72 668 GLY B CA 1
ATOM 9115 C C . GLY B 2 668 ? 172.688 181.694 195.569 1.00 23.47 668 GLY B C 1
ATOM 9116 O O . GLY B 2 668 ? 173.341 181.507 196.598 1.00 27.95 668 GLY B O 1
ATOM 9117 N N . ILE B 2 669 ? 173.169 181.402 194.359 1.00 24.29 669 ILE B N 1
ATOM 9118 C CA . ILE B 2 669 ? 174.520 180.869 194.209 1.00 28.37 669 ILE B CA 1
ATOM 9119 C C . ILE B 2 669 ? 175.555 181.916 194.604 1.00 24.88 669 ILE B C 1
ATOM 9120 O O . ILE B 2 669 ? 176.567 181.598 195.240 1.00 34.16 669 ILE B O 1
ATOM 9125 N N . LYS B 2 670 ? 175.315 183.179 194.244 1.00 25.04 670 LYS B N 1
ATOM 9126 C CA . LYS B 2 670 ? 176.253 184.243 194.588 1.00 28.88 670 LYS B CA 1
ATOM 9127 C C . LYS B 2 670 ? 176.360 184.425 196.098 1.00 28.94 670 LYS B C 1
ATOM 9128 O O . LYS B 2 670 ? 177.462 184.602 196.631 1.00 31.35 670 LYS B O 1
ATOM 9134 N N . VAL B 2 671 ? 175.227 184.391 196.803 1.00 24.22 671 VAL B N 1
ATOM 9135 C CA . VAL B 2 671 ? 175.248 184.546 198.255 1.00 29.39 671 VAL B CA 1
ATOM 9136 C C . VAL B 2 671 ? 175.972 183.377 198.910 1.00 30.18 671 VAL B C 1
ATOM 9137 O O . VAL B 2 671 ? 176.772 183.565 199.835 1.00 36.00 671 VAL B O 1
ATOM 9141 N N . ILE B 2 672 ? 175.704 182.154 198.447 1.00 24.69 672 ILE B N 1
ATOM 9142 C CA . ILE B 2 672 ? 176.371 180.981 199.006 1.00 28.73 672 ILE B CA 1
ATOM 9143 C C . ILE B 2 672 ? 177.872 181.048 198.753 1.00 30.51 672 ILE B C 1
ATOM 9144 O O . ILE B 2 672 ? 178.681 180.746 199.640 1.00 34.19 672 ILE B O 1
ATOM 9149 N N . ASP B 2 673 ? 178.268 181.447 197.542 1.00 27.88 673 ASP B N 1
ATOM 9150 C CA . ASP B 2 673 ? 179.687 181.577 197.229 1.00 26.60 673 ASP B CA 1
ATOM 9151 C C . ASP B 2 673 ? 180.351 182.637 198.099 1.00 29.65 673 ASP B C 1
ATOM 9152 O O . ASP B 2 673 ? 181.482 182.451 198.562 1.00 37.00 673 ASP B O 1
ATOM 9157 N N . LEU B 2 674 ? 179.666 183.760 198.325 1.00 28.85 674 LEU B N 1
ATOM 9158 C CA . LEU B 2 674 ? 180.213 184.800 199.190 1.00 32.74 674 LEU B CA 1
ATOM 9159 C C . LEU B 2 674 ? 180.358 184.306 200.624 1.00 34.63 674 LEU B C 1
ATOM 9160 O O . LEU B 2 674 ? 181.346 184.617 201.299 1.00 38.74 674 LEU B O 1
ATOM 9165 N N . LEU B 2 675 ? 179.376 183.542 201.110 1.00 29.36 675 LEU B N 1
ATOM 9166 C CA . LEU B 2 675 ? 179.452 183.012 202.468 1.00 36.10 675 LEU B CA 1
ATOM 9167 C C . LEU B 2 675 ? 180.614 182.039 202.619 1.00 38.87 675 LEU B C 1
ATOM 9168 O O . LEU B 2 675 ? 181.313 182.050 203.639 1.00 44.10 675 LEU B O 1
ATOM 9173 N N . LEU B 2 676 ? 180.832 181.184 201.616 1.00 38.27 676 LEU B N 1
ATOM 9174 C CA . LEU B 2 676 ? 181.945 180.241 201.674 1.00 36.62 676 LEU B CA 1
ATOM 9175 C C . LEU B 2 676 ? 183.283 180.969 201.703 1.00 36.17 676 LEU B C 1
ATOM 9176 O O . LEU B 2 676 ? 184.200 180.569 202.429 1.00 41.05 676 LEU B O 1
ATOM 9181 N N . THR B 2 677 ? 183.416 182.034 200.909 1.00 39.21 677 THR B N 1
ATOM 9182 C CA . THR B 2 677 ? 184.657 182.803 200.898 1.00 41.62 677 THR B CA 1
ATOM 9183 C C . THR B 2 677 ? 184.902 183.478 202.242 1.00 38.96 677 THR B C 1
ATOM 9184 O O . THR B 2 677 ? 186.038 183.513 202.730 1.00 44.38 677 THR B O 1
ATOM 9188 N N . VAL B 2 678 ? 183.848 184.026 202.853 1.00 41.60 678 VAL B N 1
ATOM 9189 C CA . VAL B 2 678 ? 183.997 184.704 204.138 1.00 44.94 678 VAL B CA 1
ATOM 9190 C C . VAL B 2 678 ? 184.412 183.716 205.221 1.00 46.52 678 VAL B C 1
ATOM 9191 O O . VAL B 2 678 ? 185.307 183.996 206.029 1.00 49.12 678 VAL B O 1
ATOM 9195 N N . CYS B 2 679 ? 183.781 182.540 205.249 1.00 49.30 679 CYS B N 1
ATOM 9196 C CA . CYS B 2 679 ? 184.100 181.537 206.257 1.00 48.38 679 CYS B CA 1
ATOM 9197 C C . CYS B 2 679 ? 185.464 180.895 206.046 1.00 49.64 679 CYS B C 1
ATOM 9198 O O . CYS B 2 679 ? 185.942 180.192 206.943 1.00 54.63 679 CYS B O 1
ATOM 9201 N N . GLY B 2 680 ? 186.098 181.112 204.896 1.00 49.78 680 GLY B N 1
ATOM 9202 C CA . GLY B 2 680 ? 187.400 180.539 204.631 1.00 48.02 680 GLY B CA 1
ATOM 9203 C C . GLY B 2 680 ? 187.389 179.096 204.184 1.00 50.80 680 GLY B C 1
ATOM 9204 O O . GLY B 2 680 ? 188.462 178.489 204.086 1.00 53.88 680 GLY B O 1
ATOM 9205 N N . LEU B 2 681 ? 186.214 178.524 203.912 1.00 49.93 681 LEU B N 1
ATOM 9206 C CA . LEU B 2 681 ? 186.154 177.137 203.464 1.00 48.79 681 LEU B CA 1
ATOM 9207 C C . LEU B 2 681 ? 186.703 176.976 202.053 1.00 48.72 681 LEU B C 1
ATOM 9208 O O . LEU B 2 681 ? 187.263 175.924 201.724 1.00 53.28 681 LEU B O 1
ATOM 9213 N N . VAL B 2 682 ? 186.554 177.994 201.212 1.00 48.11 682 VAL B N 1
ATOM 9214 C CA . VAL B 2 682 ? 187.041 177.933 199.841 1.00 49.04 682 VAL B CA 1
ATOM 9215 C C . VAL B 2 682 ? 188.118 178.986 199.613 1.00 47.95 682 VAL B C 1
ATOM 9216 O O . VAL B 2 682 ? 188.219 179.958 200.362 1.00 56.10 682 VAL B O 1
ATOM 9220 N N . GLY C 3 3 ? 147.640 143.966 150.263 1.00 45.93 3 GLY C N 1
ATOM 9221 C CA . GLY C 3 3 ? 147.982 145.374 150.189 1.00 44.73 3 GLY C CA 1
ATOM 9222 C C . GLY C 3 3 ? 149.286 145.638 149.462 1.00 49.95 3 GLY C C 1
ATOM 9223 O O . GLY C 3 3 ? 149.826 146.743 149.519 1.00 49.47 3 GLY C O 1
ATOM 9224 N N . LEU C 3 4 ? 149.798 144.615 148.779 1.00 46.42 4 LEU C N 1
ATOM 9225 C CA . LEU C 3 4 ? 151.044 144.740 148.034 1.00 38.97 4 LEU C CA 1
ATOM 9226 C C . LEU C 3 4 ? 150.853 145.433 146.690 1.00 41.79 4 LEU C C 1
ATOM 9227 O O . LEU C 3 4 ? 151.747 146.155 146.236 1.00 44.64 4 LEU C O 1
ATOM 9232 N N . ARG C 3 5 ? 149.708 145.221 146.041 1.00 39.95 5 ARG C N 1
ATOM 9233 C CA . ARG C 3 5 ? 149.465 145.851 144.744 1.00 39.19 5 ARG C CA 1
ATOM 9234 C C . ARG C 3 5 ? 149.435 147.374 144.821 1.00 38.82 5 ARG C C 1
ATOM 9235 O O . ARG C 3 5 ? 150.078 148.020 143.976 1.00 40.93 5 ARG C O 1
ATOM 9243 N N . PRO C 3 6 ? 148.720 148.011 145.761 1.00 40.70 6 PRO C N 1
ATOM 9244 C CA . PRO C 3 6 ? 148.797 149.481 145.836 1.00 35.80 6 PRO C CA 1
ATOM 9245 C C . PRO C 3 6 ? 150.196 150.000 146.117 1.00 32.28 6 PRO C C 1
ATOM 9246 O O . PRO C 3 6 ? 150.572 151.062 145.606 1.00 33.77 6 PRO C O 1
ATOM 9250 N N . ALA C 3 7 ? 150.982 149.278 146.920 1.00 33.13 7 ALA C N 1
ATOM 9251 C CA . ALA C 3 7 ? 152.333 149.732 147.234 1.00 24.72 7 ALA C CA 1
ATOM 9252 C C . ALA C 3 7 ? 153.243 149.658 146.015 1.00 28.20 7 ALA C C 1
ATOM 9253 O O . ALA C 3 7 ? 153.997 150.599 145.739 1.00 29.11 7 ALA C O 1
ATOM 9255 N N . LEU C 3 8 ? 153.192 148.547 145.278 1.00 31.69 8 LEU C N 1
ATOM 9256 C CA . LEU C 3 8 ? 154.050 148.392 144.108 1.00 28.91 8 LEU C CA 1
ATOM 9257 C C . LEU C 3 8 ? 153.636 149.333 142.984 1.00 27.12 8 LEU C C 1
ATOM 9258 O O . LEU C 3 8 ? 154.492 149.898 142.293 1.00 28.82 8 LEU C O 1
ATOM 9263 N N . SER C 3 9 ? 152.329 149.516 142.785 1.00 25.85 9 SER C N 1
ATOM 9264 C CA . SER C 3 9 ? 151.862 150.339 141.675 1.00 25.14 9 SER C CA 1
ATOM 9265 C C . SER C 3 9 ? 152.122 151.818 141.930 1.00 30.86 9 SER C C 1
ATOM 9266 O O . SER C 3 9 ? 152.402 152.573 140.992 1.00 34.91 9 SER C O 1
ATOM 9269 N N . THR C 3 10 ? 152.044 152.250 143.191 1.00 24.94 10 THR C N 1
ATOM 9270 C CA . THR C 3 10 ? 152.269 153.659 143.497 1.00 21.75 10 THR C CA 1
ATOM 9271 C C . THR C 3 10 ? 153.742 154.023 143.361 1.00 21.24 10 THR C C 1
ATOM 9272 O O . THR C 3 10 ? 154.080 155.088 142.832 1.00 29.05 10 THR C O 1
ATOM 9276 N N . PHE C 3 11 ? 154.634 153.145 143.826 1.00 23.00 11 PHE C N 1
ATOM 9277 C CA . PHE C 3 11 ? 156.062 153.431 143.746 1.00 21.71 11 PHE C CA 1
ATOM 9278 C C . PHE C 3 11 ? 156.552 153.412 142.303 1.00 17.24 11 PHE C C 1
ATOM 9279 O O . PHE C 3 11 ? 157.324 154.287 141.894 1.00 24.09 11 PHE C O 1
ATOM 9287 N N . ILE C 3 12 ? 156.117 152.422 141.521 1.00 22.16 12 ILE C N 1
ATOM 9288 C CA . ILE C 3 12 ? 156.571 152.309 140.138 1.00 22.00 12 ILE C CA 1
ATOM 9289 C C . ILE C 3 12 ? 156.058 153.478 139.305 1.00 17.88 12 ILE C C 1
ATOM 9290 O O . ILE C 3 12 ? 156.806 154.074 138.521 1.00 26.29 12 ILE C O 1
ATOM 9295 N N . PHE C 3 13 ? 154.778 153.827 139.461 1.00 22.65 13 PHE C N 1
ATOM 9296 C CA . PHE C 3 13 ? 154.217 154.934 138.692 1.00 21.59 13 PHE C CA 1
ATOM 9297 C C . PHE C 3 13 ? 154.887 156.254 139.053 1.00 17.11 13 PHE C C 1
ATOM 9298 O O . PHE C 3 13 ? 155.200 157.061 138.171 1.00 21.24 13 PHE C O 1
ATOM 9306 N N . LEU C 3 14 ? 155.115 156.492 140.347 1.00 21.80 14 LEU C N 1
ATOM 9307 C CA . LEU C 3 14 ? 155.771 157.727 140.762 1.00 17.17 14 LEU C CA 1
ATOM 9308 C C . LEU C 3 14 ? 157.232 157.757 140.334 1.00 17.63 14 LEU C C 1
ATOM 9309 O O . LEU C 3 14 ? 157.761 158.828 140.016 1.00 23.42 14 LEU C O 1
ATOM 9314 N N . LEU C 3 15 ? 157.899 156.600 140.323 1.00 13.00 15 LEU C N 1
ATOM 9315 C CA . LEU C 3 15 ? 159.272 156.541 139.834 1.00 18.79 15 LEU C CA 1
ATOM 9316 C C . LEU C 3 15 ? 159.346 156.910 138.357 1.00 22.30 15 LEU C C 1
ATOM 9317 O O . LEU C 3 15 ? 160.253 157.635 137.934 1.00 26.81 15 LEU C O 1
ATOM 9322 N N . LEU C 3 16 ? 158.397 156.418 137.557 1.00 17.12 16 LEU C N 1
ATOM 9323 C CA . LEU C 3 16 ? 158.382 156.749 136.136 1.00 17.47 16 LEU C CA 1
ATOM 9324 C C . LEU C 3 16 ? 158.079 158.224 135.900 1.00 16.74 16 LEU C C 1
ATOM 9325 O O . LEU C 3 16 ? 158.678 158.842 135.013 1.00 25.31 16 LEU C O 1
ATOM 9330 N N . ILE C 3 17 ? 157.156 158.800 136.670 1.00 12.11 17 ILE C N 1
ATOM 9331 C CA . ILE C 3 17 ? 156.788 160.199 136.478 1.00 18.45 17 ILE C CA 1
ATOM 9332 C C . ILE C 3 17 ? 157.926 161.123 136.895 1.00 18.26 17 ILE C C 1
ATOM 9333 O O . ILE C 3 17 ? 158.302 162.042 136.159 1.00 19.50 17 ILE C O 1
ATOM 9338 N N . THR C 3 18 ? 158.497 160.890 138.078 1.00 8.40 18 THR C N 1
ATOM 9339 C CA . THR C 3 18 ? 159.527 161.779 138.602 1.00 12.79 18 THR C CA 1
ATOM 9340 C C . THR C 3 18 ? 160.905 161.507 138.015 1.00 15.52 18 THR C C 1
ATOM 9341 O O . THR C 3 18 ? 161.743 162.414 137.996 1.00 19.42 18 THR C O 1
ATOM 9345 N N . GLY C 3 19 ? 161.161 160.291 137.540 1.00 20.80 19 GLY C N 1
ATOM 9346 C CA . GLY C 3 19 ? 162.479 159.953 137.041 1.00 13.86 19 GLY C CA 1
ATOM 9347 C C . GLY C 3 19 ? 162.580 159.808 135.536 1.00 18.07 19 GLY C C 1
ATOM 9348 O O . GLY C 3 19 ? 163.687 159.766 134.993 1.00 29.10 19 GLY C O 1
ATOM 9349 N N . GLY C 3 20 ? 161.443 159.731 134.848 1.00 12.35 20 GLY C N 1
ATOM 9350 C CA . GLY C 3 20 ? 161.471 159.528 133.413 1.00 21.09 20 GLY C CA 1
ATOM 9351 C C . GLY C 3 20 ? 160.541 160.423 132.620 1.00 26.67 20 GLY C C 1
ATOM 9352 O O . GLY C 3 20 ? 160.600 160.444 131.387 1.00 41.30 20 GLY C O 1
ATOM 9353 N N . VAL C 3 21 ? 159.684 161.169 133.306 1.00 21.66 21 VAL C N 1
ATOM 9354 C CA . VAL C 3 21 ? 158.752 162.087 132.657 1.00 17.12 21 VAL C CA 1
ATOM 9355 C C . VAL C 3 21 ? 159.041 163.531 133.039 1.00 17.21 21 VAL C C 1
ATOM 9356 O O . VAL C 3 21 ? 159.123 164.405 132.175 1.00 24.50 21 VAL C O 1
ATOM 9360 N N . TYR C 3 22 ? 159.191 163.798 134.336 1.00 16.14 22 TYR C N 1
ATOM 9361 C CA . TYR C 3 22 ? 159.551 165.142 134.783 1.00 12.15 22 TYR C CA 1
ATOM 9362 C C . TYR C 3 22 ? 160.887 165.613 134.221 1.00 16.63 22 TYR C C 1
ATOM 9363 O O . TYR C 3 22 ? 160.947 166.743 133.706 1.00 19.82 22 TYR C O 1
ATOM 9372 N N . PRO C 3 23 ? 161.979 164.838 134.276 1.00 22.60 23 PRO C N 1
ATOM 9373 C CA . PRO C 3 23 ? 163.230 165.328 133.674 1.00 17.43 23 PRO C CA 1
ATOM 9374 C C . PRO C 3 23 ? 163.178 165.415 132.160 1.00 15.89 23 PRO C C 1
ATOM 9375 O O . PRO C 3 23 ? 163.785 166.327 131.585 1.00 25.50 23 PRO C O 1
ATOM 9379 N N . LEU C 3 24 ? 162.480 164.491 131.495 1.00 21.55 24 LEU C N 1
ATOM 9380 C CA . LEU C 3 24 ? 162.378 164.547 130.040 1.00 20.06 24 LEU C CA 1
ATOM 9381 C C . LEU C 3 24 ? 161.629 165.794 129.588 1.00 21.22 24 LEU C C 1
ATOM 9382 O O . LEU C 3 24 ? 162.037 166.460 128.629 1.00 28.58 24 LEU C O 1
ATOM 9387 N N . LEU C 3 25 ? 160.529 166.126 130.268 1.00 21.66 25 LEU C N 1
ATOM 9388 C CA . LEU C 3 25 ? 159.791 167.340 129.934 1.00 23.88 25 LEU C CA 1
ATOM 9389 C C . LEU C 3 25 ? 160.630 168.583 130.197 1.00 21.30 25 LEU C C 1
ATOM 9390 O O . LEU C 3 25 ? 160.615 169.531 129.404 1.00 24.31 25 LEU C O 1
ATOM 9395 N N . THR C 3 26 ? 161.366 168.599 131.312 1.00 12.94 26 THR C N 1
ATOM 9396 C CA . THR C 3 26 ? 162.229 169.736 131.616 1.00 22.21 26 THR C CA 1
ATOM 9397 C C . THR C 3 26 ? 163.328 169.890 130.572 1.00 18.36 26 THR C C 1
ATOM 9398 O O . THR C 3 26 ? 163.632 171.008 130.139 1.00 29.18 26 THR C O 1
ATOM 9402 N N . THR C 3 27 ? 163.938 168.777 130.159 1.00 13.21 27 THR C N 1
ATOM 9403 C CA . THR C 3 27 ? 164.999 168.841 129.160 1.00 17.65 27 THR C CA 1
ATOM 9404 C C . THR C 3 27 ? 164.466 169.302 127.809 1.00 19.25 27 THR C C 1
ATOM 9405 O O . THR C 3 27 ? 165.091 170.132 127.140 1.00 27.37 27 THR C O 1
ATOM 9409 N N . VAL C 3 28 ? 163.310 168.779 127.393 1.00 22.09 28 VAL C N 1
ATOM 9410 C CA . VAL C 3 28 ? 162.745 169.152 126.099 1.00 22.40 28 VAL C CA 1
ATOM 9411 C C . VAL C 3 28 ? 162.375 170.630 126.085 1.00 20.22 28 VAL C C 1
ATOM 9412 O O . VAL C 3 28 ? 162.664 171.351 125.123 1.00 26.49 28 VAL C O 1
ATOM 9416 N N . LEU C 3 29 ? 161.740 171.107 127.157 1.00 25.27 29 LEU C N 1
ATOM 9417 C CA . LEU C 3 29 ? 161.338 172.508 127.212 1.00 20.35 29 LEU C CA 1
ATOM 9418 C C . LEU C 3 29 ? 162.542 173.423 127.405 1.00 19.12 29 LEU C C 1
ATOM 9419 O O . LEU C 3 29 ? 162.588 174.523 126.844 1.00 24.22 29 LEU C O 1
ATOM 9424 N N . GLY C 3 30 ? 163.524 172.986 128.196 1.00 27.26 30 GLY C N 1
ATOM 9425 C CA . GLY C 3 30 ? 164.707 173.804 128.409 1.00 18.87 30 GLY C CA 1
ATOM 9426 C C . GLY C 3 30 ? 165.542 173.973 127.154 1.00 14.66 30 GLY C C 1
ATOM 9427 O O . GLY C 3 30 ? 166.010 175.075 126.854 1.00 29.63 30 GLY C O 1
ATOM 9428 N N . GLN C 3 31 ? 165.742 172.887 126.404 1.00 19.10 31 GLN C N 1
ATOM 9429 C CA . GLN C 3 31 ? 166.522 172.964 125.174 1.00 21.59 31 GLN C CA 1
ATOM 9430 C C . GLN C 3 31 ? 165.794 173.723 124.074 1.00 22.54 31 GLN C C 1
ATOM 9431 O O . GLN C 3 31 ? 166.447 174.287 123.189 1.00 32.19 31 GLN C O 1
ATOM 9437 N N . TRP C 3 32 ? 164.461 173.748 124.107 1.00 23.83 32 TRP C N 1
ATOM 9438 C CA . TRP C 3 32 ? 163.696 174.449 123.082 1.00 17.01 32 TRP C CA 1
ATOM 9439 C C . TRP C 3 32 ? 163.677 175.953 123.333 1.00 19.16 32 TRP C C 1
ATOM 9440 O O . TRP C 3 32 ? 163.844 176.743 122.397 1.00 25.32 32 TRP C O 1
ATOM 9451 N N . TRP C 3 33 ? 163.489 176.366 124.586 1.00 22.59 33 TRP C N 1
ATOM 9452 C CA . TRP C 3 33 ? 163.345 177.779 124.913 1.00 19.49 33 TRP C CA 1
ATOM 9453 C C . TRP C 3 33 ? 164.679 178.463 125.189 1.00 16.67 33 TRP C C 1
ATOM 9454 O O . TRP C 3 33 ? 164.891 179.598 124.748 1.00 29.30 33 TRP C O 1
ATOM 9465 N N . PHE C 3 34 ? 165.586 177.802 125.906 1.00 22.36 34 PHE C N 1
ATOM 9466 C CA . PHE C 3 34 ? 166.880 178.377 126.276 1.00 20.40 34 PHE C CA 1
ATOM 9467 C C . PHE C 3 34 ? 167.994 177.393 125.940 1.00 18.58 34 PHE C C 1
ATOM 9468 O O . PHE C 3 34 ? 168.627 176.822 126.836 1.00 25.90 34 PHE C O 1
ATOM 9476 N N . PRO C 3 35 ? 168.255 177.163 124.647 1.00 26.36 35 PRO C N 1
ATOM 9477 C CA . PRO C 3 35 ? 169.313 176.201 124.286 1.00 17.17 35 PRO C CA 1
ATOM 9478 C C . PRO C 3 35 ? 170.691 176.594 124.788 1.00 19.80 35 PRO C C 1
ATOM 9479 O O . PRO C 3 35 ? 171.468 175.718 125.188 1.00 25.50 35 PRO C O 1
ATOM 9483 N N . TRP C 3 36 ? 171.020 177.888 124.780 1.00 22.94 36 TRP C N 1
ATOM 9484 C CA . TRP C 3 36 ? 172.376 178.305 125.128 1.00 16.69 36 TRP C CA 1
ATOM 9485 C C . TRP C 3 36 ? 172.657 178.110 126.613 1.00 18.55 36 TRP C C 1
ATOM 9486 O O . TRP C 3 36 ? 173.706 177.573 126.988 1.00 24.43 36 TRP C O 1
ATOM 9497 N N . GLN C 3 37 ? 171.736 178.545 127.475 1.00 14.23 37 GLN C N 1
ATOM 9498 C CA . GLN C 3 37 ? 171.942 178.393 128.912 1.00 17.48 37 GLN C CA 1
ATOM 9499 C C . GLN C 3 37 ? 171.907 176.927 129.326 1.00 22.70 37 GLN C C 1
ATOM 9500 O O . GLN C 3 37 ? 172.690 176.500 130.183 1.00 25.41 37 GLN C O 1
ATOM 9506 N N . ALA C 3 38 ? 171.006 176.141 128.732 1.00 18.96 38 ALA C N 1
ATOM 9507 C CA . ALA C 3 38 ? 170.881 174.735 129.095 1.00 17.52 38 ALA C CA 1
ATOM 9508 C C . ALA C 3 38 ? 172.105 173.918 128.704 1.00 17.95 38 ALA C C 1
ATOM 9509 O O . ALA C 3 38 ? 172.321 172.842 129.270 1.00 17.89 38 ALA C O 1
ATOM 9511 N N . ASN C 3 39 ? 172.907 174.401 127.757 1.00 15.79 39 ASN C N 1
ATOM 9512 C CA . ASN C 3 39 ? 174.084 173.687 127.287 1.00 14.12 39 ASN C CA 1
ATOM 9513 C C . ASN C 3 39 ? 175.375 174.189 127.923 1.00 15.80 39 ASN C C 1
ATOM 9514 O O . ASN C 3 39 ? 176.460 173.773 127.507 1.00 25.63 39 ASN C O 1
ATOM 9519 N N . GLY C 3 40 ? 175.284 175.073 128.915 1.00 17.68 40 GLY C N 1
ATOM 9520 C CA . GLY C 3 40 ? 176.445 175.529 129.654 1.00 15.57 40 GLY C CA 1
ATOM 9521 C C . GLY C 3 40 ? 176.867 176.958 129.399 1.00 14.37 40 GLY C C 1
ATOM 9522 O O . GLY C 3 40 ? 177.887 177.384 129.955 1.00 27.44 40 GLY C O 1
ATOM 9523 N N . SER C 3 41 ? 176.119 177.716 128.594 1.00 18.69 41 SER C N 1
ATOM 9524 C CA . SER C 3 41 ? 176.469 179.099 128.263 1.00 13.89 41 SER C CA 1
ATOM 9525 C C . SER C 3 41 ? 177.897 179.188 127.728 1.00 17.32 41 SER C C 1
ATOM 9526 O O . SER C 3 41 ? 178.684 180.048 128.130 1.00 21.62 41 SER C O 1
ATOM 9529 N N . LEU C 3 42 ? 178.232 178.280 126.816 1.00 21.03 42 LEU C N 1
ATOM 9530 C CA . LEU C 3 42 ? 179.596 178.179 126.318 1.00 24.07 42 LEU C CA 1
ATOM 9531 C C . LEU C 3 42 ? 179.955 179.377 125.449 1.00 21.49 42 LEU C C 1
ATOM 9532 O O . LEU C 3 42 ? 179.139 179.865 124.661 1.00 22.89 42 LEU C O 1
ATOM 9537 N N . ILE C 3 43 ? 181.189 179.849 125.597 1.00 22.48 43 ILE C N 1
ATOM 9538 C CA . ILE C 3 43 ? 181.739 180.912 124.765 1.00 25.74 43 ILE C CA 1
ATOM 9539 C C . ILE C 3 43 ? 182.607 180.261 123.698 1.00 29.15 43 ILE C C 1
ATOM 9540 O O . ILE C 3 43 ? 183.560 179.540 124.017 1.00 33.05 43 ILE C O 1
ATOM 9545 N N . ARG C 3 44 ? 182.278 180.507 122.433 1.00 39.20 44 ARG C N 1
ATOM 9546 C CA . ARG C 3 44 ? 182.950 179.871 121.309 1.00 38.60 44 ARG C CA 1
ATOM 9547 C C . ARG C 3 44 ? 183.526 180.923 120.376 1.00 42.84 44 ARG C C 1
ATOM 9548 O O . ARG C 3 44 ? 182.843 181.891 120.023 1.00 48.79 44 ARG C O 1
ATOM 9556 N N . GLU C 3 45 ? 184.782 180.732 119.984 1.00 51.40 45 GLU C N 1
ATOM 9557 C CA . GLU C 3 45 ? 185.397 181.442 118.865 1.00 54.09 45 GLU C CA 1
ATOM 9558 C C . GLU C 3 45 ? 185.893 180.351 117.920 1.00 56.19 45 GLU C C 1
ATOM 9559 O O . GLU C 3 45 ? 186.559 179.403 118.343 1.00 56.99 45 GLU C O 1
ATOM 9565 N N . GLY C 3 46 ? 185.546 180.471 116.648 1.00 56.80 46 GLY C N 1
ATOM 9566 C CA . GLY C 3 46 ? 185.834 179.430 115.677 1.00 57.22 46 GLY C CA 1
ATOM 9567 C C . GLY C 3 46 ? 185.146 178.123 116.051 1.00 57.59 46 GLY C C 1
ATOM 9568 O O . GLY C 3 46 ? 183.950 178.104 116.337 1.00 58.65 46 GLY C O 1
ATOM 9569 N N . ASP C 3 47 ? 185.910 177.032 116.049 1.00 60.07 47 ASP C N 1
ATOM 9570 C CA . ASP C 3 47 ? 185.393 175.713 116.386 1.00 61.11 47 ASP C CA 1
ATOM 9571 C C . ASP C 3 47 ? 185.852 175.227 117.756 1.00 63.45 47 ASP C C 1
ATOM 9572 O O . ASP C 3 47 ? 185.673 174.047 118.074 1.00 64.93 47 ASP C O 1
ATOM 9577 N N . THR C 3 48 ? 186.430 176.102 118.575 1.00 51.95 48 THR C N 1
ATOM 9578 C CA . THR C 3 48 ? 186.948 175.724 119.882 1.00 49.76 48 THR C CA 1
ATOM 9579 C C . THR C 3 48 ? 186.233 176.500 120.981 1.00 49.70 48 THR C C 1
ATOM 9580 O O . THR C 3 48 ? 186.039 177.715 120.887 1.00 50.25 48 THR C O 1
ATOM 9584 N N . VAL C 3 49 ? 185.828 175.776 122.020 1.00 41.61 49 VAL C N 1
ATOM 9585 C CA . VAL C 3 49 ? 185.167 176.368 123.177 1.00 34.61 49 VAL C CA 1
ATOM 9586 C C . VAL C 3 49 ? 186.228 177.007 124.064 1.00 31.48 49 VAL C C 1
ATOM 9587 O O . VAL C 3 49 ? 187.171 176.337 124.499 1.00 37.81 49 VAL C O 1
ATOM 9591 N N . ARG C 3 50 ? 186.074 178.300 124.336 1.00 31.51 50 ARG C N 1
ATOM 9592 C CA . ARG C 3 50 ? 187.022 179.034 125.164 1.00 31.02 50 ARG C CA 1
ATOM 9593 C C . ARG C 3 50 ? 186.633 179.060 126.635 1.00 30.74 50 ARG C C 1
ATOM 9594 O O . ARG C 3 50 ? 187.389 179.601 127.449 1.00 36.24 50 ARG C O 1
ATOM 9602 N N . GLY C 3 51 ? 185.490 178.498 126.995 1.00 27.77 51 GLY C N 1
ATOM 9603 C CA . GLY C 3 51 ? 185.046 178.456 128.367 1.00 23.67 51 GLY C CA 1
ATOM 9604 C C . GLY C 3 51 ? 183.556 178.691 128.451 1.00 23.48 51 GLY C C 1
ATOM 9605 O O . GLY C 3 51 ? 182.863 178.805 127.441 1.00 28.78 51 GLY C O 1
ATOM 9606 N N . SER C 3 52 ? 183.063 178.760 129.682 1.00 27.15 52 SER C N 1
ATOM 9607 C CA . SER C 3 52 ? 181.665 179.043 129.962 1.00 17.80 52 SER C CA 1
ATOM 9608 C C . SER C 3 52 ? 181.547 180.411 130.619 1.00 20.80 52 SER C C 1
ATOM 9609 O O . SER C 3 52 ? 182.407 180.804 131.413 1.00 23.10 52 SER C O 1
ATOM 9612 N N . ALA C 3 53 ? 180.478 181.134 130.282 1.00 22.75 53 ALA C N 1
ATOM 9613 C CA . ALA C 3 53 ? 180.256 182.458 130.850 1.00 21.38 53 ALA C CA 1
ATOM 9614 C C . ALA C 3 53 ? 179.969 182.421 132.345 1.00 17.05 53 ALA C C 1
ATOM 9615 O O . ALA C 3 53 ? 180.009 183.474 132.990 1.00 23.30 53 ALA C O 1
ATOM 9617 N N . LEU C 3 54 ? 179.684 181.248 132.909 1.00 14.42 54 LEU C N 1
ATOM 9618 C CA . LEU C 3 54 ? 179.386 181.116 134.328 1.00 23.31 54 LEU C CA 1
ATOM 9619 C C . LEU C 3 54 ? 180.516 180.481 135.127 1.00 11.66 54 LEU C C 1
ATOM 9620 O O . LEU C 3 54 ? 180.488 180.544 136.361 1.00 26.23 54 LEU C O 1
ATOM 9625 N N . ILE C 3 55 ? 181.502 179.879 134.468 1.00 13.87 55 ILE C N 1
ATOM 9626 C CA . ILE C 3 55 ? 182.589 179.172 135.135 1.00 13.80 55 ILE C CA 1
ATOM 9627 C C . ILE C 3 55 ? 183.846 180.025 135.053 1.00 13.90 55 ILE C C 1
ATOM 9628 O O . ILE C 3 55 ? 184.267 180.420 133.959 1.00 28.42 55 ILE C O 1
ATOM 9633 N N . GLY C 3 56 ? 184.446 180.304 136.210 1.00 21.09 56 GLY C N 1
ATOM 9634 C CA . GLY C 3 56 ? 185.658 181.090 136.242 1.00 12.67 56 GLY C CA 1
ATOM 9635 C C . GLY C 3 56 ? 186.880 180.305 135.804 1.00 17.93 56 GLY C C 1
ATOM 9636 O O . GLY C 3 56 ? 186.901 179.075 135.795 1.00 28.22 56 GLY C O 1
ATOM 9637 N N . GLN C 3 57 ? 187.919 181.046 135.431 1.00 19.01 57 GLN C N 1
ATOM 9638 C CA . GLN C 3 57 ? 189.174 180.462 134.985 1.00 22.23 57 GLN C CA 1
ATOM 9639 C C . GLN C 3 57 ? 190.321 181.037 135.802 1.00 23.99 57 GLN C C 1
ATOM 9640 O O . GLN C 3 57 ? 190.182 182.058 136.481 1.00 27.83 57 GLN C O 1
ATOM 9646 N N . ASN C 3 58 ? 191.464 180.361 135.730 1.00 27.12 58 ASN C N 1
ATOM 9647 C CA . ASN C 3 58 ? 192.663 180.770 136.454 1.00 18.83 58 ASN C CA 1
ATOM 9648 C C . ASN C 3 58 ? 193.480 181.702 135.566 1.00 26.05 58 ASN C C 1
ATOM 9649 O O . ASN C 3 58 ? 194.134 181.255 134.619 1.00 35.92 58 ASN C O 1
ATOM 9654 N N . PHE C 3 59 ? 193.441 182.996 135.871 1.00 24.62 59 PHE C N 1
ATOM 9655 C CA . PHE C 3 59 ? 194.213 183.998 135.150 1.00 27.59 59 PHE C CA 1
ATOM 9656 C C . PHE C 3 59 ? 195.438 184.380 135.970 1.00 29.72 59 PHE C C 1
ATOM 9657 O O . PHE C 3 59 ? 195.314 184.757 137.140 1.00 38.14 59 PHE C O 1
ATOM 9665 N N . THR C 3 60 ? 196.617 184.280 135.355 1.00 33.96 60 THR C N 1
ATOM 9666 C CA . THR C 3 60 ? 197.870 184.580 136.031 1.00 28.99 60 THR C CA 1
ATOM 9667 C C . THR C 3 60 ? 198.724 185.618 135.318 1.00 31.24 60 THR C C 1
ATOM 9668 O O . THR C 3 60 ? 199.790 185.970 135.836 1.00 39.89 60 THR C O 1
ATOM 9672 N N . GLY C 3 61 ? 198.297 186.119 134.162 1.00 31.53 61 GLY C N 1
ATOM 9673 C CA . GLY C 3 61 ? 199.108 187.069 133.432 1.00 31.51 61 GLY C CA 1
ATOM 9674 C C . GLY C 3 61 ? 199.037 188.466 134.017 1.00 34.42 61 GLY C C 1
ATOM 9675 O O . GLY C 3 61 ? 198.284 188.753 134.948 1.00 35.53 61 GLY C O 1
ATOM 9676 N N . ASN C 3 62 ? 199.846 189.359 133.443 1.00 33.52 62 ASN C N 1
ATOM 9677 C CA . ASN C 3 62 ? 199.885 190.734 133.927 1.00 32.08 62 ASN C CA 1
ATOM 9678 C C . ASN C 3 62 ? 198.849 191.605 133.231 1.00 33.70 62 ASN C C 1
ATOM 9679 O O . ASN C 3 62 ? 198.367 192.581 133.817 1.00 38.13 62 ASN C O 1
ATOM 9684 N N . GLY C 3 63 ? 198.495 191.274 131.994 1.00 29.82 63 GLY C N 1
ATOM 9685 C CA . GLY C 3 63 ? 197.495 192.001 131.245 1.00 28.56 63 GLY C CA 1
ATOM 9686 C C . GLY C 3 63 ? 196.077 191.514 131.432 1.00 30.47 63 GLY C C 1
ATOM 9687 O O . GLY C 3 63 ? 195.175 191.994 130.737 1.00 36.17 63 GLY C O 1
ATOM 9688 N N . TYR C 3 64 ? 195.847 190.578 132.347 1.00 31.77 64 TYR C N 1
ATOM 9689 C CA . TYR C 3 64 ? 194.530 190.009 132.588 1.00 25.11 64 TYR C CA 1
ATOM 9690 C C . TYR C 3 64 ? 194.038 190.397 133.975 1.00 23.85 64 TYR C C 1
ATOM 9691 O O . TYR C 3 64 ? 194.826 190.483 134.922 1.00 30.52 64 TYR C O 1
ATOM 9700 N N . PHE C 3 65 ? 192.735 190.638 134.088 1.00 28.41 65 PHE C N 1
ATOM 9701 C CA . PHE C 3 65 ? 192.128 190.833 135.396 1.00 21.42 65 PHE C CA 1
ATOM 9702 C C . PHE C 3 65 ? 192.095 189.511 136.152 1.00 20.82 65 PHE C C 1
ATOM 9703 O O . PHE C 3 65 ? 191.706 188.474 135.607 1.00 30.32 65 PHE C O 1
ATOM 9711 N N . HIS C 3 66 ? 192.508 189.549 137.415 1.00 22.32 66 HIS C N 1
ATOM 9712 C CA . HIS C 3 66 ? 192.635 188.350 138.233 1.00 16.36 66 HIS C CA 1
ATOM 9713 C C . HIS C 3 66 ? 191.414 188.197 139.128 1.00 17.68 66 HIS C C 1
ATOM 9714 O O . HIS C 3 66 ? 190.961 189.167 139.744 1.00 26.61 66 HIS C O 1
ATOM 9721 N N . GLY C 3 67 ? 190.883 186.977 139.192 1.00 21.80 67 GLY C N 1
ATOM 9722 C CA . GLY C 3 67 ? 189.745 186.672 140.030 1.00 14.74 67 GLY C CA 1
ATOM 9723 C C . GLY C 3 67 ? 190.152 186.239 141.425 1.00 13.91 67 GLY C C 1
ATOM 9724 O O . GLY C 3 67 ? 191.310 186.340 141.835 1.00 27.28 67 GLY C O 1
ATOM 9725 N N . ARG C 3 68 ? 189.164 185.743 142.165 1.00 15.08 68 ARG C N 1
ATOM 9726 C CA . ARG C 3 68 ? 189.387 185.305 143.529 1.00 15.14 68 ARG C CA 1
ATOM 9727 C C . ARG C 3 68 ? 190.158 183.986 143.556 1.00 16.47 68 ARG C C 1
ATOM 9728 O O . ARG C 3 68 ? 190.155 183.232 142.580 1.00 29.78 68 ARG C O 1
ATOM 9736 N N . PRO C 3 69 ? 190.841 183.695 144.664 1.00 20.81 69 PRO C N 1
ATOM 9737 C CA . PRO C 3 69 ? 191.517 182.399 144.792 1.00 19.40 69 PRO C CA 1
ATOM 9738 C C . PRO C 3 69 ? 190.529 181.245 144.711 1.00 16.32 69 PRO C C 1
ATOM 9739 O O . PRO C 3 69 ? 189.370 181.359 145.115 1.00 21.13 69 PRO C O 1
ATOM 9743 N N . SER C 3 70 ? 191.002 180.125 144.173 1.00 15.09 70 SER C N 1
ATOM 9744 C CA . SER C 3 70 ? 190.196 178.921 144.012 1.00 16.94 70 SER C CA 1
ATOM 9745 C C . SER C 3 70 ? 190.866 177.776 144.757 1.00 20.99 70 SER C C 1
ATOM 9746 O O . SER C 3 70 ? 192.013 177.427 144.460 1.00 26.19 70 SER C O 1
ATOM 9749 N N . ALA C 3 71 ? 190.155 177.202 145.722 1.00 20.22 71 ALA C N 1
ATOM 9750 C CA . ALA C 3 71 ? 190.678 176.094 146.521 1.00 24.98 71 ALA C CA 1
ATOM 9751 C C . ALA C 3 71 ? 190.184 174.752 145.981 1.00 21.14 71 ALA C C 1
ATOM 9752 O O . ALA C 3 71 ? 189.574 173.951 146.688 1.00 35.75 71 ALA C O 1
ATOM 9754 N N . THR C 3 72 ? 190.463 174.507 144.706 1.00 34.31 72 THR C N 1
ATOM 9755 C CA . THR C 3 72 ? 190.125 173.232 144.093 1.00 26.33 72 THR C CA 1
ATOM 9756 C C . THR C 3 72 ? 191.227 172.210 144.365 1.00 26.31 72 THR C C 1
ATOM 9757 O O . THR C 3 72 ? 192.333 172.551 144.792 1.00 42.37 72 THR C O 1
ATOM 9761 N N . ALA C 3 73 ? 190.907 170.940 144.110 1.00 29.78 73 ALA C N 1
ATOM 9762 C CA . ALA C 3 73 ? 191.773 169.850 144.551 1.00 34.40 73 ALA C CA 1
ATOM 9763 C C . ALA C 3 73 ? 193.107 169.850 143.809 1.00 38.83 73 ALA C C 1
ATOM 9764 O O . ALA C 3 73 ? 194.168 170.029 144.417 1.00 46.69 73 ALA C O 1
ATOM 9766 N N . GLU C 3 74 ? 193.074 169.649 142.491 1.00 37.76 74 GLU C N 1
ATOM 9767 C CA . GLU C 3 74 ? 194.314 169.475 141.739 1.00 37.00 74 GLU C CA 1
ATOM 9768 C C . GLU C 3 74 ? 194.948 170.815 141.380 1.00 35.97 74 GLU C C 1
ATOM 9769 O O . GLU C 3 74 ? 196.076 171.111 141.789 1.00 42.40 74 GLU C O 1
ATOM 9775 N N . MET C 3 75 ? 194.240 171.633 140.616 1.00 36.11 75 MET C N 1
ATOM 9776 C CA . MET C 3 75 ? 194.709 172.934 140.173 1.00 26.34 75 MET C CA 1
ATOM 9777 C C . MET C 3 75 ? 193.629 173.968 140.438 1.00 28.62 75 MET C C 1
ATOM 9778 O O . MET C 3 75 ? 192.445 173.626 140.535 1.00 40.30 75 MET C O 1
ATOM 9783 N N . PRO C 3 76 ? 194.003 175.240 140.583 1.00 29.29 76 PRO C N 1
ATOM 9784 C CA . PRO C 3 76 ? 192.989 176.280 140.797 1.00 23.95 76 PRO C CA 1
ATOM 9785 C C . PRO C 3 76 ? 191.997 176.336 139.644 1.00 20.49 76 PRO C C 1
ATOM 9786 O O . PRO C 3 76 ? 192.360 176.164 138.478 1.00 25.60 76 PRO C O 1
ATOM 9790 N N . TYR C 3 77 ? 190.731 176.576 139.990 1.00 20.99 77 TYR C N 1
ATOM 9791 C CA . TYR C 3 77 ? 189.627 176.633 139.032 1.00 13.59 77 TYR C CA 1
ATOM 9792 C C . TYR C 3 77 ? 189.516 175.328 138.240 1.00 15.78 77 TYR C C 1
ATOM 9793 O O . TYR C 3 77 ? 189.584 175.300 137.010 1.00 15.77 77 TYR C O 1
ATOM 9802 N N . ASN C 3 78 ? 189.337 174.235 138.982 1.00 12.91 78 ASN C N 1
ATOM 9803 C CA . ASN C 3 78 ? 189.153 172.920 138.389 1.00 18.63 78 ASN C CA 1
ATOM 9804 C C . ASN C 3 78 ? 187.686 172.535 138.494 1.00 17.08 78 ASN C C 1
ATOM 9805 O O . ASN C 3 78 ? 187.209 172.255 139.604 1.00 20.75 78 ASN C O 1
ATOM 9810 N N . PRO C 3 79 ? 186.935 172.502 137.388 1.00 18.23 79 PRO C N 1
ATOM 9811 C CA . PRO C 3 79 ? 185.505 172.170 137.486 1.00 20.92 79 PRO C CA 1
ATOM 9812 C C . PRO C 3 79 ? 185.236 170.719 137.839 1.00 22.74 79 PRO C C 1
ATOM 9813 O O . PRO C 3 79 ? 184.106 170.395 138.222 1.00 37.08 79 PRO C O 1
ATOM 9817 N N . GLN C 3 80 ? 186.228 169.836 137.725 1.00 21.55 80 GLN C N 1
ATOM 9818 C CA . GLN C 3 80 ? 186.051 168.444 138.117 1.00 17.90 80 GLN C CA 1
ATOM 9819 C C . GLN C 3 80 ? 186.079 168.243 139.626 1.00 15.65 80 GLN C C 1
ATOM 9820 O O . GLN C 3 80 ? 185.617 167.202 140.103 1.00 29.25 80 GLN C O 1
ATOM 9826 N N . ALA C 3 81 ? 186.620 169.194 140.382 1.00 14.89 81 ALA C N 1
ATOM 9827 C CA . ALA C 3 81 ? 186.590 169.144 141.840 1.00 18.11 81 ALA C CA 1
ATOM 9828 C C . ALA C 3 81 ? 186.138 170.491 142.393 1.00 20.48 81 ALA C C 1
ATOM 9829 O O . ALA C 3 81 ? 186.947 171.345 142.757 1.00 34.99 81 ALA C O 1
ATOM 9831 N N . SER C 3 82 ? 184.825 170.687 142.476 1.00 20.53 82 SER C N 1
ATOM 9832 C CA . SER C 3 82 ? 184.295 171.950 142.970 1.00 18.07 82 SER C CA 1
ATOM 9833 C C . SER C 3 82 ? 184.180 171.923 144.489 1.00 14.41 82 SER C C 1
ATOM 9834 O O . SER C 3 82 ? 183.766 170.923 145.080 1.00 24.58 82 SER C O 1
ATOM 9837 N N . GLY C 3 83 ? 184.562 173.021 145.120 1.00 17.36 83 GLY C N 1
ATOM 9838 C CA . GLY C 3 83 ? 184.459 173.131 146.561 1.00 17.26 83 GLY C CA 1
ATOM 9839 C C . GLY C 3 83 ? 185.302 174.269 147.083 1.00 15.05 83 GLY C C 1
ATOM 9840 O O . GLY C 3 83 ? 186.078 174.892 146.358 1.00 25.32 83 GLY C O 1
ATOM 9841 N N . GLY C 3 84 ? 185.132 174.535 148.379 1.00 29.01 84 GLY C N 1
ATOM 9842 C CA . GLY C 3 84 ? 185.879 175.567 149.060 1.00 16.77 84 GLY C CA 1
ATOM 9843 C C . GLY C 3 84 ? 187.045 175.007 149.863 1.00 18.32 84 GLY C C 1
ATOM 9844 O O . GLY C 3 84 ? 187.317 173.810 149.886 1.00 34.23 84 GLY C O 1
ATOM 9845 N N . SER C 3 85 ? 187.745 175.923 150.536 1.00 22.84 85 SER C N 1
ATOM 9846 C CA . SER C 3 85 ? 188.870 175.519 151.374 1.00 16.95 85 SER C CA 1
ATOM 9847 C C . SER C 3 85 ? 188.402 174.929 152.697 1.00 20.55 85 SER C C 1
ATOM 9848 O O . SER C 3 85 ? 189.089 174.073 153.267 1.00 20.19 85 SER C O 1
ATOM 9851 N N . ASN C 3 86 ? 187.245 175.372 153.196 1.00 18.32 86 ASN C N 1
ATOM 9852 C CA . ASN C 3 86 ? 186.698 174.915 154.474 1.00 15.92 86 ASN C CA 1
ATOM 9853 C C . ASN C 3 86 ? 187.673 175.170 155.621 1.00 21.24 86 ASN C C 1
ATOM 9854 O O . ASN C 3 86 ? 187.751 174.399 156.579 1.00 30.08 86 ASN C O 1
ATOM 9859 N N . LEU C 3 87 ? 188.420 176.266 155.526 1.00 16.24 87 LEU C N 1
ATOM 9860 C CA . LEU C 3 87 ? 189.382 176.636 156.553 1.00 16.31 87 LEU C CA 1
ATOM 9861 C C . LEU C 3 87 ? 188.712 177.541 157.579 1.00 11.54 87 LEU C C 1
ATOM 9862 O O . LEU C 3 87 ? 188.034 178.508 157.217 1.00 22.64 87 LEU C O 1
ATOM 9867 N N . ALA C 3 88 ? 188.904 177.222 158.855 1.00 20.34 88 ALA C N 1
ATOM 9868 C CA . ALA C 3 88 ? 188.268 177.976 159.922 1.00 11.73 88 ALA C CA 1
ATOM 9869 C C . ALA C 3 88 ? 188.992 179.297 160.162 1.00 15.35 88 ALA C C 1
ATOM 9870 O O . ALA C 3 88 ? 190.141 179.495 159.756 1.00 19.14 88 ALA C O 1
ATOM 9872 N N . VAL C 3 89 ? 188.291 180.211 160.836 1.00 26.27 89 VAL C N 1
ATOM 9873 C CA . VAL C 3 89 ? 188.880 181.499 161.191 1.00 18.67 89 VAL C CA 1
ATOM 9874 C C . VAL C 3 89 ? 190.074 181.304 162.116 1.00 24.33 89 VAL C C 1
ATOM 9875 O O . VAL C 3 89 ? 191.118 181.948 161.954 1.00 32.08 89 VAL C O 1
ATOM 9879 N N . SER C 3 90 ? 189.943 180.412 163.097 1.00 28.97 90 SER C N 1
ATOM 9880 C CA . SER C 3 90 ? 191.002 180.163 164.067 1.00 24.99 90 SER C CA 1
ATOM 9881 C C . SER C 3 90 ? 192.136 179.308 163.515 1.00 21.78 90 SER C C 1
ATOM 9882 O O . SER C 3 90 ? 193.161 179.165 164.190 1.00 39.49 90 SER C O 1
ATOM 9885 N N . ASN C 3 91 ? 191.984 178.740 162.327 1.00 15.83 91 ASN C N 1
ATOM 9886 C CA . ASN C 3 91 ? 193.029 177.896 161.756 1.00 21.76 91 ASN C CA 1
ATOM 9887 C C . ASN C 3 91 ? 194.213 178.754 161.330 1.00 23.54 91 ASN C C 1
ATOM 9888 O O . ASN C 3 91 ? 194.044 179.657 160.499 1.00 36.14 91 ASN C O 1
ATOM 9893 N N . PRO C 3 92 ? 195.415 178.521 161.864 1.00 30.45 92 PRO C N 1
ATOM 9894 C CA . PRO C 3 92 ? 196.573 179.332 161.450 1.00 29.44 92 PRO C CA 1
ATOM 9895 C C . PRO C 3 92 ? 196.956 179.154 159.992 1.00 25.96 92 PRO C C 1
ATOM 9896 O O . PRO C 3 92 ? 197.656 180.016 159.444 1.00 27.80 92 PRO C O 1
ATOM 9900 N N . GLU C 3 93 ? 196.528 178.068 159.345 1.00 25.75 93 GLU C N 1
ATOM 9901 C CA . GLU C 3 93 ? 196.860 177.872 157.937 1.00 27.85 93 GLU C CA 1
ATOM 9902 C C . GLU C 3 93 ? 196.138 178.883 157.055 1.00 27.39 93 GLU C C 1
ATOM 9903 O O . GLU C 3 93 ? 196.618 179.225 155.968 1.00 31.06 93 GLU C O 1
ATOM 9909 N N . LEU C 3 94 ? 194.982 179.375 157.507 1.00 22.14 94 LEU C N 1
ATOM 9910 C CA . LEU C 3 94 ? 194.268 180.395 156.747 1.00 25.32 94 LEU C CA 1
ATOM 9911 C C . LEU C 3 94 ? 195.006 181.727 156.789 1.00 23.59 94 LEU C C 1
ATOM 9912 O O . LEU C 3 94 ? 195.078 182.438 155.779 1.00 28.48 94 LEU C O 1
ATOM 9917 N N . ASP C 3 95 ? 195.559 182.082 157.951 1.00 21.11 95 ASP C N 1
ATOM 9918 C CA . ASP C 3 95 ? 196.334 183.314 158.058 1.00 23.13 95 ASP C CA 1
ATOM 9919 C C . ASP C 3 95 ? 197.580 183.258 157.185 1.00 25.92 95 ASP C C 1
ATOM 9920 O O . ASP C 3 95 ? 197.967 184.262 156.574 1.00 30.17 95 ASP C O 1
ATOM 9925 N N . LYS C 3 96 ? 198.230 182.093 157.124 1.00 28.12 96 LYS C N 1
ATOM 9926 C CA . LYS C 3 96 ? 199.407 181.943 156.274 1.00 29.01 96 LYS C CA 1
ATOM 9927 C C . LYS C 3 96 ? 199.056 182.134 154.804 1.00 28.74 96 LYS C C 1
ATOM 9928 O O . LYS C 3 96 ? 199.794 182.794 154.063 1.00 30.74 96 LYS C O 1
ATOM 9934 N N . LEU C 3 97 ? 197.936 181.557 154.3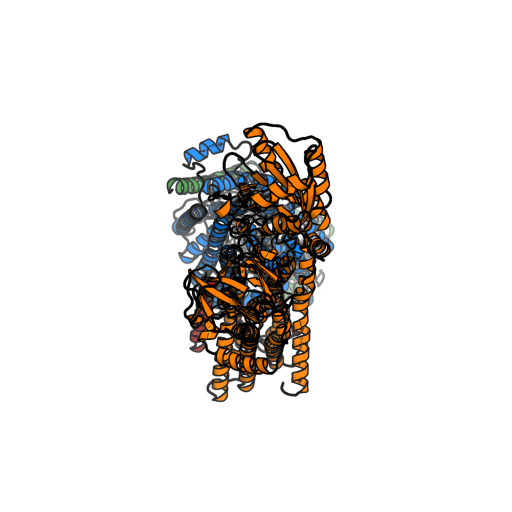62 1.00 28.14 97 LEU C N 1
ATOM 9935 C CA . LEU C 3 97 ? 197.521 181.707 152.971 1.00 23.39 97 LEU C CA 1
ATOM 9936 C C . LEU C 3 97 ? 197.164 183.152 152.647 1.00 25.68 97 LEU C C 1
ATOM 9937 O O . LEU C 3 97 ? 197.514 183.658 151.575 1.00 27.41 97 LEU C O 1
ATOM 9942 N N . ILE C 3 98 ? 196.462 183.830 153.559 1.00 23.57 98 ILE C N 1
ATOM 9943 C CA . ILE C 3 98 ? 196.056 185.212 153.311 1.00 23.92 98 ILE C CA 1
ATOM 9944 C C . ILE C 3 98 ? 197.276 186.120 153.222 1.00 22.93 98 ILE C C 1
ATOM 9945 O O . ILE C 3 98 ? 197.353 186.996 152.352 1.00 29.21 98 ILE C O 1
ATOM 9950 N N . ALA C 3 99 ? 198.248 185.924 154.117 1.00 26.04 99 ALA C N 1
ATOM 9951 C CA . ALA C 3 99 ? 199.457 186.742 154.091 1.00 23.19 99 ALA C CA 1
ATOM 9952 C C . ALA C 3 99 ? 200.228 186.549 152.792 1.00 23.07 99 ALA C C 1
ATOM 9953 O O . ALA C 3 99 ? 200.771 187.511 152.235 1.00 29.49 99 ALA C O 1
ATOM 9955 N N . ALA C 3 100 ? 200.297 185.311 152.299 1.00 21.82 100 ALA C N 1
ATOM 9956 C CA . ALA C 3 100 ? 200.968 185.058 151.028 1.00 24.24 100 ALA C CA 1
ATOM 9957 C C . ALA C 3 100 ? 200.241 185.736 149.872 1.00 22.88 100 ALA C C 1
ATOM 9958 O O . ALA C 3 100 ? 200.880 186.305 148.979 1.00 28.07 100 ALA C O 1
ATOM 9960 N N . ARG C 3 101 ? 198.907 185.685 149.870 1.00 18.30 101 ARG C N 1
ATOM 9961 C CA . ARG C 3 101 ? 198.143 186.328 148.805 1.00 20.73 101 ARG C CA 1
ATOM 9962 C C . ARG C 3 101 ? 198.250 187.846 148.882 1.00 21.79 101 ARG C C 1
ATOM 9963 O O . ARG C 3 101 ? 198.311 188.521 147.849 1.00 30.30 101 ARG C O 1
ATOM 9971 N N . VAL C 3 102 ? 198.265 188.400 150.097 1.00 22.29 102 VAL C N 1
ATOM 9972 C CA . VAL C 3 102 ? 198.398 189.847 150.252 1.00 22.19 102 VAL C CA 1
ATOM 9973 C C . VAL C 3 102 ? 199.751 190.316 149.730 1.00 24.96 102 VAL C C 1
ATOM 9974 O O . VAL C 3 102 ? 199.842 191.316 149.007 1.00 26.72 102 VAL C O 1
ATOM 9978 N N . ALA C 3 103 ? 200.821 189.598 150.082 1.00 24.99 103 ALA C N 1
ATOM 9979 C CA . ALA C 3 103 ? 202.152 189.973 149.613 1.00 23.44 103 ALA C CA 1
ATOM 9980 C C . ALA C 3 103 ? 202.268 189.832 148.100 1.00 25.52 103 ALA C C 1
ATOM 9981 O O . ALA C 3 103 ? 202.866 190.686 147.434 1.00 33.19 103 ALA C O 1
ATOM 9983 N N . ALA C 3 104 ? 201.709 188.756 147.539 1.00 29.34 104 ALA C N 1
ATOM 9984 C CA . ALA C 3 104 ? 201.776 188.554 146.095 1.00 22.14 104 ALA C CA 1
ATOM 9985 C C . ALA C 3 104 ? 201.010 189.638 145.346 1.00 24.45 104 ALA C C 1
ATOM 9986 O O . ALA C 3 104 ? 201.485 190.152 144.327 1.00 31.13 104 ALA C O 1
ATOM 9988 N N . LEU C 3 105 ? 199.819 189.995 145.833 1.00 21.71 105 LEU C N 1
ATOM 9989 C CA . LEU C 3 105 ? 199.039 191.043 145.182 1.00 22.16 105 LEU C CA 1
ATOM 9990 C C . LEU C 3 105 ? 199.706 192.404 145.333 1.00 24.67 105 LEU C C 1
ATOM 9991 O O . LEU C 3 105 ? 199.669 193.225 144.409 1.00 31.22 105 LEU C O 1
ATOM 9996 N N . ARG C 3 106 ? 200.313 192.663 146.493 1.00 29.27 106 ARG C N 1
ATOM 9997 C CA . ARG C 3 106 ? 200.962 193.950 146.722 1.00 23.32 106 ARG C CA 1
ATOM 9998 C C . ARG C 3 106 ? 202.141 194.149 145.777 1.00 25.72 106 ARG C C 1
ATOM 9999 O O . ARG C 3 106 ? 202.341 195.247 145.245 1.00 32.72 106 ARG C O 1
ATOM 10007 N N . ALA C 3 107 ? 202.934 193.098 145.560 1.00 28.02 107 ALA C N 1
ATOM 10008 C CA . ALA C 3 107 ? 204.076 193.205 144.658 1.00 28.19 107 ALA C CA 1
ATOM 10009 C C . ALA C 3 107 ? 203.629 193.350 143.209 1.00 30.86 107 ALA C C 1
ATOM 10010 O O . ALA C 3 107 ? 204.262 194.069 142.428 1.00 36.61 107 ALA C O 1
ATOM 10012 N N . ALA C 3 108 ? 202.541 192.676 142.830 1.00 32.17 108 ALA C N 1
ATOM 10013 C CA . ALA C 3 108 ? 202.069 192.739 141.452 1.00 26.76 108 ALA C CA 1
ATOM 10014 C C . ALA C 3 108 ? 201.285 194.011 141.163 1.00 27.71 108 ALA C C 1
ATOM 10015 O O . AL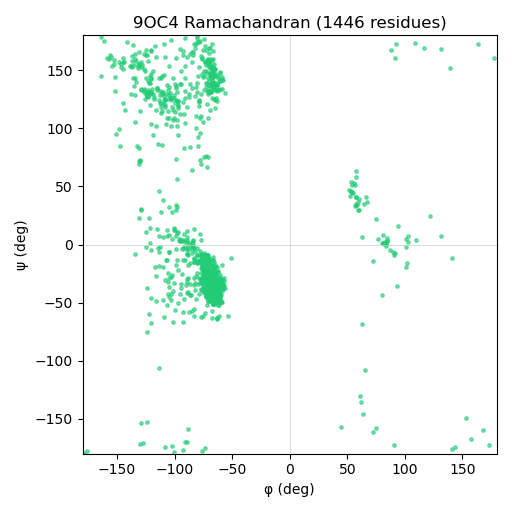A C 3 108 ? 201.037 194.318 139.992 1.00 31.96 108 ALA C O 1
ATOM 10017 N N . ASN C 3 109 ? 200.894 194.757 142.193 1.00 30.07 109 ASN C N 1
ATOM 10018 C CA . ASN C 3 109 ? 200.149 196.005 142.038 1.00 25.16 109 ASN C CA 1
ATOM 10019 C C . ASN C 3 109 ? 200.825 197.090 142.867 1.00 29.43 109 ASN C C 1
ATOM 10020 O O . ASN C 3 109 ? 200.304 197.516 143.904 1.00 39.36 109 ASN C O 1
ATOM 10025 N N . PRO C 3 110 ? 201.995 197.563 142.432 1.00 35.06 110 PRO C N 1
ATOM 10026 C CA . PRO C 3 110 ? 202.704 198.578 143.225 1.00 35.41 110 PRO C CA 1
ATOM 10027 C C . PRO C 3 110 ? 202.103 199.966 143.106 1.00 34.96 110 PRO C C 1
ATOM 10028 O O . PRO C 3 110 ? 202.402 200.834 143.936 1.00 40.72 110 PRO C O 1
ATOM 10032 N N . ASP C 3 111 ? 201.263 200.204 142.102 1.00 35.38 111 ASP C N 1
ATOM 10033 C CA . ASP C 3 111 ? 200.634 201.502 141.902 1.00 35.84 111 ASP C CA 1
ATOM 10034 C C . ASP C 3 111 ? 199.237 201.584 142.502 1.00 39.53 111 ASP C C 1
ATOM 10035 O O . ASP C 3 111 ? 198.566 202.606 142.333 1.00 42.20 111 ASP C O 1
ATOM 10040 N N . ALA C 3 112 ? 198.786 200.541 143.190 1.00 35.46 112 ALA C N 1
ATOM 10041 C CA . ALA C 3 112 ? 197.477 200.541 143.820 1.00 33.56 112 ALA C CA 1
ATOM 10042 C C . ALA C 3 112 ? 197.609 200.772 145.323 1.00 37.69 112 ALA C C 1
ATOM 10043 O O . ALA C 3 112 ? 198.708 200.866 145.873 1.00 42.80 112 ALA C O 1
ATOM 10045 N N . SER C 3 113 ? 196.462 200.866 145.989 1.00 35.42 113 SER C N 1
ATOM 10046 C CA . SER C 3 113 ? 196.449 201.066 147.430 1.00 33.56 113 SER C CA 1
ATOM 10047 C C . SER C 3 113 ? 196.967 199.826 148.149 1.00 32.36 113 SER C C 1
ATOM 10048 O O . SER C 3 113 ? 196.772 198.692 147.704 1.00 36.84 113 SER C O 1
ATOM 10051 N N . ALA C 3 114 ? 197.643 200.056 149.278 1.00 38.48 114 ALA C N 1
ATOM 10052 C CA . ALA C 3 114 ? 198.174 198.952 150.069 1.00 30.71 114 ALA C CA 1
ATOM 10053 C C . ALA C 3 114 ? 197.075 198.086 150.670 1.00 29.26 114 ALA C C 1
ATOM 10054 O O . ALA C 3 114 ? 197.329 196.919 150.988 1.00 33.24 114 ALA C O 1
ATOM 10056 N N . SER C 3 115 ? 195.868 198.623 150.832 1.00 32.70 115 SER C N 1
ATOM 10057 C CA . SER C 3 115 ? 194.743 197.870 151.384 1.00 30.56 115 SER C CA 1
ATOM 10058 C C . SER C 3 115 ? 194.139 197.031 150.265 1.00 34.21 115 SER C C 1
ATOM 10059 O O . SER C 3 115 ? 193.376 197.532 149.436 1.00 36.05 115 SER C O 1
ATOM 10062 N N . VAL C 3 116 ? 194.484 195.750 150.242 1.00 27.91 116 VAL C N 1
ATOM 10063 C CA . VAL C 3 116 ? 193.989 194.847 149.196 1.00 32.46 116 VAL C CA 1
ATOM 10064 C C . VAL C 3 116 ? 192.515 194.550 149.444 1.00 23.13 116 VAL C C 1
ATOM 10065 O O . VAL C 3 116 ? 192.115 194.363 150.607 1.00 29.72 116 VAL C O 1
ATOM 10069 N N . PRO C 3 117 ? 191.673 194.517 148.410 1.00 31.93 117 PRO C N 1
ATOM 10070 C CA . PRO C 3 117 ? 190.277 194.110 148.614 1.00 22.65 117 PRO C CA 1
ATOM 10071 C C . PRO C 3 117 ? 190.190 192.702 149.186 1.00 23.35 117 PRO C C 1
ATOM 10072 O O . PRO C 3 117 ? 190.986 191.822 148.852 1.00 27.16 117 PRO C O 1
ATOM 10076 N N . VAL C 3 118 ? 189.203 192.500 150.062 1.00 17.07 118 VAL C N 1
ATOM 10077 C CA . VAL C 3 118 ? 189.118 191.261 150.830 1.00 21.36 118 VAL C CA 1
ATOM 10078 C C . VAL C 3 118 ? 188.824 190.071 149.921 1.00 20.53 118 VAL C C 1
ATOM 10079 O O . VAL C 3 118 ? 189.321 188.962 150.152 1.00 22.39 118 VAL C O 1
ATOM 10083 N N . GLU C 3 119 ? 188.021 190.275 148.873 1.00 27.45 119 GLU C N 1
ATOM 10084 C CA . GLU C 3 119 ? 187.621 189.155 148.026 1.00 21.69 119 GLU C CA 1
ATOM 10085 C C . GLU C 3 119 ? 188.798 188.571 147.253 1.00 17.60 119 GLU C C 1
ATOM 10086 O O . GLU C 3 119 ? 188.790 187.378 146.929 1.00 23.10 119 GLU C O 1
ATOM 10092 N N . LEU C 3 120 ? 189.815 189.381 146.953 1.00 19.20 120 LEU C N 1
ATOM 10093 C CA . LEU C 3 120 ? 190.957 188.891 146.190 1.00 19.56 120 LEU C CA 1
ATOM 10094 C C . LEU C 3 120 ? 191.915 188.049 147.024 1.00 17.67 120 LEU C C 1
ATOM 10095 O O . LEU C 3 120 ? 192.820 187.431 146.453 1.00 21.86 120 LEU C O 1
ATOM 10100 N N . VAL C 3 121 ? 191.749 188.010 148.345 1.00 20.18 121 VAL C N 1
ATOM 10101 C CA . VAL C 3 121 ? 192.591 187.197 149.215 1.00 20.42 121 VAL C CA 1
ATOM 10102 C C . VAL C 3 121 ? 191.829 186.050 149.852 1.00 18.60 121 VAL C C 1
ATOM 10103 O O . VAL C 3 121 ? 192.434 185.248 150.580 1.00 27.51 121 VAL C O 1
ATOM 10107 N N . THR C 3 122 ? 190.527 185.939 149.606 1.00 20.22 122 THR C N 1
ATOM 10108 C CA . THR C 3 122 ? 189.699 184.889 150.183 1.00 23.26 122 THR C CA 1
ATOM 10109 C C . THR C 3 122 ? 189.175 183.984 149.076 1.00 19.67 122 THR C C 1
ATOM 10110 O O . THR C 3 122 ? 188.681 184.469 148.053 1.00 24.78 122 THR C O 1
ATOM 10114 N N . ALA C 3 123 ? 189.287 182.675 149.283 1.00 16.80 123 ALA C N 1
ATOM 10115 C CA . ALA C 3 123 ? 188.771 181.716 148.319 1.00 13.08 123 ALA C CA 1
ATOM 10116 C C . ALA C 3 123 ? 187.247 181.674 148.364 1.00 14.96 123 ALA C C 1
ATOM 10117 O O . ALA C 3 123 ? 186.626 181.900 149.405 1.00 23.30 123 ALA C O 1
ATOM 10119 N N . SER C 3 124 ? 186.647 181.382 147.214 1.00 13.55 124 SER C N 1
ATOM 10120 C CA . SER C 3 124 ? 185.199 181.322 147.106 1.00 15.19 124 SER C CA 1
ATOM 10121 C C . SER C 3 124 ? 184.671 179.997 147.654 1.00 7.29 124 SER C C 1
ATOM 10122 O O . SER C 3 124 ? 185.428 179.092 148.014 1.00 23.99 124 SER C O 1
ATOM 10125 N N . ALA C 3 125 ? 183.342 179.890 147.712 1.00 9.89 125 ALA C N 1
ATOM 10126 C CA . ALA C 3 125 ? 182.722 178.690 148.267 1.00 20.78 125 ALA C CA 1
ATOM 10127 C C . ALA C 3 125 ? 182.690 177.554 147.252 1.00 3.49 125 ALA C C 1
ATOM 10128 O O . ALA C 3 125 ? 182.481 176.393 147.621 1.00 18.59 125 ALA C O 1
ATOM 10130 N N . SER C 3 126 ? 182.903 177.863 145.975 1.00 5.58 126 SER C N 1
ATOM 10131 C CA . SER C 3 126 ? 182.811 176.852 144.931 1.00 13.19 126 SER C CA 1
ATOM 10132 C C . SER C 3 126 ? 184.129 176.613 144.210 1.00 15.31 126 SER C C 1
ATOM 10133 O O . SER C 3 126 ? 184.290 175.562 143.579 1.00 20.70 126 SER C O 1
ATOM 10136 N N . GLY C 3 127 ? 185.067 177.553 144.285 1.00 12.15 127 GLY C N 1
ATOM 10137 C CA . GLY C 3 127 ? 186.310 177.442 143.556 1.00 8.77 127 GLY C CA 1
ATOM 10138 C C . GLY C 3 127 ? 186.204 177.740 142.078 1.00 12.08 127 GLY C C 1
ATOM 10139 O O . GLY C 3 127 ? 187.199 177.586 141.360 1.00 14.82 127 GLY C O 1
ATOM 10140 N N . LEU C 3 128 ? 185.032 178.158 141.600 1.00 12.16 128 LEU C N 1
ATOM 10141 C CA . LEU C 3 128 ? 184.816 178.493 140.198 1.00 21.47 128 LEU C CA 1
ATOM 10142 C C . LEU C 3 128 ? 184.170 179.866 140.066 1.00 10.90 128 LEU C C 1
ATOM 10143 O O . LEU C 3 128 ? 183.413 180.117 139.125 1.00 26.02 128 LEU C O 1
ATOM 10148 N N . ASP C 3 129 ? 184.465 180.764 141.003 1.00 26.33 129 ASP C N 1
ATOM 10149 C CA . ASP C 3 129 ? 183.868 182.093 141.002 1.00 20.02 129 ASP C CA 1
ATOM 10150 C C . ASP C 3 129 ? 184.411 182.908 139.836 1.00 14.47 129 ASP C C 1
ATOM 10151 O O . ASP C 3 129 ? 185.608 183.209 139.781 1.00 29.12 129 ASP C O 1
ATOM 10156 N N . ASN C 3 130 ? 183.530 183.262 138.907 1.00 18.87 130 ASN C N 1
ATOM 10157 C CA . ASN C 3 130 ? 183.878 184.074 137.751 1.00 16.30 130 ASN C CA 1
ATOM 10158 C C . ASN C 3 130 ? 183.656 185.561 137.998 1.00 16.88 130 ASN C C 1
ATOM 10159 O O . ASN C 3 130 ? 183.848 186.368 137.083 1.00 27.12 130 ASN C O 1
ATOM 10164 N N . ASN C 3 131 ? 183.270 185.941 139.211 1.00 19.57 131 ASN C N 1
ATOM 10165 C CA . ASN C 3 131 ? 182.816 187.291 139.499 1.00 25.61 131 ASN C CA 1
ATOM 10166 C C . ASN C 3 131 ? 183.649 187.929 140.601 1.00 26.71 131 ASN C C 1
ATOM 10167 O O . ASN C 3 131 ? 184.030 187.269 141.572 1.00 36.50 131 ASN C O 1
ATOM 10172 N N . ILE C 3 132 ? 183.932 189.221 140.430 1.00 22.98 132 ILE C N 1
ATOM 10173 C CA . ILE C 3 132 ? 184.448 190.079 141.486 1.00 20.32 132 ILE C CA 1
ATOM 10174 C C . ILE C 3 132 ? 183.662 191.382 141.440 1.00 20.25 132 ILE C C 1
ATOM 10175 O O . ILE C 3 132 ? 183.044 191.726 140.431 1.00 28.47 132 ILE C O 1
ATOM 10180 N N . THR C 3 133 ? 183.685 192.106 142.554 1.00 22.96 133 THR C N 1
ATOM 10181 C CA . THR C 3 133 ? 182.976 193.373 142.617 1.00 22.01 133 THR C CA 1
ATOM 10182 C C . THR C 3 133 ? 183.672 194.416 141.741 1.00 21.43 133 THR C C 1
ATOM 10183 O O . THR C 3 133 ? 184.877 194.322 141.491 1.00 25.18 133 THR C O 1
ATOM 10187 N N . PRO C 3 134 ? 182.926 195.404 141.241 1.00 32.31 134 PRO C N 1
ATOM 10188 C CA . PRO C 3 134 ? 183.556 196.453 140.420 1.00 29.39 134 PRO C CA 1
ATOM 10189 C C . PRO C 3 134 ? 184.696 197.174 141.119 1.00 23.79 134 PRO C C 1
ATOM 10190 O O . PRO C 3 134 ? 185.692 197.511 140.467 1.00 30.06 134 PRO C O 1
ATOM 10194 N N . GLN C 3 135 ? 184.578 197.429 142.425 1.00 21.96 135 GLN C N 1
ATOM 10195 C CA . GLN C 3 135 ? 185.671 198.067 143.152 1.00 24.59 135 GLN C CA 1
ATOM 10196 C C . GLN C 3 135 ? 186.897 197.164 143.214 1.00 29.81 135 GLN C C 1
ATOM 10197 O O . GLN C 3 135 ? 188.034 197.646 143.159 1.00 31.73 135 GLN C O 1
ATOM 10203 N N . ALA C 3 136 ? 186.688 195.853 143.346 1.00 23.66 136 ALA C N 1
ATOM 10204 C CA . ALA C 3 136 ? 187.813 194.924 143.310 1.00 21.79 136 ALA C CA 1
ATOM 10205 C C . ALA C 3 136 ? 188.488 194.930 141.944 1.00 26.76 136 ALA C C 1
ATOM 10206 O O . ALA C 3 136 ? 189.720 194.876 141.854 1.00 28.30 136 ALA C O 1
ATOM 10208 N N . ALA C 3 137 ? 187.696 194.990 140.870 1.00 23.04 137 ALA C N 1
ATOM 10209 C CA . ALA C 3 137 ? 188.266 195.050 139.528 1.00 18.73 137 ALA C CA 1
ATOM 10210 C C . ALA C 3 137 ? 188.996 196.366 139.291 1.00 23.69 137 ALA C C 1
ATOM 10211 O O . ALA C 3 137 ? 190.059 196.387 138.660 1.00 31.21 137 ALA C O 1
ATOM 10213 N N . ALA C 3 138 ? 188.438 197.476 139.782 1.00 27.28 138 ALA C N 1
ATOM 10214 C CA . ALA C 3 138 ? 189.074 198.777 139.609 1.00 26.56 138 ALA C CA 1
ATOM 10215 C C . ALA C 3 138 ? 190.401 198.878 140.349 1.00 28.47 138 ALA C C 1
ATOM 10216 O O . ALA C 3 138 ? 191.254 199.682 139.959 1.00 31.59 138 ALA C O 1
ATOM 10218 N N . TRP C 3 139 ? 190.592 198.086 141.407 1.00 28.49 139 TRP C N 1
ATOM 10219 C CA . TRP C 3 139 ? 191.859 198.096 142.129 1.00 23.06 139 TRP C CA 1
ATOM 10220 C C . TRP C 3 139 ? 193.003 197.579 141.266 1.00 23.42 139 TRP C C 1
ATOM 10221 O O . TRP C 3 139 ? 194.158 197.966 141.472 1.00 33.14 139 TRP C O 1
ATOM 10232 N N . GLN C 3 140 ? 192.703 196.716 140.298 1.00 22.40 140 GLN C N 1
ATOM 10233 C CA . GLN C 3 140 ? 193.704 196.154 139.401 1.00 23.54 140 GLN C CA 1
ATOM 10234 C C . GLN C 3 140 ? 193.895 196.975 138.133 1.00 27.00 140 GLN C C 1
ATOM 10235 O O . GLN C 3 140 ? 194.674 196.570 137.264 1.00 31.70 140 GLN C O 1
ATOM 10241 N N . ILE C 3 141 ? 193.199 198.107 138.004 1.00 26.76 141 ILE C N 1
ATOM 10242 C CA . ILE C 3 141 ? 193.280 198.894 136.771 1.00 27.01 141 ILE C CA 1
ATOM 10243 C C . ILE C 3 141 ? 194.692 199.397 136.487 1.00 30.85 141 ILE C C 1
ATOM 10244 O O . ILE C 3 141 ? 195.156 199.248 135.345 1.00 34.13 141 ILE C O 1
ATOM 10249 N N . PRO C 3 142 ? 195.423 199.993 137.444 1.00 29.54 142 PRO C N 1
ATOM 10250 C CA . PRO C 3 142 ? 196.771 200.489 137.103 1.00 28.45 142 PRO C CA 1
ATOM 10251 C C . PRO C 3 142 ? 197.715 199.407 136.606 1.00 30.36 142 PRO C C 1
ATOM 10252 O O . PRO C 3 142 ? 198.569 199.684 135.754 1.00 30.07 142 PRO C O 1
ATOM 10256 N N . ARG C 3 143 ? 197.592 198.179 137.114 1.00 26.55 143 ARG C N 1
ATOM 10257 C CA . ARG C 3 143 ? 198.437 197.096 136.620 1.00 22.17 143 ARG C CA 1
ATOM 10258 C C . ARG C 3 143 ? 198.044 196.692 135.204 1.00 27.76 143 ARG C C 1
ATOM 10259 O O . ARG C 3 143 ? 198.911 196.486 134.347 1.00 31.53 143 ARG C O 1
ATOM 10267 N N . VAL C 3 144 ? 196.741 196.578 134.939 1.00 33.27 144 VAL C N 1
ATOM 10268 C CA . VAL C 3 144 ? 196.279 196.187 133.611 1.00 34.17 144 VAL C CA 1
ATOM 10269 C C . VAL C 3 144 ? 196.526 197.306 132.605 1.00 33.79 144 VAL C C 1
ATOM 10270 O O . VAL C 3 144 ? 196.901 197.051 131.454 1.00 34.58 144 VAL C O 1
ATOM 10274 N N . ALA C 3 145 ? 196.321 198.559 133.021 1.00 35.67 145 ALA C N 1
ATOM 10275 C CA . ALA C 3 145 ? 196.490 199.684 132.105 1.00 34.02 145 ALA C CA 1
ATOM 10276 C C . ALA C 3 145 ? 197.925 199.786 131.605 1.00 38.78 145 ALA C C 1
ATOM 10277 O O . ALA C 3 145 ? 198.160 200.030 130.416 1.00 46.36 145 ALA C O 1
ATOM 10279 N N . LYS C 3 146 ? 198.900 199.604 132.497 1.00 41.17 146 LYS C N 1
AT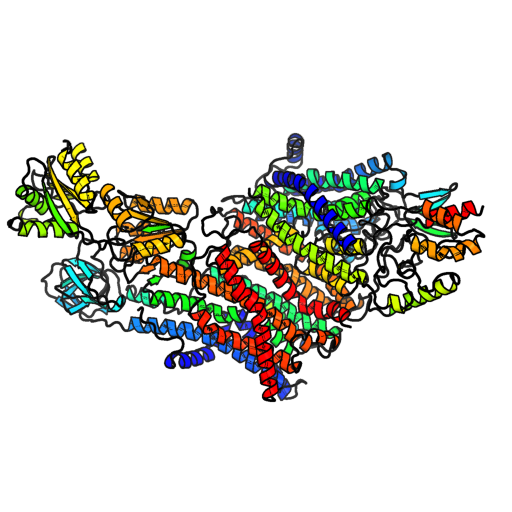OM 10280 C CA . LYS C 3 146 ? 200.298 199.688 132.088 1.00 41.20 146 LYS C CA 1
ATOM 10281 C C . LYS C 3 146 ? 200.697 198.492 131.233 1.00 43.24 146 LYS C C 1
ATOM 10282 O O . LYS C 3 146 ? 201.418 198.645 130.239 1.00 44.10 146 LYS C O 1
ATOM 10288 N N . ALA C 3 147 ? 200.236 197.294 131.600 1.00 41.83 147 ALA C N 1
ATOM 10289 C CA . ALA C 3 147 ? 200.600 196.095 130.852 1.00 39.55 147 ALA C CA 1
ATOM 10290 C C . ALA C 3 147 ? 200.022 196.115 129.442 1.00 38.22 147 ALA C C 1
ATOM 10291 O O . ALA C 3 147 ? 200.698 195.725 128.483 1.00 44.69 147 ALA C O 1
ATOM 10293 N N . ARG C 3 148 ? 198.777 196.561 129.295 1.00 40.69 148 ARG C N 1
ATOM 10294 C CA . ARG C 3 148 ? 198.095 196.563 128.008 1.00 38.73 148 ARG C CA 1
ATOM 10295 C C . ARG C 3 148 ? 198.201 197.891 127.272 1.00 44.89 148 ARG C C 1
ATOM 10296 O O . ARG C 3 148 ? 197.619 198.029 126.192 1.00 49.60 148 ARG C O 1
ATOM 10304 N N . ASN C 3 149 ? 198.926 198.864 127.827 1.00 44.67 149 ASN C N 1
ATOM 10305 C CA . ASN C 3 149 ? 199.080 200.187 127.223 1.00 45.77 149 ASN C CA 1
ATOM 10306 C C . ASN C 3 149 ? 197.715 200.827 126.969 1.00 47.16 149 ASN C C 1
ATOM 10307 O O . ASN C 3 149 ? 197.393 201.262 125.861 1.00 51.69 149 ASN C O 1
ATOM 10312 N N . LEU C 3 150 ? 196.900 200.868 128.019 1.00 44.39 150 LEU C N 1
ATOM 10313 C CA . LEU C 3 150 ? 195.573 201.460 127.966 1.00 44.74 150 LEU C CA 1
ATOM 10314 C C . LEU C 3 150 ? 195.452 202.514 129.057 1.00 48.68 150 LEU C C 1
ATOM 10315 O O . LEU C 3 150 ? 196.247 202.556 129.999 1.00 52.65 150 LEU C O 1
ATOM 10320 N N . SER C 3 151 ? 194.452 203.374 128.915 1.00 45.08 151 SER C N 1
ATOM 10321 C CA . SER C 3 151 ? 194.191 204.422 129.890 1.00 48.39 151 SER C CA 1
ATOM 10322 C C . SER C 3 151 ? 193.130 203.971 130.888 1.00 49.39 151 SER C C 1
ATOM 10323 O O . SER C 3 151 ? 192.461 202.950 130.712 1.00 52.60 151 SER C O 1
ATOM 10326 N N . VAL C 3 152 ? 192.988 204.756 131.957 1.00 50.35 152 VAL C N 1
ATOM 10327 C CA . VAL C 3 152 ? 192.019 204.431 132.999 1.00 47.86 152 VAL C CA 1
ATOM 10328 C C . VAL C 3 152 ? 190.596 204.555 132.469 1.00 48.62 152 VAL C C 1
ATOM 10329 O O . VAL C 3 152 ? 189.703 203.801 132.873 1.00 51.52 152 VAL C O 1
ATOM 10333 N N . GLU C 3 153 ? 190.360 205.509 131.565 1.00 50.88 153 GLU C N 1
ATOM 10334 C CA . GLU C 3 153 ? 189.005 205.759 131.082 1.00 50.45 153 GLU C CA 1
ATOM 10335 C C . GLU C 3 153 ? 188.445 204.557 130.329 1.00 50.89 153 GLU C C 1
ATOM 10336 O O . GLU C 3 153 ? 187.278 204.191 130.513 1.00 51.99 153 GLU C O 1
ATOM 10342 N N . GLN C 3 154 ? 189.259 203.929 129.476 1.00 46.04 154 GLN C N 1
ATOM 10343 C CA . GLN C 3 154 ? 188.769 202.796 128.697 1.00 45.99 154 GLN C CA 1
ATOM 10344 C C . GLN C 3 154 ? 188.539 201.570 129.574 1.00 45.97 154 GLN C C 1
ATOM 10345 O O . GLN C 3 154 ? 187.595 200.806 129.344 1.00 47.99 154 GLN C O 1
ATOM 10351 N N . LEU C 3 155 ? 189.394 201.361 130.578 1.00 39.73 155 LEU C N 1
ATOM 10352 C CA . LEU C 3 155 ? 189.238 200.195 131.442 1.00 39.46 155 LEU C CA 1
ATOM 10353 C C . LEU C 3 155 ? 187.994 200.310 132.315 1.00 41.34 155 LEU C C 1
ATOM 10354 O O . LEU C 3 155 ? 187.329 199.304 132.589 1.00 46.99 155 LEU C O 1
ATOM 10359 N N . THR C 3 156 ? 187.668 201.523 132.768 1.00 35.52 156 THR C N 1
ATOM 10360 C CA . THR C 3 156 ? 186.458 201.707 133.563 1.00 38.09 156 THR C CA 1
ATOM 10361 C C . THR C 3 156 ? 185.209 201.455 132.728 1.00 41.27 156 THR C C 1
ATOM 10362 O O . THR C 3 156 ? 184.226 200.890 133.222 1.00 41.07 156 THR C O 1
ATOM 10366 N N . GLN C 3 157 ? 185.229 201.866 131.458 1.00 39.42 157 GLN C N 1
ATOM 10367 C CA . GLN C 3 157 ? 184.086 201.620 130.585 1.00 38.68 157 GLN C CA 1
ATOM 10368 C C . GLN C 3 157 ? 183.968 200.142 130.235 1.00 40.75 157 GLN C C 1
ATOM 10369 O O . GLN C 3 157 ? 182.856 199.612 130.125 1.00 41.84 157 GLN C O 1
ATOM 10375 N N . LEU C 3 158 ? 185.102 199.460 130.056 1.00 34.88 158 LEU C N 1
ATOM 10376 C CA . LEU C 3 158 ? 185.063 198.033 129.755 1.00 35.14 158 LEU C CA 1
ATOM 10377 C C . LEU C 3 158 ? 184.605 197.225 130.962 1.00 33.24 158 LEU C C 1
ATOM 10378 O O . LEU C 3 158 ? 183.885 196.231 130.814 1.00 39.23 158 LEU C O 1
ATOM 10383 N N . ILE C 3 159 ? 185.018 197.631 132.165 1.00 31.05 159 ILE C N 1
ATOM 10384 C CA . ILE C 3 159 ? 184.555 196.958 133.375 1.00 29.46 159 ILE C CA 1
ATOM 10385 C C . ILE C 3 159 ? 183.057 197.167 133.556 1.00 34.65 159 ILE C C 1
ATOM 10386 O O . ILE C 3 159 ? 182.318 196.231 133.886 1.00 36.61 159 ILE C O 1
ATOM 10391 N N . ALA C 3 160 ? 182.585 198.396 133.332 1.00 37.50 160 ALA C N 1
ATOM 10392 C CA . ALA C 3 160 ? 181.160 198.682 133.463 1.00 34.39 160 ALA C CA 1
ATOM 10393 C C . ALA C 3 160 ? 180.338 197.956 132.407 1.00 36.57 160 ALA C C 1
ATOM 10394 O O . ALA C 3 160 ? 179.192 197.574 132.672 1.00 42.16 160 ALA C O 1
ATOM 10396 N N . LYS C 3 161 ? 180.898 197.761 131.211 1.00 31.12 161 LYS C N 1
ATOM 10397 C CA . LYS C 3 161 ? 180.170 197.060 130.158 1.00 27.35 161 LYS C CA 1
ATOM 10398 C C . LYS C 3 161 ? 179.910 195.608 130.541 1.00 32.25 161 LYS C C 1
ATOM 10399 O O . LYS C 3 161 ? 178.860 195.046 130.204 1.00 41.74 161 LYS C O 1
ATOM 10405 N N . TYR C 3 162 ? 180.850 194.985 131.253 1.00 32.04 162 TYR C N 1
ATOM 10406 C CA . TYR C 3 162 ? 180.716 193.605 131.701 1.00 30.10 162 TYR C CA 1
ATOM 10407 C C . TYR C 3 162 ? 180.396 193.509 133.189 1.00 25.24 162 TYR C C 1
ATOM 10408 O O . TYR C 3 162 ? 180.804 192.551 133.855 1.00 28.49 162 TYR C O 1
ATOM 10417 N N . SER C 3 163 ? 179.670 194.487 133.723 1.00 35.29 163 SER C N 1
ATOM 10418 C CA . SER C 3 163 ? 179.231 194.489 135.111 1.00 30.94 163 SER C CA 1
ATOM 10419 C C . SER C 3 163 ? 177.718 194.339 135.157 1.00 32.12 163 SER C C 1
ATOM 10420 O O . SER C 3 163 ? 176.998 195.036 134.434 1.00 45.16 163 SER C O 1
ATOM 10423 N N . GLN C 3 164 ? 177.241 193.429 136.000 1.00 33.01 164 GLN C N 1
ATOM 10424 C CA . GLN C 3 164 ? 175.820 193.156 136.143 1.00 38.58 164 GLN C CA 1
ATOM 10425 C C . GLN C 3 164 ? 175.380 193.421 137.576 1.00 34.46 164 GLN C C 1
ATOM 10426 O O . GLN C 3 164 ? 176.120 193.164 138.530 1.00 37.23 164 GLN C O 1
ATOM 10432 N N . GLN C 3 165 ? 174.166 193.941 137.717 1.00 39.82 165 GLN C N 1
ATOM 10433 C CA . GLN C 3 165 ? 173.578 194.241 139.011 1.00 39.23 165 GLN C CA 1
ATOM 10434 C C . GLN C 3 165 ? 172.226 193.556 139.133 1.00 39.12 165 GLN C C 1
ATOM 10435 O O . GLN C 3 165 ? 171.529 193.367 138.131 1.00 45.41 165 GLN C O 1
ATOM 10441 N N . PRO C 3 166 ? 171.827 193.174 140.350 1.00 38.43 166 PRO C N 1
ATOM 10442 C CA . PRO C 3 166 ? 170.545 192.476 140.518 1.00 36.05 166 PRO C CA 1
ATOM 10443 C C . PRO C 3 166 ? 169.350 193.409 140.392 1.00 36.75 166 PRO C C 1
ATOM 10444 O O . PRO C 3 166 ? 169.514 194.622 140.229 1.00 39.26 166 PRO C O 1
ATOM 10448 N N . LEU C 3 167 ? 168.141 192.844 140.459 1.00 40.95 167 LEU C N 1
ATOM 10449 C CA . LEU C 3 167 ? 166.934 193.659 140.362 1.00 41.19 167 LEU C CA 1
ATOM 10450 C C . LEU C 3 167 ? 166.846 194.651 141.515 1.00 39.14 167 LEU C C 1
ATOM 10451 O O . LEU C 3 167 ? 166.499 195.821 141.313 1.00 40.64 167 LEU C O 1
ATOM 10456 N N . VAL C 3 168 ? 167.156 194.203 142.729 1.00 37.89 168 VAL C N 1
ATOM 10457 C CA . VAL C 3 168 ? 167.229 195.075 143.891 1.00 32.07 168 VAL C CA 1
ATOM 10458 C C . VAL C 3 168 ? 168.613 194.922 144.509 1.00 36.67 168 VAL C C 1
ATOM 10459 O O . VAL C 3 168 ? 169.339 193.961 144.243 1.00 45.14 168 VAL C O 1
ATOM 10463 N N . LYS C 3 169 ? 168.974 195.893 145.349 1.00 39.44 169 LYS C N 1
ATOM 10464 C CA . LYS C 3 169 ? 170.360 196.006 145.790 1.00 35.35 169 LYS C CA 1
ATOM 10465 C C . LYS C 3 169 ? 170.688 195.064 146.942 1.00 34.99 169 LYS C C 1
ATOM 10466 O O . LYS C 3 169 ? 171.868 194.855 147.243 1.00 41.56 169 LYS C O 1
ATOM 10472 N N . TYR C 3 170 ? 169.683 194.484 147.595 1.00 26.67 170 TYR C N 1
ATOM 10473 C CA . TYR C 3 170 ? 169.938 193.716 148.808 1.00 26.60 170 TYR C CA 1
ATOM 10474 C C . TYR C 3 170 ? 169.866 192.206 148.606 1.00 27.43 170 TYR C C 1
ATOM 10475 O O . TYR C 3 170 ? 170.183 191.462 149.540 1.00 28.13 170 TYR C O 1
ATOM 10484 N N . ILE C 3 171 ? 169.464 191.728 147.425 1.00 27.16 171 ILE C N 1
ATOM 10485 C CA . ILE C 3 171 ? 169.456 190.294 147.153 1.00 17.68 171 ILE C CA 1
ATOM 10486 C C . ILE C 3 171 ? 170.762 189.813 146.544 1.00 25.82 171 ILE C C 1
ATOM 10487 O O . ILE C 3 171 ? 171.001 188.599 146.488 1.00 29.06 171 ILE C O 1
ATOM 10492 N N . GLY C 3 172 ? 171.608 190.721 146.084 1.00 23.61 172 GLY C N 1
ATOM 10493 C CA . GLY C 3 172 ? 172.867 190.325 145.498 1.00 19.02 172 GLY C CA 1
ATOM 10494 C C . GLY C 3 172 ? 173.846 191.474 145.469 1.00 21.09 172 GLY C C 1
ATOM 10495 O O . GLY C 3 172 ? 173.517 192.604 145.832 1.00 33.93 172 GLY C O 1
ATOM 10496 N N . GLN C 3 173 ? 175.063 191.166 145.036 1.00 23.44 173 GLN C N 1
ATOM 10497 C CA . GLN C 3 173 ? 176.130 192.142 144.915 1.00 24.32 173 GLN C CA 1
ATOM 10498 C C . GLN C 3 173 ? 176.411 192.418 143.447 1.00 24.33 173 GLN C C 1
ATOM 10499 O O . GLN C 3 173 ? 176.291 191.518 142.609 1.00 31.15 173 GLN C O 1
ATOM 10505 N N . PRO C 3 174 ? 176.778 193.651 143.102 1.00 27.79 174 PRO C N 1
ATOM 10506 C CA . PRO C 3 174 ? 177.221 193.922 141.730 1.00 29.24 174 PRO C CA 1
ATOM 10507 C C . PRO C 3 174 ? 178.534 193.208 141.447 1.00 27.91 174 PRO C C 1
ATOM 10508 O O . PRO C 3 174 ? 179.449 193.204 142.274 1.00 25.09 174 PRO C O 1
ATOM 10512 N N . VAL C 3 175 ? 178.620 192.589 140.269 1.00 21.94 175 VAL C N 1
ATOM 10513 C CA . VAL C 3 175 ? 179.741 191.723 139.932 1.00 24.78 175 VAL C CA 1
ATOM 10514 C C . VAL C 3 175 ? 180.197 191.993 138.505 1.00 26.38 175 VAL C C 1
ATOM 10515 O O . VAL C 3 175 ? 179.477 192.578 137.694 1.00 29.93 175 VAL C O 1
ATOM 10519 N N . VAL C 3 176 ? 181.416 191.550 138.209 1.00 26.62 176 VAL C N 1
ATOM 10520 C CA . VAL C 3 176 ? 182.030 191.696 136.895 1.00 25.56 176 VAL C CA 1
ATOM 10521 C C . VAL C 3 176 ? 182.358 190.307 136.365 1.00 23.02 176 VAL C C 1
ATOM 10522 O O . VAL C 3 176 ? 182.955 189.492 137.077 1.00 33.28 176 VAL C O 1
ATOM 10526 N N . ASN C 3 177 ? 181.968 190.041 135.121 1.00 20.65 177 ASN C N 1
ATOM 10527 C CA . ASN C 3 177 ? 182.277 188.772 134.465 1.00 22.36 177 ASN C CA 1
ATOM 10528 C C . ASN C 3 177 ? 183.748 188.789 134.067 1.00 20.20 177 ASN C C 1
ATOM 10529 O O . ASN C 3 177 ? 184.136 189.451 133.103 1.00 29.62 177 ASN C O 1
ATOM 10534 N N . ILE C 3 178 ? 184.573 188.052 134.814 1.00 8.77 178 ILE C N 1
ATOM 10535 C CA . ILE C 3 178 ? 186.018 188.104 134.608 1.00 15.25 178 ILE C CA 1
ATOM 10536 C C . ILE C 3 178 ? 186.401 187.479 133.271 1.00 22.41 178 ILE C C 1
ATOM 10537 O O . ILE C 3 178 ? 187.206 188.041 132.519 1.00 26.59 178 ILE C O 1
ATOM 10542 N N . VAL C 3 179 ? 185.837 186.311 132.954 1.00 17.23 179 VAL C N 1
ATOM 10543 C CA . VAL C 3 179 ? 186.191 185.624 131.713 1.00 19.60 179 VAL C CA 1
ATOM 10544 C C . VAL C 3 179 ? 185.788 186.465 130.506 1.00 21.00 179 VAL C C 1
ATOM 10545 O O . VAL C 3 179 ? 186.562 186.630 129.555 1.00 21.79 179 VAL C O 1
ATOM 10549 N N . GLU C 3 180 ? 184.572 187.015 130.531 1.00 23.14 180 GLU C N 1
ATOM 10550 C CA . GLU C 3 180 ? 184.114 187.845 129.421 1.00 23.16 180 GLU C CA 1
ATOM 10551 C C . GLU C 3 180 ? 184.927 189.130 129.316 1.00 25.63 180 GLU C C 1
ATOM 10552 O O . GLU C 3 180 ? 185.258 189.571 128.209 1.00 27.49 180 GLU C O 1
ATOM 10558 N N . LEU C 3 181 ? 185.247 189.750 130.454 1.00 23.39 181 LEU C N 1
ATOM 10559 C CA . LEU C 3 181 ? 186.046 190.971 130.434 1.00 24.24 181 LEU C CA 1
ATOM 10560 C C . LEU C 3 181 ? 187.451 190.706 129.905 1.00 28.61 181 LEU C C 1
ATOM 10561 O O . LEU C 3 181 ? 187.981 191.495 129.114 1.00 28.24 181 LEU C O 1
ATOM 10566 N N . ASN C 3 182 ? 188.071 189.604 130.333 1.00 24.60 182 ASN C N 1
ATOM 10567 C CA . ASN C 3 182 ? 189.410 189.277 129.855 1.00 24.42 182 ASN C CA 1
ATOM 10568 C C . ASN C 3 182 ? 189.399 188.919 128.374 1.00 27.23 182 ASN C C 1
ATOM 10569 O O . ASN C 3 182 ? 190.334 189.260 127.641 1.00 32.90 182 ASN C O 1
ATOM 10574 N N . LEU C 3 183 ? 188.355 188.222 127.918 1.00 27.41 183 LEU C N 1
ATOM 10575 C CA . LEU C 3 183 ? 188.247 187.898 126.499 1.00 30.00 183 LEU C CA 1
ATOM 10576 C C . LEU C 3 183 ? 188.113 189.159 125.655 1.00 30.36 183 LEU C C 1
ATOM 10577 O O . LEU C 3 183 ? 188.731 189.271 124.590 1.00 36.78 183 LEU C O 1
ATOM 10582 N N . ALA C 3 184 ? 187.305 190.119 126.113 1.00 27.62 184 ALA C N 1
ATOM 10583 C CA . ALA C 3 184 ? 187.193 191.389 125.405 1.00 32.22 184 ALA C CA 1
ATOM 10584 C C . ALA C 3 184 ? 188.487 192.188 125.479 1.00 36.00 184 ALA C C 1
ATOM 10585 O O . ALA C 3 184 ? 188.769 192.994 124.585 1.00 39.56 184 ALA C O 1
ATOM 10587 N N . LEU C 3 185 ? 189.278 191.983 126.534 1.00 37.96 185 LEU C N 1
ATOM 10588 C CA . LEU C 3 185 ? 190.561 192.666 126.644 1.00 35.33 185 LEU C CA 1
ATOM 10589 C C . LEU C 3 185 ? 191.525 192.199 125.561 1.00 36.79 185 LEU C C 1
ATOM 10590 O O . LEU C 3 185 ? 192.399 192.959 125.126 1.00 42.34 185 LEU C O 1
ATOM 10595 N N . ASP C 3 186 ? 191.382 190.950 125.113 1.00 42.23 186 ASP C N 1
ATOM 10596 C CA . ASP C 3 186 ? 192.229 190.450 124.035 1.00 42.48 186 ASP C CA 1
ATOM 10597 C C . ASP C 3 186 ? 191.822 191.047 122.694 1.00 47.75 186 ASP C C 1
ATOM 10598 O O . ASP C 3 186 ? 192.678 191.352 121.856 1.00 54.48 186 ASP C O 1
ATOM 10603 N N . LYS C 3 187 ? 190.516 191.217 122.471 1.00 50.08 187 LYS C N 1
ATOM 10604 C CA . LYS C 3 187 ? 190.050 191.813 121.223 1.00 47.23 187 LYS C CA 1
ATOM 10605 C C . LYS C 3 187 ? 190.437 193.285 121.135 1.00 51.67 187 LYS C C 1
ATOM 10606 O O . LYS C 3 187 ? 190.785 193.777 120.055 1.00 56.21 187 LYS C O 1
ATOM 10612 N N . LEU C 3 188 ? 190.377 194.003 122.259 1.00 53.89 188 LEU C N 1
ATOM 10613 C CA . LEU C 3 188 ? 190.762 195.411 122.258 1.00 52.58 188 LEU C CA 1
ATOM 10614 C C . LEU C 3 188 ? 192.247 195.575 121.959 1.00 58.28 188 LEU C C 1
ATOM 10615 O O . LEU C 3 188 ? 192.649 196.516 121.265 1.00 60.51 188 LEU C O 1
ATOM 10620 N N . ASP C 3 189 ? 193.078 194.666 122.475 1.00 61.21 189 ASP C N 1
ATOM 10621 C CA . ASP C 3 189 ? 194.509 194.737 122.205 1.00 60.55 189 ASP C CA 1
ATOM 10622 C C . ASP C 3 189 ? 194.831 194.321 120.776 1.00 62.19 189 ASP C C 1
ATOM 10623 O O . ASP C 3 189 ? 195.877 194.704 120.240 1.00 64.52 189 ASP C O 1
ATOM 10628 N N . GLU C 3 190 ? 193.951 193.550 120.145 1.00 65.67 190 GLU C N 1
ATOM 10629 C CA . GLU C 3 190 ? 194.161 193.110 118.771 1.00 67.87 190 GLU C CA 1
ATOM 10630 C C . GLU C 3 190 ? 193.729 194.186 117.781 1.00 68.91 190 GLU C C 1
ATOM 10631 O O . GLU C 3 190 ? 194.561 194.791 117.104 1.00 70.77 190 GLU C O 1
ATOM 10637 N N . MET D 4 1 ? 191.198 150.103 175.242 1.00 72.30 1 MET D N 1
ATOM 10638 C CA . MET D 4 1 ? 190.438 151.117 175.963 1.00 71.41 1 MET D CA 1
ATOM 10639 C C . MET D 4 1 ? 190.694 151.024 177.464 1.00 71.77 1 MET D C 1
ATOM 10640 O O . MET D 4 1 ? 190.928 149.938 177.996 1.00 72.26 1 MET D O 1
ATOM 10645 N N . SER D 4 2 ? 190.650 152.169 178.139 1.00 63.41 2 SER D N 1
ATOM 10646 C CA . SER D 4 2 ? 190.894 152.207 179.573 1.00 63.39 2 SER D CA 1
ATOM 10647 C C . SER D 4 2 ? 189.784 151.486 180.330 1.00 62.46 2 SER D C 1
ATOM 10648 O O . SER D 4 2 ? 188.638 151.411 179.880 1.00 62.26 2 SER D O 1
ATOM 10651 N N . ALA D 4 3 ? 190.141 150.946 181.499 1.00 59.67 3 ALA D N 1
ATOM 10652 C CA . ALA D 4 3 ? 189.160 150.229 182.305 1.00 56.75 3 ALA D CA 1
ATOM 10653 C C . ALA D 4 3 ? 188.152 151.178 182.938 1.00 56.70 3 ALA D C 1
ATOM 10654 O O . ALA D 4 3 ? 187.062 150.750 183.335 1.00 56.53 3 ALA D O 1
ATOM 10656 N N . GLY D 4 4 ? 188.490 152.465 183.037 1.00 53.70 4 GLY D N 1
ATOM 10657 C CA . GLY D 4 4 ? 187.541 153.428 183.565 1.00 50.99 4 GLY D CA 1
ATOM 10658 C C . GLY D 4 4 ? 186.531 153.885 182.534 1.00 49.38 4 GLY D C 1
ATOM 10659 O O . GLY D 4 4 ? 185.416 154.280 182.886 1.00 52.31 4 GLY D O 1
ATOM 10660 N N . VAL D 4 5 ? 186.901 153.841 181.254 1.00 48.67 5 VAL D N 1
ATOM 10661 C CA . VAL D 4 5 ? 185.957 154.180 180.195 1.00 47.46 5 VAL D CA 1
ATOM 10662 C C . VAL D 4 5 ? 184.884 153.106 180.069 1.00 50.54 5 VAL D C 1
ATOM 10663 O O . VAL D 4 5 ? 183.699 153.412 179.894 1.00 51.20 5 VAL D O 1
ATOM 10667 N N . ILE D 4 6 ? 185.280 151.833 180.149 1.00 48.93 6 ILE D N 1
ATOM 10668 C CA . ILE D 4 6 ? 184.319 150.741 180.007 1.00 48.75 6 ILE D CA 1
ATOM 10669 C C . ILE D 4 6 ? 183.297 150.782 181.135 1.00 48.05 6 ILE D C 1
ATOM 10670 O O . ILE D 4 6 ? 182.086 150.692 180.902 1.00 47.78 6 ILE D O 1
ATOM 10675 N N . THR D 4 7 ? 183.766 150.938 182.376 1.00 45.58 7 THR D N 1
ATOM 10676 C CA . THR D 4 7 ? 182.843 150.978 183.506 1.00 45.97 7 THR D CA 1
ATOM 10677 C C . THR D 4 7 ? 182.020 152.260 183.515 1.00 44.98 7 THR D C 1
ATOM 10678 O O . THR D 4 7 ? 180.999 152.334 184.208 1.00 46.18 7 THR D O 1
ATOM 10682 N N . GLY D 4 8 ? 182.442 153.274 182.759 1.00 42.49 8 GLY D N 1
ATOM 10683 C CA . GLY D 4 8 ? 181.655 154.493 182.674 1.00 40.78 8 GLY D CA 1
ATOM 10684 C C . GLY D 4 8 ? 180.616 154.440 181.571 1.00 40.16 8 GLY D C 1
ATOM 10685 O O . GLY D 4 8 ? 179.669 155.229 181.560 1.00 41.76 8 GLY D O 1
ATOM 10686 N N . VAL D 4 9 ? 180.777 153.509 180.628 1.00 39.72 9 VAL D N 1
ATOM 10687 C CA . VAL D 4 9 ? 179.811 153.382 179.542 1.00 38.34 9 VAL D CA 1
ATOM 10688 C C . VAL D 4 9 ? 178.641 152.501 179.965 1.00 38.78 9 VAL D C 1
ATOM 10689 O O . VAL D 4 9 ? 177.477 152.822 179.697 1.00 37.04 9 VAL D O 1
ATOM 10693 N N . LEU D 4 10 ? 178.927 151.381 180.636 1.00 42.13 10 LEU D N 1
ATOM 10694 C CA . LEU D 4 10 ? 177.855 150.508 181.104 1.00 38.50 10 LEU D CA 1
ATOM 10695 C C . LEU D 4 10 ? 176.974 151.210 182.128 1.00 39.72 10 LEU D C 1
ATOM 10696 O O . LEU D 4 10 ? 175.749 151.049 182.115 1.00 39.87 10 LEU D O 1
ATOM 10701 N N . LEU D 4 11 ? 177.579 151.994 183.025 1.00 34.45 11 LEU D N 1
ATOM 10702 C CA . LEU D 4 11 ? 176.797 152.700 184.035 1.00 36.15 11 LEU D CA 1
ATOM 10703 C C . LEU D 4 11 ? 175.806 153.662 183.392 1.00 38.93 11 LEU D C 1
ATOM 10704 O O . LEU D 4 11 ? 174.649 153.749 183.818 1.00 41.47 11 LEU D O 1
ATOM 10709 N N . VAL D 4 12 ? 176.243 154.392 182.364 1.00 29.29 12 VAL D N 1
ATOM 10710 C CA . VAL D 4 12 ? 175.332 155.278 181.645 1.00 35.14 12 VAL D CA 1
ATOM 10711 C C . VAL D 4 12 ? 174.268 154.467 180.917 1.00 35.11 12 VAL D C 1
ATOM 10712 O O . VAL D 4 12 ? 173.091 154.848 180.879 1.00 37.19 12 VAL D O 1
ATOM 10716 N N . PHE D 4 13 ? 174.662 153.333 180.329 1.00 36.00 13 PHE D N 1
ATOM 10717 C CA . PHE D 4 13 ? 173.701 152.493 179.621 1.00 33.22 13 PHE D CA 1
ATOM 10718 C C . PHE D 4 13 ? 172.660 151.914 180.572 1.00 33.62 13 PHE D C 1
ATOM 10719 O O . PHE D 4 13 ? 171.469 151.867 180.242 1.00 34.67 13 PHE D O 1
ATOM 10727 N N . LEU D 4 14 ? 173.088 151.459 181.753 1.00 29.21 14 LEU D N 1
ATOM 10728 C CA . LEU D 4 14 ? 172.136 150.936 182.728 1.00 32.39 14 LEU D CA 1
ATOM 10729 C C . LEU D 4 14 ? 171.187 152.023 183.217 1.00 33.56 14 LEU D C 1
ATOM 10730 O O . LEU D 4 14 ? 169.983 151.785 183.357 1.00 36.98 14 LEU D O 1
ATOM 10735 N N . LEU D 4 15 ? 171.712 153.221 183.487 1.00 28.73 15 LEU D N 1
ATOM 10736 C CA . LEU D 4 15 ? 170.858 154.317 183.934 1.00 29.35 15 LEU D CA 1
ATOM 10737 C C . LEU D 4 15 ? 169.868 154.726 182.850 1.00 24.96 15 LEU D C 1
ATOM 10738 O O . LEU D 4 15 ? 168.693 154.981 183.142 1.00 32.39 15 LEU D O 1
ATOM 10743 N N . LEU D 4 16 ? 170.322 154.802 181.597 1.00 28.76 16 LEU D N 1
ATOM 10744 C CA . LEU D 4 16 ? 169.413 155.132 180.503 1.00 23.42 16 LEU D CA 1
ATOM 10745 C C . LEU D 4 16 ? 168.341 154.062 180.337 1.00 28.66 16 LEU D C 1
ATOM 10746 O O . LEU D 4 16 ? 167.164 154.380 180.130 1.00 31.58 16 LEU D O 1
ATOM 10751 N N . GLY D 4 17 ? 168.729 152.789 180.424 1.00 31.35 17 GLY D N 1
ATOM 10752 C CA . GLY D 4 17 ? 167.747 151.721 180.334 1.00 23.94 17 GLY D CA 1
ATOM 10753 C C . GLY D 4 17 ? 166.753 151.748 181.479 1.00 22.34 17 GLY D C 1
ATOM 10754 O O . GLY D 4 17 ? 165.563 151.487 181.287 1.00 27.48 17 GLY D O 1
ATOM 10755 N N . TYR D 4 18 ? 167.229 152.060 182.686 1.00 24.61 18 TYR D N 1
ATOM 10756 C CA . TYR D 4 18 ? 166.330 152.178 183.830 1.00 25.70 18 TYR D CA 1
ATOM 10757 C C . TYR D 4 18 ? 165.353 153.333 183.647 1.00 28.82 18 TYR D C 1
ATOM 10758 O O . TYR D 4 18 ? 164.164 153.206 183.962 1.00 27.69 18 TYR D O 1
ATOM 10767 N N . LEU D 4 19 ? 165.836 154.470 183.142 1.00 25.06 19 LEU D N 1
ATOM 10768 C CA . LEU D 4 19 ? 164.959 155.618 182.932 1.00 23.96 19 LEU D CA 1
ATOM 10769 C C . LEU D 4 19 ? 163.994 155.377 181.777 1.00 23.63 19 LEU D C 1
ATOM 10770 O O . LEU D 4 19 ? 162.824 155.771 181.848 1.00 30.82 19 LEU D O 1
ATOM 10775 N N . VAL D 4 20 ? 164.467 154.741 180.702 1.00 28.17 20 VAL D N 1
ATOM 10776 C CA . VAL D 4 20 ? 163.587 154.418 179.582 1.00 26.11 20 VAL D CA 1
ATOM 10777 C C . VAL D 4 20 ? 162.499 153.449 180.027 1.00 28.46 20 VAL D C 1
ATOM 10778 O O . VAL D 4 20 ? 161.325 153.599 179.668 1.00 25.63 20 VAL D O 1
ATOM 10782 N N . TYR D 4 21 ? 162.872 152.442 180.821 1.00 24.25 21 TYR D N 1
ATOM 10783 C CA . TYR D 4 21 ? 161.881 151.522 181.368 1.00 29.49 21 TYR D CA 1
ATOM 10784 C C . TYR D 4 21 ? 160.900 152.249 182.278 1.00 28.48 21 TYR D C 1
ATOM 10785 O O . TYR D 4 21 ? 159.698 151.958 182.268 1.00 29.53 21 TYR D O 1
ATOM 10794 N N . ALA D 4 22 ? 161.396 153.194 183.081 1.00 28.08 22 ALA D N 1
ATOM 10795 C CA . ALA D 4 22 ? 160.513 153.964 183.952 1.00 28.08 22 ALA D CA 1
ATOM 10796 C C . ALA D 4 22 ? 159.544 154.817 183.143 1.00 30.44 22 ALA D C 1
ATOM 10797 O O . ALA D 4 22 ? 158.371 154.950 183.509 1.00 33.73 22 ALA D O 1
ATOM 10799 N N . LEU D 4 23 ? 160.018 155.413 182.046 1.00 29.21 23 LEU D N 1
ATOM 10800 C CA . LEU D 4 23 ? 159.141 156.221 181.204 1.00 27.27 23 LEU D CA 1
ATOM 10801 C C . LEU D 4 23 ? 158.051 155.371 180.562 1.00 26.97 23 LEU D C 1
ATOM 10802 O O . LEU D 4 23 ? 156.892 155.794 180.478 1.00 31.28 23 LEU D O 1
ATOM 10807 N N . ILE D 4 24 ? 158.406 154.173 180.096 1.00 30.01 24 ILE D N 1
ATOM 10808 C CA . ILE D 4 24 ? 157.423 153.294 179.469 1.00 29.51 24 ILE D CA 1
ATOM 10809 C C . ILE D 4 24 ? 156.395 152.824 180.492 1.00 28.26 24 ILE D C 1
ATOM 10810 O O . ILE D 4 24 ? 155.205 152.690 180.183 1.00 39.10 24 ILE D O 1
ATOM 10815 N N . ASN D 4 25 ? 156.830 152.593 181.730 1.00 31.08 25 ASN D N 1
ATOM 10816 C CA . ASN D 4 25 ? 155.947 152.090 182.775 1.00 30.51 25 ASN D CA 1
ATOM 10817 C C . ASN D 4 25 ? 155.758 153.130 183.872 1.00 34.68 25 ASN D C 1
ATOM 10818 O O . ASN D 4 25 ? 155.841 152.808 185.062 1.00 42.04 25 ASN D O 1
ATOM 10823 N N . ALA D 4 26 ? 155.510 154.382 183.478 1.00 33.13 26 ALA D N 1
ATOM 10824 C CA . ALA D 4 26 ? 155.378 155.467 184.445 1.00 36.80 26 ALA D CA 1
ATOM 10825 C C . ALA D 4 26 ? 154.201 155.272 185.392 1.00 36.24 26 ALA D C 1
ATOM 10826 O O . ALA D 4 26 ? 154.174 155.893 186.461 1.00 39.30 26 ALA D O 1
ATOM 10828 N N . GLU D 4 27 ? 153.227 154.435 185.026 1.00 42.45 27 GLU D N 1
ATOM 10829 C CA . GLU D 4 27 ? 152.118 154.157 185.932 1.00 44.02 27 GLU D CA 1
ATOM 10830 C C . GLU D 4 27 ? 152.604 153.473 187.204 1.00 46.94 27 GLU D C 1
ATOM 10831 O O . GLU D 4 27 ? 152.145 153.795 188.306 1.00 50.04 27 GLU D O 1
ATOM 10837 N N . ALA D 4 28 ? 153.535 152.527 187.072 1.00 44.14 28 ALA D N 1
ATOM 10838 C CA . ALA D 4 28 ? 154.092 151.846 188.233 1.00 42.01 28 ALA D CA 1
ATOM 10839 C C . ALA D 4 28 ? 155.098 152.701 188.992 1.00 43.65 28 ALA D C 1
ATOM 10840 O O . ALA D 4 28 ? 155.361 152.425 190.168 1.00 49.69 28 ALA D O 1
ATOM 10842 N N . PHE D 4 29 ? 155.662 153.722 188.356 1.00 42.74 29 PHE D N 1
ATOM 10843 C CA . PHE D 4 29 ? 156.638 154.586 189.008 1.00 41.37 29 PHE D CA 1
ATOM 10844 C C . PHE D 4 29 ? 155.996 155.891 189.465 1.00 46.51 29 PHE D C 1
ATOM 10845 O O . PHE D 4 29 ? 155.557 156.011 190.609 1.00 53.93 29 PHE D O 1
#

GO terms:
  GO:0005886 plasma membrane (C, EXP)
  GO:0005886 plasma membrane (C, IDA)
  GO:0008556 P-type potassium transmembrane transporter activity (F, IDA)
  GO:0031004 potassium ion-transporting ATPase complex (C, IDA)
  GO:0098655 monoatomic cation transmembrane transport (P, IDA)
  GO:0071805 potassium ion transmembrane transport (P, IDA)
  GO:0071805 potassium ion transmembrane transport (P, IMP)
  GO:0005515 protein binding (F, IPI)
  GO:0006813 potassium ion transport (P, IDA)

Secondary structure (DSSP, 8-state):
-HHHHHHHHHHHHHHHHHHHHHHHHHHHHHHTT-PPTT-HHHHHHHHHHTT-------HHHHHHHHHHHHHHHHHHHHHHHHTGGGSS--SS-PPPPPHHHHHHHHHHHHTT----SS-HHHH--HHIIIIIIIHHHHHHHHHHHHHHHHHHHHHH-SS-S----HHHHHHHHIIIIIHHHHHHHHHHHHHHT-----PPPEEEE-TTS-EEEE--S-HHHHHHHHHHTT----SSTTGGGSTTTS-SHHHHHHHHHHHHHHHHHHHHHHHHHHT-HHHHHHHHHHHHHHHHHHHHHHHHHHHH--THHHHHTBS-----TT--TTTHHHHHHHHHHHHHHBS----SS-GGGS-HHHHHHHHHHHHTTS-SSBSTTHHHHHHHHHHHHHHHHHHHHTTS--EETTEEP-HHHHHHHHHHHHHHHHHHHHHHHHHHTSHHHHHT--S-THHHHHHHHHHHHHHHTT-----TTS---SHHHHHHHHHHHHHHHHHHHHHHHHHHHHHHTS-PPPP-TTPPPS-SHHHHHHHHHHHHHHHHHHHHHHHIIIIIHHHH-/------SS-HHHHHHHHHHHHHTTSHHHHTT-HHHHHHHHHHHHHHHHHHHHHHTSS-S-HHHHHHHHHHHHHHHHHHHHHHHHHHHHHHHHHHHHHTSPP---EEEESSSSTT--EEEE-GGG--TT-EEEEETT-B--S-EEEEE-EEEEE-TTTTS----EEEETTSTT-EE-TT-EE-SSEEEEEE-S-TT--HHHHHHHHH--TTPPPPHHHHHHHHHHHHHHHHHHHHHHTHHHHHHHSSSPPPHHHHHHHHHHHS-HHHHHHHHHHHHHHHHHHHHTTEEES-HHHHHHTTSEEEEE--TTTTB----EEEEEEEPTT--HHHHHHHHHHHTSS--SHHHHHHHHHHHHHS------HHHHT-EEE---TTT-EEEEE-SS--EEEE-HHHHHHHHHHHS----HHHHHHHHHHHHHTPEEEEEEETTEEEEEEEEE--BPTTHHHHHHHHHHTT-EEEEE-SS-HHHHHHHHHHHT-SEEE-S--HHHHHHHHHHHHHTT-EEEEEE-SGGGHHHHTTSSEEEEETTS-HHHHHHSSEEETT--TTTHHHHHHHHHHHHHHHHHHHHHHHHTHHHHHHHHHHHHTTTT-GGGGGG-TT--S-HHHHHHHHHHHHHHHHHHTHHHHHH-SPP----HHHHHHHHIIIIIHHHHHHHHHHHHHHHHHHHHHT--/-HHHHHHHHHHHHHIIIIIHHHHHHHHHHHH-HHHHTT-EEEETTEEEEETTS-----SSSS--------SSSSS-TTS-------TT-HHHHHHHHHHHHHHHHH-TTS-SSB-GGGGS--SSS---EE-HHHHHHTHHHHHHHHT--HHHHHHHHHHTEE--SSTTS---EEEHHHHHHHHHHHH-/--HHHHHHHHHHHHHHHHHHHHHHTTTT-

Radius of gyration: 41.11 Å; Cα contacts (8 Å, |Δi|>4): 3007; chains: 4; bounding box: 121×65×110 Å

InterPro domains:
  IPR004623 Potassium-transporting ATPase A chain [MF_00275] (2-557)
  IPR004623 Potassium-transporting ATPase A chain [PF03814] (11-556)
  IPR004623 Potassium-transporting ATPase A chain [PIRSF001294] (2-556)
  IPR004623 Potassium-transporting ATPase A chain [PTHR30607] (1-557)
  IPR004623 Potassium-transporting ATPase A chain [TIGR00680] (1-557)

Foldseek 3Di:
DVVVLVVVLVVLVVVLVVQLQVVLVVLLCLLVVHADPPCPVVCVVVCVVVVHPFDFDFLVVLLCVLVVVLVVLLVVLLVCQQCVLVDPLALDNAHRDDNLQSNLCSLLLSLLQQFHLDWLLRHHGQCSLPVNRLVSLLSNLLSLQLLLSQLLQLLLFAQDRGRIDSVSSSCCCRPVPLVVQLVVLLVVLVVLAAAADSDQWDWDQDPVRDIDTHGGHGQSSSLSSLQQQLRQNHSGPLGCLDCNNPVAVVSVSVSLSSNLNQLLSNLCNSCVNLVHSLSSVLLLLLLSVLLVVLLVQLLVQQQQAAPCCVVVPDPGRHQCVQADPRQDSSNQLSVLSSLQLELSQHHSGQLLSGALRNNVSSLLSLQLQSQSSYGNNSNVLSLVLLLQVLQCVVQVVLVHFRDDSQFGDDPLLVVLSVQLSPQLLVQLVVLLVVLVVDPVSQVQFQDDFQSSSVQSSSLRSSLLSSRNHGNSSGNQPDSVSSVSSSVSNNCSRSVNSSSSSVSSSVSNSHGGHDDDPSRDDCGDPVNSVSSSCSSCVVSCVSCVVVSCSHSVVSNVD/DQDADDQCDVVQLVVLLVQLVVCLDLVNCVVQVLLNLLSVLLVVLVVVLVCCVVVVDPDDSVLSCLLSVLSSLQSSLLSSLLSSLLSSLVVVLVLLVPQDAQLFWFWAPDQDPDGHTDGGGLLPDAAFTKTKDFAFGWARAWFFFAADKFWKAPCSQLVDRDIDIAFHQFFQRTDATSIGTHDGITIGGHHHHPPPGVSNLQSVLRNPPPADDAVLLVVLSVVLVVQLVVLVVVLVVQQVVLVVLDPGFDPSLSSLLSSLQRLSQLSSLVSSLQSLLSSVCVSQQKRFNHLNLLLLLQFFQAEEEPAVQQFVHLWAWDDFFWDPPADSLRSLVLLCQQLQPARYSHSVNSNVVSCVVPVDDNDHPVNQVWDWAYADLVLQKIGIPGPPKTKIKGAPVNLQVVLVVQDDHDDPVQVVVCLVLLQQQWFWMWMAIRNHTTHIITTDIGGDPPQQVLQVVCVLLNYAYEYEELTDPSNVVNVCVVRNHDYYHYNAGLVRLLVVQVVCCVVPHAYEYEDAELSCLSVQLRGSAYEYEPSGHPSSCVSHRMYRSVSHSSSSVVSNFSSVQSVLQSVLSVLLSNLLSVVSCLQQVCLSCCPSDVVSVVSVPLPFDHSSLSSSLSSNCSSVVSNVCSVCSSVGDGDDSDDPVVVVVVSCVCRVVVSNCVNSVSSSVSSVVCVVVVVD/DVVVVVVVVVVVCCCVPPNVVVVVVVVCCVPPVCVVVQCFDDDDHDTPGGLAFADQDDDQQAQGFAFAPFDPDQRDQVGWFAPPADPPHVVLVVQLVVQLVVVCVSQVPFDSDQDPRNSGHDGTRGGQKDALVNRLRSQVRNCVVLVHDSVVLSVLQVVQWDADPDNPVDGIIGRRSVSRVVSVVVSD/DDPVVVVVVVVVVVVVVVVVVCVVPVVVD

Nearest PDB structures (foldseek):
  7nnl-assembly1_B  TM=9.876E-01  e=4.482E-95  Escherichia coli
  7zrd-assembly1_B  TM=7.284E-01  e=3.044E-85  Escherichia coli
  7zrl-assembly1_B  TM=5.678E-01  e=8.540E-83  Escherichia coli K-12
  6hrb-assembly1_B  TM=5.695E-01  e=4.397E-81  Escherichia coli K-12
  7si6-assembly1_A  TM=4.450E-01  e=1.607E-32  Xenopus tropicalis

Sequence (1454 aa):
MAAQGFLLIATFLLVLMVLARPLGSGLARLINDIPLPGTTGVERVLFRALGVSDREMNWKQYLCAILGLNMLGLAVLFFMLLGQHYLPLNPQQLPGLSWDLALNTAVSFVTNTNWQSYSGETTLSYFSQMAGLTVQNFLSAASGIAVIFALIRAFTRQSMSTLGNAWVDLLRITLWVLVPVALLIALFFIQQGALQNFLPYQAVNTVEGAQQLLPMGPVASQEAIKMLGTNGGGFFNANSSHPFENPTALTNFVQMLAIFLIPTALCFAFGEVMGDRRQGRMLLWAMSVIFVICVGVVMWAEVQGNPHLLALGTDSSINMEGKESRFGVLVSSLFAVVTTAASCGAVIAMHDSFTALGGMVPMWLMQIGEVVFGGVGSGLYGMMLFVLLAVFIAGLMIGRTPEYLGKKIDVREMKLTALAILVTPTLVLMGAALAMMTDAGRSAMLNPGPHGFSEVLYAVSSAANNNGSAFAGLSANSPFWNCLLAFCMFVGRFGVIIPVMAIAGSLVSKKSQAASSGTLPTHGPLFVGLLIGTVLLVGALTFIPALALGPVAEYLSSRKQLALFEPTLVVQALKEAVKKLNPQAQWRNPVMFIVWIGSLLTTCISIAMASGAMPGNALFSAAISGWLWITVLFANFAEALAEGRSKAQANSLKGVKKTAFARKLREPKYGAAADKVPADQLRKGDIVLVEAGDIIPCDGEVIEGGASVDESAITGESAPVIRESGGDFASVTGGTRILSDWLVIECSVNPGETFLDRMIAMVEGAQRRKTPNEIALTILLIALTIVFLLATATLWPFSAWGGNAVSVTVLVALLVCLIPTTIGGLLSAIGVAGMSRMLGANVIATSGRAVEAAGDVDVLLLKTGTITLGNRQASEFIPAQGVDEKTLADAAQLASLADETPEGRSIVILAKQRFNLRERDVQSLHATFVPFTAQSRMSGINIDNRMIRKGSVDAIRRHVEANGGHFPTDVDQKVDQVARQGATPLVVVEGSRVLGVIALKDIVKGGIKERFAQLRKMGIKTVMITGDNRLTAAAIAAEAGVDDFLAEATPEAKLALIRQYQAEGRLVAMTGDGTNDAPALAQADVAVAMNSGTQAAKEAGNMVDLDSNPTKLIEVVHIGKQMLMTRGSLTTFSIANDVAKYFAIIPAAFAATYPQLNALNIMCLHSPDSAILSAVIFNALIIVFLIPLALKGVSYKPLTASAMLRRNLWIYGLGGLLVPFIGIKVIDLLLTVCGLVGLRPALSTFIFLLLITGGVYPLLTTVLGQWWFPWQANGSLIREGDTVRGSALIGQNFTGNGYFHGRPSATAEMPYNPQASGGSNLAVSNPELDKLIAARVAALRAANPDASASVPVELVTASASGLDNNITPQAAAWQIPRVAKARNLSVEQLTQLIAKYSQQPLVKYIGQPVVNIVELNLALDKLDEMSAGVITGVLLVFLLLGYLVYALINAEAF

B-factor: mean 44.63, std 34.54, range [0.5, 186.14]

Solvent-accessible surface area: 49865 Å² total